Protein 2COT (pdb70)

InterPro domains:
  IPR003309 SCAN domain [PF02023] (38-125)
  IPR003309 SCAN domain [PS50804] (41-123)
  IPR003309 SCAN domain [SM00431] (37-149)
  IPR003309 SCAN domain [cd07936] (38-121)
  IPR013087 Zinc finger C2H2-type [PF00096] (236-258)
  IPR013087 Zinc finger C2H2-type [PF00096] (264-286)
  IPR013087 Zinc finger C2H2-type [PF00096] (292-314)
  IPR013087 Zinc finger C2H2-type [PF00096] (320-342)
  IPR013087 Zinc finger C2H2-type [PS00028] (238-258)
  IPR013087 Zinc finger C2H2-type [PS00028] (266-286)
  IPR013087 Zinc finger C2H2-type [PS00028] (294-314)
  IPR013087 Zinc finger C2H2-type [PS00028] (322-342)
  IPR013087 Zinc finger C2H2-type [PS50157] (236-263)
  IPR013087 Zinc finger C2H2-type [PS50157] (264-291)
  IPR013087 Zinc finger C2H2-type [PS50157] (292-319)
  IPR013087 Zinc finger C2H2-type [PS50157] (320-347)
  IPR013087 Zinc finger C2H2-type [SM00355] (236-258)
  IPR013087 Zinc finger C2H2-type [SM00355] (264-286)
  IPR013087 Zinc finger C2H2-type [SM00355] (292-314)
  IPR013087 Zinc finger C2H2-type [SM00355] (320-342)

Organism: Homo sapiens (NCBI:txid9606)

GO terms:
  GO:1990837 sequence-specific double-stranded DNA binding (F, IDA)
  GO:0005515 protein binding (F, IPI)

Nearest PDB structures (foldseek):
  2cot-assembly1_A  TM=4.515E-01  e=7.360E-10  Homo sapiens
  1mey-assembly2_F  TM=4.479E-01  e=3.764E-05  unclassified
  2csh-assembly1_A  TM=4.149E-01  e=2.293E-04  Homo sapiens
  7txc-assembly1_E  TM=4.557E-01  e=1.397E-03  Homo sapiens
  8sss-assembly1_A  TM=4.462E-01  e=4.131E-03  Homo sapiens

Sequence (77 aa):
GSSGSSGRSEWQQRERRRYKCDECGKSFSHSSDLSKHRRTHTGEKPYKCDECGKAFIQRSHLIGHHRVHTGSGPSSGGSSGSSGRSEWQQRERRRYKCDECGKSFSHSSDLSKHRRTHTGEKPYKCDECGKAFIQRSHLIGHHRVHTGSGPSSGGSSGSSGRSEWQQRERRRYKCDECGKSFSHSSDLSKHRRTHTGEKPYKCDECGKAFIQRSHLIGHHRVHTGSGPSSGGSSGSSGRSEWQQRERRRYKCDECGKSFSHSSDLSKHRRTHTGEKPYKCDECGKAFIQRSHLIGHHRVHTGSGPSSGGSSGSSGRSEWQQRERRRYKCDECGKSFSHSSDLSKHRRTHTGEKPYKCDECGKAFIQRSHLIGHHRVHTGSGPSSGGSSGSSGRSEWQQRERRRYKCDECGKSFSHSSDLSKHRRTHTGEKPYKCDECGKAFIQRSHLIGHHRVHTGSGPSSGGSSGSSGRSEWQQRERRRYKCDECGKSFSHSSDLSKHRRTHTGEKPYKCDECGKAFIQRSHLIGHHRVHTGSGPSSGGSSGSSGRSEWQQRERRRYKCDECGKSFSHSSDLSKHRRTHTGEKPYKCDECGKAFIQRSHLIGHHRVHTGSGPSSGGSSGSSGRSEWQQRERRRYKCDECGKSFSHSSDLSKHRRTHTGEKPYKCDECGKAFIQRSHLIGHHRVHTGSGPSSGGSSGSSGRSEWQQRERRRYKCDECGKSFSHSSDLSKHRRTHTGEKPYKCDECGKAFIQRSHLIGHHRVHTGSGPSSGGSSGSSGRSEWQQRERRRYKCDECGKSFSHSSDLSKHRRTHTGEKPYKCDECGKAFIQRSHLIGHHRVHTGSGPSSGGSSGSSGRSEWQQRERRRYKCDECGKSFSHSSDLSKHRRTHTGEKPYKCDECGKAFIQRSHLIGHHRVHTGSGPSSGGSSGSSGRSEWQQRERRRYKCDECGKSFSHSSDLSKHRRTHTGEKPYKCDECGKAFIQRSHLIGHHRVHTGSGPSSGGSSGSSGRSEWQQRERRRYKCDECGKSFSHSSDLSKHRRTHTGEKPYKCDECGKAFIQRSHLIGHHRVHTGSGPSSGGSSGSSGRSEWQQRERRRYKCDECGKSFSHSSDLSKHRRTHTGEKPYKCDECGKAFIQRSHLIGHHRVHTGSGPSSGGSSGSSGRSEWQQRERRRYKCDECGKSFSHSSDLSKHRRTHTGEKPYKCDECGKAFIQRSHLIGHHRVHTGSGPSSGGSSGSSGRSEWQQRERRRYKCDECGKSFSHSSDLSKHRRTHTGEKPYKCDECGKAFIQRSHLIGHHRVHTGSGPSSGGSSGSSGRSEWQQRERRRYKCDECGKSFSHSSDLSKHRRTHTGEKPYKCDECGKAFIQRSHLIGHHRVHTGSGPSSGGSSGSSGRSEWQQRERRRYKCDECGKSFSHSSDLSKHRRTHTGEKPYKCDECGKAFIQRSHLIGHHRVHTGSGPSSGGSSGSSGRSEWQQRERRRYKCDECGKSFSHSSDLSKHRRTHTGEKPYKCDECGKAFIQRSHLIGHHRVHTGSGPSSG

Solvent-accessible surface area: 6916 Å² total; per-residue (Å²): 138,114,126,58,133,104,56,230,114,70,238,92,100,162,110,148,132,167,66,71,1,101,113,66,46,125,58,53,108,110,35,48,82,9,43,129,30,66,167,100,75,58,70,81,86,54,42,126,10,105,129,68,42,114,17,17,108,104,122,72,97,20,110,39,35,82,204,104,45,134,68,82,21,94,117,117,130

Radius of gyration: 15.38 Å; Cα contacts (8 Å, |Δi|>4): 63; chains: 1; bounding box: 40×40×29 Å

Foldseek 3Di:
DDDDDPCPDDFLADDDADDFDPVQTGHDHDPVVVVVVVVLVVDDAPAFRSNVSDHDNDDVVVVVCVVVCPDGHNPVD

Structure (mmCIF, N/CA/C/O backbone):
data_2COT
#
_entry.id   2COT
#
loop_
_entity.id
_entity.type
_entity.pdbx_description
1 polymer 'Zinc finger protein 435'
2 non-polymer 'ZINC ION'
#
loop_
_atom_site.group_PDB
_atom_site.id
_atom_site.type_symbol
_atom_site.label_atom_id
_atom_site.label_alt_id
_atom_site.label_comp_id
_atom_site.label_asym_id
_atom_site.label_entity_id
_atom_site.label_seq_id
_atom_site.pdbx_PDB_ins_code
_atom_site.Cartn_x
_atom_site.Cartn_y
_atom_site.Cartn_z
_atom_site.occupancy
_atom_site.B_iso_or_equiv
_atom_site.auth_seq_id
_atom_site.auth_comp_id
_atom_site.auth_asym_id
_atom_site.auth_atom_id
_atom_site.pdbx_PDB_model_num
ATOM 1 N N . GLY A 1 1 ? -23.985 33.889 -9.356 1.00 0.00 1 GLY A N 1
ATOM 2 C CA . GLY A 1 1 ? -23.461 33.532 -8.051 1.00 0.00 1 GLY A CA 1
ATOM 3 C C . GLY A 1 1 ? -21.955 33.357 -8.059 1.00 0.00 1 GLY A C 1
ATOM 4 O O . GLY A 1 1 ? -21.256 33.974 -8.862 1.00 0.00 1 GLY A O 1
ATOM 8 N N . SER A 1 2 ? -21.454 32.515 -7.161 1.00 0.00 2 SER A N 1
ATOM 9 C CA . SER A 1 2 ? -20.021 32.264 -7.064 1.00 0.00 2 SER A CA 1
ATOM 10 C C . SER A 1 2 ? -19.743 30.784 -6.824 1.00 0.00 2 SER A C 1
ATOM 11 O O . SER A 1 2 ? -20.514 30.097 -6.153 1.00 0.00 2 SER A O 1
ATOM 19 N N . SER A 1 3 ? -18.636 30.299 -7.377 1.00 0.00 3 SER A N 1
ATOM 20 C CA . SER A 1 3 ? -18.257 28.898 -7.227 1.00 0.00 3 SER A CA 1
ATOM 21 C C . SER A 1 3 ? -16.796 28.687 -7.613 1.00 0.00 3 SER A C 1
ATOM 22 O O . SER A 1 3 ? -16.143 29.590 -8.134 1.00 0.00 3 SER A O 1
ATOM 30 N N . GLY A 1 4 ? -16.289 27.486 -7.352 1.00 0.00 4 GLY A N 1
ATOM 31 C CA . GLY A 1 4 ? -14.909 27.176 -7.677 1.00 0.00 4 GLY A CA 1
ATOM 32 C C . GLY A 1 4 ? -14.288 26.198 -6.699 1.00 0.00 4 GLY A C 1
ATOM 33 O O . GLY A 1 4 ? -14.534 26.273 -5.495 1.00 0.00 4 GLY A O 1
ATOM 37 N N . SER A 1 5 ? -13.482 25.277 -7.217 1.00 0.00 5 SER A N 1
ATOM 38 C CA . SER A 1 5 ? -12.829 24.276 -6.382 1.00 0.00 5 SER A CA 1
ATOM 39 C C . SER A 1 5 ? -12.075 24.937 -5.232 1.00 0.00 5 SER A C 1
ATOM 40 O O . SER A 1 5 ? -11.193 25.767 -5.449 1.00 0.00 5 SER A O 1
ATOM 48 N N . SER A 1 6 ? -12.430 24.562 -4.007 1.00 0.00 6 SER A N 1
ATOM 49 C CA . SER A 1 6 ? -11.791 25.120 -2.821 1.00 0.00 6 SER A CA 1
ATOM 50 C C . SER A 1 6 ? -11.279 24.011 -1.907 1.00 0.00 6 SER A C 1
ATOM 51 O O . SER A 1 6 ? -10.104 23.982 -1.545 1.00 0.00 6 SER A O 1
ATOM 59 N N . GLY A 1 7 ? -12.173 23.098 -1.537 1.00 0.00 7 GLY A N 1
ATOM 60 C CA . GLY A 1 7 ? -11.794 21.999 -0.668 1.00 0.00 7 GLY A CA 1
ATOM 61 C C . GLY A 1 7 ? -10.971 22.456 0.520 1.00 0.00 7 GLY A C 1
ATOM 62 O O . GLY A 1 7 ? -11.088 23.600 0.962 1.00 0.00 7 GLY A O 1
ATOM 66 N N . ARG A 1 8 ? -10.137 21.562 1.040 1.00 0.00 8 ARG A N 1
ATOM 67 C CA . ARG A 1 8 ? -9.294 21.879 2.186 1.00 0.00 8 ARG A CA 1
ATOM 68 C C . ARG A 1 8 ? -10.083 22.640 3.248 1.00 0.00 8 ARG A C 1
ATOM 69 O O . ARG A 1 8 ? -9.582 23.594 3.843 1.00 0.00 8 ARG A O 1
ATOM 90 N N . SER A 1 9 ? -11.320 22.211 3.480 1.00 0.00 9 SER A N 1
ATOM 91 C CA . SER A 1 9 ? -12.180 22.854 4.466 1.00 0.00 9 SER A CA 1
ATOM 92 C C . SER A 1 9 ? -12.088 22.143 5.813 1.00 0.00 9 SER A C 1
ATOM 93 O O . SER A 1 9 ? -13.095 21.949 6.493 1.00 0.00 9 SER A O 1
ATOM 101 N N . GLU A 1 10 ? -10.873 21.757 6.190 1.00 0.00 10 GLU A N 1
ATOM 102 C CA . GLU A 1 10 ? -10.650 21.066 7.454 1.00 0.00 10 GLU A CA 1
ATOM 103 C C . GLU A 1 10 ? -10.186 22.042 8.532 1.00 0.00 10 GLU A C 1
ATOM 104 O O . GLU A 1 10 ? -9.625 23.096 8.231 1.00 0.00 10 GLU A O 1
ATOM 116 N N . TRP A 1 11 ? -10.426 21.683 9.788 1.00 0.00 11 TRP A N 1
ATOM 117 C CA . TRP A 1 11 ? -10.034 22.527 10.912 1.00 0.00 11 TRP A CA 1
ATOM 118 C C . TRP A 1 11 ? -8.788 21.976 11.598 1.00 0.00 11 TRP A C 1
ATOM 119 O O . TRP A 1 11 ? -7.887 22.730 11.964 1.00 0.00 11 TRP A O 1
ATOM 140 N N . GLN A 1 12 ? -8.745 20.659 11.767 1.00 0.00 12 GLN A N 1
ATOM 141 C CA . GLN A 1 12 ? -7.609 20.009 12.410 1.00 0.00 12 GLN A CA 1
ATOM 142 C C . GLN A 1 12 ? -7.203 18.749 11.653 1.00 0.00 12 GLN A C 1
ATOM 143 O O . GLN A 1 12 ? -8.002 17.827 11.491 1.00 0.00 12 GLN A O 1
ATOM 157 N N . GLN A 1 13 ? -5.957 18.717 11.191 1.00 0.00 13 GLN A N 1
ATOM 158 C CA . GLN A 1 13 ? -5.446 17.570 10.450 1.00 0.00 13 GLN A CA 1
ATOM 159 C C . GLN A 1 13 ? -4.558 16.702 11.335 1.00 0.00 13 GLN A C 1
ATOM 160 O O . GLN A 1 13 ? -3.573 17.178 11.901 1.00 0.00 13 GLN A O 1
ATOM 174 N N . ARG A 1 14 ? -4.912 15.426 11.450 1.00 0.00 14 ARG A N 1
ATOM 175 C CA . ARG A 1 14 ? -4.148 14.492 12.268 1.00 0.00 14 ARG A CA 1
ATOM 176 C C . ARG A 1 14 ? -3.749 13.261 11.459 1.00 0.00 14 ARG A C 1
ATOM 177 O O . ARG A 1 14 ? -4.297 12.177 11.651 1.00 0.00 14 ARG A O 1
ATOM 198 N N . GLU A 1 15 ? -2.793 13.439 10.553 1.00 0.00 15 GLU A N 1
ATOM 199 C CA . GLU A 1 15 ? -2.323 12.343 9.714 1.00 0.00 15 GLU A CA 1
ATOM 200 C C . GLU A 1 15 ? -1.255 11.525 10.435 1.00 0.00 15 GLU A C 1
ATOM 201 O O . GLU A 1 15 ? -0.511 12.050 11.263 1.00 0.00 15 GLU A O 1
ATOM 213 N N . ARG A 1 16 ? -1.187 10.237 10.113 1.00 0.00 16 ARG A N 1
ATOM 214 C CA . ARG A 1 16 ? -0.213 9.346 10.731 1.00 0.00 16 ARG A CA 1
ATOM 215 C C . ARG A 1 16 ? 1.174 9.983 10.745 1.00 0.00 16 ARG A C 1
ATOM 216 O O . ARG A 1 16 ? 1.432 10.949 10.026 1.00 0.00 16 ARG A O 1
ATOM 237 N N . ARG A 1 17 ? 2.062 9.436 11.568 1.00 0.00 17 ARG A N 1
ATOM 238 C CA . ARG A 1 17 ? 3.422 9.952 11.678 1.00 0.00 17 ARG A CA 1
ATOM 239 C C . ARG A 1 17 ? 4.016 10.214 10.297 1.00 0.00 17 ARG A C 1
ATOM 240 O O . ARG A 1 17 ? 3.775 9.461 9.353 1.00 0.00 17 ARG A O 1
ATOM 261 N N . ARG A 1 18 ? 4.794 11.286 10.187 1.00 0.00 18 ARG A N 1
ATOM 262 C CA . ARG A 1 18 ? 5.421 11.649 8.922 1.00 0.00 18 ARG A CA 1
ATOM 263 C C . ARG A 1 18 ? 6.158 10.456 8.319 1.00 0.00 18 ARG A C 1
ATOM 264 O O . ARG A 1 18 ? 6.045 10.183 7.124 1.00 0.00 18 ARG A O 1
ATOM 285 N N . TYR A 1 19 ? 6.914 9.752 9.154 1.00 0.00 19 TYR A N 1
ATOM 286 C CA . TYR A 1 19 ? 7.672 8.591 8.704 1.00 0.00 19 TYR A CA 1
ATOM 287 C C . TYR A 1 19 ? 7.381 7.376 9.580 1.00 0.00 19 TYR A C 1
ATOM 288 O O . TYR A 1 19 ? 8.009 7.182 10.622 1.00 0.00 19 TYR A O 1
ATOM 306 N N . LYS A 1 20 ? 6.425 6.560 9.151 1.00 0.00 20 LYS A N 1
ATOM 307 C CA . LYS A 1 20 ? 6.050 5.363 9.893 1.00 0.00 20 LYS A CA 1
ATOM 308 C C . LYS A 1 20 ? 5.708 4.219 8.944 1.00 0.00 20 LYS A C 1
ATOM 309 O O . LYS A 1 20 ? 5.161 4.438 7.863 1.00 0.00 20 LYS A O 1
ATOM 328 N N . CYS A 1 21 ? 6.033 2.998 9.355 1.00 0.00 21 CYS A N 1
ATOM 329 C CA . CYS A 1 21 ? 5.760 1.818 8.542 1.00 0.00 21 CYS A CA 1
ATOM 330 C C . CYS A 1 21 ? 4.417 1.199 8.916 1.00 0.00 21 CYS A C 1
ATOM 331 O O . CYS A 1 21 ? 4.037 1.176 10.087 1.00 0.00 21 CYS A O 1
ATOM 338 N N . ASP A 1 22 ? 3.703 0.698 7.914 1.00 0.00 22 ASP A N 1
ATOM 339 C CA . ASP A 1 22 ? 2.403 0.077 8.137 1.00 0.00 22 ASP A CA 1
ATOM 340 C C . ASP A 1 22 ? 2.545 -1.430 8.326 1.00 0.00 22 ASP A C 1
ATOM 341 O O . ASP A 1 22 ? 1.698 -2.070 8.947 1.00 0.00 22 ASP A O 1
ATOM 350 N N . GLU A 1 23 ? 3.623 -1.990 7.785 1.00 0.00 23 GLU A N 1
ATOM 351 C CA . GLU A 1 23 ? 3.875 -3.422 7.893 1.00 0.00 23 GLU A CA 1
ATOM 352 C C . GLU A 1 23 ? 4.003 -3.843 9.354 1.00 0.00 23 GLU A C 1
ATOM 353 O O . GLU A 1 23 ? 3.240 -4.679 9.840 1.00 0.00 23 GLU A O 1
ATOM 365 N N . CYS A 1 24 ? 4.973 -3.259 10.049 1.00 0.00 24 CYS A N 1
ATOM 366 C CA . CYS A 1 24 ? 5.203 -3.573 11.454 1.00 0.00 24 CYS A CA 1
ATOM 367 C C . CYS A 1 24 ? 4.508 -2.560 12.359 1.00 0.00 24 CYS A C 1
ATOM 368 O O . CYS A 1 24 ? 3.793 -2.931 13.289 1.00 0.00 24 CYS A O 1
ATOM 375 N N . GLY A 1 25 ? 4.724 -1.279 12.078 1.00 0.00 25 GLY A N 1
ATOM 376 C CA . GLY A 1 25 ? 4.111 -0.232 12.875 1.00 0.00 25 GLY A CA 1
ATOM 377 C C . GLY A 1 25 ? 5.130 0.576 13.653 1.00 0.00 25 GLY A C 1
ATOM 378 O O . GLY A 1 25 ? 4.905 0.924 14.812 1.00 0.00 25 GLY A O 1
ATOM 382 N N . LYS A 1 26 ? 6.258 0.875 13.016 1.00 0.00 26 LYS A N 1
ATOM 383 C CA . LYS A 1 26 ? 7.317 1.646 13.655 1.00 0.00 26 LYS A CA 1
ATOM 384 C C . LYS A 1 26 ? 7.436 3.032 13.027 1.00 0.00 26 LYS A C 1
ATOM 385 O O . LYS A 1 26 ? 6.956 3.263 11.917 1.00 0.00 26 LYS A O 1
ATOM 404 N N . SER A 1 27 ? 8.078 3.948 13.744 1.00 0.00 27 SER A N 1
ATOM 405 C CA . SER A 1 27 ? 8.258 5.311 13.257 1.00 0.00 27 SER A CA 1
ATOM 406 C C . SER A 1 27 ? 9.733 5.699 13.259 1.00 0.00 27 SER A C 1
ATOM 407 O O . SER A 1 27 ? 10.552 5.066 13.927 1.00 0.00 27 SER A O 1
ATOM 415 N N . PHE A 1 28 ? 10.065 6.743 12.508 1.00 0.00 28 PHE A N 1
ATOM 416 C CA . PHE A 1 28 ? 11.442 7.216 12.421 1.00 0.00 28 PHE A CA 1
ATOM 417 C C . PHE A 1 28 ? 11.487 8.733 12.267 1.00 0.00 28 PHE A C 1
ATOM 418 O O . PHE A 1 28 ? 10.536 9.348 11.785 1.00 0.00 28 PHE A O 1
ATOM 435 N N . SER A 1 29 ? 12.600 9.331 12.682 1.00 0.00 29 SER A N 1
ATOM 436 C CA . SER A 1 29 ? 12.768 10.777 12.594 1.00 0.00 29 SER A CA 1
ATOM 437 C C . SER A 1 29 ? 13.117 11.198 11.170 1.00 0.00 29 SER A C 1
ATOM 438 O O . SER A 1 29 ? 12.674 12.244 10.694 1.00 0.00 29 SER A O 1
ATOM 446 N N . HIS A 1 30 ? 13.914 10.376 10.494 1.00 0.00 30 HIS A N 1
ATOM 447 C CA . HIS A 1 30 ? 14.322 10.662 9.124 1.00 0.00 30 HIS A CA 1
ATOM 448 C C . HIS A 1 30 ? 13.637 9.714 8.144 1.00 0.00 30 HIS A C 1
ATOM 449 O O . HIS A 1 30 ? 13.418 8.542 8.450 1.00 0.00 30 HIS A O 1
ATOM 463 N N . SER A 1 31 ? 13.302 10.229 6.966 1.00 0.00 31 SER A N 1
ATOM 464 C CA . SER A 1 31 ? 12.638 9.430 5.943 1.00 0.00 31 SER A CA 1
ATOM 465 C C . SER A 1 31 ? 13.617 8.455 5.295 1.00 0.00 31 SER A C 1
ATOM 466 O O . SER A 1 31 ? 13.247 7.342 4.923 1.00 0.00 31 SER A O 1
ATOM 474 N N . SER A 1 32 ? 14.868 8.884 5.163 1.00 0.00 32 SER A N 1
ATOM 475 C CA . SER A 1 32 ? 15.901 8.052 4.556 1.00 0.00 32 SER A CA 1
ATOM 476 C C . SER A 1 32 ? 16.053 6.736 5.314 1.00 0.00 32 SER A C 1
ATOM 477 O O . SER A 1 32 ? 16.203 5.674 4.710 1.00 0.00 32 SER A O 1
ATOM 485 N N . ASP A 1 33 ? 16.014 6.816 6.639 1.00 0.00 33 ASP A N 1
ATOM 486 C CA . ASP A 1 33 ? 16.146 5.632 7.480 1.00 0.00 33 ASP A CA 1
ATOM 487 C C . ASP A 1 33 ? 14.942 4.710 7.314 1.00 0.00 33 ASP A C 1
ATOM 488 O O . ASP A 1 33 ? 15.093 3.498 7.151 1.00 0.00 33 ASP A O 1
ATOM 497 N N . LEU A 1 34 ? 13.748 5.290 7.356 1.00 0.00 34 LEU A N 1
ATOM 498 C CA . LEU A 1 34 ? 12.518 4.520 7.211 1.00 0.00 34 LEU A CA 1
ATOM 499 C C . LEU A 1 34 ? 12.496 3.775 5.880 1.00 0.00 34 LEU A C 1
ATOM 500 O O . LEU A 1 34 ? 12.090 2.614 5.814 1.00 0.00 34 LEU A O 1
ATOM 516 N N . SER A 1 35 ? 12.938 4.448 4.823 1.00 0.00 35 SER A N 1
ATOM 517 C CA . SER A 1 35 ? 12.968 3.850 3.493 1.00 0.00 35 SER A CA 1
ATOM 518 C C . SER A 1 35 ? 13.764 2.548 3.501 1.00 0.00 35 SER A C 1
ATOM 519 O O . SER A 1 35 ? 13.351 1.550 2.910 1.00 0.00 35 SER A O 1
ATOM 527 N N . LYS A 1 36 ? 14.908 2.566 4.175 1.00 0.00 36 LYS A N 1
ATOM 528 C CA . LYS A 1 36 ? 15.764 1.389 4.263 1.00 0.00 36 LYS A CA 1
ATOM 529 C C . LYS A 1 36 ? 15.126 0.316 5.139 1.00 0.00 36 LYS A C 1
ATOM 530 O O . LYS A 1 36 ? 15.426 -0.870 5.003 1.00 0.00 36 LYS A O 1
ATOM 549 N N . HIS A 1 37 ? 14.242 0.741 6.038 1.00 0.00 37 HIS A N 1
ATOM 550 C CA . HIS A 1 37 ? 13.560 -0.184 6.935 1.00 0.00 37 HIS A CA 1
ATOM 551 C C . HIS A 1 37 ? 12.543 -1.030 6.173 1.00 0.00 37 HIS A C 1
ATOM 552 O O . HIS A 1 37 ? 12.576 -2.259 6.231 1.00 0.00 37 HIS A O 1
ATOM 566 N N . ARG A 1 38 ? 11.642 -0.363 5.460 1.00 0.00 38 ARG A N 1
ATOM 567 C CA . ARG A 1 38 ? 10.615 -1.053 4.689 1.00 0.00 38 ARG A CA 1
ATOM 568 C C . ARG A 1 38 ? 11.200 -2.261 3.963 1.00 0.00 38 ARG A C 1
ATOM 569 O O . ARG A 1 38 ? 10.503 -3.244 3.712 1.00 0.00 38 ARG A O 1
ATOM 590 N N . ARG A 1 39 ? 12.484 -2.180 3.629 1.00 0.00 39 ARG A N 1
ATOM 591 C CA . ARG A 1 39 ? 13.162 -3.265 2.931 1.00 0.00 39 ARG A CA 1
ATOM 592 C C . ARG A 1 39 ? 13.047 -4.570 3.713 1.00 0.00 39 ARG A C 1
ATOM 593 O O . ARG A 1 39 ? 12.772 -5.627 3.143 1.00 0.00 39 ARG A O 1
ATOM 614 N N . THR A 1 40 ? 13.258 -4.490 5.023 1.00 0.00 40 THR A N 1
ATOM 615 C CA . THR A 1 40 ? 13.180 -5.664 5.883 1.00 0.00 40 THR A CA 1
ATOM 616 C C . THR A 1 40 ? 11.881 -6.429 5.653 1.00 0.00 40 THR A C 1
ATOM 617 O O . THR A 1 40 ? 11.759 -7.594 6.032 1.00 0.00 40 THR A O 1
ATOM 628 N N . HIS A 1 41 ? 10.912 -5.766 5.029 1.00 0.00 41 HIS A N 1
ATOM 629 C CA . HIS A 1 41 ? 9.622 -6.384 4.747 1.00 0.00 41 HIS A CA 1
ATOM 630 C C . HIS A 1 41 ? 9.480 -6.691 3.259 1.00 0.00 41 HIS A C 1
ATOM 631 O O . HIS A 1 41 ? 8.873 -7.691 2.876 1.00 0.00 41 HIS A O 1
ATOM 645 N N . THR A 1 42 ? 10.043 -5.823 2.425 1.00 0.00 42 THR A N 1
ATOM 646 C CA . THR A 1 42 ? 9.978 -6.000 0.979 1.00 0.00 42 THR A CA 1
ATOM 647 C C . THR A 1 42 ? 10.846 -4.974 0.260 1.00 0.00 42 THR A C 1
ATOM 648 O O . THR A 1 42 ? 10.946 -3.824 0.685 1.00 0.00 42 THR A O 1
ATOM 659 N N . GLY A 1 43 ? 11.472 -5.398 -0.833 1.00 0.00 43 GLY A N 1
ATOM 660 C CA . GLY A 1 43 ? 12.324 -4.503 -1.595 1.00 0.00 43 GLY A CA 1
ATOM 661 C C . GLY A 1 43 ? 11.638 -3.965 -2.835 1.00 0.00 43 GLY A C 1
ATOM 662 O O . GLY A 1 43 ? 11.986 -4.337 -3.955 1.00 0.00 43 GLY A O 1
ATOM 666 N N . GLU A 1 44 ? 10.659 -3.088 -2.635 1.00 0.00 44 GLU A N 1
ATOM 667 C CA . GLU A 1 44 ? 9.921 -2.501 -3.747 1.00 0.00 44 GLU A CA 1
ATOM 668 C C . GLU A 1 44 ? 9.836 -0.984 -3.604 1.00 0.00 44 GLU A C 1
ATOM 669 O O . GLU A 1 44 ? 10.427 -0.401 -2.695 1.00 0.00 44 GLU A O 1
ATOM 681 N N . LYS A 1 45 ? 9.097 -0.351 -4.508 1.00 0.00 45 LYS A N 1
ATOM 682 C CA . LYS A 1 45 ? 8.933 1.098 -4.484 1.00 0.00 45 LYS A CA 1
ATOM 683 C C . LYS A 1 45 ? 8.906 1.619 -3.051 1.00 0.00 45 LYS A C 1
ATOM 684 O O . LYS A 1 45 ? 8.269 1.044 -2.168 1.00 0.00 45 LYS A O 1
ATOM 703 N N . PRO A 1 46 ? 9.613 2.733 -2.812 1.00 0.00 46 PRO A N 1
ATOM 704 C CA . PRO A 1 46 ? 9.684 3.357 -1.487 1.00 0.00 46 PRO A CA 1
ATOM 705 C C . PRO A 1 46 ? 8.360 3.990 -1.072 1.00 0.00 46 PRO A C 1
ATOM 706 O O . PRO A 1 46 ? 8.245 4.553 0.016 1.00 0.00 46 PRO A O 1
ATOM 717 N N . TYR A 1 47 ? 7.365 3.893 -1.946 1.00 0.00 47 TYR A N 1
ATOM 718 C CA . TYR A 1 47 ? 6.049 4.458 -1.671 1.00 0.00 47 TYR A CA 1
ATOM 719 C C . TYR A 1 47 ? 4.948 3.444 -1.965 1.00 0.00 47 TYR A C 1
ATOM 720 O O . TYR A 1 47 ? 5.042 2.665 -2.913 1.00 0.00 47 TYR A O 1
ATOM 738 N N . LYS A 1 48 ? 3.903 3.460 -1.144 1.00 0.00 48 LYS A N 1
ATOM 739 C CA . LYS A 1 48 ? 2.782 2.545 -1.314 1.00 0.00 48 LYS A CA 1
ATOM 740 C C . LYS A 1 48 ? 1.560 3.031 -0.540 1.00 0.00 48 LYS A C 1
ATOM 741 O O . LYS A 1 48 ? 1.605 3.180 0.681 1.00 0.00 48 LYS A O 1
ATOM 760 N N . CYS A 1 49 ? 0.469 3.276 -1.259 1.00 0.00 49 CYS A N 1
ATOM 761 C CA . CYS A 1 49 ? -0.765 3.744 -0.641 1.00 0.00 49 CYS A CA 1
ATOM 762 C C . CYS A 1 49 ? -1.400 2.645 0.206 1.00 0.00 49 CYS A C 1
ATOM 763 O O . CYS A 1 49 ? -1.085 1.466 0.049 1.00 0.00 49 CYS A O 1
ATOM 770 N N . ASP A 1 50 ? -2.297 3.041 1.103 1.00 0.00 50 ASP A N 1
ATOM 771 C CA . ASP A 1 50 ? -2.978 2.090 1.974 1.00 0.00 50 ASP A CA 1
ATOM 772 C C . ASP A 1 50 ? -4.429 1.901 1.543 1.00 0.00 50 ASP A C 1
ATOM 773 O O . ASP A 1 50 ? -4.917 0.775 1.454 1.00 0.00 50 ASP A O 1
ATOM 782 N N . GLU A 1 51 ? -5.111 3.010 1.276 1.00 0.00 51 GLU A N 1
ATOM 783 C CA . GLU A 1 51 ? -6.507 2.964 0.856 1.00 0.00 51 GLU A CA 1
ATOM 784 C C . GLU A 1 51 ? -6.685 2.032 -0.339 1.00 0.00 51 GLU A C 1
ATOM 785 O O . GLU A 1 51 ? -7.421 1.048 -0.269 1.00 0.00 51 GLU A O 1
ATOM 797 N N . CYS A 1 52 ? -6.006 2.350 -1.436 1.00 0.00 52 CYS A N 1
ATOM 798 C CA . CYS A 1 52 ? -6.088 1.544 -2.648 1.00 0.00 52 CYS A CA 1
ATOM 799 C C . CYS A 1 52 ? -5.110 0.374 -2.590 1.00 0.00 52 CYS A C 1
ATOM 800 O O . CYS A 1 52 ? -5.418 -0.728 -3.042 1.00 0.00 52 CYS A O 1
ATOM 807 N N . GLY A 1 53 ? -3.930 0.623 -2.031 1.00 0.00 53 GLY A N 1
ATOM 808 C CA . GLY A 1 53 ? -2.925 -0.418 -1.924 1.00 0.00 53 GLY A CA 1
ATOM 809 C C . GLY A 1 53 ? -2.069 -0.527 -3.170 1.00 0.00 53 GLY A C 1
ATOM 810 O O . GLY A 1 53 ? -1.842 -1.623 -3.683 1.00 0.00 53 GLY A O 1
ATOM 814 N N . LYS A 1 54 ? -1.592 0.612 -3.660 1.00 0.00 54 LYS A N 1
ATOM 815 C CA . LYS A 1 54 ? -0.756 0.642 -4.854 1.00 0.00 54 LYS A CA 1
ATOM 816 C C . LYS A 1 54 ? 0.625 1.208 -4.537 1.00 0.00 54 LYS A C 1
ATOM 817 O O . LYS A 1 54 ? 0.786 1.986 -3.598 1.00 0.00 54 LYS A O 1
ATOM 836 N N . ALA A 1 55 ? 1.617 0.813 -5.329 1.00 0.00 55 ALA A N 1
ATOM 837 C CA . ALA A 1 55 ? 2.982 1.284 -5.135 1.00 0.00 55 ALA A CA 1
ATOM 838 C C . ALA A 1 55 ? 3.370 2.300 -6.204 1.00 0.00 55 ALA A C 1
ATOM 839 O O . ALA A 1 55 ? 2.970 2.180 -7.362 1.00 0.00 55 ALA A O 1
ATOM 846 N N . PHE A 1 56 ? 4.150 3.300 -5.809 1.00 0.00 56 PHE A N 1
ATOM 847 C CA . PHE A 1 56 ? 4.591 4.338 -6.734 1.00 0.00 56 PHE A CA 1
ATOM 848 C C . PHE A 1 56 ? 6.099 4.551 -6.635 1.00 0.00 56 PHE A C 1
ATOM 849 O O . PHE A 1 56 ? 6.696 4.349 -5.577 1.00 0.00 56 PHE A O 1
ATOM 866 N N . ILE A 1 57 ? 6.706 4.959 -7.743 1.00 0.00 57 ILE A N 1
ATOM 867 C CA . ILE A 1 57 ? 8.143 5.200 -7.782 1.00 0.00 57 ILE A CA 1
ATOM 868 C C . ILE A 1 57 ? 8.472 6.631 -7.371 1.00 0.00 57 ILE A C 1
ATOM 869 O O . ILE A 1 57 ? 9.237 6.858 -6.434 1.00 0.00 57 ILE A O 1
ATOM 885 N N . GLN A 1 58 ? 7.888 7.593 -8.079 1.00 0.00 58 GLN A N 1
ATOM 886 C CA . GLN A 1 58 ? 8.118 9.003 -7.787 1.00 0.00 58 GLN A CA 1
ATOM 887 C C . GLN A 1 58 ? 7.209 9.481 -6.660 1.00 0.00 58 GLN A C 1
ATOM 888 O O . GLN A 1 58 ? 6.189 8.857 -6.365 1.00 0.00 58 GLN A O 1
ATOM 902 N N . ARG A 1 59 ? 7.584 10.592 -6.035 1.00 0.00 59 ARG A N 1
ATOM 903 C CA . ARG A 1 59 ? 6.802 11.153 -4.939 1.00 0.00 59 ARG A CA 1
ATOM 904 C C . ARG A 1 59 ? 5.502 11.763 -5.456 1.00 0.00 59 ARG A C 1
ATOM 905 O O . ARG A 1 59 ? 4.411 11.317 -5.101 1.00 0.00 59 ARG A O 1
ATOM 926 N N . SER A 1 60 ? 5.627 12.786 -6.296 1.00 0.00 60 SER A N 1
ATOM 927 C CA . SER A 1 60 ? 4.462 13.460 -6.858 1.00 0.00 60 SER A CA 1
ATOM 928 C C . SER A 1 60 ? 3.386 12.451 -7.247 1.00 0.00 60 SER A C 1
ATOM 929 O O . SER A 1 60 ? 2.194 12.689 -7.049 1.00 0.00 60 SER A O 1
ATOM 937 N N . HIS A 1 61 ? 3.815 11.322 -7.803 1.00 0.00 61 HIS A N 1
ATOM 938 C CA . HIS A 1 61 ? 2.889 10.275 -8.221 1.00 0.00 61 HIS A CA 1
ATOM 939 C C . HIS A 1 61 ? 1.893 9.956 -7.110 1.00 0.00 61 HIS A C 1
ATOM 940 O O . HIS A 1 61 ? 0.694 9.820 -7.357 1.00 0.00 61 HIS A O 1
ATOM 954 N N . LEU A 1 62 ? 2.397 9.838 -5.886 1.00 0.00 62 LEU A N 1
ATOM 955 C CA . LEU A 1 62 ? 1.551 9.534 -4.737 1.00 0.00 62 LEU A CA 1
ATOM 956 C C . LEU A 1 62 ? 0.930 10.805 -4.167 1.00 0.00 62 LEU A C 1
ATOM 957 O O . LEU A 1 62 ? -0.261 10.841 -3.857 1.00 0.00 62 LEU A O 1
ATOM 973 N N . ILE A 1 63 ? 1.745 11.847 -4.033 1.00 0.00 63 ILE A N 1
ATOM 974 C CA . ILE A 1 63 ? 1.274 13.121 -3.503 1.00 0.00 63 ILE A CA 1
ATOM 975 C C . ILE A 1 63 ? -0.062 13.514 -4.124 1.00 0.00 63 ILE A C 1
ATOM 976 O O . ILE A 1 63 ? -1.003 13.875 -3.419 1.00 0.00 63 ILE A O 1
ATOM 992 N N . GLY A 1 64 ? -0.137 13.441 -5.449 1.00 0.00 64 GLY A N 1
ATOM 993 C CA . GLY A 1 64 ? -1.363 13.791 -6.143 1.00 0.00 64 GLY A CA 1
ATOM 994 C C . GLY A 1 64 ? -2.406 12.693 -6.067 1.00 0.00 64 GLY A C 1
ATOM 995 O O . GLY A 1 64 ? -3.592 12.966 -5.882 1.00 0.00 64 GLY A O 1
ATOM 999 N N . HIS A 1 65 ? -1.964 11.448 -6.213 1.00 0.00 65 HIS A N 1
ATOM 1000 C CA . HIS A 1 65 ? -2.868 10.305 -6.161 1.00 0.00 65 HIS A CA 1
ATOM 1001 C C . HIS A 1 65 ? -3.730 10.350 -4.903 1.00 0.00 65 HIS A C 1
ATOM 1002 O O . HIS A 1 65 ? -4.946 10.166 -4.964 1.00 0.00 65 HIS A O 1
ATOM 1016 N N . HIS A 1 66 ? -3.092 10.596 -3.763 1.00 0.00 66 HIS A N 1
ATOM 1017 C CA . HIS A 1 66 ? -3.800 10.666 -2.490 1.00 0.00 66 HIS A CA 1
ATOM 1018 C C . HIS A 1 66 ? -5.169 11.316 -2.665 1.00 0.00 66 HIS A C 1
ATOM 1019 O O . HIS A 1 66 ? -6.127 10.963 -1.976 1.00 0.00 66 HIS A O 1
ATOM 1033 N N . ARG A 1 67 ? -5.254 12.266 -3.590 1.00 0.00 67 ARG A N 1
ATOM 1034 C CA . ARG A 1 67 ? -6.505 12.966 -3.853 1.00 0.00 67 ARG A CA 1
ATOM 1035 C C . ARG A 1 67 ? -7.675 11.988 -3.904 1.00 0.00 67 ARG A C 1
ATOM 1036 O O . ARG A 1 67 ? -8.659 12.143 -3.180 1.00 0.00 67 ARG A O 1
ATOM 1057 N N . VAL A 1 68 ? -7.562 10.981 -4.764 1.00 0.00 68 VAL A N 1
ATOM 1058 C CA . VAL A 1 68 ? -8.609 9.978 -4.908 1.00 0.00 68 VAL A CA 1
ATOM 1059 C C . VAL A 1 68 ? -9.237 9.640 -3.560 1.00 0.00 68 VAL A C 1
ATOM 1060 O O . VAL A 1 68 ? -10.432 9.359 -3.472 1.00 0.00 68 VAL A O 1
ATOM 1073 N N . HIS A 1 69 ? -8.421 9.669 -2.510 1.00 0.00 69 HIS A N 1
ATOM 1074 C CA . HIS A 1 69 ? -8.897 9.367 -1.165 1.00 0.00 69 HIS A CA 1
ATOM 1075 C C . HIS A 1 69 ? -9.110 10.647 -0.364 1.00 0.00 69 HIS A C 1
ATOM 1076 O O . HIS A 1 69 ? -8.261 11.540 -0.361 1.00 0.00 69 HIS A O 1
ATOM 1090 N N . THR A 1 70 ? -10.249 10.732 0.316 1.00 0.00 70 THR A N 1
ATOM 1091 C CA . THR A 1 70 ? -10.575 11.904 1.119 1.00 0.00 70 THR A CA 1
ATOM 1092 C C . THR A 1 70 ? -9.515 12.150 2.187 1.00 0.00 70 THR A C 1
ATOM 1093 O O . THR A 1 70 ? -9.026 11.214 2.818 1.00 0.00 70 THR A O 1
ATOM 1104 N N . GLY A 1 71 ? -9.164 13.417 2.384 1.00 0.00 71 GLY A N 1
ATOM 1105 C CA . GLY A 1 71 ? -8.164 13.764 3.377 1.00 0.00 71 GLY A CA 1
ATOM 1106 C C . GLY A 1 71 ? -8.687 14.744 4.409 1.00 0.00 71 GLY A C 1
ATOM 1107 O O . GLY A 1 71 ? -8.834 15.933 4.126 1.00 0.00 71 GLY A O 1
ATOM 1111 N N . SER A 1 72 ? -8.970 14.245 5.608 1.00 0.00 72 SER A N 1
ATOM 1112 C CA . SER A 1 72 ? -9.484 15.084 6.683 1.00 0.00 72 SER A CA 1
ATOM 1113 C C . SER A 1 72 ? -9.227 14.442 8.043 1.00 0.00 72 SER A C 1
ATOM 1114 O O . SER A 1 72 ? -9.577 13.286 8.273 1.00 0.00 72 SER A O 1
ATOM 1122 N N . GLY A 1 73 ? -8.610 15.204 8.943 1.00 0.00 73 GLY A N 1
ATOM 1123 C CA . GLY A 1 73 ? -8.315 14.694 10.269 1.00 0.00 73 GLY A CA 1
ATOM 1124 C C . GLY A 1 73 ? -9.568 14.343 11.047 1.00 0.00 73 GLY A C 1
ATOM 1125 O O . GLY A 1 73 ? -10.624 14.950 10.871 1.00 0.00 73 GLY A O 1
ATOM 1129 N N . PRO A 1 74 ? -9.459 13.338 11.929 1.00 0.00 74 PRO A N 1
ATOM 1130 C CA . PRO A 1 74 ? -10.583 12.883 12.754 1.00 0.00 74 PRO A CA 1
ATOM 1131 C C . PRO A 1 74 ? -10.973 13.905 13.816 1.00 0.00 74 PRO A C 1
ATOM 1132 O O . PRO A 1 74 ? -10.121 14.411 14.547 1.00 0.00 74 PRO A O 1
ATOM 1143 N N . SER A 1 75 ? -12.265 14.204 13.897 1.00 0.00 75 SER A N 1
ATOM 1144 C CA . SER A 1 75 ? -12.768 15.168 14.869 1.00 0.00 75 SER A CA 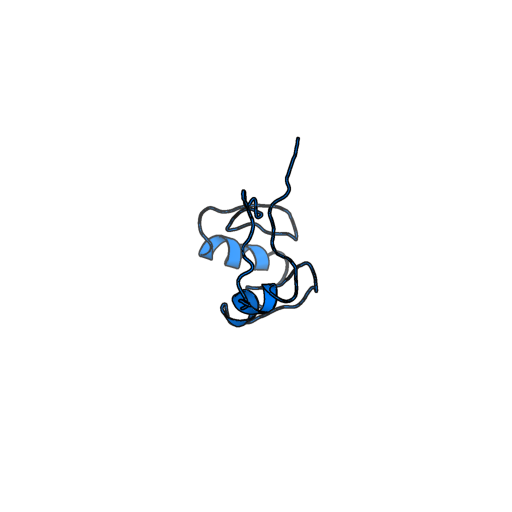1
ATOM 1145 C C . SER A 1 75 ? -13.387 14.458 16.069 1.00 0.00 75 SER A C 1
ATOM 1146 O O . SER A 1 75 ? -13.732 13.278 15.996 1.00 0.00 75 SER A O 1
ATOM 1154 N N . SER A 1 76 ? -13.524 15.185 17.173 1.00 0.00 76 SER A N 1
ATOM 1155 C CA . SER A 1 76 ? -14.098 14.625 18.391 1.00 0.00 76 SER A CA 1
ATOM 1156 C C . SER A 1 76 ? -14.761 15.713 19.229 1.00 0.00 76 SER A C 1
ATOM 1157 O O . SER A 1 76 ? -14.311 16.858 19.249 1.00 0.00 76 SER A O 1
ATOM 1165 N N . GLY A 1 77 ? -15.835 15.346 19.922 1.00 0.00 77 GLY A N 1
ATOM 1166 C CA . GLY A 1 77 ? -16.543 16.302 20.754 1.00 0.00 77 GLY A CA 1
ATOM 1167 C C . GLY A 1 77 ? -15.604 17.217 21.514 1.00 0.00 77 GLY A C 1
ATOM 1168 O O . GLY A 1 77 ? -15.604 17.187 22.744 1.00 0.00 77 GLY A O 1
ATOM 1174 N N . GLY A 1 1 ? -19.057 7.014 34.554 1.00 0.00 1 GLY A N 2
ATOM 1175 C CA . GLY A 1 1 ? -17.857 6.605 33.849 1.00 0.00 1 GLY A CA 2
ATOM 1176 C C . GLY A 1 1 ? -18.030 6.633 32.343 1.00 0.00 1 GLY A C 2
ATOM 1177 O O . GLY A 1 1 ? -19.151 6.724 31.842 1.00 0.00 1 GLY A O 2
ATOM 1181 N N . SER A 1 2 ? -16.918 6.556 31.619 1.00 0.00 2 SER A N 2
ATOM 1182 C CA . SER A 1 2 ? -16.952 6.579 30.162 1.00 0.00 2 SER A CA 2
ATOM 1183 C C . SER A 1 2 ? -16.120 5.439 29.581 1.00 0.00 2 SER A C 2
ATOM 1184 O O . SER A 1 2 ? -16.589 4.687 28.727 1.00 0.00 2 SER A O 2
ATOM 1192 N N . SER A 1 3 ? -14.883 5.317 30.052 1.00 0.00 3 SER A N 2
ATOM 1193 C CA . SER A 1 3 ? -13.984 4.272 29.578 1.00 0.00 3 SER A CA 2
ATOM 1194 C C . SER A 1 3 ? -14.166 4.036 28.082 1.00 0.00 3 SER A C 2
ATOM 1195 O O . SER A 1 3 ? -14.182 2.896 27.619 1.00 0.00 3 SER A O 2
ATOM 1203 N N . GLY A 1 4 ? -14.305 5.124 27.330 1.00 0.00 4 GLY A N 2
ATOM 1204 C CA . GLY A 1 4 ? -14.484 5.015 25.894 1.00 0.00 4 GLY A CA 2
ATOM 1205 C C . GLY A 1 4 ? -13.209 5.302 25.127 1.00 0.00 4 GLY A C 2
ATOM 1206 O O . GLY A 1 4 ? -13.219 6.054 24.152 1.00 0.00 4 GLY A O 2
ATOM 1210 N N . SER A 1 5 ? -12.107 4.703 25.568 1.00 0.00 5 SER A N 2
ATOM 1211 C CA . SER A 1 5 ? -10.817 4.903 24.919 1.00 0.00 5 SER A CA 2
ATOM 1212 C C . SER A 1 5 ? -10.975 4.964 23.403 1.00 0.00 5 SER A C 2
ATOM 1213 O O . SER A 1 5 ? -11.205 3.947 22.750 1.00 0.00 5 SER A O 2
ATOM 1221 N N . SER A 1 6 ? -10.849 6.166 22.849 1.00 0.00 6 SER A N 2
ATOM 1222 C CA . SER A 1 6 ? -10.981 6.363 21.411 1.00 0.00 6 SER A CA 2
ATOM 1223 C C . SER A 1 6 ? -9.787 7.134 20.856 1.00 0.00 6 SER A C 2
ATOM 1224 O O . SER A 1 6 ? -9.054 7.785 21.599 1.00 0.00 6 SER A O 2
ATOM 1232 N N . GLY A 1 7 ? -9.599 7.056 19.542 1.00 0.00 7 GLY A N 2
ATOM 1233 C CA . GLY A 1 7 ? -8.493 7.750 18.908 1.00 0.00 7 GLY A CA 2
ATOM 1234 C C . GLY A 1 7 ? -8.863 9.155 18.475 1.00 0.00 7 GLY A C 2
ATOM 1235 O O . GLY A 1 7 ? -9.650 9.338 17.546 1.00 0.00 7 GLY A O 2
ATOM 1239 N N . ARG A 1 8 ? -8.295 10.149 19.149 1.00 0.00 8 ARG A N 2
ATOM 1240 C CA . ARG A 1 8 ? -8.572 11.545 18.830 1.00 0.00 8 ARG A CA 2
ATOM 1241 C C . ARG A 1 8 ? -7.746 12.003 17.631 1.00 0.00 8 ARG A C 2
ATOM 1242 O O . ARG A 1 8 ? -6.537 11.777 17.575 1.00 0.00 8 ARG A O 2
ATOM 1263 N N . SER A 1 9 ? -8.407 12.646 16.674 1.00 0.00 9 SER A N 2
ATOM 1264 C CA . SER A 1 9 ? -7.735 13.132 15.475 1.00 0.00 9 SER A CA 2
ATOM 1265 C C . SER A 1 9 ? -8.108 14.584 15.193 1.00 0.00 9 SER A C 2
ATOM 1266 O O . SER A 1 9 ? -9.262 14.981 15.353 1.00 0.00 9 SER A O 2
ATOM 1274 N N . GLU A 1 10 ? -7.123 15.372 14.774 1.00 0.00 10 GLU A N 2
ATOM 1275 C CA . GLU A 1 10 ? -7.348 16.780 14.470 1.00 0.00 10 GLU A CA 2
ATOM 1276 C C . GLU A 1 10 ? -6.535 17.211 13.253 1.00 0.00 10 GLU A C 2
ATOM 1277 O O . GLU A 1 10 ? -5.409 16.755 13.052 1.00 0.00 10 GLU A O 2
ATOM 1289 N N . TRP A 1 11 ? -7.114 18.091 12.444 1.00 0.00 11 TRP A N 2
ATOM 1290 C CA . TRP A 1 11 ? -6.444 18.584 11.246 1.00 0.00 11 TRP A CA 2
ATOM 1291 C C . TRP A 1 11 ? -5.259 19.471 11.610 1.00 0.00 11 TRP A C 2
ATOM 1292 O O . TRP A 1 11 ? -5.227 20.067 12.686 1.00 0.00 11 TRP A O 2
ATOM 1313 N N . GLN A 1 12 ? -4.287 19.553 10.707 1.00 0.00 12 GLN A N 2
ATOM 1314 C CA . GLN A 1 12 ? -3.100 20.367 10.936 1.00 0.00 12 GLN A CA 2
ATOM 1315 C C . GLN A 1 12 ? -2.460 20.032 12.280 1.00 0.00 12 GLN A C 2
ATOM 1316 O O . GLN A 1 12 ? -2.041 20.924 13.017 1.00 0.00 12 GLN A O 2
ATOM 1330 N N . GLN A 1 13 ? -2.389 18.742 12.590 1.00 0.00 13 GLN A N 2
ATOM 1331 C CA . GLN A 1 13 ? -1.802 18.291 13.846 1.00 0.00 13 GLN A CA 2
ATOM 1332 C C . GLN A 1 13 ? -0.705 17.261 13.595 1.00 0.00 13 GLN A C 2
ATOM 1333 O O . GLN A 1 13 ? -0.975 16.065 13.489 1.00 0.00 13 GLN A O 2
ATOM 1347 N N . ARG A 1 14 ? 0.533 17.735 13.500 1.00 0.00 14 ARG A N 2
ATOM 1348 C CA . ARG A 1 14 ? 1.671 16.855 13.260 1.00 0.00 14 ARG A CA 2
ATOM 1349 C C . ARG A 1 14 ? 1.551 15.574 14.080 1.00 0.00 14 ARG A C 2
ATOM 1350 O O . ARG A 1 14 ? 1.034 15.588 15.196 1.00 0.00 14 ARG A O 2
ATOM 1371 N N . GLU A 1 15 ? 2.032 14.470 13.518 1.00 0.00 15 GLU A N 2
ATOM 1372 C CA . GLU A 1 15 ? 1.977 13.181 14.197 1.00 0.00 15 GLU A CA 2
ATOM 1373 C C . GLU A 1 15 ? 2.847 13.190 15.451 1.00 0.00 15 GLU A C 2
ATOM 1374 O O . GLU A 1 15 ? 2.719 12.321 16.314 1.00 0.00 15 GLU A O 2
ATOM 1386 N N . ARG A 1 16 ? 3.732 14.177 15.543 1.00 0.00 16 ARG A N 2
ATOM 1387 C CA . ARG A 1 16 ? 4.625 14.298 16.690 1.00 0.00 16 ARG A CA 2
ATOM 1388 C C . ARG A 1 16 ? 5.059 12.923 17.188 1.00 0.00 16 ARG A C 2
ATOM 1389 O O . ARG A 1 16 ? 4.958 12.623 18.378 1.00 0.00 16 ARG A O 2
ATOM 1410 N N . ARG A 1 17 ? 5.542 12.092 16.271 1.00 0.00 17 ARG A N 2
ATOM 1411 C CA . ARG A 1 17 ? 5.990 10.748 16.617 1.00 0.00 17 ARG A CA 2
ATOM 1412 C C . ARG A 1 17 ? 7.510 10.695 16.733 1.00 0.00 17 ARG A C 2
ATOM 1413 O O . ARG A 1 17 ? 8.217 11.503 16.131 1.00 0.00 17 ARG A O 2
ATOM 1434 N N . ARG A 1 18 ? 8.006 9.739 17.511 1.00 0.00 18 ARG A N 2
ATOM 1435 C CA . ARG A 1 18 ? 9.442 9.581 17.707 1.00 0.00 18 ARG A CA 2
ATOM 1436 C C . ARG A 1 18 ? 10.170 9.518 16.368 1.00 0.00 18 ARG A C 2
ATOM 1437 O O . ARG A 1 18 ? 11.020 10.358 16.071 1.00 0.00 18 ARG A O 2
ATOM 1458 N N . TYR A 1 19 ? 9.832 8.516 15.563 1.00 0.00 19 TYR A N 2
ATOM 1459 C CA . TYR A 1 19 ? 10.455 8.342 14.257 1.00 0.00 19 TYR A CA 2
ATOM 1460 C C . TYR A 1 19 ? 9.403 8.298 13.153 1.00 0.00 19 TYR A C 2
ATOM 1461 O O . TYR A 1 19 ? 8.217 8.100 13.416 1.00 0.00 19 TYR A O 2
ATOM 1479 N N . LYS A 1 20 ? 9.847 8.484 11.914 1.00 0.00 20 LYS A N 2
ATOM 1480 C CA . LYS A 1 20 ? 8.947 8.464 10.767 1.00 0.00 20 LYS A CA 2
ATOM 1481 C C . LYS A 1 20 ? 9.731 8.504 9.460 1.00 0.00 20 LYS A C 2
ATOM 1482 O O . LYS A 1 20 ? 10.903 8.883 9.437 1.00 0.00 20 LYS A O 2
ATOM 1501 N N . CYS A 1 21 ? 9.078 8.111 8.371 1.00 0.00 21 CYS A N 2
ATOM 1502 C CA . CYS A 1 21 ? 9.712 8.103 7.059 1.00 0.00 21 CYS A CA 2
ATOM 1503 C C . CYS A 1 21 ? 9.065 9.130 6.135 1.00 0.00 21 CYS A C 2
ATOM 1504 O O . CYS A 1 21 ? 8.279 8.780 5.254 1.00 0.00 21 CYS A O 2
ATOM 1511 N N . ASP A 1 22 ? 9.402 10.398 6.341 1.00 0.00 22 ASP A N 2
ATOM 1512 C CA . ASP A 1 22 ? 8.855 11.477 5.526 1.00 0.00 22 ASP A CA 2
ATOM 1513 C C . ASP A 1 22 ? 8.707 11.038 4.073 1.00 0.00 22 ASP A C 2
ATOM 1514 O O . ASP A 1 22 ? 7.774 11.448 3.383 1.00 0.00 22 ASP A O 2
ATOM 1523 N N . GLU A 1 23 ? 9.635 10.204 3.614 1.00 0.00 23 GLU A N 2
ATOM 1524 C CA . GLU A 1 23 ? 9.609 9.712 2.242 1.00 0.00 23 GLU A CA 2
ATOM 1525 C C . GLU A 1 23 ? 8.211 9.229 1.864 1.00 0.00 23 GLU A C 2
ATOM 1526 O O . GLU A 1 23 ? 7.637 9.672 0.869 1.00 0.00 23 GLU A O 2
ATOM 1538 N N . CYS A 1 24 ? 7.670 8.318 2.665 1.00 0.00 24 CYS A N 2
ATOM 1539 C CA . CYS A 1 24 ? 6.341 7.773 2.416 1.00 0.00 24 CYS A CA 2
ATOM 1540 C C . CYS A 1 24 ? 5.342 8.281 3.451 1.00 0.00 24 CYS A C 2
ATOM 1541 O O . CYS A 1 24 ? 4.251 8.734 3.107 1.00 0.00 24 CYS A O 2
ATOM 1548 N N . GLY A 1 25 ? 5.723 8.202 4.723 1.00 0.00 25 GLY A N 2
ATOM 1549 C CA . GLY A 1 25 ? 4.850 8.658 5.789 1.00 0.00 25 GLY A CA 2
ATOM 1550 C C . GLY A 1 25 ? 4.542 7.565 6.793 1.00 0.00 25 GLY A C 2
ATOM 1551 O O . GLY A 1 25 ? 3.444 7.511 7.346 1.00 0.00 25 GLY A O 2
ATOM 1555 N N . LYS A 1 26 ? 5.513 6.689 7.028 1.00 0.00 26 LYS A N 2
ATOM 1556 C CA . LYS A 1 26 ? 5.341 5.590 7.972 1.00 0.00 26 LYS A CA 2
ATOM 1557 C C . LYS A 1 26 ? 6.164 5.825 9.235 1.00 0.00 26 LYS A C 2
ATOM 1558 O O . LYS A 1 26 ? 7.222 6.452 9.190 1.00 0.00 26 LYS A O 2
ATOM 1577 N N . SER A 1 27 ? 5.671 5.315 10.359 1.00 0.00 27 SER A N 2
ATOM 1578 C CA . SER A 1 27 ? 6.359 5.471 11.635 1.00 0.00 27 SER A CA 2
ATOM 1579 C C . SER A 1 27 ? 6.695 4.112 12.241 1.00 0.00 27 SER A C 2
ATOM 1580 O O . SER A 1 27 ? 6.284 3.072 11.727 1.00 0.00 27 SER A O 2
ATOM 1588 N N . PHE A 1 28 ? 7.443 4.129 13.339 1.00 0.00 28 PHE A N 2
ATOM 1589 C CA . PHE A 1 28 ? 7.836 2.899 14.016 1.00 0.00 28 PHE A CA 2
ATOM 1590 C C . PHE A 1 28 ? 8.219 3.175 15.467 1.00 0.00 28 PHE A C 2
ATOM 1591 O O . PHE A 1 28 ? 8.715 4.253 15.795 1.00 0.00 28 PHE A O 2
ATOM 1608 N N . SER A 1 29 ? 7.985 2.194 16.332 1.00 0.00 29 SER A N 2
ATOM 1609 C CA . SER A 1 29 ? 8.301 2.331 17.749 1.00 0.00 29 SER A CA 2
ATOM 1610 C C . SER A 1 29 ? 9.810 2.293 17.975 1.00 0.00 29 SER A C 2
ATOM 1611 O O . SER A 1 29 ? 10.358 3.103 18.723 1.00 0.00 29 SER A O 2
ATOM 1619 N N . HIS A 1 30 ? 10.476 1.346 17.323 1.00 0.00 30 HIS A N 2
ATOM 1620 C CA . HIS A 1 30 ? 11.921 1.201 17.451 1.00 0.00 30 HIS A CA 2
ATOM 1621 C C . HIS A 1 30 ? 12.632 1.714 16.202 1.00 0.00 30 HIS A C 2
ATOM 1622 O O . HIS A 1 30 ? 12.162 1.514 15.082 1.00 0.00 30 HIS A O 2
ATOM 1636 N N . SER A 1 31 ? 13.766 2.378 16.403 1.00 0.00 31 SER A N 2
ATOM 1637 C CA . SER A 1 31 ? 14.538 2.925 15.294 1.00 0.00 31 SER A CA 2
ATOM 1638 C C . SER A 1 31 ? 14.924 1.827 14.308 1.00 0.00 31 SER A C 2
ATOM 1639 O O . SER A 1 31 ? 14.775 1.985 13.096 1.00 0.00 31 SER A O 2
ATOM 1647 N N . SER A 1 32 ? 15.422 0.713 14.837 1.00 0.00 32 SER A N 2
ATOM 1648 C CA . SER A 1 32 ? 15.834 -0.411 14.004 1.00 0.00 32 SER A CA 2
ATOM 1649 C C . SER A 1 32 ? 14.776 -0.721 12.948 1.00 0.00 32 SER A C 2
ATOM 1650 O O . SER A 1 32 ? 15.064 -0.737 11.752 1.00 0.00 32 SER A O 2
ATOM 1658 N N . ASP A 1 33 ? 13.552 -0.966 13.401 1.00 0.00 33 ASP A N 2
ATOM 1659 C CA . ASP A 1 33 ? 12.450 -1.275 12.497 1.00 0.00 33 ASP A CA 2
ATOM 1660 C C . ASP A 1 33 ? 12.451 -0.332 11.298 1.00 0.00 33 ASP A C 2
ATOM 1661 O O . ASP A 1 33 ? 12.578 -0.767 10.153 1.00 0.00 33 ASP A O 2
ATOM 1670 N N . LEU A 1 34 ? 12.306 0.961 11.568 1.00 0.00 34 LEU A N 2
ATOM 1671 C CA . LEU A 1 34 ? 12.289 1.966 10.511 1.00 0.00 34 LEU A CA 2
ATOM 1672 C C . LEU A 1 34 ? 13.416 1.725 9.512 1.00 0.00 34 LEU A C 2
ATOM 1673 O O . LEU A 1 34 ? 13.205 1.771 8.300 1.00 0.00 34 LEU A O 2
ATOM 1689 N N . SER A 1 35 ? 14.613 1.466 10.029 1.00 0.00 35 SER A N 2
ATOM 1690 C CA . SER A 1 35 ? 15.774 1.219 9.182 1.00 0.00 35 SER A CA 2
ATOM 1691 C C . SER A 1 35 ? 15.474 0.134 8.152 1.00 0.00 35 SER A C 2
ATOM 1692 O O . SER A 1 35 ? 15.717 0.310 6.958 1.00 0.00 35 SER A O 2
ATOM 1700 N N . LYS A 1 36 ? 14.945 -0.990 8.624 1.00 0.00 36 LYS A N 2
ATOM 1701 C CA . LYS A 1 36 ? 14.610 -2.105 7.746 1.00 0.00 36 LYS A CA 2
ATOM 1702 C C . LYS A 1 36 ? 13.555 -1.695 6.724 1.00 0.00 36 LYS A C 2
ATOM 1703 O O . LYS A 1 36 ? 13.659 -2.027 5.542 1.00 0.00 36 LYS A O 2
ATOM 1722 N N . HIS A 1 37 ? 12.540 -0.970 7.184 1.00 0.00 37 HIS A N 2
ATOM 1723 C CA . HIS A 1 37 ? 11.467 -0.513 6.309 1.00 0.00 37 HIS A CA 2
ATOM 1724 C C . HIS A 1 37 ? 12.034 0.152 5.058 1.00 0.00 37 HIS A C 2
ATOM 1725 O O . HIS A 1 37 ? 11.704 -0.232 3.935 1.00 0.00 37 HIS A O 2
ATOM 1739 N N . ARG A 1 38 ? 12.886 1.152 5.260 1.00 0.00 38 ARG A N 2
ATOM 1740 C CA . ARG A 1 38 ? 13.496 1.872 4.148 1.00 0.00 38 ARG A CA 2
ATOM 1741 C C . ARG A 1 38 ? 13.822 0.923 2.999 1.00 0.00 38 ARG A C 2
ATOM 1742 O O . ARG A 1 38 ? 13.568 1.232 1.835 1.00 0.00 38 ARG A O 2
ATOM 1763 N N . ARG A 1 39 ? 14.385 -0.233 3.335 1.00 0.00 39 ARG A N 2
ATOM 1764 C CA . ARG A 1 39 ? 14.747 -1.226 2.331 1.00 0.00 39 ARG A CA 2
ATOM 1765 C C . ARG A 1 39 ? 13.646 -1.369 1.285 1.00 0.00 39 ARG A C 2
ATOM 1766 O O . ARG A 1 39 ? 13.910 -1.361 0.083 1.00 0.00 39 ARG A O 2
ATOM 1787 N N . THR A 1 40 ? 12.408 -1.502 1.752 1.00 0.00 40 THR A N 2
ATOM 1788 C CA . THR A 1 40 ? 11.266 -1.649 0.858 1.00 0.00 40 THR A CA 2
ATOM 1789 C C . THR A 1 40 ? 11.367 -0.693 -0.325 1.00 0.00 40 THR A C 2
ATOM 1790 O O . THR A 1 40 ? 11.108 -1.073 -1.467 1.00 0.00 40 THR A O 2
ATOM 1801 N N . HIS A 1 41 ? 11.746 0.550 -0.045 1.00 0.00 41 HIS A N 2
ATOM 1802 C CA . HIS A 1 41 ? 11.883 1.561 -1.087 1.00 0.00 41 HIS A CA 2
ATOM 1803 C C . HIS A 1 41 ? 12.778 1.059 -2.217 1.00 0.00 41 HIS A C 2
ATOM 1804 O O . HIS A 1 41 ? 12.352 0.972 -3.369 1.00 0.00 41 HIS A O 2
ATOM 1818 N N . THR A 1 42 ? 14.021 0.731 -1.879 1.00 0.00 42 THR A N 2
ATOM 1819 C CA . THR A 1 42 ? 14.977 0.240 -2.863 1.00 0.00 42 THR A CA 2
ATOM 1820 C C . THR A 1 42 ? 14.413 -0.951 -3.630 1.00 0.00 42 THR A C 2
ATOM 1821 O O . THR A 1 42 ? 14.480 -1.000 -4.857 1.00 0.00 42 THR A O 2
ATOM 1832 N N . GLY A 1 43 ? 13.857 -1.911 -2.897 1.00 0.00 43 GLY A N 2
ATOM 1833 C CA . GLY A 1 43 ? 13.290 -3.089 -3.526 1.00 0.00 43 GLY A CA 2
ATOM 1834 C C . GLY A 1 43 ? 11.930 -2.821 -4.140 1.00 0.00 43 GLY A C 2
ATOM 1835 O O . GLY A 1 43 ? 11.835 -2.226 -5.213 1.00 0.00 43 GLY A O 2
ATOM 1839 N N . GLU A 1 44 ? 10.877 -3.262 -3.460 1.00 0.00 44 GLU A N 2
ATOM 1840 C CA . GLU A 1 44 ? 9.517 -3.067 -3.948 1.00 0.00 44 GLU A CA 2
ATOM 1841 C C . GLU A 1 44 ? 9.291 -1.616 -4.365 1.00 0.00 44 GLU A C 2
ATOM 1842 O O . GLU A 1 44 ? 10.080 -0.732 -4.031 1.00 0.00 44 GLU A O 2
ATOM 1854 N N . LYS A 1 45 ? 8.208 -1.379 -5.097 1.00 0.00 45 LYS A N 2
ATOM 1855 C CA . LYS A 1 45 ? 7.875 -0.037 -5.560 1.00 0.00 45 LYS A CA 2
ATOM 1856 C C . LYS A 1 45 ? 8.285 1.011 -4.530 1.00 0.00 45 LYS A C 2
ATOM 1857 O O . LYS A 1 45 ? 8.019 0.879 -3.335 1.00 0.00 45 LYS A O 2
ATOM 1876 N N . PRO A 1 46 ? 8.947 2.078 -5.001 1.00 0.00 46 PRO A N 2
ATOM 1877 C CA . PRO A 1 46 ? 9.405 3.170 -4.138 1.00 0.00 46 PRO A CA 2
ATOM 1878 C C . PRO A 1 46 ? 8.249 4.004 -3.595 1.00 0.00 46 PRO A C 2
ATOM 1879 O O . PRO A 1 46 ? 8.458 4.963 -2.852 1.00 0.00 46 PRO A O 2
ATOM 1890 N N . TYR A 1 47 ? 7.030 3.632 -3.970 1.00 0.00 47 TYR A N 2
ATOM 1891 C CA . TYR A 1 47 ? 5.841 4.346 -3.521 1.00 0.00 47 TYR A CA 2
ATOM 1892 C C . TYR A 1 47 ? 4.767 3.373 -3.046 1.00 0.00 47 TYR A C 2
ATOM 1893 O O . TYR A 1 47 ? 4.613 2.282 -3.596 1.00 0.00 47 TYR A O 2
ATOM 1911 N N . LYS A 1 48 ? 4.025 3.776 -2.021 1.00 0.00 48 LYS A N 2
ATOM 1912 C CA . LYS A 1 48 ? 2.962 2.943 -1.470 1.00 0.00 48 LYS A CA 2
ATOM 1913 C C . LYS A 1 48 ? 2.050 3.756 -0.557 1.00 0.00 48 LYS A C 2
ATOM 1914 O O . LYS A 1 48 ? 2.497 4.688 0.112 1.00 0.00 48 LYS A O 2
ATOM 1933 N N . CYS A 1 49 ? 0.772 3.396 -0.533 1.00 0.00 49 CYS A N 2
ATOM 1934 C CA . CYS A 1 49 ? -0.203 4.092 0.299 1.00 0.00 49 CYS A CA 2
ATOM 1935 C C . CYS A 1 49 ? -0.580 3.250 1.514 1.00 0.00 49 CYS A C 2
ATOM 1936 O O . CYS A 1 49 ? -0.454 2.025 1.498 1.00 0.00 49 CYS A O 2
ATOM 1943 N N . ASP A 1 50 ? -1.044 3.915 2.567 1.00 0.00 50 ASP A N 2
ATOM 1944 C CA . ASP A 1 50 ? -1.440 3.228 3.791 1.00 0.00 50 ASP A CA 2
ATOM 1945 C C . ASP A 1 50 ? -2.956 3.066 3.856 1.00 0.00 50 ASP A C 2
ATOM 1946 O O . ASP A 1 50 ? -3.460 1.995 4.190 1.00 0.00 50 ASP A O 2
ATOM 1955 N N . GLU A 1 51 ? -3.675 4.137 3.534 1.00 0.00 51 GLU A N 2
ATOM 1956 C CA . GLU A 1 51 ? -5.133 4.112 3.558 1.00 0.00 51 GLU A CA 2
ATOM 1957 C C . GLU A 1 51 ? -5.666 2.831 2.923 1.00 0.00 51 GLU A C 2
ATOM 1958 O O . GLU A 1 51 ? -6.363 2.048 3.568 1.00 0.00 51 GLU A O 2
ATOM 1970 N N . CYS A 1 52 ? -5.334 2.625 1.653 1.00 0.00 52 CYS A N 2
ATOM 1971 C CA . CYS A 1 52 ? -5.779 1.441 0.928 1.00 0.00 52 CYS A CA 2
ATOM 1972 C C . CYS A 1 52 ? -4.766 0.308 1.064 1.00 0.00 52 CYS A C 2
ATOM 1973 O O . CYS A 1 52 ? -5.128 -0.830 1.363 1.00 0.00 52 CYS A O 2
ATOM 1980 N N . GLY A 1 53 ? -3.495 0.627 0.842 1.00 0.00 53 GLY A N 2
ATOM 1981 C CA . GLY A 1 53 ? -2.449 -0.374 0.945 1.00 0.00 53 GLY A CA 2
ATOM 1982 C C . GLY A 1 53 ? -2.026 -0.911 -0.408 1.00 0.00 53 GLY A C 2
ATOM 1983 O O . GLY A 1 53 ? -1.930 -2.124 -0.601 1.00 0.00 53 GLY A O 2
ATOM 1987 N N . LYS A 1 54 ? -1.773 -0.008 -1.349 1.00 0.00 54 LYS A N 2
ATOM 1988 C CA . LYS A 1 54 ? -1.358 -0.396 -2.691 1.00 0.00 54 LYS A CA 2
ATOM 1989 C C . LYS A 1 54 ? -0.019 0.240 -3.052 1.00 0.00 54 LYS A C 2
ATOM 1990 O O . LYS A 1 54 ? 0.396 1.224 -2.441 1.00 0.00 54 LYS A O 2
ATOM 2009 N N . ALA A 1 55 ? 0.651 -0.329 -4.049 1.00 0.00 55 ALA A N 2
ATOM 2010 C CA . ALA A 1 55 ? 1.941 0.185 -4.493 1.00 0.00 55 ALA A CA 2
ATOM 2011 C C . ALA A 1 55 ? 1.850 0.750 -5.906 1.00 0.00 55 ALA A C 2
ATOM 2012 O O . ALA A 1 55 ? 1.019 0.317 -6.706 1.00 0.00 55 ALA A O 2
ATOM 2019 N N . PHE A 1 56 ? 2.707 1.719 -6.208 1.00 0.00 56 PHE A N 2
ATOM 2020 C CA . PHE A 1 56 ? 2.722 2.345 -7.525 1.00 0.00 56 PHE A CA 2
ATOM 2021 C C . PHE A 1 56 ? 4.153 2.571 -8.003 1.00 0.00 56 PHE A C 2
ATOM 2022 O O . PHE A 1 56 ? 4.996 3.073 -7.259 1.00 0.00 56 PHE A O 2
ATOM 2039 N N . ILE A 1 57 ? 4.420 2.197 -9.250 1.00 0.00 57 ILE A N 2
ATOM 2040 C CA . ILE A 1 57 ? 5.748 2.359 -9.828 1.00 0.00 57 ILE A CA 2
ATOM 2041 C C . ILE A 1 57 ? 6.064 3.830 -10.075 1.00 0.00 57 ILE A C 2
ATOM 2042 O O . ILE A 1 57 ? 7.076 4.345 -9.600 1.00 0.00 57 ILE A O 2
ATOM 2058 N N . GLN A 1 58 ? 5.191 4.501 -10.819 1.00 0.00 58 GLN A N 2
ATOM 2059 C CA . GLN A 1 58 ? 5.377 5.914 -11.128 1.00 0.00 58 GLN A CA 2
ATOM 2060 C C . GLN A 1 58 ? 4.903 6.790 -9.973 1.00 0.00 58 GLN A C 2
ATOM 2061 O O . GLN A 1 58 ? 3.941 6.456 -9.282 1.00 0.00 58 GLN A O 2
ATOM 2075 N N . ARG A 1 59 ? 5.585 7.912 -9.770 1.00 0.00 59 ARG A N 2
ATOM 2076 C CA . ARG A 1 59 ? 5.235 8.836 -8.697 1.00 0.00 59 ARG A CA 2
ATOM 2077 C C . ARG A 1 59 ? 3.840 9.415 -8.913 1.00 0.00 59 ARG A C 2
ATOM 2078 O O . ARG A 1 59 ? 3.002 9.396 -8.011 1.00 0.00 59 ARG A O 2
ATOM 2099 N N . SER A 1 60 ? 3.598 9.930 -10.115 1.00 0.00 60 SER A N 2
ATOM 2100 C CA . SER A 1 60 ? 2.306 10.520 -10.448 1.00 0.00 60 SER A CA 2
ATOM 2101 C C . SER A 1 60 ? 1.169 9.560 -10.112 1.00 0.00 60 SER A C 2
ATOM 2102 O O . SER A 1 60 ? 0.196 9.937 -9.457 1.00 0.00 60 SER A O 2
ATOM 2110 N N . HIS A 1 61 ? 1.298 8.317 -10.565 1.00 0.00 61 HIS A N 2
ATOM 2111 C CA . HIS A 1 61 ? 0.281 7.302 -10.312 1.00 0.00 61 HIS A CA 2
ATOM 2112 C C . HIS A 1 61 ? -0.220 7.381 -8.873 1.00 0.00 61 HIS A C 2
ATOM 2113 O O . HIS A 1 61 ? -1.367 7.037 -8.584 1.00 0.00 61 HIS A O 2
ATOM 2127 N N . LEU A 1 62 ? 0.647 7.835 -7.975 1.00 0.00 62 LEU A N 2
ATOM 2128 C CA . LEU A 1 62 ? 0.293 7.959 -6.565 1.00 0.00 62 LEU A CA 2
ATOM 2129 C C . LEU A 1 62 ? -0.362 9.307 -6.284 1.00 0.00 62 LEU A C 2
ATOM 2130 O O . LEU A 1 62 ? -1.420 9.375 -5.657 1.00 0.00 62 LEU A O 2
ATOM 2146 N N . ILE A 1 63 ? 0.272 10.376 -6.753 1.00 0.00 63 ILE A N 2
ATOM 2147 C CA . ILE A 1 63 ? -0.252 11.722 -6.555 1.00 0.00 63 ILE A CA 2
ATOM 2148 C C . ILE A 1 63 ? -1.744 11.783 -6.866 1.00 0.00 63 ILE A C 2
ATOM 2149 O O . ILE A 1 63 ? -2.523 12.361 -6.109 1.00 0.00 63 ILE A O 2
ATOM 2165 N N . GLY A 1 64 ? -2.135 11.181 -7.985 1.00 0.00 64 GLY A N 2
ATOM 2166 C CA . GLY A 1 64 ? -3.532 11.177 -8.376 1.00 0.00 64 GLY A CA 2
ATOM 2167 C C . GLY A 1 64 ? -4.377 10.277 -7.496 1.00 0.00 64 GLY A C 2
ATOM 2168 O O . GLY A 1 64 ? -5.385 10.712 -6.938 1.00 0.00 64 GLY A O 2
ATOM 2172 N N . HIS A 1 65 ? -3.968 9.018 -7.373 1.00 0.00 65 HIS A N 2
ATOM 2173 C CA . HIS A 1 65 ? -4.696 8.054 -6.555 1.00 0.00 65 HIS A CA 2
ATOM 2174 C C . HIS A 1 65 ? -5.074 8.661 -5.207 1.00 0.00 65 HIS A C 2
ATOM 2175 O O . HIS A 1 65 ? -6.230 8.596 -4.788 1.00 0.00 65 HIS A O 2
ATOM 2189 N N . HIS A 1 66 ? -4.092 9.251 -4.532 1.00 0.00 66 HIS A N 2
ATOM 2190 C CA . HIS A 1 66 ? -4.322 9.869 -3.231 1.00 0.00 66 HIS A CA 2
ATOM 2191 C C . HIS A 1 66 ? -5.714 10.491 -3.164 1.00 0.00 66 HIS A C 2
ATOM 2192 O O . HIS A 1 66 ? -6.349 10.501 -2.109 1.00 0.00 66 HIS A O 2
ATOM 2206 N N . ARG A 1 67 ? -6.181 11.008 -4.295 1.00 0.00 67 ARG A N 2
ATOM 2207 C CA . ARG A 1 67 ? -7.496 11.634 -4.364 1.00 0.00 67 ARG A CA 2
ATOM 2208 C C . ARG A 1 67 ? -8.537 10.793 -3.629 1.00 0.00 67 ARG A C 2
ATOM 2209 O O . ARG A 1 67 ? -9.252 11.293 -2.760 1.00 0.00 67 ARG A O 2
ATOM 2230 N N . VAL A 1 68 ? -8.615 9.515 -3.984 1.00 0.00 68 VAL A N 2
ATOM 2231 C CA . VAL A 1 68 ? -9.567 8.605 -3.358 1.00 0.00 68 VAL A CA 2
ATOM 2232 C C . VAL A 1 68 ? -9.724 8.910 -1.873 1.00 0.00 68 VAL A C 2
ATOM 2233 O O . VAL A 1 68 ? -10.823 8.822 -1.323 1.00 0.00 68 VAL A O 2
ATOM 2246 N N . HIS A 1 69 ? -8.619 9.270 -1.228 1.00 0.00 69 HIS A N 2
ATOM 2247 C CA . HIS A 1 69 ? -8.634 9.590 0.195 1.00 0.00 69 HIS A CA 2
ATOM 2248 C C . HIS A 1 69 ? -8.647 11.100 0.412 1.00 0.00 69 HIS A C 2
ATOM 2249 O O . HIS A 1 69 ? -8.466 11.875 -0.527 1.00 0.00 69 HIS A O 2
ATOM 2263 N N . THR A 1 70 ? -8.863 11.512 1.658 1.00 0.00 70 THR A N 2
ATOM 2264 C CA . THR A 1 70 ? -8.902 12.928 1.998 1.00 0.00 70 THR A CA 2
ATOM 2265 C C . THR A 1 70 ? -7.527 13.430 2.424 1.00 0.00 70 THR A C 2
ATOM 2266 O O . THR A 1 70 ? -7.185 14.592 2.209 1.00 0.00 70 THR A O 2
ATOM 2277 N N . GLY A 1 71 ? -6.740 12.545 3.028 1.00 0.00 71 GLY A N 2
ATOM 2278 C CA . GLY A 1 71 ? -5.410 12.917 3.474 1.00 0.00 71 GLY A CA 2
ATOM 2279 C C . GLY A 1 71 ? -5.420 13.585 4.834 1.00 0.00 71 GLY A C 2
ATOM 2280 O O . GLY A 1 71 ? -6.195 14.512 5.072 1.00 0.00 71 GLY A O 2
ATOM 2284 N N . SER A 1 72 ? -4.559 13.114 5.730 1.00 0.00 72 SER A N 2
ATOM 2285 C CA . SER A 1 72 ? -4.475 13.669 7.076 1.00 0.00 72 SER A CA 2
ATOM 2286 C C . SER A 1 72 ? -3.064 14.167 7.372 1.00 0.00 72 SER A C 2
ATOM 2287 O O . SER A 1 72 ? -2.138 13.940 6.595 1.00 0.00 72 SER A O 2
ATOM 2295 N N . GLY A 1 73 ? -2.909 14.848 8.503 1.00 0.00 73 GLY A N 2
ATOM 2296 C CA . GLY A 1 73 ? -1.608 15.369 8.883 1.00 0.00 73 GLY A CA 2
ATOM 2297 C C . GLY A 1 73 ? -1.514 16.872 8.716 1.00 0.00 73 GLY A C 2
ATOM 2298 O O . GLY A 1 73 ? -2.510 17.555 8.474 1.00 0.00 73 GLY A O 2
ATOM 2302 N N . PRO A 1 74 ? -0.293 17.411 8.848 1.00 0.00 74 PRO A N 2
ATOM 2303 C CA . PRO A 1 74 ? -0.044 18.850 8.715 1.00 0.00 74 PRO A CA 2
ATOM 2304 C C . PRO A 1 74 ? -0.211 19.337 7.280 1.00 0.00 74 PRO A C 2
ATOM 2305 O O . PRO A 1 74 ? -0.020 20.518 6.990 1.00 0.00 74 PRO A O 2
ATOM 2316 N N . SER A 1 75 ? -0.569 18.421 6.387 1.00 0.00 75 SER A N 2
ATOM 2317 C CA . SER A 1 75 ? -0.759 18.757 4.981 1.00 0.00 75 SER A CA 2
ATOM 2318 C C . SER A 1 75 ? -2.000 19.624 4.792 1.00 0.00 75 SER A C 2
ATOM 2319 O O . SER A 1 75 ? -1.978 20.607 4.051 1.00 0.00 75 SER A O 2
ATOM 2327 N N . SER A 1 76 ? -3.082 19.253 5.469 1.00 0.00 76 SER A N 2
ATOM 2328 C CA . SER A 1 76 ? -4.335 19.994 5.374 1.00 0.00 76 SER A CA 2
ATOM 2329 C C . SER A 1 76 ? -4.355 21.155 6.364 1.00 0.00 76 SER A C 2
ATOM 2330 O O . SER A 1 76 ? -3.871 21.036 7.488 1.00 0.00 76 SER A O 2
ATOM 2338 N N . GLY A 1 77 ? -4.922 22.279 5.935 1.00 0.00 77 GLY A N 2
ATOM 2339 C CA . GLY A 1 77 ? -4.996 23.446 6.795 1.00 0.00 77 GLY A CA 2
ATOM 2340 C C . GLY A 1 77 ? -6.346 24.132 6.726 1.00 0.00 77 GLY A C 2
ATOM 2341 O O . GLY A 1 77 ? -6.485 25.108 5.990 1.00 0.00 77 GLY A O 2
ATOM 2347 N N . GLY A 1 1 ? -18.781 21.693 -0.785 1.00 0.00 1 GLY A N 3
ATOM 2348 C CA . GLY A 1 1 ? -19.387 21.422 0.506 1.00 0.00 1 GLY A CA 3
ATOM 2349 C C . GLY A 1 1 ? -19.609 19.942 0.743 1.00 0.00 1 GLY A C 3
ATOM 2350 O O . GLY A 1 1 ? -20.487 19.333 0.132 1.00 0.00 1 GLY A O 3
ATOM 2354 N N . SER A 1 2 ? -18.810 19.361 1.633 1.00 0.00 2 SER A N 3
ATOM 2355 C CA . SER A 1 2 ? -18.920 17.941 1.945 1.00 0.00 2 SER A CA 3
ATOM 2356 C C . SER A 1 2 ? -19.839 17.717 3.143 1.00 0.00 2 SER A C 3
ATOM 2357 O O . SER A 1 2 ? -19.538 18.143 4.258 1.00 0.00 2 SER A O 3
ATOM 2365 N N . SER A 1 3 ? -20.961 17.047 2.902 1.00 0.00 3 SER A N 3
ATOM 2366 C CA . SER A 1 3 ? -21.927 16.770 3.959 1.00 0.00 3 SER A CA 3
ATOM 2367 C C . SER A 1 3 ? -22.213 15.274 4.055 1.00 0.00 3 SER A C 3
ATOM 2368 O O . SER A 1 3 ? -22.725 14.667 3.116 1.00 0.00 3 SER A O 3
ATOM 2376 N N . GLY A 1 4 ? -21.877 14.686 5.199 1.00 0.00 4 GLY A N 3
ATOM 2377 C CA . GLY A 1 4 ? -22.104 13.266 5.398 1.00 0.00 4 GLY A CA 3
ATOM 2378 C C . GLY A 1 4 ? -20.894 12.561 5.978 1.00 0.00 4 GLY A C 3
ATOM 2379 O O . GLY A 1 4 ? -20.249 11.761 5.300 1.00 0.00 4 GLY A O 3
ATOM 2383 N N . SER A 1 5 ? -20.582 12.860 7.235 1.00 0.00 5 SER A N 3
ATOM 2384 C CA . SER A 1 5 ? -19.438 12.252 7.904 1.00 0.00 5 SER A CA 3
ATOM 2385 C C . SER A 1 5 ? -19.444 10.737 7.724 1.00 0.00 5 SER A C 3
ATOM 2386 O O . SER A 1 5 ? -18.527 10.167 7.132 1.00 0.00 5 SER A O 3
ATOM 2394 N N . SER A 1 6 ? -20.485 10.091 8.239 1.00 0.00 6 SER A N 3
ATOM 2395 C CA . SER A 1 6 ? -20.611 8.642 8.139 1.00 0.00 6 SER A CA 3
ATOM 2396 C C . SER A 1 6 ? -19.555 7.945 8.992 1.00 0.00 6 SER A C 3
ATOM 2397 O O . SER A 1 6 ? -18.950 6.961 8.570 1.00 0.00 6 SER A O 3
ATOM 2405 N N . GLY A 1 7 ? -19.339 8.465 10.197 1.00 0.00 7 GLY A N 3
ATOM 2406 C CA . GLY A 1 7 ? -18.357 7.881 11.091 1.00 0.00 7 GLY A CA 3
ATOM 2407 C C . GLY A 1 7 ? -18.183 8.684 12.365 1.00 0.00 7 GLY A C 3
ATOM 2408 O O . GLY A 1 7 ? -17.741 9.832 12.328 1.00 0.00 7 GLY A O 3
ATOM 2412 N N . ARG A 1 8 ? -18.534 8.080 13.496 1.00 0.00 8 ARG A N 3
ATOM 2413 C CA . ARG A 1 8 ? -18.417 8.747 14.787 1.00 0.00 8 ARG A CA 3
ATOM 2414 C C . ARG A 1 8 ? -17.071 8.442 15.437 1.00 0.00 8 ARG A C 3
ATOM 2415 O O . ARG A 1 8 ? -16.991 8.212 16.644 1.00 0.00 8 ARG A O 3
ATOM 2436 N N . SER A 1 9 ? -16.016 8.443 14.629 1.00 0.00 9 SER A N 3
ATOM 2437 C CA . SER A 1 9 ? -14.673 8.162 15.124 1.00 0.00 9 SER A CA 3
ATOM 2438 C C . SER A 1 9 ? -13.673 9.184 14.593 1.00 0.00 9 SER A C 3
ATOM 2439 O O . SER A 1 9 ? -13.576 9.403 13.386 1.00 0.00 9 SER A O 3
ATOM 2447 N N . GLU A 1 10 ? -12.932 9.807 15.504 1.00 0.00 10 GLU A N 3
ATOM 2448 C CA . GLU A 1 10 ? -11.940 10.807 15.128 1.00 0.00 10 GLU A CA 3
ATOM 2449 C C . GLU A 1 10 ? -10.693 10.145 14.548 1.00 0.00 10 GLU A C 3
ATOM 2450 O O . GLU A 1 10 ? -10.165 9.188 15.115 1.00 0.00 10 GLU A O 3
ATOM 2462 N N . TRP A 1 11 ? -10.230 10.660 13.415 1.00 0.00 11 TRP A N 3
ATOM 2463 C CA . TRP A 1 11 ? -9.046 10.119 12.757 1.00 0.00 11 TRP A CA 3
ATOM 2464 C C . TRP A 1 11 ? -7.788 10.847 13.216 1.00 0.00 11 TRP A C 3
ATOM 2465 O O . TRP A 1 11 ? -7.755 12.077 13.263 1.00 0.00 11 TRP A O 3
ATOM 2486 N N . GLN A 1 12 ? -6.755 10.081 13.552 1.00 0.00 12 GLN A N 3
ATOM 2487 C CA . GLN A 1 12 ? -5.495 10.656 14.007 1.00 0.00 12 GLN A CA 3
ATOM 2488 C C . GLN A 1 12 ? -4.312 10.013 13.290 1.00 0.00 12 GLN A C 3
ATOM 2489 O O . GLN A 1 12 ? -3.282 9.733 13.902 1.00 0.00 12 GLN A O 3
ATOM 2503 N N . GLN A 1 13 ? -4.469 9.782 11.991 1.00 0.00 13 GLN A N 3
ATOM 2504 C CA . GLN A 1 13 ? -3.415 9.170 11.191 1.00 0.00 13 GLN A CA 3
ATOM 2505 C C . GLN A 1 13 ? -2.298 10.169 10.907 1.00 0.00 13 GLN A C 3
ATOM 2506 O O . GLN A 1 13 ? -1.117 9.823 10.942 1.00 0.00 13 GLN A O 3
ATOM 2520 N N . ARG A 1 14 ? -2.680 11.411 10.626 1.00 0.00 14 ARG A N 3
ATOM 2521 C CA . ARG A 1 14 ? -1.711 12.460 10.334 1.00 0.00 14 ARG A CA 3
ATOM 2522 C C . ARG A 1 14 ? -0.597 12.478 11.377 1.00 0.00 14 ARG A C 3
ATOM 2523 O O . ARG A 1 14 ? 0.582 12.568 11.038 1.00 0.00 14 ARG A O 3
ATOM 2544 N N . GLU A 1 15 ? -0.981 12.391 12.647 1.00 0.00 15 GLU A N 3
ATOM 2545 C CA . GLU A 1 15 ? -0.015 12.398 13.738 1.00 0.00 15 GLU A CA 3
ATOM 2546 C C . GLU A 1 15 ? 1.217 11.571 13.380 1.00 0.00 15 GLU A C 3
ATOM 2547 O O . GLU A 1 15 ? 1.103 10.458 12.867 1.00 0.00 15 GLU A O 3
ATOM 2559 N N . ARG A 1 16 ? 2.394 12.125 13.654 1.00 0.00 16 ARG A N 3
ATOM 2560 C CA . ARG A 1 16 ? 3.647 11.440 13.359 1.00 0.00 16 ARG A CA 3
ATOM 2561 C C . ARG A 1 16 ? 4.475 11.252 14.627 1.00 0.00 16 ARG A C 3
ATOM 2562 O O . ARG A 1 16 ? 4.600 12.168 15.441 1.00 0.00 16 ARG A O 3
ATOM 2583 N N . ARG A 1 17 ? 5.038 10.059 14.789 1.00 0.00 17 ARG A N 3
ATOM 2584 C CA . ARG A 1 17 ? 5.853 9.751 15.958 1.00 0.00 17 ARG A CA 3
ATOM 2585 C C . ARG A 1 17 ? 7.299 10.186 15.743 1.00 0.00 17 ARG A C 3
ATOM 2586 O O . ARG A 1 17 ? 7.683 10.577 14.641 1.00 0.00 17 ARG A O 3
ATOM 2607 N N . ARG A 1 18 ? 8.096 10.117 16.804 1.00 0.00 18 ARG A N 3
ATOM 2608 C CA . ARG A 1 18 ? 9.499 10.506 16.733 1.00 0.00 18 ARG A CA 3
ATOM 2609 C C . ARG A 1 18 ? 10.090 10.160 15.369 1.00 0.00 18 ARG A C 3
ATOM 2610 O O . ARG A 1 18 ? 10.558 11.038 14.643 1.00 0.00 18 ARG A O 3
ATOM 2631 N N . TYR A 1 19 ? 10.066 8.877 15.028 1.00 0.00 19 TYR A N 3
ATOM 2632 C CA . TYR A 1 19 ? 10.601 8.414 13.753 1.00 0.00 19 TYR A CA 3
ATOM 2633 C C . TYR A 1 19 ? 9.576 7.567 13.006 1.00 0.00 19 TYR A C 3
ATOM 2634 O O . TYR A 1 19 ? 9.402 6.383 13.296 1.00 0.00 19 TYR A O 3
ATOM 2652 N N . LYS A 1 20 ? 8.900 8.181 12.042 1.00 0.00 20 LYS A N 3
ATOM 2653 C CA . LYS A 1 20 ? 7.892 7.485 11.250 1.00 0.00 20 LYS A CA 3
ATOM 2654 C C . LYS A 1 20 ? 8.326 7.375 9.792 1.00 0.00 20 LYS A C 3
ATOM 2655 O O . LYS A 1 20 ? 9.121 8.181 9.308 1.00 0.00 20 LYS A O 3
ATOM 2674 N N . CYS A 1 21 ? 7.798 6.374 9.096 1.00 0.00 21 CYS A N 3
ATOM 2675 C CA . CYS A 1 21 ? 8.130 6.159 7.693 1.00 0.00 21 CYS A CA 3
ATOM 2676 C C . CYS A 1 21 ? 7.005 6.651 6.787 1.00 0.00 21 CYS A C 3
ATOM 2677 O O . CYS A 1 21 ? 6.205 5.859 6.288 1.00 0.00 21 CYS A O 3
ATOM 2684 N N . ASP A 1 22 ? 6.950 7.961 6.578 1.00 0.00 22 ASP A N 3
ATOM 2685 C CA . ASP A 1 22 ? 5.925 8.559 5.731 1.00 0.00 22 ASP A CA 3
ATOM 2686 C C . ASP A 1 22 ? 5.635 7.674 4.523 1.00 0.00 22 ASP A C 3
ATOM 2687 O O . ASP A 1 22 ? 4.508 7.630 4.030 1.00 0.00 22 ASP A O 3
ATOM 2696 N N . GLU A 1 23 ? 6.660 6.973 4.049 1.00 0.00 23 GLU A N 3
ATOM 2697 C CA . GLU A 1 23 ? 6.515 6.091 2.897 1.00 0.00 23 GLU A CA 3
ATOM 2698 C C . GLU A 1 23 ? 5.304 5.177 3.061 1.00 0.00 23 GLU A C 3
ATOM 2699 O O . GLU A 1 23 ? 4.425 5.131 2.200 1.00 0.00 23 GLU A O 3
ATOM 2711 N N . CYS A 1 24 ? 5.266 4.449 4.172 1.00 0.00 24 CYS A N 3
ATOM 2712 C CA . CYS A 1 24 ? 4.165 3.535 4.451 1.00 0.00 24 CYS A CA 3
ATOM 2713 C C . CYS A 1 24 ? 3.305 4.052 5.600 1.00 0.00 24 CYS A C 3
ATOM 2714 O O . CYS A 1 24 ? 2.079 4.081 5.508 1.00 0.00 24 CYS A O 3
ATOM 2721 N N . GLY A 1 25 ? 3.959 4.462 6.683 1.00 0.00 25 GLY A N 3
ATOM 2722 C CA . GLY A 1 25 ? 3.239 4.973 7.835 1.00 0.00 25 GLY A CA 3
ATOM 2723 C C . GLY A 1 25 ? 3.521 4.178 9.095 1.00 0.00 25 GLY A C 3
ATOM 2724 O O . GLY A 1 25 ? 2.650 4.030 9.953 1.00 0.00 25 GLY A O 3
ATOM 2728 N N . LYS A 1 26 ? 4.741 3.664 9.207 1.00 0.00 26 LYS A N 3
ATOM 2729 C CA . LYS A 1 26 ? 5.137 2.879 10.371 1.00 0.00 26 LYS A CA 3
ATOM 2730 C C . LYS A 1 26 ? 6.047 3.689 11.289 1.00 0.00 26 LYS A C 3
ATOM 2731 O O . LYS A 1 26 ? 6.750 4.594 10.840 1.00 0.00 26 LYS A O 3
ATOM 2750 N N . SER A 1 27 ? 6.030 3.355 12.575 1.00 0.00 27 SER A N 3
ATOM 2751 C CA . SER A 1 27 ? 6.853 4.053 13.556 1.00 0.00 27 SER A CA 3
ATOM 2752 C C . SER A 1 27 ? 7.709 3.068 14.347 1.00 0.00 27 SER A C 3
ATOM 2753 O O . SER A 1 27 ? 7.250 1.987 14.718 1.00 0.00 27 SER A O 3
ATOM 2761 N N . PHE A 1 28 ? 8.956 3.449 14.600 1.00 0.00 28 PHE A N 3
ATOM 2762 C CA . PHE A 1 28 ? 9.878 2.600 15.345 1.00 0.00 28 PHE A CA 3
ATOM 2763 C C . PHE A 1 28 ? 10.424 3.331 16.568 1.00 0.00 28 PHE A C 3
ATOM 2764 O O . PHE A 1 28 ? 10.649 4.540 16.532 1.00 0.00 28 PHE A O 3
ATOM 2781 N N . SER A 1 29 ? 10.633 2.588 17.651 1.00 0.00 29 SER A N 3
ATOM 2782 C CA . SER A 1 29 ? 11.147 3.165 18.887 1.00 0.00 29 SER A CA 3
ATOM 2783 C C . SER A 1 29 ? 12.539 3.752 18.674 1.00 0.00 29 SER A C 3
ATOM 2784 O O . SER A 1 29 ? 12.850 4.838 19.164 1.00 0.00 29 SER A O 3
ATOM 2792 N N . HIS A 1 30 ? 13.376 3.024 17.940 1.00 0.00 30 HIS A N 3
ATOM 2793 C CA . HIS A 1 30 ? 14.736 3.471 17.662 1.00 0.00 30 HIS A CA 3
ATOM 2794 C C . HIS A 1 30 ? 14.898 3.830 16.188 1.00 0.00 30 HIS A C 3
ATOM 2795 O O . HIS A 1 30 ? 14.459 3.091 15.307 1.00 0.00 30 HIS A O 3
ATOM 2809 N N . SER A 1 31 ? 15.531 4.969 15.927 1.00 0.00 31 SER A N 3
ATOM 2810 C CA . SER A 1 31 ? 15.748 5.428 14.560 1.00 0.00 31 SER A CA 3
ATOM 2811 C C . SER A 1 31 ? 16.530 4.393 13.757 1.00 0.00 31 SER A C 3
ATOM 2812 O O . SER A 1 31 ? 16.085 3.946 12.699 1.00 0.00 31 SER A O 3
ATOM 2820 N N . SER A 1 32 ? 17.698 4.016 14.267 1.00 0.00 32 SER A N 3
ATOM 2821 C CA . SER A 1 32 ? 18.545 3.037 13.597 1.00 0.00 32 SER A CA 3
ATOM 2822 C C . SER A 1 32 ? 17.703 1.937 12.959 1.00 0.00 32 SER A C 3
ATOM 2823 O O . SER A 1 32 ? 17.924 1.559 11.808 1.00 0.00 32 SER A O 3
ATOM 2831 N N . ASP A 1 33 ? 16.737 1.427 13.714 1.00 0.00 33 ASP A N 3
ATOM 2832 C CA . ASP A 1 33 ? 15.860 0.370 13.224 1.00 0.00 33 ASP A CA 3
ATOM 2833 C C . ASP A 1 33 ? 15.081 0.836 11.998 1.00 0.00 33 ASP A C 3
ATOM 2834 O O . ASP A 1 33 ? 14.977 0.115 11.004 1.00 0.00 33 ASP A O 3
ATOM 2843 N N . LEU A 1 34 ? 14.534 2.044 12.075 1.00 0.00 34 LEU A N 3
ATOM 2844 C CA . LEU A 1 34 ? 13.763 2.606 10.971 1.00 0.00 34 LEU A CA 3
ATOM 2845 C C . LEU A 1 34 ? 14.587 2.632 9.688 1.00 0.00 34 LEU A C 3
ATOM 2846 O O . LEU A 1 34 ? 14.089 2.301 8.612 1.00 0.00 34 LEU A O 3
ATOM 2862 N N . SER A 1 35 ? 15.851 3.023 9.811 1.00 0.00 35 SER A N 3
ATOM 2863 C CA . SER A 1 35 ? 16.745 3.093 8.660 1.00 0.00 35 SER A CA 3
ATOM 2864 C C . SER A 1 35 ? 16.713 1.789 7.868 1.00 0.00 35 SER A C 3
ATOM 2865 O O . SER A 1 35 ? 16.538 1.794 6.649 1.00 0.00 35 SER A O 3
ATOM 2873 N N . LYS A 1 36 ? 16.883 0.674 8.569 1.00 0.00 36 LYS A N 3
ATOM 2874 C CA . LYS A 1 36 ? 16.873 -0.639 7.934 1.00 0.00 36 LYS A CA 3
ATOM 2875 C C . LYS A 1 36 ? 15.511 -0.932 7.313 1.00 0.00 36 LYS A C 3
ATOM 2876 O O . LYS A 1 36 ? 15.424 -1.488 6.218 1.00 0.00 36 LYS A O 3
ATOM 2895 N N . HIS A 1 37 ? 14.450 -0.554 8.019 1.00 0.00 37 HIS A N 3
ATOM 2896 C CA . HIS A 1 37 ? 13.092 -0.775 7.535 1.00 0.00 37 HIS A CA 3
ATOM 2897 C C . HIS A 1 37 ? 12.914 -0.200 6.133 1.00 0.00 37 HIS A C 3
ATOM 2898 O O . HIS A 1 37 ? 12.480 -0.897 5.217 1.00 0.00 37 HIS A O 3
ATOM 2912 N N . ARG A 1 38 ? 13.252 1.075 5.975 1.00 0.00 38 ARG A N 3
ATOM 2913 C CA . ARG A 1 38 ? 13.128 1.744 4.686 1.00 0.00 38 ARG A CA 3
ATOM 2914 C C . ARG A 1 38 ? 13.607 0.839 3.555 1.00 0.00 38 ARG A C 3
ATOM 2915 O O . ARG A 1 38 ? 13.034 0.834 2.465 1.00 0.00 38 ARG A O 3
ATOM 2936 N N . ARG A 1 39 ? 14.661 0.074 3.822 1.00 0.00 39 ARG A N 3
ATOM 2937 C CA . ARG A 1 39 ? 15.218 -0.834 2.827 1.00 0.00 39 ARG A CA 3
ATOM 2938 C C . ARG A 1 39 ? 14.109 -1.542 2.055 1.00 0.00 39 ARG A C 3
ATOM 2939 O O . ARG A 1 39 ? 14.132 -1.601 0.825 1.00 0.00 39 ARG A O 3
ATOM 2960 N N . THR A 1 40 ? 13.136 -2.078 2.786 1.00 0.00 40 THR A N 3
ATOM 2961 C CA . THR A 1 40 ? 12.019 -2.784 2.171 1.00 0.00 40 THR A CA 3
ATOM 2962 C C . THR A 1 40 ? 11.582 -2.102 0.880 1.00 0.00 40 THR A C 3
ATOM 2963 O O . THR A 1 40 ? 11.497 -2.738 -0.172 1.00 0.00 40 THR A O 3
ATOM 2974 N N . HIS A 1 41 ? 11.306 -0.805 0.965 1.00 0.00 41 HIS A N 3
ATOM 2975 C CA . HIS A 1 41 ? 10.879 -0.036 -0.199 1.00 0.00 41 HIS A CA 3
ATOM 2976 C C . HIS A 1 41 ? 12.004 0.069 -1.224 1.00 0.00 41 HIS A C 3
ATOM 2977 O O . HIS A 1 41 ? 11.888 -0.432 -2.343 1.00 0.00 41 HIS A O 3
ATOM 2991 N N . THR A 1 42 ? 13.094 0.724 -0.835 1.00 0.00 42 THR A N 3
ATOM 2992 C CA . THR A 1 42 ? 14.239 0.896 -1.719 1.00 0.00 42 THR A CA 3
ATOM 2993 C C . THR A 1 42 ? 14.495 -0.364 -2.539 1.00 0.00 42 THR A C 3
ATOM 2994 O O . THR A 1 42 ? 15.123 -1.308 -2.064 1.00 0.00 42 THR A O 3
ATOM 3005 N N . GLY A 1 43 ? 14.004 -0.370 -3.775 1.00 0.00 43 GLY A N 3
ATOM 3006 C CA . GLY A 1 43 ? 14.191 -1.519 -4.642 1.00 0.00 43 GLY A CA 3
ATOM 3007 C C . GLY A 1 43 ? 12.964 -1.818 -5.480 1.00 0.00 43 GLY A C 3
ATOM 3008 O O . GLY A 1 43 ? 13.077 -2.145 -6.661 1.00 0.00 43 GLY A O 3
ATOM 3012 N N . GLU A 1 44 ? 11.789 -1.707 -4.869 1.00 0.00 44 GLU A N 3
ATOM 3013 C CA . GLU A 1 44 ? 10.537 -1.971 -5.568 1.00 0.00 44 GLU A CA 3
ATOM 3014 C C . GLU A 1 44 ? 9.657 -0.725 -5.596 1.00 0.00 44 GLU A C 3
ATOM 3015 O O . GLU A 1 44 ? 10.047 0.337 -5.110 1.00 0.00 44 GLU A O 3
ATOM 3027 N N . LYS A 1 45 ? 8.466 -0.862 -6.169 1.00 0.00 45 LYS A N 3
ATOM 3028 C CA . LYS A 1 45 ? 7.528 0.251 -6.262 1.00 0.00 45 LYS A CA 3
ATOM 3029 C C . LYS A 1 45 ? 7.664 1.179 -5.059 1.00 0.00 45 LYS A C 3
ATOM 3030 O O . LYS A 1 45 ? 7.085 0.948 -3.998 1.00 0.00 45 LYS A O 3
ATOM 3049 N N . PRO A 1 46 ? 8.448 2.255 -5.226 1.00 0.00 46 PRO A N 3
ATOM 3050 C CA . PRO A 1 46 ? 8.676 3.240 -4.165 1.00 0.00 46 PRO A CA 3
ATOM 3051 C C . PRO A 1 46 ? 7.433 4.070 -3.867 1.00 0.00 46 PRO A C 3
ATOM 3052 O O . PRO A 1 46 ? 7.419 4.873 -2.934 1.00 0.00 46 PRO A O 3
ATOM 3063 N N . TYR A 1 47 ? 6.389 3.872 -4.665 1.00 0.00 47 TYR A N 3
ATOM 3064 C CA . TYR A 1 47 ? 5.141 4.604 -4.487 1.00 0.00 47 TYR A CA 3
ATOM 3065 C C . TYR A 1 47 ? 4.076 3.717 -3.849 1.00 0.00 47 TYR A C 3
ATOM 3066 O O . TYR A 1 47 ? 3.689 2.690 -4.408 1.00 0.00 47 TYR A O 3
ATOM 3084 N N . LYS A 1 48 ? 3.604 4.122 -2.675 1.00 0.00 48 LYS A N 3
ATOM 3085 C CA . LYS A 1 48 ? 2.582 3.368 -1.959 1.00 0.00 48 LYS A CA 3
ATOM 3086 C C . LYS A 1 48 ? 1.751 4.287 -1.069 1.00 0.00 48 LYS A C 3
ATOM 3087 O O . LYS A 1 48 ? 2.292 5.128 -0.351 1.00 0.00 48 LYS A O 3
ATOM 3106 N N . CYS A 1 49 ? 0.433 4.120 -1.120 1.00 0.00 49 CYS A N 3
ATOM 3107 C CA . CYS A 1 49 ? -0.473 4.933 -0.318 1.00 0.00 49 CYS A CA 3
ATOM 3108 C C . CYS A 1 49 ? -0.563 4.401 1.109 1.00 0.00 49 CYS A C 3
ATOM 3109 O O . CYS A 1 49 ? -0.230 3.245 1.373 1.00 0.00 49 CYS A O 3
ATOM 3116 N N . ASP A 1 50 ? -1.015 5.251 2.024 1.00 0.00 50 ASP A N 3
ATOM 3117 C CA . ASP A 1 50 ? -1.151 4.866 3.424 1.00 0.00 50 ASP A CA 3
ATOM 3118 C C . ASP A 1 50 ? -2.611 4.594 3.774 1.00 0.00 50 ASP A C 3
ATOM 3119 O O . ASP A 1 50 ? -2.927 3.602 4.429 1.00 0.00 50 ASP A O 3
ATOM 3128 N N . GLU A 1 51 ? -3.495 5.483 3.332 1.00 0.00 51 GLU A N 3
ATOM 3129 C CA . GLU A 1 51 ? -4.921 5.339 3.601 1.00 0.00 51 GLU A CA 3
ATOM 3130 C C . GLU A 1 51 ? -5.421 3.965 3.164 1.00 0.00 51 GLU A C 3
ATOM 3131 O O . GLU A 1 51 ? -5.940 3.194 3.972 1.00 0.00 51 GLU A O 3
ATOM 3143 N N . CYS A 1 52 ? -5.262 3.665 1.879 1.00 0.00 52 CYS A N 3
ATOM 3144 C CA . CYS A 1 52 ? -5.697 2.386 1.332 1.00 0.00 52 CYS A CA 3
ATOM 3145 C C . CYS A 1 52 ? -4.604 1.331 1.480 1.00 0.00 52 CYS A C 3
ATOM 3146 O O . CYS A 1 52 ? -4.869 0.200 1.886 1.00 0.00 52 CYS A O 3
ATOM 315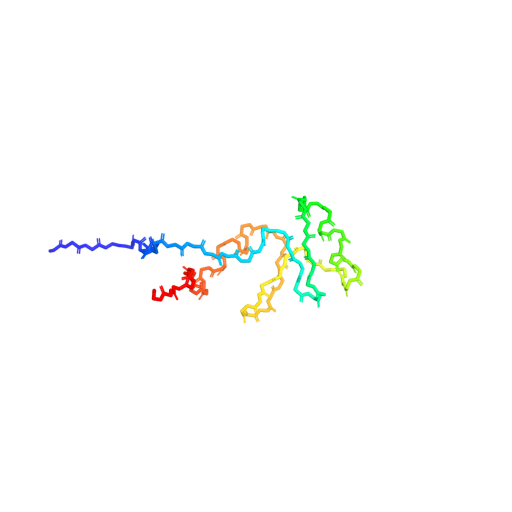3 N N . GLY A 1 53 ? -3.374 1.711 1.148 1.00 0.00 53 GLY A N 3
ATOM 3154 C CA . GLY A 1 53 ? -2.259 0.787 1.250 1.00 0.00 53 GLY A CA 3
ATOM 3155 C C . GLY A 1 53 ? -1.930 0.127 -0.074 1.00 0.00 53 GLY A C 3
ATOM 3156 O O . GLY A 1 53 ? -1.483 -1.020 -0.111 1.00 0.00 53 GLY A O 3
ATOM 3160 N N . LYS A 1 54 ? -2.151 0.851 -1.166 1.00 0.00 54 LYS A N 3
ATOM 3161 C CA . LYS A 1 54 ? -1.876 0.330 -2.499 1.00 0.00 54 LYS A CA 3
ATOM 3162 C C . LYS A 1 54 ? -0.470 0.712 -2.953 1.00 0.00 54 LYS A C 3
ATOM 3163 O O . LYS A 1 54 ? 0.167 1.585 -2.364 1.00 0.00 54 LYS A O 3
ATOM 3182 N N . ALA A 1 55 ? 0.007 0.053 -4.004 1.00 0.00 55 ALA A N 3
ATOM 3183 C CA . ALA A 1 55 ? 1.335 0.326 -4.538 1.00 0.00 55 ALA A CA 3
ATOM 3184 C C . ALA A 1 55 ? 1.256 0.829 -5.975 1.00 0.00 55 ALA A C 3
ATOM 3185 O O . ALA A 1 55 ? 0.250 0.633 -6.658 1.00 0.00 55 ALA A O 3
ATOM 3192 N N . PHE A 1 56 ? 2.323 1.478 -6.430 1.00 0.00 56 PHE A N 3
ATOM 3193 C CA . PHE A 1 56 ? 2.374 2.010 -7.787 1.00 0.00 56 PHE A CA 3
ATOM 3194 C C . PHE A 1 56 ? 3.814 2.099 -8.283 1.00 0.00 56 PHE A C 3
ATOM 3195 O O . PHE A 1 56 ? 4.744 2.267 -7.494 1.00 0.00 56 PHE A O 3
ATOM 3212 N N . ILE A 1 57 ? 3.990 1.984 -9.595 1.00 0.00 57 ILE A N 3
ATOM 3213 C CA . ILE A 1 57 ? 5.315 2.052 -10.197 1.00 0.00 57 ILE A CA 3
ATOM 3214 C C . ILE A 1 57 ? 5.654 3.476 -10.622 1.00 0.00 57 ILE A C 3
ATOM 3215 O O . ILE A 1 57 ? 6.710 4.004 -10.275 1.00 0.00 57 ILE A O 3
ATOM 3231 N N . GLN A 1 58 ? 4.749 4.094 -11.375 1.00 0.00 58 GLN A N 3
ATOM 3232 C CA . GLN A 1 58 ? 4.952 5.459 -11.847 1.00 0.00 58 GLN A CA 3
ATOM 3233 C C . GLN A 1 58 ? 4.354 6.467 -10.871 1.00 0.00 58 GLN A C 3
ATOM 3234 O O . GLN A 1 58 ? 3.391 6.166 -10.165 1.00 0.00 58 GLN A O 3
ATOM 3248 N N . ARG A 1 59 ? 4.931 7.663 -10.836 1.00 0.00 59 ARG A N 3
ATOM 3249 C CA . ARG A 1 59 ? 4.456 8.715 -9.945 1.00 0.00 59 ARG A CA 3
ATOM 3250 C C . ARG A 1 59 ? 3.002 9.068 -10.248 1.00 0.00 59 ARG A C 3
ATOM 3251 O O . ARG A 1 59 ? 2.165 9.118 -9.347 1.00 0.00 59 ARG A O 3
ATOM 3272 N N . SER A 1 60 ? 2.711 9.313 -11.521 1.00 0.00 60 SER A N 3
ATOM 3273 C CA . SER A 1 60 ? 1.360 9.666 -11.942 1.00 0.00 60 SER A CA 3
ATOM 3274 C C . SER A 1 60 ? 0.340 8.687 -11.370 1.00 0.00 60 SER A C 3
ATOM 3275 O O . SER A 1 60 ? -0.676 9.092 -10.803 1.00 0.00 60 SER A O 3
ATOM 3283 N N . HIS A 1 61 ? 0.617 7.396 -11.523 1.00 0.00 61 HIS A N 3
ATOM 3284 C CA . HIS A 1 61 ? -0.276 6.358 -11.021 1.00 0.00 61 HIS A CA 3
ATOM 3285 C C . HIS A 1 61 ? -0.789 6.709 -9.627 1.00 0.00 61 HIS A C 3
ATOM 3286 O O . HIS A 1 61 ? -1.900 6.335 -9.251 1.00 0.00 61 HIS A O 3
ATOM 3300 N N . LEU A 1 62 ? 0.028 7.428 -8.866 1.00 0.00 62 LEU A N 3
ATOM 3301 C CA . LEU A 1 62 ? -0.342 7.829 -7.513 1.00 0.00 62 LEU A CA 3
ATOM 3302 C C . LEU A 1 62 ? -0.990 9.210 -7.513 1.00 0.00 62 LEU A C 3
ATOM 3303 O O . LEU A 1 62 ? -2.077 9.396 -6.964 1.00 0.00 62 LEU A O 3
ATOM 3319 N N . ILE A 1 63 ? -0.317 10.174 -8.132 1.00 0.00 63 ILE A N 3
ATOM 3320 C CA . ILE A 1 63 ? -0.829 11.536 -8.206 1.00 0.00 63 ILE A CA 3
ATOM 3321 C C . ILE A 1 63 ? -2.342 11.546 -8.399 1.00 0.00 63 ILE A C 3
ATOM 3322 O O . ILE A 1 63 ? -3.051 12.350 -7.796 1.00 0.00 63 ILE A O 3
ATOM 3338 N N . GLY A 1 64 ? -2.831 10.643 -9.244 1.00 0.00 64 GLY A N 3
ATOM 3339 C CA . GLY A 1 64 ? -4.257 10.563 -9.501 1.00 0.00 64 GLY A CA 3
ATOM 3340 C C . GLY A 1 64 ? -5.021 9.958 -8.340 1.00 0.00 64 GLY A C 3
ATOM 3341 O O . GLY A 1 64 ? -5.851 10.623 -7.720 1.00 0.00 64 GLY A O 3
ATOM 3345 N N . HIS A 1 65 ? -4.743 8.691 -8.046 1.00 0.00 65 HIS A N 3
ATOM 3346 C CA . HIS A 1 65 ? -5.413 7.996 -6.953 1.00 0.00 65 HIS A CA 3
ATOM 3347 C C . HIS A 1 65 ? -5.701 8.950 -5.798 1.00 0.00 65 HIS A C 3
ATOM 3348 O O . HIS A 1 65 ? -6.780 8.917 -5.207 1.00 0.00 65 HIS A O 3
ATOM 3362 N N . HIS A 1 66 ? -4.728 9.798 -5.480 1.00 0.00 66 HIS A N 3
ATOM 3363 C CA . HIS A 1 66 ? -4.877 10.762 -4.395 1.00 0.00 66 HIS A CA 3
ATOM 3364 C C . HIS A 1 66 ? -6.318 11.254 -4.301 1.00 0.00 66 HIS A C 3
ATOM 3365 O O . HIS A 1 66 ? -7.001 11.017 -3.304 1.00 0.00 66 HIS A O 3
ATOM 3379 N N . ARG A 1 67 ? -6.773 11.941 -5.344 1.00 0.00 67 ARG A N 3
ATOM 3380 C CA . ARG A 1 67 ? -8.132 12.468 -5.377 1.00 0.00 67 ARG A CA 3
ATOM 3381 C C . ARG A 1 67 ? -9.106 11.505 -4.704 1.00 0.00 67 ARG A C 3
ATOM 3382 O O . ARG A 1 67 ? -9.993 11.922 -3.959 1.00 0.00 67 ARG A O 3
ATOM 3403 N N . VAL A 1 68 ? -8.934 10.215 -4.973 1.00 0.00 68 VAL A N 3
ATOM 3404 C CA . VAL A 1 68 ? -9.797 9.192 -4.393 1.00 0.00 68 VAL A CA 3
ATOM 3405 C C . VAL A 1 68 ? -10.075 9.477 -2.922 1.00 0.00 68 VAL A C 3
ATOM 3406 O O . VAL A 1 68 ? -11.230 9.517 -2.494 1.00 0.00 68 VAL A O 3
ATOM 3419 N N . HIS A 1 69 ? -9.011 9.675 -2.151 1.00 0.00 69 HIS A N 3
ATOM 3420 C CA . HIS A 1 69 ? -9.141 9.958 -0.726 1.00 0.00 69 HIS A CA 3
ATOM 3421 C C . HIS A 1 69 ? -9.481 11.427 -0.493 1.00 0.00 69 HIS A C 3
ATOM 3422 O O . HIS A 1 69 ? -8.937 12.314 -1.152 1.00 0.00 69 HIS A O 3
ATOM 3436 N N . THR A 1 70 ? -10.384 11.678 0.450 1.00 0.00 70 THR A N 3
ATOM 3437 C CA . THR A 1 70 ? -10.798 13.038 0.769 1.00 0.00 70 THR A CA 3
ATOM 3438 C C . THR A 1 70 ? -10.123 13.534 2.042 1.00 0.00 70 THR A C 3
ATOM 3439 O O . THR A 1 70 ? -10.743 14.211 2.862 1.00 0.00 70 THR A O 3
ATOM 3450 N N . GLY A 1 71 ? -8.848 13.193 2.203 1.00 0.00 71 GLY A N 3
ATOM 3451 C CA . GLY A 1 71 ? -8.110 13.613 3.380 1.00 0.00 71 GLY A CA 3
ATOM 3452 C C . GLY A 1 71 ? -8.746 13.126 4.667 1.00 0.00 71 GLY A C 3
ATOM 3453 O O . GLY A 1 71 ? -9.582 13.814 5.253 1.00 0.00 71 GLY A O 3
ATOM 3457 N N . SER A 1 72 ? -8.351 11.936 5.107 1.00 0.00 72 SER A N 3
ATOM 3458 C CA . SER A 1 72 ? -8.892 11.355 6.330 1.00 0.00 72 SER A CA 3
ATOM 3459 C C . SER A 1 72 ? -8.272 12.008 7.562 1.00 0.00 72 SER A C 3
ATOM 3460 O O . SER A 1 72 ? -8.979 12.466 8.458 1.00 0.00 72 SER A O 3
ATOM 3468 N N . GLY A 1 73 ? -6.943 12.045 7.598 1.00 0.00 73 GLY A N 3
ATOM 3469 C CA . GLY A 1 73 ? -6.248 12.642 8.724 1.00 0.00 73 GLY A CA 3
ATOM 3470 C C . GLY A 1 73 ? -6.807 14.002 9.094 1.00 0.00 73 GLY A C 3
ATOM 3471 O O . GLY A 1 73 ? -7.344 14.200 10.184 1.00 0.00 73 GLY A O 3
ATOM 3475 N N . PRO A 1 74 ? -6.680 14.969 8.173 1.00 0.00 74 PRO A N 3
ATOM 3476 C CA . PRO A 1 74 ? -7.169 16.334 8.387 1.00 0.00 74 PRO A CA 3
ATOM 3477 C C . PRO A 1 74 ? -8.692 16.409 8.398 1.00 0.00 74 PRO A C 3
ATOM 3478 O O . PRO A 1 74 ? -9.357 15.855 7.523 1.00 0.00 74 PRO A O 3
ATOM 3489 N N . SER A 1 75 ? -9.239 17.099 9.395 1.00 0.00 75 SER A N 3
ATOM 3490 C CA . SER A 1 75 ? -10.684 17.243 9.521 1.00 0.00 75 SER A CA 3
ATOM 3491 C C . SER A 1 75 ? -11.212 18.295 8.550 1.00 0.00 75 SER A C 3
ATOM 3492 O O . SER A 1 75 ? -10.651 19.384 8.432 1.00 0.00 75 SER A O 3
ATOM 3500 N N . SER A 1 76 ? -12.296 17.960 7.858 1.00 0.00 76 SER A N 3
ATOM 3501 C CA . SER A 1 76 ? -12.899 18.873 6.894 1.00 0.00 76 SER A CA 3
ATOM 3502 C C . SER A 1 76 ? -14.027 19.674 7.536 1.00 0.00 76 SER A C 3
ATOM 3503 O O . SER A 1 76 ? -14.528 19.318 8.602 1.00 0.00 76 SER A O 3
ATOM 3511 N N . GLY A 1 77 ? -14.423 20.760 6.878 1.00 0.00 77 GLY A N 3
ATOM 3512 C CA . GLY A 1 77 ? -15.489 21.596 7.399 1.00 0.00 77 GLY A CA 3
ATOM 3513 C C . GLY A 1 77 ? -16.339 22.204 6.301 1.00 0.00 77 GLY A C 3
ATOM 3514 O O . GLY A 1 77 ? -17.343 22.844 6.606 1.00 0.00 77 GLY A O 3
ATOM 3520 N N . GLY A 1 1 ? 0.163 43.957 -20.734 1.00 0.00 1 GLY A N 4
ATOM 3521 C CA . GLY A 1 1 ? 0.487 43.808 -19.327 1.00 0.00 1 GLY A CA 4
ATOM 3522 C C . GLY A 1 1 ? 0.202 42.411 -18.812 1.00 0.00 1 GLY A C 4
ATOM 3523 O O . GLY A 1 1 ? -0.631 41.695 -19.367 1.00 0.00 1 GLY A O 4
ATOM 3527 N N . SER A 1 2 ? 0.897 42.022 -17.747 1.00 0.00 2 SER A N 4
ATOM 3528 C CA . SER A 1 2 ? 0.718 40.699 -17.160 1.00 0.00 2 SER A CA 4
ATOM 3529 C C . SER A 1 2 ? 1.099 40.705 -15.683 1.00 0.00 2 SER A C 4
ATOM 3530 O O . SER A 1 2 ? 1.820 41.589 -15.219 1.00 0.00 2 SER A O 4
ATOM 3538 N N . SER A 1 3 ? 0.609 39.712 -14.948 1.00 0.00 3 SER A N 4
ATOM 3539 C CA . SER A 1 3 ? 0.893 39.603 -13.522 1.00 0.00 3 SER A CA 4
ATOM 3540 C C . SER A 1 3 ? 0.619 38.189 -13.019 1.00 0.00 3 SER A C 4
ATOM 3541 O O . SER A 1 3 ? 0.106 37.345 -13.754 1.00 0.00 3 SER A O 4
ATOM 3549 N N . GLY A 1 4 ? 0.964 37.937 -11.760 1.00 0.00 4 GLY A N 4
ATOM 3550 C CA . GLY A 1 4 ? 0.748 36.625 -11.180 1.00 0.00 4 GLY A CA 4
ATOM 3551 C C . GLY A 1 4 ? 0.986 36.607 -9.683 1.00 0.00 4 GLY A C 4
ATOM 3552 O O . GLY A 1 4 ? 1.274 37.641 -9.081 1.00 0.00 4 GLY A O 4
ATOM 3556 N N . SER A 1 5 ? 0.863 35.428 -9.080 1.00 0.00 5 SER A N 4
ATOM 3557 C CA . SER A 1 5 ? 1.062 35.281 -7.643 1.00 0.00 5 SER A CA 4
ATOM 3558 C C . SER A 1 5 ? 1.107 33.807 -7.249 1.00 0.00 5 SER A C 4
ATOM 3559 O O . SER A 1 5 ? 0.340 32.993 -7.762 1.00 0.00 5 SER A O 4
ATOM 3567 N N . SER A 1 6 ? 2.012 33.473 -6.335 1.00 0.00 6 SER A N 4
ATOM 3568 C CA . SER A 1 6 ? 2.162 32.098 -5.874 1.00 0.00 6 SER A CA 4
ATOM 3569 C C . SER A 1 6 ? 1.019 31.711 -4.940 1.00 0.00 6 SER A C 4
ATOM 3570 O O . SER A 1 6 ? 0.251 30.794 -5.227 1.00 0.00 6 SER A O 4
ATOM 3578 N N . GLY A 1 7 ? 0.915 32.417 -3.818 1.00 0.00 7 GLY A N 4
ATOM 3579 C CA . GLY A 1 7 ? -0.135 32.134 -2.858 1.00 0.00 7 GLY A CA 4
ATOM 3580 C C . GLY A 1 7 ? 0.371 31.360 -1.657 1.00 0.00 7 GLY A C 4
ATOM 3581 O O . GLY A 1 7 ? 1.577 31.283 -1.423 1.00 0.00 7 GLY A O 4
ATOM 3585 N N . ARG A 1 8 ? -0.553 30.787 -0.892 1.00 0.00 8 ARG A N 4
ATOM 3586 C CA . ARG A 1 8 ? -0.193 30.018 0.294 1.00 0.00 8 ARG A CA 4
ATOM 3587 C C . ARG A 1 8 ? -0.581 28.552 0.129 1.00 0.00 8 ARG A C 4
ATOM 3588 O O . ARG A 1 8 ? -1.445 28.215 -0.681 1.00 0.00 8 ARG A O 4
ATOM 3609 N N . SER A 1 9 ? 0.064 27.684 0.901 1.00 0.00 9 SER A N 4
ATOM 3610 C CA . SER A 1 9 ? -0.210 26.253 0.838 1.00 0.00 9 SER A CA 4
ATOM 3611 C C . SER A 1 9 ? -1.031 25.803 2.042 1.00 0.00 9 SER A C 4
ATOM 3612 O O . SER A 1 9 ? -0.690 26.104 3.186 1.00 0.00 9 SER A O 4
ATOM 3620 N N . GLU A 1 10 ? -2.115 25.081 1.776 1.00 0.00 10 GLU A N 4
ATOM 3621 C CA . GLU A 1 10 ? -2.986 24.591 2.837 1.00 0.00 10 GLU A CA 4
ATOM 3622 C C . GLU A 1 10 ? -2.269 23.548 3.690 1.00 0.00 10 GLU A C 4
ATOM 3623 O O . GLU A 1 10 ? -2.155 23.698 4.907 1.00 0.00 10 GLU A O 4
ATOM 3635 N N . TRP A 1 11 ? -1.790 22.492 3.043 1.00 0.00 11 TRP A N 4
ATOM 3636 C CA . TRP A 1 11 ? -1.085 21.423 3.742 1.00 0.00 11 TRP A CA 4
ATOM 3637 C C . TRP A 1 11 ? 0.150 21.961 4.456 1.00 0.00 11 TRP A C 4
ATOM 3638 O O . TRP A 1 11 ? 0.845 22.835 3.938 1.00 0.00 11 TRP A O 4
ATOM 3659 N N . GLN A 1 12 ? 0.417 21.434 5.646 1.00 0.00 12 GLN A N 4
ATOM 3660 C CA . GLN A 1 12 ? 1.569 21.864 6.430 1.00 0.00 12 GLN A CA 4
ATOM 3661 C C . GLN A 1 12 ? 2.366 20.663 6.930 1.00 0.00 12 GLN A C 4
ATOM 3662 O O . GLN A 1 12 ? 2.854 20.657 8.060 1.00 0.00 12 GLN A O 4
ATOM 3676 N N . GLN A 1 13 ? 2.493 19.649 6.081 1.00 0.00 13 GLN A N 4
ATOM 3677 C CA . GLN A 1 13 ? 3.229 18.442 6.438 1.00 0.00 13 GLN A CA 4
ATOM 3678 C C . GLN A 1 13 ? 3.013 18.085 7.905 1.00 0.00 13 GLN A C 4
ATOM 3679 O O . GLN A 1 13 ? 3.961 17.772 8.624 1.00 0.00 13 GLN A O 4
ATOM 3693 N N . ARG A 1 14 ? 1.758 18.135 8.341 1.00 0.00 14 ARG A N 4
ATOM 3694 C CA . ARG A 1 14 ? 1.417 17.819 9.723 1.00 0.00 14 ARG A CA 4
ATOM 3695 C C . ARG A 1 14 ? 1.986 16.462 10.126 1.00 0.00 14 ARG A C 4
ATOM 3696 O O . ARG A 1 14 ? 2.509 16.300 11.228 1.00 0.00 14 ARG A O 4
ATOM 3717 N N . GLU A 1 15 ? 1.878 15.490 9.226 1.00 0.00 15 GLU A N 4
ATOM 3718 C CA . GLU A 1 15 ? 2.380 14.146 9.489 1.00 0.00 15 GLU A CA 4
ATOM 3719 C C . GLU A 1 15 ? 3.879 14.172 9.773 1.00 0.00 15 GLU A C 4
ATOM 3720 O O . GLU A 1 15 ? 4.696 14.014 8.866 1.00 0.00 15 GLU A O 4
ATOM 3732 N N . ARG A 1 16 ? 4.233 14.372 11.039 1.00 0.00 16 ARG A N 4
ATOM 3733 C CA . ARG A 1 16 ? 5.633 14.420 11.442 1.00 0.00 16 ARG A CA 4
ATOM 3734 C C . ARG A 1 16 ? 5.808 13.887 12.861 1.00 0.00 16 ARG A C 4
ATOM 3735 O O . ARG A 1 16 ? 5.175 14.371 13.800 1.00 0.00 16 ARG A O 4
ATOM 3756 N N . ARG A 1 17 ? 6.670 12.886 13.009 1.00 0.00 17 ARG A N 4
ATOM 3757 C CA . ARG A 1 17 ? 6.928 12.286 14.312 1.00 0.00 17 ARG A CA 4
ATOM 3758 C C . ARG A 1 17 ? 8.424 12.080 14.530 1.00 0.00 17 ARG A C 4
ATOM 3759 O O . ARG A 1 17 ? 9.230 12.315 13.630 1.00 0.00 17 ARG A O 4
ATOM 3780 N N . ARG A 1 18 ? 8.786 11.640 15.731 1.00 0.00 18 ARG A N 4
ATOM 3781 C CA . ARG A 1 18 ? 10.185 11.404 16.068 1.00 0.00 18 ARG A CA 4
ATOM 3782 C C . ARG A 1 18 ? 10.893 10.644 14.950 1.00 0.00 18 ARG A C 4
ATOM 3783 O O . ARG A 1 18 ? 11.880 11.120 14.390 1.00 0.00 18 ARG A O 4
ATOM 3804 N N . TYR A 1 19 ? 10.382 9.460 14.630 1.00 0.00 19 TYR A N 4
ATOM 3805 C CA . TYR A 1 19 ? 10.966 8.633 13.582 1.00 0.00 19 TYR A CA 4
ATOM 3806 C C . TYR A 1 19 ? 10.087 8.632 12.335 1.00 0.00 19 TYR A C 4
ATOM 3807 O O . TYR A 1 19 ? 8.955 8.147 12.358 1.00 0.00 19 TYR A O 4
ATOM 3825 N N . LYS A 1 20 ? 10.616 9.179 11.246 1.00 0.00 20 LYS A N 4
ATOM 3826 C CA . LYS A 1 20 ? 9.883 9.241 9.987 1.00 0.00 20 LYS A CA 4
ATOM 3827 C C . LYS A 1 20 ? 10.792 8.899 8.810 1.00 0.00 20 LYS A C 4
ATOM 3828 O O . LYS A 1 20 ? 11.878 9.462 8.667 1.00 0.00 20 LYS A O 4
ATOM 3847 N N . CYS A 1 21 ? 10.341 7.974 7.970 1.00 0.00 21 CYS A N 4
ATOM 3848 C CA . CYS A 1 21 ? 11.113 7.557 6.805 1.00 0.00 21 CYS A CA 4
ATOM 3849 C C . CYS A 1 21 ? 11.071 8.623 5.715 1.00 0.00 21 CYS A C 4
ATOM 3850 O O . CYS A 1 21 ? 10.026 9.220 5.456 1.00 0.00 21 CYS A O 4
ATOM 3857 N N . ASP A 1 22 ? 12.214 8.857 5.080 1.00 0.00 22 ASP A N 4
ATOM 3858 C CA . ASP A 1 22 ? 12.308 9.850 4.016 1.00 0.00 22 ASP A CA 4
ATOM 3859 C C . ASP A 1 22 ? 12.043 9.216 2.654 1.00 0.00 22 ASP A C 4
ATOM 3860 O O . ASP A 1 22 ? 11.497 9.856 1.757 1.00 0.00 22 ASP A O 4
ATOM 3869 N N . GLU A 1 23 ? 12.434 7.953 2.509 1.00 0.00 23 GLU A N 4
ATOM 3870 C CA . GLU A 1 23 ? 12.240 7.234 1.256 1.00 0.00 23 GLU A CA 4
ATOM 3871 C C . GLU A 1 23 ? 10.831 7.457 0.713 1.00 0.00 23 GLU A C 4
ATOM 3872 O O . GLU A 1 23 ? 10.653 7.864 -0.435 1.00 0.00 23 GLU A O 4
ATOM 3884 N N . CYS A 1 24 ? 9.832 7.187 1.547 1.00 0.00 24 CYS A N 4
ATOM 3885 C CA . CYS A 1 24 ? 8.439 7.357 1.153 1.00 0.00 24 CYS A CA 4
ATOM 3886 C C . CYS A 1 24 ? 7.803 8.529 1.894 1.00 0.00 24 CYS A C 4
ATOM 3887 O O . CYS A 1 24 ? 7.155 9.382 1.289 1.00 0.00 24 CYS A O 4
ATOM 3894 N N . GLY A 1 25 ? 7.993 8.564 3.210 1.00 0.00 25 GLY A N 4
ATOM 3895 C CA . GLY A 1 25 ? 7.432 9.635 4.012 1.00 0.00 25 GLY A CA 4
ATOM 3896 C C . GLY A 1 25 ? 6.482 9.125 5.077 1.00 0.00 25 GLY A C 4
ATOM 3897 O O . GLY A 1 25 ? 5.468 9.758 5.371 1.00 0.00 25 GLY A O 4
ATOM 3901 N N . LYS A 1 26 ? 6.808 7.974 5.657 1.00 0.00 26 LYS A N 4
ATOM 3902 C CA . LYS A 1 26 ? 5.977 7.378 6.696 1.00 0.00 26 LYS A CA 4
ATOM 3903 C C . LYS A 1 26 ? 6.559 7.647 8.080 1.00 0.00 26 LYS A C 4
ATOM 3904 O O . LYS A 1 26 ? 7.728 8.007 8.213 1.00 0.00 26 LYS A O 4
ATOM 3923 N N . SER A 1 27 ? 5.735 7.468 9.108 1.00 0.00 27 SER A N 4
ATOM 3924 C CA . SER A 1 27 ? 6.168 7.694 10.482 1.00 0.00 27 SER A CA 4
ATOM 3925 C C . SER A 1 27 ? 5.840 6.490 11.359 1.00 0.00 27 SER A C 4
ATOM 3926 O O . SER A 1 27 ? 4.848 5.796 11.136 1.00 0.00 27 SER A O 4
ATOM 3934 N N . PHE A 1 28 ? 6.682 6.248 12.359 1.00 0.00 28 PHE A N 4
ATOM 3935 C CA . PHE A 1 28 ? 6.484 5.127 13.271 1.00 0.00 28 PHE A CA 4
ATOM 3936 C C . PHE A 1 28 ? 6.702 5.558 14.718 1.00 0.00 28 PHE A C 4
ATOM 3937 O O . PHE A 1 28 ? 7.306 6.597 14.983 1.00 0.00 28 PHE A O 4
ATOM 3954 N N . SER A 1 29 ? 6.204 4.753 15.651 1.00 0.00 29 SER A N 4
ATOM 3955 C CA . SER A 1 29 ? 6.339 5.052 17.072 1.00 0.00 29 SER A CA 4
ATOM 3956 C C . SER A 1 29 ? 7.679 4.554 17.606 1.00 0.00 29 SER A C 4
ATOM 3957 O O . SER A 1 29 ? 8.354 5.249 18.367 1.00 0.00 29 SER A O 4
ATOM 3965 N N . HIS A 1 30 ? 8.058 3.346 17.202 1.00 0.00 30 HIS A N 4
ATOM 3966 C CA . HIS A 1 30 ? 9.317 2.754 17.640 1.00 0.00 30 HIS A CA 4
ATOM 3967 C C . HIS A 1 30 ? 10.325 2.712 16.495 1.00 0.00 30 HIS A C 4
ATOM 3968 O O . HIS A 1 30 ? 9.951 2.563 15.331 1.00 0.00 30 HIS A O 4
ATOM 3982 N N . SER A 1 31 ? 11.603 2.846 16.832 1.00 0.00 31 SER A N 4
ATOM 3983 C CA . SER A 1 31 ? 12.664 2.828 15.832 1.00 0.00 31 SER A CA 4
ATOM 3984 C C . SER A 1 31 ? 12.785 1.447 15.193 1.00 0.00 31 SER A C 4
ATOM 3985 O O . SER A 1 31 ? 12.775 1.314 13.970 1.00 0.00 31 SER A O 4
ATOM 3993 N N . SER A 1 32 ? 12.900 0.423 16.032 1.00 0.00 32 SER A N 4
ATOM 3994 C CA . SER A 1 32 ? 13.028 -0.948 15.551 1.00 0.00 32 SER A CA 4
ATOM 3995 C C . SER A 1 32 ? 12.029 -1.226 14.431 1.00 0.00 32 SER A C 4
ATOM 3996 O O . SER A 1 32 ? 12.359 -1.873 13.437 1.00 0.00 32 SER A O 4
ATOM 4004 N N . ASP A 1 33 ? 10.807 -0.733 14.602 1.00 0.00 33 ASP A N 4
ATOM 4005 C CA . ASP A 1 33 ? 9.759 -0.926 13.606 1.00 0.00 33 ASP A CA 4
ATOM 4006 C C . ASP A 1 33 ? 10.129 -0.251 12.289 1.00 0.00 33 ASP A C 4
ATOM 4007 O O . ASP A 1 33 ? 10.018 -0.850 11.219 1.00 0.00 33 ASP A O 4
ATOM 4016 N N . LEU A 1 34 ? 10.570 0.999 12.375 1.00 0.00 34 LEU A N 4
ATOM 4017 C CA . LEU A 1 34 ? 10.955 1.757 11.190 1.00 0.00 34 LEU A CA 4
ATOM 4018 C C . LEU A 1 34 ? 12.036 1.024 10.402 1.00 0.00 34 LEU A C 4
ATOM 4019 O O . LEU A 1 34 ? 11.970 0.931 9.176 1.00 0.00 34 LEU A O 4
ATOM 4035 N N . SER A 1 35 ? 13.030 0.503 11.115 1.00 0.00 35 SER A N 4
ATOM 4036 C CA . SER A 1 35 ? 14.126 -0.222 10.483 1.00 0.00 35 SER A CA 4
ATOM 4037 C C . SER A 1 35 ? 13.595 -1.297 9.539 1.00 0.00 35 SER A C 4
ATOM 4038 O O . SER A 1 35 ? 14.062 -1.434 8.409 1.00 0.00 35 SER A O 4
ATOM 4046 N N . LYS A 1 36 ? 12.613 -2.057 10.013 1.00 0.00 36 LYS A N 4
ATOM 4047 C CA . LYS A 1 36 ? 12.015 -3.120 9.214 1.00 0.00 36 LYS A CA 4
ATOM 4048 C C . LYS A 1 36 ? 11.274 -2.545 8.011 1.00 0.00 36 LYS A C 4
ATOM 4049 O O . LYS A 1 36 ? 11.401 -3.046 6.893 1.00 0.00 36 LYS A O 4
ATOM 4068 N N . HIS A 1 37 ? 10.501 -1.489 8.247 1.00 0.00 37 HIS A N 4
ATOM 4069 C CA . HIS A 1 37 ? 9.741 -0.845 7.182 1.00 0.00 37 HIS A CA 4
ATOM 4070 C C . HIS A 1 37 ? 10.623 -0.591 5.963 1.00 0.00 37 HIS A C 4
ATOM 4071 O O . HIS A 1 37 ? 10.285 -0.987 4.847 1.00 0.00 37 HIS A O 4
ATOM 4085 N N . ARG A 1 38 ? 11.753 0.072 6.183 1.00 0.00 38 ARG A N 4
ATOM 4086 C CA . ARG A 1 38 ? 12.681 0.380 5.103 1.00 0.00 38 ARG A CA 4
ATOM 4087 C C . ARG A 1 38 ? 12.788 -0.788 4.127 1.00 0.00 38 ARG A C 4
ATOM 4088 O O . ARG A 1 38 ? 12.775 -0.598 2.911 1.00 0.00 38 ARG A O 4
ATOM 4109 N N . ARG A 1 39 ? 12.893 -1.997 4.669 1.00 0.00 39 ARG A N 4
ATOM 4110 C CA . ARG A 1 39 ? 13.004 -3.196 3.848 1.00 0.00 39 ARG A CA 4
ATOM 4111 C C . ARG A 1 39 ? 12.131 -3.083 2.601 1.00 0.00 39 ARG A C 4
ATOM 4112 O O . ARG A 1 39 ? 12.586 -3.340 1.486 1.00 0.00 39 ARG A O 4
ATOM 4133 N N . THR A 1 40 ? 10.874 -2.698 2.798 1.00 0.00 40 THR A N 4
ATOM 4134 C CA . THR A 1 40 ? 9.937 -2.552 1.691 1.00 0.00 40 THR A CA 4
ATOM 4135 C C . THR A 1 40 ? 10.636 -2.020 0.445 1.00 0.00 40 THR A C 4
ATOM 4136 O O . THR A 1 40 ? 10.453 -2.544 -0.654 1.00 0.00 40 THR A O 4
ATOM 4147 N N . HIS A 1 41 ? 11.439 -0.975 0.623 1.00 0.00 41 HIS A N 4
ATOM 4148 C CA . HIS A 1 41 ? 12.167 -0.372 -0.487 1.00 0.00 41 HIS A CA 4
ATOM 4149 C C . HIS A 1 41 ? 13.294 -1.287 -0.958 1.00 0.00 41 HIS A C 4
ATOM 4150 O O . HIS A 1 41 ? 14.419 -1.209 -0.462 1.00 0.00 41 HIS A O 4
ATOM 4164 N N . THR A 1 42 ? 12.985 -2.153 -1.918 1.00 0.00 42 THR A N 4
ATOM 4165 C CA . THR A 1 42 ? 13.971 -3.084 -2.453 1.00 0.00 42 THR A CA 4
ATOM 4166 C C . THR A 1 42 ? 14.322 -2.741 -3.897 1.00 0.00 42 THR A C 4
ATOM 4167 O O . THR A 1 42 ? 15.490 -2.547 -4.232 1.00 0.00 42 THR A O 4
ATOM 4178 N N . GLY A 1 43 ? 13.303 -2.669 -4.748 1.00 0.00 43 GLY A N 4
ATOM 4179 C CA . GLY A 1 43 ? 13.526 -2.350 -6.146 1.00 0.00 43 GLY A CA 4
ATOM 4180 C C . GLY A 1 43 ? 12.312 -1.714 -6.795 1.00 0.00 43 GLY A C 4
ATOM 4181 O O . GLY A 1 43 ? 12.071 -0.518 -6.637 1.00 0.00 43 GLY A O 4
ATOM 4185 N N . GLU A 1 44 ? 11.548 -2.517 -7.529 1.00 0.00 44 GLU A N 4
ATOM 4186 C CA . GLU A 1 44 ? 10.354 -2.024 -8.207 1.00 0.00 44 GLU A CA 4
ATOM 4187 C C . GLU A 1 44 ? 9.349 -1.466 -7.203 1.00 0.00 44 GLU A C 4
ATOM 4188 O O . GLU A 1 44 ? 9.583 -1.490 -5.995 1.00 0.00 44 GLU A O 4
ATOM 4200 N N . LYS A 1 45 ? 8.229 -0.964 -7.712 1.00 0.00 45 LYS A N 4
ATOM 4201 C CA . LYS A 1 45 ? 7.187 -0.401 -6.863 1.00 0.00 45 LYS A CA 4
ATOM 4202 C C . LYS A 1 45 ? 7.793 0.306 -5.654 1.00 0.00 45 LYS A C 4
ATOM 4203 O O . LYS A 1 45 ? 7.464 0.014 -4.505 1.00 0.00 45 LYS A O 4
ATOM 4222 N N . PRO A 1 46 ? 8.700 1.259 -5.918 1.00 0.00 46 PRO A N 4
ATOM 4223 C CA . PRO A 1 46 ? 9.369 2.028 -4.865 1.00 0.00 46 PRO A CA 4
ATOM 4224 C C . PRO A 1 46 ? 8.420 2.989 -4.157 1.00 0.00 46 PRO A C 4
ATOM 4225 O O . PRO A 1 46 ? 8.824 3.727 -3.259 1.00 0.00 46 PRO A O 4
ATOM 4236 N N . TYR A 1 47 ? 7.156 2.975 -4.567 1.00 0.00 47 TYR A N 4
ATOM 4237 C CA . TYR A 1 47 ? 6.150 3.847 -3.974 1.00 0.00 47 TYR A CA 4
ATOM 4238 C C . TYR A 1 47 ? 5.016 3.031 -3.360 1.00 0.00 47 TYR A C 4
ATOM 4239 O O . TYR A 1 47 ? 4.516 2.084 -3.968 1.00 0.00 47 TYR A O 4
ATOM 4257 N N . LYS A 1 48 ? 4.613 3.406 -2.151 1.00 0.00 48 LYS A N 4
ATOM 4258 C CA . LYS A 1 48 ? 3.536 2.713 -1.453 1.00 0.00 48 LYS A CA 4
ATOM 4259 C C . LYS A 1 48 ? 2.752 3.677 -0.569 1.00 0.00 48 LYS A C 4
ATOM 4260 O O . LYS A 1 48 ? 3.318 4.603 0.013 1.00 0.00 48 LYS A O 4
ATOM 4279 N N . CYS A 1 49 ? 1.446 3.453 -0.471 1.00 0.00 49 CYS A N 4
ATOM 4280 C CA . CYS A 1 49 ? 0.583 4.301 0.343 1.00 0.00 49 CYS A CA 4
ATOM 4281 C C . CYS A 1 49 ? 0.529 3.799 1.783 1.00 0.00 49 CYS A C 4
ATOM 4282 O O . CYS A 1 49 ? 0.872 2.650 2.064 1.00 0.00 49 CYS A O 4
ATOM 4289 N N . ASP A 1 50 ? 0.097 4.667 2.690 1.00 0.00 50 ASP A N 4
ATOM 4290 C CA . ASP A 1 50 ? -0.003 4.312 4.101 1.00 0.00 50 ASP A CA 4
ATOM 4291 C C . ASP A 1 50 ? -1.458 4.091 4.504 1.00 0.00 50 ASP A C 4
ATOM 4292 O O . ASP A 1 50 ? -1.766 3.190 5.284 1.00 0.00 50 ASP A O 4
ATOM 4301 N N . GLU A 1 51 ? -2.348 4.920 3.967 1.00 0.00 51 GLU A N 4
ATOM 4302 C CA . GLU A 1 51 ? -3.770 4.815 4.273 1.00 0.00 51 GLU A CA 4
ATOM 4303 C C . GLU A 1 51 ? -4.335 3.485 3.783 1.00 0.00 51 GLU A C 4
ATOM 4304 O O . GLU A 1 51 ? -4.870 2.699 4.566 1.00 0.00 51 GLU A O 4
ATOM 4316 N N . CYS A 1 52 ? -4.214 3.240 2.483 1.00 0.00 52 CYS A N 4
ATOM 4317 C CA . CYS A 1 52 ? -4.712 2.007 1.887 1.00 0.00 52 CYS A CA 4
ATOM 4318 C C . CYS A 1 52 ? -3.657 0.907 1.949 1.00 0.00 52 CYS A C 4
ATOM 4319 O O . CYS A 1 52 ? -3.950 -0.231 2.314 1.00 0.00 52 CYS A O 4
ATOM 4326 N N . GLY A 1 53 ? -2.425 1.255 1.588 1.00 0.00 53 GLY A N 4
ATOM 4327 C CA . GLY A 1 53 ? -1.344 0.287 1.609 1.00 0.00 53 GLY A CA 4
ATOM 4328 C C . GLY A 1 53 ? -1.158 -0.404 0.273 1.00 0.00 53 GLY A C 4
ATOM 4329 O O . GLY A 1 53 ? -1.039 -1.627 0.209 1.00 0.00 53 GLY A O 4
ATOM 4333 N N . LYS A 1 54 ? -1.134 0.381 -0.799 1.00 0.00 54 LYS A N 4
ATOM 4334 C CA . LYS A 1 54 ? -0.962 -0.161 -2.141 1.00 0.00 54 LYS A CA 4
ATOM 4335 C C . LYS A 1 54 ? 0.323 0.360 -2.778 1.00 0.00 54 LYS A C 4
ATOM 4336 O O . LYS A 1 54 ? 0.781 1.458 -2.464 1.00 0.00 54 LYS A O 4
ATOM 4355 N N . ALA A 1 55 ? 0.898 -0.435 -3.674 1.00 0.00 55 ALA A N 4
ATOM 4356 C CA . ALA A 1 55 ? 2.128 -0.052 -4.357 1.00 0.00 55 ALA A CA 4
ATOM 4357 C C . ALA A 1 55 ? 1.841 0.429 -5.775 1.00 0.00 55 ALA A C 4
ATOM 4358 O O . ALA A 1 55 ? 0.898 -0.031 -6.419 1.00 0.00 55 ALA A O 4
ATOM 4365 N N . PHE A 1 56 ? 2.659 1.359 -6.256 1.00 0.00 56 PHE A N 4
ATOM 4366 C CA . PHE A 1 56 ? 2.492 1.905 -7.598 1.00 0.00 56 PHE A CA 4
ATOM 4367 C C . PHE A 1 56 ? 3.822 1.925 -8.347 1.00 0.00 56 PHE A C 4
ATOM 4368 O O . PHE A 1 56 ? 4.866 1.586 -7.788 1.00 0.00 56 PHE A O 4
ATOM 4385 N N . ILE A 1 57 ? 3.775 2.323 -9.614 1.00 0.00 57 ILE A N 4
ATOM 4386 C CA . ILE A 1 57 ? 4.975 2.388 -10.438 1.00 0.00 57 ILE A CA 4
ATOM 4387 C C . ILE A 1 57 ? 5.593 3.781 -10.401 1.00 0.00 57 ILE A C 4
ATOM 4388 O O . ILE A 1 57 ? 6.648 3.986 -9.801 1.00 0.00 57 ILE A O 4
ATOM 4404 N N . GLN A 1 58 ? 4.928 4.735 -11.043 1.00 0.00 58 GLN A N 4
ATOM 4405 C CA . GLN A 1 58 ? 5.412 6.110 -11.082 1.00 0.00 58 GLN A CA 4
ATOM 4406 C C . GLN A 1 58 ? 4.881 6.908 -9.896 1.00 0.00 58 GLN A C 4
ATOM 4407 O O . GLN A 1 58 ? 3.845 6.571 -9.323 1.00 0.00 58 GLN A O 4
ATOM 4421 N N . ARG A 1 59 ? 5.597 7.967 -9.533 1.00 0.00 59 ARG A N 4
ATOM 4422 C CA . ARG A 1 59 ? 5.198 8.812 -8.414 1.00 0.00 59 ARG A CA 4
ATOM 4423 C C . ARG A 1 59 ? 3.775 9.330 -8.604 1.00 0.00 59 ARG A C 4
ATOM 4424 O O . ARG A 1 59 ? 2.958 9.282 -7.685 1.00 0.00 59 ARG A O 4
ATOM 4445 N N . SER A 1 60 ? 3.486 9.826 -9.803 1.00 0.00 60 SER A N 4
ATOM 4446 C CA . SER A 1 60 ? 2.164 10.357 -10.113 1.00 0.00 60 SER A CA 4
ATOM 4447 C C . SER A 1 60 ? 1.071 9.424 -9.601 1.00 0.00 60 SER A C 4
ATOM 4448 O O . SER A 1 60 ? 0.060 9.872 -9.058 1.00 0.00 60 SER A O 4
ATOM 4456 N N . HIS A 1 61 ? 1.281 8.123 -9.777 1.00 0.00 61 HIS A N 4
ATOM 4457 C CA . HIS A 1 61 ? 0.314 7.126 -9.333 1.00 0.00 61 HIS A CA 4
ATOM 4458 C C . HIS A 1 61 ? -0.106 7.382 -7.889 1.00 0.00 61 HIS A C 4
ATOM 4459 O O . HIS A 1 61 ? -1.288 7.299 -7.551 1.00 0.00 61 HIS A O 4
ATOM 4473 N N . LEU A 1 62 ? 0.868 7.692 -7.041 1.00 0.00 62 LEU A N 4
ATOM 4474 C CA . LEU A 1 62 ? 0.600 7.960 -5.632 1.00 0.00 62 LEU A CA 4
ATOM 4475 C C . LEU A 1 62 ? 0.081 9.381 -5.437 1.00 0.00 62 LEU A C 4
ATOM 4476 O O . LEU A 1 62 ? -0.936 9.596 -4.777 1.00 0.00 62 LEU A O 4
ATOM 4492 N N . ILE A 1 63 ? 0.786 10.347 -6.016 1.00 0.00 63 ILE A N 4
ATOM 4493 C CA . ILE A 1 63 ? 0.394 11.747 -5.908 1.00 0.00 63 ILE A CA 4
ATOM 4494 C C . ILE A 1 63 ? -1.119 11.904 -6.011 1.00 0.00 63 ILE A C 4
ATOM 4495 O O . ILE A 1 63 ? -1.769 12.379 -5.081 1.00 0.00 63 ILE A O 4
ATOM 4511 N N . GLY A 1 64 ? -1.675 11.500 -7.150 1.00 0.00 64 GLY A N 4
ATOM 4512 C CA . GLY A 1 64 ? -3.108 11.603 -7.353 1.00 0.00 64 GLY A CA 4
ATOM 4513 C C . GLY A 1 64 ? -3.887 10.629 -6.491 1.00 0.00 64 GLY A C 4
ATOM 4514 O O . GLY A 1 64 ? -4.897 10.992 -5.888 1.00 0.00 64 GLY A O 4
ATOM 4518 N N . HIS A 1 65 ? -3.418 9.386 -6.434 1.00 0.00 65 HIS A N 4
ATOM 4519 C CA . HIS A 1 65 ? -4.079 8.356 -5.641 1.00 0.00 65 HIS A CA 4
ATOM 4520 C C . HIS A 1 65 ? -4.467 8.893 -4.267 1.00 0.00 65 HIS A C 4
ATOM 4521 O O . HIS A 1 65 ? -5.597 8.708 -3.813 1.00 0.00 65 HIS A O 4
ATOM 4535 N N . HIS A 1 66 ? -3.523 9.559 -3.609 1.00 0.00 66 HIS A N 4
ATOM 4536 C CA . HIS A 1 66 ? -3.766 10.123 -2.286 1.00 0.00 66 HIS A CA 4
ATOM 4537 C C . HIS A 1 66 ? -5.160 10.738 -2.206 1.00 0.00 66 HIS A C 4
ATOM 4538 O O . HIS A 1 66 ? -5.836 10.636 -1.182 1.00 0.00 66 HIS A O 4
ATOM 4552 N N . ARG A 1 67 ? -5.584 11.377 -3.292 1.00 0.00 67 ARG A N 4
ATOM 4553 C CA . ARG A 1 67 ? -6.896 12.009 -3.343 1.00 0.00 67 ARG A CA 4
ATOM 4554 C C . ARG A 1 67 ? -7.995 11.011 -2.991 1.00 0.00 67 ARG A C 4
ATOM 4555 O O . ARG A 1 67 ? -8.923 11.331 -2.248 1.00 0.00 67 ARG A O 4
ATOM 4576 N N . VAL A 1 68 ? -7.883 9.801 -3.529 1.00 0.00 68 VAL A N 4
ATOM 4577 C CA . VAL A 1 68 ? -8.867 8.756 -3.271 1.00 0.00 68 VAL A CA 4
ATOM 4578 C C . VAL A 1 68 ? -9.327 8.781 -1.818 1.00 0.00 68 VAL A C 4
ATOM 4579 O O . VAL A 1 68 ? -10.472 8.447 -1.512 1.00 0.00 68 VAL A O 4
ATOM 4592 N N . HIS A 1 69 ? -8.427 9.180 -0.924 1.00 0.00 69 HIS A N 4
ATOM 4593 C CA . HIS A 1 69 ? -8.742 9.251 0.498 1.00 0.00 69 HIS A CA 4
ATOM 4594 C C . HIS A 1 69 ? -9.017 10.690 0.923 1.00 0.00 69 HIS A C 4
ATOM 4595 O O . HIS A 1 69 ? -10.155 11.054 1.224 1.00 0.00 69 HIS A O 4
ATOM 4609 N N . THR A 1 70 ? -7.968 11.506 0.947 1.00 0.00 70 THR A N 4
ATOM 4610 C CA . THR A 1 70 ? -8.096 12.905 1.337 1.00 0.00 70 THR A CA 4
ATOM 4611 C C . THR A 1 70 ? -7.471 13.825 0.295 1.00 0.00 70 THR A C 4
ATOM 4612 O O . THR A 1 70 ? -8.153 14.656 -0.304 1.00 0.00 70 THR A O 4
ATOM 4623 N N . GLY A 1 71 ? -6.167 13.672 0.083 1.00 0.00 71 GLY A N 4
ATOM 4624 C CA . GLY A 1 71 ? -5.471 14.497 -0.888 1.00 0.00 71 GLY A CA 4
ATOM 4625 C C . GLY A 1 71 ? -4.095 14.918 -0.411 1.00 0.00 71 GLY A C 4
ATOM 4626 O O . GLY A 1 71 ? -3.143 14.140 -0.478 1.00 0.00 71 GLY A O 4
ATOM 4630 N N . SER A 1 72 ? -3.989 16.153 0.069 1.00 0.00 72 SER A N 4
ATOM 4631 C CA . SER A 1 72 ? -2.718 16.678 0.553 1.00 0.00 72 SER A CA 4
ATOM 4632 C C . SER A 1 72 ? -2.810 17.047 2.031 1.00 0.00 72 SER A C 4
ATOM 4633 O O . SER A 1 72 ? -3.066 18.199 2.380 1.00 0.00 72 SER A O 4
ATOM 4641 N N . GLY A 1 73 ? -2.601 16.059 2.895 1.00 0.00 73 GLY A N 4
ATOM 4642 C CA . GLY A 1 73 ? -2.664 16.298 4.325 1.00 0.00 73 GLY A CA 4
ATOM 4643 C C . GLY A 1 73 ? -3.982 16.913 4.752 1.00 0.00 73 GLY A C 4
ATOM 4644 O O . GLY A 1 73 ? -5.032 16.654 4.163 1.00 0.00 73 GLY A O 4
ATOM 4648 N N . PRO A 1 74 ? -3.938 17.748 5.801 1.00 0.00 74 PRO A N 4
ATOM 4649 C CA . PRO A 1 74 ? -5.130 18.417 6.330 1.00 0.00 74 PRO A CA 4
ATOM 4650 C C . PRO A 1 74 ? -5.666 19.483 5.381 1.00 0.00 74 PRO A C 4
ATOM 4651 O O . PRO A 1 74 ? -5.321 20.659 5.494 1.00 0.00 74 PRO A O 4
ATOM 4662 N N . SER A 1 75 ? -6.512 19.064 4.445 1.00 0.00 75 SER A N 4
ATOM 4663 C CA . SER A 1 75 ? -7.093 19.983 3.473 1.00 0.00 75 SER A CA 4
ATOM 4664 C C . SER A 1 75 ? -8.616 19.991 3.576 1.00 0.00 75 SER A C 4
ATOM 4665 O O . SER A 1 75 ? -9.234 18.971 3.882 1.00 0.00 75 SER A O 4
ATOM 4673 N N . SER A 1 76 ? -9.214 21.150 3.318 1.00 0.00 76 SER A N 4
ATOM 4674 C CA . SER A 1 76 ? -10.663 21.293 3.385 1.00 0.00 76 SER A CA 4
ATOM 4675 C C . SER A 1 76 ? -11.339 20.515 2.260 1.00 0.00 76 SER A C 4
ATOM 4676 O O . SER A 1 76 ? -11.030 20.707 1.085 1.00 0.00 76 SER A O 4
ATOM 4684 N N . GLY A 1 77 ? -12.264 19.635 2.630 1.00 0.00 77 GLY A N 4
ATOM 4685 C CA . GLY A 1 77 ? -12.970 18.840 1.642 1.00 0.00 77 GLY A CA 4
ATOM 4686 C C . GLY A 1 77 ? -12.152 17.659 1.157 1.00 0.00 77 GLY A C 4
ATOM 4687 O O . GLY A 1 77 ? -12.294 17.268 0.000 1.00 0.00 77 GLY A O 4
ATOM 4693 N N . GLY A 1 1 ? 2.380 40.643 -12.648 1.00 0.00 1 GLY A N 5
ATOM 4694 C CA . GLY A 1 1 ? 1.091 40.586 -11.983 1.00 0.00 1 GLY A CA 5
ATOM 4695 C C . GLY A 1 1 ? 0.997 39.437 -10.999 1.00 0.00 1 GLY A C 5
ATOM 4696 O O . GLY A 1 1 ? 1.701 38.436 -11.135 1.00 0.00 1 GLY A O 5
ATOM 4700 N N . SER A 1 2 ? 0.126 39.580 -10.006 1.00 0.00 2 SER A N 5
ATOM 4701 C CA . SER A 1 2 ? -0.053 38.547 -8.992 1.00 0.00 2 SER A CA 5
ATOM 4702 C C . SER A 1 2 ? -1.502 38.501 -8.514 1.00 0.00 2 SER A C 5
ATOM 4703 O O . SER A 1 2 ? -2.267 39.442 -8.725 1.00 0.00 2 SER A O 5
ATOM 4711 N N . SER A 1 3 ? -1.870 37.399 -7.869 1.00 0.00 3 SER A N 5
ATOM 4712 C CA . SER A 1 3 ? -3.228 37.227 -7.364 1.00 0.00 3 SER A CA 5
ATOM 4713 C C . SER A 1 3 ? -3.275 36.142 -6.292 1.00 0.00 3 SER A C 5
ATOM 4714 O O . SER A 1 3 ? -2.337 35.360 -6.143 1.00 0.00 3 SER A O 5
ATOM 4722 N N . GLY A 1 4 ? -4.375 36.103 -5.547 1.00 0.00 4 GLY A N 5
ATOM 4723 C CA . GLY A 1 4 ? -4.526 35.112 -4.498 1.00 0.00 4 GLY A CA 5
ATOM 4724 C C . GLY A 1 4 ? -4.727 35.738 -3.132 1.00 0.00 4 GLY A C 5
ATOM 4725 O O . GLY A 1 4 ? -4.180 36.802 -2.843 1.00 0.00 4 GLY A O 5
ATOM 4729 N N . SER A 1 5 ? -5.516 35.079 -2.291 1.00 0.00 5 SER A N 5
ATOM 4730 C CA . SER A 1 5 ? -5.794 35.581 -0.950 1.00 0.00 5 SER A CA 5
ATOM 4731 C C . SER A 1 5 ? -6.235 34.449 -0.027 1.00 0.00 5 SER A C 5
ATOM 4732 O O . SER A 1 5 ? -6.956 33.541 -0.440 1.00 0.00 5 SER A O 5
ATOM 4740 N N . SER A 1 6 ? -5.797 34.511 1.227 1.00 0.00 6 SER A N 5
ATOM 4741 C CA . SER A 1 6 ? -6.143 33.490 2.209 1.00 0.00 6 SER A CA 5
ATOM 4742 C C . SER A 1 6 ? -6.077 34.055 3.625 1.00 0.00 6 SER A C 5
ATOM 4743 O O . SER A 1 6 ? -5.093 34.687 4.008 1.00 0.00 6 SER A O 5
ATOM 4751 N N . GLY A 1 7 ? -7.133 33.821 4.399 1.00 0.00 7 GLY A N 5
ATOM 4752 C CA . GLY A 1 7 ? -7.175 34.312 5.764 1.00 0.00 7 GLY A CA 5
ATOM 4753 C C . GLY A 1 7 ? -8.130 33.519 6.635 1.00 0.00 7 GLY A C 5
ATOM 4754 O O . GLY A 1 7 ? -9.037 34.084 7.246 1.00 0.00 7 GLY A O 5
ATOM 4758 N N . ARG A 1 8 ? -7.926 32.207 6.692 1.00 0.00 8 ARG A N 5
ATOM 4759 C CA . ARG A 1 8 ? -8.778 31.336 7.492 1.00 0.00 8 ARG A CA 5
ATOM 4760 C C . ARG A 1 8 ? -7.999 30.120 7.987 1.00 0.00 8 ARG A C 5
ATOM 4761 O O . ARG A 1 8 ? -7.006 29.718 7.381 1.00 0.00 8 ARG A O 5
ATOM 4782 N N . SER A 1 9 ? -8.457 29.541 9.092 1.00 0.00 9 SER A N 5
ATOM 4783 C CA . SER A 1 9 ? -7.801 28.374 9.671 1.00 0.00 9 SER A CA 5
ATOM 4784 C C . SER A 1 9 ? -7.908 27.172 8.738 1.00 0.00 9 SER A C 5
ATOM 4785 O O . SER A 1 9 ? -8.984 26.865 8.226 1.00 0.00 9 SER A O 5
ATOM 4793 N N . GLU A 1 10 ? -6.784 26.496 8.522 1.00 0.00 10 GLU A N 5
ATOM 4794 C CA . GLU A 1 10 ? -6.751 25.328 7.650 1.00 0.00 10 GLU A CA 5
ATOM 4795 C C . GLU A 1 10 ? -5.857 24.238 8.233 1.00 0.00 10 GLU A C 5
ATOM 4796 O O . GLU A 1 10 ? -4.908 24.524 8.964 1.00 0.00 10 GLU A O 5
ATOM 4808 N N . TRP A 1 11 ? -6.167 22.989 7.906 1.00 0.00 11 TRP A N 5
ATOM 4809 C CA . TRP A 1 11 ? -5.392 21.855 8.398 1.00 0.00 11 TRP A CA 5
ATOM 4810 C C . TRP A 1 11 ? -3.904 22.057 8.134 1.00 0.00 11 TRP A C 5
ATOM 4811 O O . TRP A 1 11 ? -3.521 22.761 7.200 1.00 0.00 11 TRP A O 5
ATOM 4832 N N . GLN A 1 12 ? -3.071 21.435 8.961 1.00 0.00 12 GLN A N 5
ATOM 4833 C CA . GLN A 1 12 ? -1.624 21.549 8.816 1.00 0.00 12 GLN A CA 5
ATOM 4834 C C . GLN A 1 12 ? -0.956 20.183 8.940 1.00 0.00 12 GLN A C 5
ATOM 4835 O O . GLN A 1 12 ? -0.283 19.726 8.016 1.00 0.00 12 GLN A O 5
ATOM 4849 N N . GLN A 1 13 ? -1.147 19.538 10.086 1.00 0.00 13 GLN A N 5
ATOM 4850 C CA . GLN A 1 13 ? -0.562 18.225 10.329 1.00 0.00 13 GLN A CA 5
ATOM 4851 C C . GLN A 1 13 ? -1.585 17.279 10.948 1.00 0.00 13 GLN A C 5
ATOM 4852 O O . GLN A 1 13 ? -2.258 17.626 11.919 1.00 0.00 13 GLN A O 5
ATOM 4866 N N . ARG A 1 14 ? -1.698 16.083 10.380 1.00 0.00 14 ARG A N 5
ATOM 4867 C CA . ARG A 1 14 ? -2.640 15.087 10.875 1.00 0.00 14 ARG A CA 5
ATOM 4868 C C . ARG A 1 14 ? -2.060 14.336 12.070 1.00 0.00 14 ARG A C 5
ATOM 4869 O O . ARG A 1 14 ? -2.748 14.107 13.064 1.00 0.00 14 ARG A O 5
ATOM 4890 N N . GLU A 1 15 ? -0.791 13.954 11.963 1.00 0.00 15 GLU A N 5
ATOM 4891 C CA . GLU A 1 15 ? -0.120 13.227 13.034 1.00 0.00 15 GLU A CA 5
ATOM 4892 C C . GLU A 1 15 ? 1.396 13.313 12.883 1.00 0.00 15 GLU A C 5
ATOM 4893 O O . GLU A 1 15 ? 1.930 13.168 11.783 1.00 0.00 15 GLU A O 5
ATOM 4905 N N . ARG A 1 16 ? 2.083 13.549 13.995 1.00 0.00 16 ARG A N 5
ATOM 4906 C CA . ARG A 1 16 ? 3.537 13.656 13.987 1.00 0.00 16 ARG A CA 5
ATOM 4907 C C . ARG A 1 16 ? 4.162 12.656 14.956 1.00 0.00 16 ARG A C 5
ATOM 4908 O O . ARG A 1 16 ? 3.568 12.314 15.978 1.00 0.00 16 ARG A O 5
ATOM 4929 N N . ARG A 1 17 ? 5.362 12.191 14.626 1.00 0.00 17 ARG A N 5
ATOM 4930 C CA . ARG A 1 17 ? 6.066 11.230 15.466 1.00 0.00 17 ARG A CA 5
ATOM 4931 C C . ARG A 1 17 ? 7.576 11.429 15.372 1.00 0.00 17 ARG A C 5
ATOM 4932 O O . ARG A 1 17 ? 8.098 11.814 14.326 1.00 0.00 17 ARG A O 5
ATOM 4953 N N . ARG A 1 18 ? 8.272 11.164 16.473 1.00 0.00 18 ARG A N 5
ATOM 4954 C CA . ARG A 1 18 ? 9.721 11.316 16.516 1.00 0.00 18 ARG A CA 5
ATOM 4955 C C . ARG A 1 18 ? 10.346 10.956 15.171 1.00 0.00 18 ARG A C 5
ATOM 4956 O O . ARG A 1 18 ? 11.004 11.783 14.540 1.00 0.00 18 ARG A O 5
ATOM 4977 N N . TYR A 1 19 ? 10.135 9.718 14.740 1.00 0.00 19 TYR A N 5
ATOM 4978 C CA . TYR A 1 19 ? 10.680 9.247 13.472 1.00 0.00 19 TYR A CA 5
ATOM 4979 C C . TYR A 1 19 ? 9.624 8.486 12.675 1.00 0.00 19 TYR A C 5
ATOM 4980 O O . TYR A 1 19 ? 9.033 7.524 13.164 1.00 0.00 19 TYR A O 5
ATOM 4998 N N . LYS A 1 20 ? 9.394 8.925 11.442 1.00 0.00 20 LYS A N 5
ATOM 4999 C CA . LYS A 1 20 ? 8.412 8.287 10.573 1.00 0.00 20 LYS A CA 5
ATOM 5000 C C . LYS A 1 20 ? 9.055 7.832 9.267 1.00 0.00 20 LYS A C 5
ATOM 5001 O O . LYS A 1 20 ? 10.143 8.285 8.908 1.00 0.00 20 LYS A O 5
ATOM 5020 N N . CYS A 1 21 ? 8.377 6.935 8.559 1.00 0.00 21 CYS A N 5
ATOM 5021 C CA . CYS A 1 21 ? 8.881 6.419 7.292 1.00 0.00 21 CYS A CA 5
ATOM 5022 C C . CYS A 1 21 ? 8.036 6.923 6.125 1.00 0.00 21 CYS A C 5
ATOM 5023 O O . CYS A 1 21 ? 7.167 6.211 5.622 1.00 0.00 21 CYS A O 5
ATOM 5030 N N . ASP A 1 22 ? 8.298 8.154 5.701 1.00 0.00 22 ASP A N 5
ATOM 5031 C CA . ASP A 1 22 ? 7.564 8.753 4.592 1.00 0.00 22 ASP A CA 5
ATOM 5032 C C . ASP A 1 22 ? 7.243 7.709 3.526 1.00 0.00 22 ASP A C 5
ATOM 5033 O O . ASP A 1 22 ? 6.178 7.746 2.911 1.00 0.00 22 ASP A O 5
ATOM 5042 N N . GLU A 1 23 ? 8.171 6.782 3.314 1.00 0.00 23 GLU A N 5
ATOM 5043 C CA . GLU A 1 23 ? 7.987 5.731 2.321 1.00 0.00 23 GLU A CA 5
ATOM 5044 C C . GLU A 1 23 ? 6.587 5.132 2.416 1.00 0.00 23 GLU A C 5
ATOM 5045 O O . GLU A 1 23 ? 5.850 5.087 1.430 1.00 0.00 23 GLU A O 5
ATOM 5057 N N . CYS A 1 24 ? 6.226 4.673 3.609 1.00 0.00 24 CYS A N 5
ATOM 5058 C CA . CYS A 1 24 ? 4.915 4.075 3.835 1.00 0.00 24 CYS A CA 5
ATOM 5059 C C . CYS A 1 24 ? 4.087 4.928 4.792 1.00 0.00 24 CYS A C 5
ATOM 5060 O O . CYS A 1 24 ? 2.897 5.150 4.571 1.00 0.00 24 CYS A O 5
ATOM 5067 N N . GLY A 1 25 ? 4.725 5.403 5.857 1.00 0.00 25 GLY A N 5
ATOM 5068 C CA . GLY A 1 25 ? 4.033 6.225 6.832 1.00 0.00 25 GLY A CA 5
ATOM 5069 C C . GLY A 1 25 ? 3.986 5.583 8.204 1.00 0.00 25 GLY A C 5
ATOM 5070 O O . GLY A 1 25 ? 3.009 5.738 8.938 1.00 0.00 25 GLY A O 5
ATOM 5074 N N . LYS A 1 26 ? 5.043 4.858 8.553 1.00 0.00 26 LYS A N 5
ATOM 5075 C CA . LYS A 1 26 ? 5.120 4.188 9.846 1.00 0.00 26 LYS A CA 5
ATOM 5076 C C . LYS A 1 26 ? 6.125 4.882 10.759 1.00 0.00 26 LYS A C 5
ATOM 5077 O O . LYS A 1 26 ? 7.113 5.451 10.293 1.00 0.00 26 LYS A O 5
ATOM 5096 N N . SER A 1 27 ? 5.868 4.831 12.062 1.00 0.00 27 SER A N 5
ATOM 5097 C CA . SER A 1 27 ? 6.750 5.457 13.040 1.00 0.00 27 SER A CA 5
ATOM 5098 C C . SER A 1 27 ? 7.339 4.415 13.986 1.00 0.00 27 SER A C 5
ATOM 5099 O O . SER A 1 27 ? 6.685 3.429 14.328 1.00 0.00 27 SER A O 5
ATOM 5107 N N . PHE A 1 28 ? 8.580 4.640 14.405 1.00 0.00 28 PHE A N 5
ATOM 5108 C CA . PHE A 1 28 ? 9.260 3.720 15.311 1.00 0.00 28 PHE A CA 5
ATOM 5109 C C . PHE A 1 28 ? 9.783 4.456 16.541 1.00 0.00 28 PHE A C 5
ATOM 5110 O O . PHE A 1 28 ? 9.933 5.678 16.529 1.00 0.00 28 PHE A O 5
ATOM 5127 N N . SER A 1 29 ? 10.059 3.703 17.600 1.00 0.00 29 SER A N 5
ATOM 5128 C CA . SER A 1 29 ? 10.562 4.283 18.840 1.00 0.00 29 SER A CA 5
ATOM 5129 C C . SER A 1 29 ? 12.070 4.503 18.765 1.00 0.00 29 SER A C 5
ATOM 5130 O O . SER A 1 29 ? 12.590 5.496 19.274 1.00 0.00 29 SER A O 5
ATOM 5138 N N . HIS A 1 30 ? 12.766 3.568 18.127 1.00 0.00 30 HIS A N 5
ATOM 5139 C CA . HIS A 1 30 ? 14.215 3.658 17.984 1.00 0.00 30 HIS A CA 5
ATOM 5140 C C . HIS A 1 30 ? 14.600 3.964 16.540 1.00 0.00 30 HIS A C 5
ATOM 5141 O O . HIS A 1 30 ? 14.250 3.221 15.623 1.00 0.00 30 HIS A O 5
ATOM 5155 N N . SER A 1 31 ? 15.323 5.063 16.345 1.00 0.00 31 SER A N 5
ATOM 5156 C CA . SER A 1 31 ? 15.751 5.469 15.012 1.00 0.00 31 SER A CA 5
ATOM 5157 C C . SER A 1 31 ? 16.441 4.316 14.288 1.00 0.00 31 SER A C 5
ATOM 5158 O O . SER A 1 31 ? 16.081 3.972 13.162 1.00 0.00 31 SER A O 5
ATOM 5166 N N . SER A 1 32 ? 17.434 3.724 14.943 1.00 0.00 32 SER A N 5
ATOM 5167 C CA . SER A 1 32 ? 18.178 2.613 14.362 1.00 0.00 32 SER A CA 5
ATOM 5168 C C . SER A 1 32 ? 17.232 1.610 13.708 1.00 0.00 32 SER A C 5
ATOM 5169 O O . SER A 1 32 ? 17.465 1.162 12.585 1.00 0.00 32 SER A O 5
ATOM 5177 N N . ASP A 1 33 ? 16.165 1.262 14.418 1.00 0.00 33 ASP A N 5
ATOM 5178 C CA . ASP A 1 33 ? 15.183 0.313 13.907 1.00 0.00 33 ASP A CA 5
ATOM 5179 C C . ASP A 1 33 ? 14.607 0.789 12.578 1.00 0.00 33 ASP A C 5
ATOM 5180 O O . ASP A 1 33 ? 14.743 0.118 11.554 1.00 0.00 33 ASP A O 5
ATOM 5189 N N . LEU A 1 34 ? 13.963 1.951 12.600 1.00 0.00 34 LEU A N 5
ATOM 5190 C CA . LEU A 1 34 ? 13.365 2.518 11.396 1.00 0.00 34 LEU A CA 5
ATOM 5191 C C . LEU A 1 34 ? 14.249 2.266 10.179 1.00 0.00 34 LEU A C 5
ATOM 5192 O O . LEU A 1 34 ? 13.753 2.013 9.081 1.00 0.00 34 LEU A O 5
ATOM 5208 N N . SER A 1 35 ? 15.561 2.334 10.382 1.00 0.00 35 SER A N 5
ATOM 5209 C CA . SER A 1 35 ? 16.514 2.115 9.300 1.00 0.00 35 SER A CA 5
ATOM 5210 C C . SER A 1 35 ? 16.365 0.712 8.721 1.00 0.00 35 SER A C 5
ATOM 5211 O O . SER A 1 35 ? 16.142 0.543 7.522 1.00 0.00 35 SER A O 5
ATOM 5219 N N . LYS A 1 36 ? 16.490 -0.293 9.581 1.00 0.00 36 LYS A N 5
ATOM 5220 C CA . LYS A 1 36 ? 16.368 -1.683 9.157 1.00 0.00 36 LYS A CA 5
ATOM 5221 C C . LYS A 1 36 ? 15.011 -1.937 8.510 1.00 0.00 36 LYS A C 5
ATOM 5222 O O . LYS A 1 36 ? 14.895 -2.739 7.582 1.00 0.00 36 LYS A O 5
ATOM 5241 N N . HIS A 1 37 ? 13.986 -1.249 9.003 1.00 0.00 37 HIS A N 5
ATOM 5242 C CA . HIS A 1 37 ? 12.637 -1.400 8.470 1.00 0.00 37 HIS A CA 5
ATOM 5243 C C . HIS A 1 37 ? 12.591 -1.025 6.992 1.00 0.00 37 HIS A C 5
ATOM 5244 O O . HIS A 1 37 ? 12.082 -1.782 6.165 1.00 0.00 37 HIS A O 5
ATOM 5258 N N . ARG A 1 38 ? 13.126 0.148 6.667 1.00 0.00 38 ARG A N 5
ATOM 5259 C CA . ARG A 1 38 ? 13.144 0.623 5.289 1.00 0.00 38 ARG A CA 5
ATOM 5260 C C . ARG A 1 38 ? 13.549 -0.495 4.333 1.00 0.00 38 ARG A C 5
ATOM 5261 O O . ARG A 1 38 ? 13.142 -0.510 3.172 1.00 0.00 38 ARG A O 5
ATOM 5282 N N . ARG A 1 39 ? 14.354 -1.429 4.830 1.00 0.00 39 ARG A N 5
ATOM 5283 C CA . ARG A 1 39 ? 14.816 -2.549 4.020 1.00 0.00 39 ARG A CA 5
ATOM 5284 C C . ARG A 1 39 ? 13.639 -3.270 3.369 1.00 0.00 39 ARG A C 5
ATOM 5285 O O . ARG A 1 39 ? 13.705 -3.664 2.204 1.00 0.00 39 ARG A O 5
ATOM 5306 N N . THR A 1 40 ? 12.562 -3.441 4.130 1.00 0.00 40 THR A N 5
ATOM 5307 C CA . THR A 1 40 ? 11.372 -4.116 3.628 1.00 0.00 40 THR A CA 5
ATOM 5308 C C . THR A 1 40 ? 10.914 -3.514 2.305 1.00 0.00 40 THR A C 5
ATOM 5309 O O . THR A 1 40 ? 10.222 -4.164 1.521 1.00 0.00 40 THR A O 5
ATOM 5320 N N . HIS A 1 41 ? 11.306 -2.267 2.061 1.00 0.00 41 HIS A N 5
ATOM 5321 C CA . HIS A 1 41 ? 10.936 -1.576 0.830 1.00 0.00 41 HIS A CA 5
ATOM 5322 C C . HIS A 1 41 ? 11.840 -2.001 -0.323 1.00 0.00 41 HIS A C 5
ATOM 5323 O O . HIS A 1 41 ? 12.839 -1.345 -0.619 1.00 0.00 41 HIS A O 5
ATOM 5337 N N . THR A 1 42 ? 11.483 -3.106 -0.972 1.00 0.00 42 THR A N 5
ATOM 5338 C CA . THR A 1 42 ? 12.262 -3.620 -2.092 1.00 0.00 42 THR A CA 5
ATOM 5339 C C . THR A 1 42 ? 11.445 -3.613 -3.379 1.00 0.00 42 THR A C 5
ATOM 5340 O O . THR A 1 42 ? 10.259 -3.942 -3.375 1.00 0.00 42 THR A O 5
ATOM 5351 N N . GLY A 1 43 ? 12.088 -3.238 -4.481 1.00 0.00 43 GLY A N 5
ATOM 5352 C CA . GLY A 1 43 ? 11.404 -3.197 -5.760 1.00 0.00 43 GLY A CA 5
ATOM 5353 C C . GLY A 1 43 ? 11.567 -1.863 -6.462 1.00 0.00 43 GLY A C 5
ATOM 5354 O O . GLY A 1 43 ? 12.200 -0.950 -5.933 1.00 0.00 43 GLY A O 5
ATOM 5358 N N . GLU A 1 44 ? 10.997 -1.752 -7.657 1.00 0.00 44 GLU A N 5
ATOM 5359 C CA . GLU A 1 44 ? 11.085 -0.520 -8.433 1.00 0.00 44 GLU A CA 5
ATOM 5360 C C . GLU A 1 44 ? 9.821 0.319 -8.268 1.00 0.00 44 GLU A C 5
ATOM 5361 O O . GLU A 1 44 ? 9.357 0.956 -9.214 1.00 0.00 44 GLU A O 5
ATOM 5373 N N . LYS A 1 45 ? 9.267 0.312 -7.060 1.00 0.00 45 LYS A N 5
ATOM 5374 C CA . LYS A 1 45 ? 8.057 1.072 -6.768 1.00 0.00 45 LYS A CA 5
ATOM 5375 C C . LYS A 1 45 ? 8.287 2.038 -5.611 1.00 0.00 45 LYS A C 5
ATOM 5376 O O . LYS A 1 45 ? 7.864 1.802 -4.479 1.00 0.00 45 LYS A O 5
ATOM 5395 N N . PRO A 1 46 ? 8.972 3.155 -5.899 1.00 0.00 46 PRO A N 5
ATOM 5396 C CA . PRO A 1 46 ? 9.272 4.181 -4.895 1.00 0.00 46 PRO A CA 5
ATOM 5397 C C . PRO A 1 46 ? 8.026 4.941 -4.454 1.00 0.00 46 PRO A C 5
ATOM 5398 O O . PRO A 1 46 ? 8.089 5.795 -3.569 1.00 0.00 46 PRO A O 5
ATOM 5409 N N . TYR A 1 47 ? 6.896 4.627 -5.076 1.00 0.00 47 TYR A N 5
ATOM 5410 C CA . TYR A 1 47 ? 5.635 5.282 -4.748 1.00 0.00 47 TYR A CA 5
ATOM 5411 C C . TYR A 1 47 ? 4.665 4.303 -4.096 1.00 0.00 47 TYR A C 5
ATOM 5412 O O . TYR A 1 47 ? 4.578 3.140 -4.491 1.00 0.00 47 TYR A O 5
ATOM 5430 N N . LYS A 1 48 ? 3.936 4.781 -3.093 1.00 0.00 48 LYS A N 5
ATOM 5431 C CA . LYS A 1 48 ? 2.969 3.951 -2.385 1.00 0.00 48 LYS A CA 5
ATOM 5432 C C . LYS A 1 48 ? 2.140 4.788 -1.416 1.00 0.00 48 LYS A C 5
ATOM 5433 O O . LYS A 1 48 ? 2.614 5.793 -0.885 1.00 0.00 48 LYS A O 5
ATOM 5452 N N . CYS A 1 49 ? 0.900 4.366 -1.188 1.00 0.00 49 CYS A N 5
ATOM 5453 C CA . CYS A 1 49 ? 0.005 5.075 -0.282 1.00 0.00 49 CYS A CA 5
ATOM 5454 C C . CYS A 1 49 ? -0.070 4.371 1.070 1.00 0.00 49 CYS A C 5
ATOM 5455 O O . CYS A 1 49 ? 0.268 3.193 1.188 1.00 0.00 49 CYS A O 5
ATOM 5462 N N . ASP A 1 50 ? -0.516 5.101 2.086 1.00 0.00 50 ASP A N 5
ATOM 5463 C CA . ASP A 1 50 ? -0.637 4.547 3.430 1.00 0.00 50 ASP A CA 5
ATOM 5464 C C . ASP A 1 50 ? -2.085 4.174 3.735 1.00 0.00 50 ASP A C 5
ATOM 5465 O O . ASP A 1 50 ? -2.379 3.034 4.090 1.00 0.00 50 ASP A O 5
ATOM 5474 N N . GLU A 1 51 ? -2.983 5.144 3.594 1.00 0.00 51 GLU A N 5
ATOM 5475 C CA . GLU A 1 51 ? -4.399 4.917 3.857 1.00 0.00 51 GLU A CA 5
ATOM 5476 C C . GLU A 1 51 ? -4.845 3.566 3.304 1.00 0.00 51 GLU A C 5
ATOM 5477 O O . GLU A 1 51 ? -5.231 2.671 4.056 1.00 0.00 51 GLU A O 5
ATOM 5489 N N . CYS A 1 52 ? -4.790 3.427 1.984 1.00 0.00 52 CYS A N 5
ATOM 5490 C CA . CYS A 1 52 ? -5.189 2.188 1.327 1.00 0.00 52 CYS A CA 5
ATOM 5491 C C . CYS A 1 52 ? -4.062 1.160 1.376 1.00 0.00 52 CYS A C 5
ATOM 5492 O O . CYS A 1 52 ? -4.281 0.000 1.723 1.00 0.00 52 CYS A O 5
ATOM 5499 N N . GLY A 1 53 ? -2.856 1.595 1.026 1.00 0.00 53 GLY A N 5
ATOM 5500 C CA . GLY A 1 53 ? -1.713 0.701 1.037 1.00 0.00 53 GLY A CA 5
ATOM 5501 C C . GLY A 1 53 ? -1.479 0.042 -0.308 1.00 0.00 53 GLY A C 5
ATOM 5502 O O . GLY A 1 53 ? -1.590 -1.177 -0.439 1.00 0.00 53 GLY A O 5
ATOM 5506 N N . LYS A 1 54 ? -1.157 0.850 -1.313 1.00 0.00 54 LYS A N 5
ATOM 5507 C CA . LYS A 1 54 ? -0.908 0.340 -2.656 1.00 0.00 54 LYS A CA 5
ATOM 5508 C C . LYS A 1 54 ? 0.325 0.997 -3.268 1.00 0.00 54 LYS A C 5
ATOM 5509 O O . LYS A 1 54 ? 0.532 2.202 -3.126 1.00 0.00 54 LYS A O 5
ATOM 5528 N N . ALA A 1 55 ? 1.140 0.198 -3.949 1.00 0.00 55 ALA A N 5
ATOM 5529 C CA . ALA A 1 55 ? 2.349 0.704 -4.586 1.00 0.00 55 ALA A CA 5
ATOM 5530 C C . ALA A 1 55 ? 2.082 1.104 -6.033 1.00 0.00 55 ALA A C 5
ATOM 5531 O O . ALA A 1 55 ? 1.147 0.609 -6.662 1.00 0.00 55 ALA A O 5
ATOM 5538 N N . PHE A 1 56 ? 2.909 2.003 -6.555 1.00 0.00 56 PHE A N 5
ATOM 5539 C CA . PHE A 1 56 ? 2.761 2.471 -7.929 1.00 0.00 56 PHE A CA 5
ATOM 5540 C C . PHE A 1 56 ? 4.124 2.728 -8.566 1.00 0.00 56 PHE A C 5
ATOM 5541 O O . PHE A 1 56 ? 5.055 3.184 -7.902 1.00 0.00 56 PHE A O 5
ATOM 5558 N N . ILE A 1 57 ? 4.232 2.430 -9.856 1.00 0.00 57 ILE A N 5
ATOM 5559 C CA . ILE A 1 57 ? 5.480 2.629 -10.583 1.00 0.00 57 ILE A CA 5
ATOM 5560 C C . ILE A 1 57 ? 5.697 4.103 -10.910 1.00 0.00 57 ILE A C 5
ATOM 5561 O O . ILE A 1 57 ? 6.741 4.671 -10.590 1.00 0.00 57 ILE A O 5
ATOM 5577 N N . GLN A 1 58 ? 4.704 4.715 -11.546 1.00 0.00 58 GLN A N 5
ATOM 5578 C CA . GLN A 1 58 ? 4.787 6.123 -11.915 1.00 0.00 58 GLN A CA 5
ATOM 5579 C C . GLN A 1 58 ? 4.005 6.990 -10.934 1.00 0.00 58 GLN A C 5
ATOM 5580 O O . GLN A 1 58 ? 2.896 6.640 -10.530 1.00 0.00 58 GLN A O 5
ATOM 5594 N N . ARG A 1 59 ? 4.589 8.121 -10.554 1.00 0.00 59 ARG A N 5
ATOM 5595 C CA . ARG A 1 59 ? 3.947 9.037 -9.619 1.00 0.00 59 ARG A CA 5
ATOM 5596 C C . ARG A 1 59 ? 2.528 9.368 -10.071 1.00 0.00 59 ARG A C 5
ATOM 5597 O O . ARG A 1 59 ? 1.564 9.143 -9.339 1.00 0.00 59 ARG A O 5
ATOM 5618 N N . SER A 1 60 ? 2.408 9.906 -11.281 1.00 0.00 60 SER A N 5
ATOM 5619 C CA . SER A 1 60 ? 1.107 10.273 -11.829 1.00 0.00 60 SER A CA 5
ATOM 5620 C C . SER A 1 60 ? 0.029 9.295 -11.370 1.00 0.00 60 SER A C 5
ATOM 5621 O O . SER A 1 60 ? -1.031 9.701 -10.893 1.00 0.00 60 SER A O 5
ATOM 5629 N N . HIS A 1 61 ? 0.308 8.004 -11.519 1.00 0.00 61 HIS A N 5
ATOM 5630 C CA . HIS A 1 61 ? -0.637 6.966 -11.120 1.00 0.00 61 HIS A CA 5
ATOM 5631 C C . HIS A 1 61 ? -1.214 7.259 -9.739 1.00 0.00 61 HIS A C 5
ATOM 5632 O O . HIS A 1 61 ? -2.427 7.192 -9.534 1.00 0.00 61 HIS A O 5
ATOM 5646 N N . LEU A 1 62 ? -0.339 7.585 -8.794 1.00 0.00 62 LEU A N 5
ATOM 5647 C CA . LEU A 1 62 ? -0.761 7.887 -7.431 1.00 0.00 62 LEU A CA 5
ATOM 5648 C C . LEU A 1 62 ? -1.384 9.278 -7.350 1.00 0.00 62 LEU A C 5
ATOM 5649 O O . LEU A 1 62 ? -2.375 9.484 -6.650 1.00 0.00 62 LEU A O 5
ATOM 5665 N N . ILE A 1 63 ? -0.796 10.226 -8.072 1.00 0.00 63 ILE A N 5
ATOM 5666 C CA . ILE A 1 63 ? -1.295 11.596 -8.084 1.00 0.00 63 ILE A CA 5
ATOM 5667 C C . ILE A 1 63 ? -2.820 11.625 -8.048 1.00 0.00 63 ILE A C 5
ATOM 5668 O O . ILE A 1 63 ? -3.419 12.182 -7.129 1.00 0.00 63 ILE A O 5
ATOM 5684 N N . GLY A 1 64 ? -3.442 11.020 -9.055 1.00 0.00 64 GLY A N 5
ATOM 5685 C CA . GLY A 1 64 ? -4.891 10.987 -9.119 1.00 0.00 64 GLY A CA 5
ATOM 5686 C C . GLY A 1 64 ? -5.500 10.116 -8.038 1.00 0.00 64 GLY A C 5
ATOM 5687 O O . GLY A 1 64 ? -6.419 10.537 -7.335 1.00 0.00 64 GLY A O 5
ATOM 5691 N N . HIS A 1 65 ? -4.988 8.896 -7.905 1.00 0.00 65 HIS A N 5
ATOM 5692 C CA . HIS A 1 65 ? -5.488 7.962 -6.903 1.00 0.00 65 HIS A CA 5
ATOM 5693 C C . HIS A 1 65 ? -5.814 8.687 -5.600 1.00 0.00 65 HIS A C 5
ATOM 5694 O O . HIS A 1 65 ? -6.877 8.482 -5.013 1.00 0.00 65 HIS A O 5
ATOM 5708 N N . HIS A 1 66 ? -4.893 9.535 -5.153 1.00 0.00 66 HIS A N 5
ATOM 5709 C CA . HIS A 1 66 ? -5.082 10.290 -3.920 1.00 0.00 66 HIS A CA 5
ATOM 5710 C C . HIS A 1 66 ? -6.550 10.659 -3.730 1.00 0.00 66 HIS A C 5
ATOM 5711 O O . HIS A 1 66 ? -7.086 10.564 -2.625 1.00 0.00 66 HIS A O 5
ATOM 5725 N N . ARG A 1 67 ? -7.194 11.082 -4.813 1.00 0.00 67 ARG A N 5
ATOM 5726 C CA . ARG A 1 67 ? -8.599 11.468 -4.764 1.00 0.00 67 ARG A CA 5
ATOM 5727 C C . ARG A 1 67 ? -9.373 10.583 -3.791 1.00 0.00 67 ARG A C 5
ATOM 5728 O O . ARG A 1 67 ? -10.075 11.078 -2.909 1.00 0.00 67 ARG A O 5
ATOM 5749 N N . VAL A 1 68 ? -9.240 9.271 -3.958 1.00 0.00 68 VAL A N 5
ATOM 5750 C CA . VAL A 1 68 ? -9.925 8.317 -3.095 1.00 0.00 68 VAL A CA 5
ATOM 5751 C C . VAL A 1 68 ? -10.010 8.834 -1.663 1.00 0.00 68 VAL A C 5
ATOM 5752 O O . VAL A 1 68 ? -11.077 8.817 -1.047 1.00 0.00 68 VAL A O 5
ATOM 5765 N N . HIS A 1 69 ? -8.879 9.294 -1.138 1.00 0.00 69 HIS A N 5
ATOM 5766 C CA . HIS A 1 69 ? -8.826 9.818 0.223 1.00 0.00 69 HIS A CA 5
ATOM 5767 C C . HIS A 1 69 ? -9.055 11.326 0.234 1.00 0.00 69 HIS A C 5
ATOM 5768 O O . HIS A 1 69 ? -8.611 12.039 -0.667 1.00 0.00 69 HIS A O 5
ATOM 5782 N N . THR A 1 70 ? -9.751 11.807 1.259 1.00 0.00 70 THR A N 5
ATOM 5783 C CA . THR A 1 70 ? -10.041 13.230 1.387 1.00 0.00 70 THR A CA 5
ATOM 5784 C C . THR A 1 70 ? -8.774 14.025 1.681 1.00 0.00 70 THR A C 5
ATOM 5785 O O . THR A 1 70 ? -8.669 15.198 1.326 1.00 0.00 70 THR A O 5
ATOM 5796 N N . GLY A 1 71 ? -7.813 13.377 2.333 1.00 0.00 71 GLY A N 5
ATOM 5797 C CA . GLY A 1 71 ? -6.565 14.040 2.664 1.00 0.00 71 GLY A CA 5
ATOM 5798 C C . GLY A 1 71 ? -6.756 15.180 3.645 1.00 0.00 71 GLY A C 5
ATOM 5799 O O . GLY A 1 71 ? -6.765 16.348 3.255 1.00 0.00 71 GLY A O 5
ATOM 5803 N N . SER A 1 72 ? -6.910 14.842 4.921 1.00 0.00 72 SER A N 5
ATOM 5804 C CA . SER A 1 72 ? -7.108 15.846 5.959 1.00 0.00 72 SER A CA 5
ATOM 5805 C C . SER A 1 72 ? -6.573 15.353 7.300 1.00 0.00 72 SER A C 5
ATOM 5806 O O . SER A 1 72 ? -6.535 14.151 7.562 1.00 0.00 72 SER A O 5
ATOM 5814 N N . GLY A 1 73 ? -6.160 16.291 8.147 1.00 0.00 73 GLY A N 5
ATOM 5815 C CA . GLY A 1 73 ? -5.633 15.934 9.451 1.00 0.00 73 GLY A CA 5
ATOM 5816 C C . GLY A 1 73 ? -6.604 16.240 10.573 1.00 0.00 73 GLY A C 5
ATOM 5817 O O . GLY A 1 73 ? -7.524 15.471 10.854 1.00 0.00 73 GLY A O 5
ATOM 5821 N N . PRO A 1 74 ? -6.403 17.387 11.239 1.00 0.00 74 PRO A N 5
ATOM 5822 C CA . PRO A 1 74 ? -7.258 17.818 12.349 1.00 0.00 74 PRO A CA 5
ATOM 5823 C C . PRO A 1 74 ? -8.654 18.219 11.884 1.00 0.00 74 PRO A C 5
ATOM 5824 O O . PRO A 1 74 ? -8.831 18.701 10.765 1.00 0.00 74 PRO A O 5
ATOM 5835 N N . SER A 1 75 ? -9.642 18.016 12.749 1.00 0.00 75 SER A N 5
ATOM 5836 C CA . SER A 1 75 ? -11.023 18.354 12.425 1.00 0.00 75 SER A CA 5
ATOM 5837 C C . SER A 1 75 ? -11.170 19.849 12.161 1.00 0.00 75 SER A C 5
ATOM 5838 O O . SER A 1 75 ? -11.719 20.259 11.139 1.00 0.00 75 SER A O 5
ATOM 5846 N N . SER A 1 76 ? -10.674 20.659 13.092 1.00 0.00 76 SER A N 5
ATOM 5847 C CA . SER A 1 76 ? -10.753 22.110 12.963 1.00 0.00 76 SER A CA 5
ATOM 5848 C C . SER A 1 76 ? -12.153 22.542 12.539 1.00 0.00 76 SER A C 5
ATOM 5849 O O . SER A 1 76 ? -12.314 23.392 11.664 1.00 0.00 76 SER A O 5
ATOM 5857 N N . GLY A 1 77 ? -13.164 21.950 13.167 1.00 0.00 77 GLY A N 5
ATOM 5858 C CA . GLY A 1 77 ? -14.538 22.286 12.842 1.00 0.00 77 GLY A CA 5
ATOM 5859 C C . GLY A 1 77 ? -15.439 21.067 12.801 1.00 0.00 77 GLY A C 5
ATOM 5860 O O . GLY A 1 77 ? -15.235 20.145 13.589 1.00 0.00 77 GLY A O 5
ATOM 5866 N N . GLY A 1 1 ? -6.107 40.967 -8.689 1.00 0.00 1 GLY A N 6
ATOM 5867 C CA . GLY A 1 1 ? -5.135 40.858 -9.761 1.00 0.00 1 GLY A CA 6
ATOM 5868 C C . GLY A 1 1 ? -4.594 39.450 -9.912 1.00 0.00 1 GLY A C 6
ATOM 5869 O O . GLY A 1 1 ? -4.426 38.958 -11.028 1.00 0.00 1 GLY A O 6
ATOM 5873 N N . SER A 1 2 ? -4.319 38.799 -8.786 1.00 0.00 2 SER A N 6
ATOM 5874 C CA . SER A 1 2 ? -3.788 37.441 -8.798 1.00 0.00 2 SER A CA 6
ATOM 5875 C C . SER A 1 2 ? -4.444 36.592 -7.713 1.00 0.00 2 SER A C 6
ATOM 5876 O O . SER A 1 2 ? -5.237 37.090 -6.914 1.00 0.00 2 SER A O 6
ATOM 5884 N N . SER A 1 3 ? -4.107 35.306 -7.692 1.00 0.00 3 SER A N 6
ATOM 5885 C CA . SER A 1 3 ? -4.665 34.386 -6.708 1.00 0.00 3 SER A CA 6
ATOM 5886 C C . SER A 1 3 ? -4.063 34.635 -5.328 1.00 0.00 3 SER A C 6
ATOM 5887 O O . SER A 1 3 ? -3.042 35.308 -5.196 1.00 0.00 3 SER A O 6
ATOM 5895 N N . GLY A 1 4 ? -4.706 34.087 -4.302 1.00 0.00 4 GLY A N 6
ATOM 5896 C CA . GLY A 1 4 ? -4.222 34.261 -2.945 1.00 0.00 4 GLY A CA 6
ATOM 5897 C C . GLY A 1 4 ? -4.396 33.013 -2.103 1.00 0.00 4 GLY A C 6
ATOM 5898 O O . GLY A 1 4 ? -4.382 31.897 -2.623 1.00 0.00 4 GLY A O 6
ATOM 5902 N N . SER A 1 5 ? -4.559 33.200 -0.797 1.00 0.00 5 SER A N 6
ATOM 5903 C CA . SER A 1 5 ? -4.731 32.079 0.120 1.00 0.00 5 SER A CA 6
ATOM 5904 C C . SER A 1 5 ? -6.208 31.848 0.425 1.00 0.00 5 SER A C 6
ATOM 5905 O O . SER A 1 5 ? -6.955 32.792 0.681 1.00 0.00 5 SER A O 6
ATOM 5913 N N . SER A 1 6 ? -6.621 30.585 0.395 1.00 0.00 6 SER A N 6
ATOM 5914 C CA . SER A 1 6 ? -8.010 30.229 0.664 1.00 0.00 6 SER A CA 6
ATOM 5915 C C . SER A 1 6 ? -8.262 30.122 2.164 1.00 0.00 6 SER A C 6
ATOM 5916 O O . SER A 1 6 ? -8.939 29.205 2.628 1.00 0.00 6 SER A O 6
ATOM 5924 N N . GLY A 1 7 ? -7.713 31.069 2.919 1.00 0.00 7 GLY A N 6
ATOM 5925 C CA . GLY A 1 7 ? -7.890 31.065 4.360 1.00 0.00 7 GLY A CA 6
ATOM 5926 C C . GLY A 1 7 ? -6.908 30.147 5.061 1.00 0.00 7 GLY A C 6
ATOM 5927 O O . GLY A 1 7 ? -5.837 29.851 4.531 1.00 0.00 7 GLY A O 6
ATOM 5931 N N . ARG A 1 8 ? -7.274 29.696 6.257 1.00 0.00 8 ARG A N 6
ATOM 5932 C CA . ARG A 1 8 ? -6.416 28.808 7.033 1.00 0.00 8 ARG A CA 6
ATOM 5933 C C . ARG A 1 8 ? -7.244 27.940 7.976 1.00 0.00 8 ARG A C 6
ATOM 5934 O O . ARG A 1 8 ? -7.983 28.451 8.818 1.00 0.00 8 ARG A O 6
ATOM 5955 N N . SER A 1 9 ? -7.115 26.626 7.828 1.00 0.00 9 SER A N 6
ATOM 5956 C CA . SER A 1 9 ? -7.855 25.686 8.663 1.00 0.00 9 SER A CA 6
ATOM 5957 C C . SER A 1 9 ? -6.938 24.581 9.180 1.00 0.00 9 SER A C 6
ATOM 5958 O O . SER A 1 9 ? -5.803 24.440 8.728 1.00 0.00 9 SER A O 6
ATOM 5966 N N . GLU A 1 10 ? -7.442 23.801 10.131 1.00 0.00 10 GLU A N 6
ATOM 5967 C CA . GLU A 1 10 ? -6.668 22.709 10.711 1.00 0.00 10 GLU A CA 6
ATOM 5968 C C . GLU A 1 10 ? -6.792 21.445 9.864 1.00 0.00 10 GLU A C 6
ATOM 5969 O O . GLU A 1 10 ? -7.747 20.681 10.007 1.00 0.00 10 GLU A O 6
ATOM 5981 N N . TRP A 1 11 ? -5.822 21.233 8.983 1.00 0.00 11 TRP A N 6
ATOM 5982 C CA . TRP A 1 11 ? -5.822 20.062 8.113 1.00 0.00 11 TRP A CA 6
ATOM 5983 C C . TRP A 1 11 ? -4.484 19.916 7.397 1.00 0.00 11 TRP A C 6
ATOM 5984 O O . TRP A 1 11 ? -3.682 20.849 7.367 1.00 0.00 11 TRP A O 6
ATOM 6005 N N . GLN A 1 12 ? -4.251 18.741 6.821 1.00 0.00 12 GLN A N 6
ATOM 6006 C CA . GLN A 1 12 ? -3.009 18.474 6.106 1.00 0.00 12 GLN A CA 6
ATOM 6007 C C . GLN A 1 12 ? -1.799 18.768 6.987 1.00 0.00 12 GLN A C 6
ATOM 6008 O O . GLN A 1 12 ? -0.779 19.266 6.511 1.00 0.00 12 GLN A O 6
ATOM 6022 N N . GLN A 1 13 ? -1.921 18.456 8.273 1.00 0.00 13 GLN A N 6
ATOM 6023 C CA . GLN A 1 13 ? -0.837 18.687 9.221 1.00 0.00 13 GLN A CA 6
ATOM 6024 C C . GLN A 1 13 ? 0.198 17.569 9.148 1.00 0.00 13 GLN A C 6
ATOM 6025 O O . GLN A 1 13 ? -0.108 16.408 9.418 1.00 0.00 13 GLN A O 6
ATOM 6039 N N . ARG A 1 14 ? 1.424 17.928 8.780 1.00 0.00 14 ARG A N 6
ATOM 6040 C CA . ARG A 1 14 ? 2.504 16.954 8.670 1.00 0.00 14 ARG A CA 6
ATOM 6041 C C . ARG A 1 14 ? 3.273 16.845 9.983 1.00 0.00 14 ARG A C 6
ATOM 6042 O O . ARG A 1 14 ? 4.234 17.580 10.213 1.00 0.00 14 ARG A O 6
ATOM 6063 N N . GLU A 1 15 ? 2.844 15.924 10.840 1.00 0.00 15 GLU A N 6
ATOM 6064 C CA . GLU A 1 15 ? 3.492 15.721 12.131 1.00 0.00 15 GLU A CA 6
ATOM 6065 C C . GLU A 1 15 ? 4.968 15.375 11.949 1.00 0.00 15 GLU A C 6
ATOM 6066 O O . GLU A 1 15 ? 5.375 14.876 10.901 1.00 0.00 15 GLU A O 6
ATOM 6078 N N . ARG A 1 16 ? 5.763 15.646 12.979 1.00 0.00 16 ARG A N 6
ATOM 6079 C CA . ARG A 1 16 ? 7.193 15.366 12.934 1.00 0.00 16 ARG A CA 6
ATOM 6080 C C . ARG A 1 16 ? 7.602 14.438 14.075 1.00 0.00 16 ARG A C 6
ATOM 6081 O O . ARG A 1 16 ? 7.406 14.757 15.247 1.00 0.00 16 ARG A O 6
ATOM 6102 N N . ARG A 1 17 ? 8.171 13.290 13.722 1.00 0.00 17 ARG A N 6
ATOM 6103 C CA . ARG A 1 17 ? 8.605 12.316 14.716 1.00 0.00 17 ARG A CA 6
ATOM 6104 C C . ARG A 1 17 ? 10.094 12.015 14.568 1.00 0.00 17 ARG A C 6
ATOM 6105 O O . ARG A 1 17 ? 10.686 12.263 13.517 1.00 0.00 17 ARG A O 6
ATOM 6126 N N . ARG A 1 18 ? 10.693 11.480 15.627 1.00 0.00 18 ARG A N 6
ATOM 6127 C CA . ARG A 1 18 ? 12.112 11.147 15.615 1.00 0.00 18 ARG A CA 6
ATOM 6128 C C . ARG A 1 18 ? 12.520 10.554 14.269 1.00 0.00 18 ARG A C 6
ATOM 6129 O O . ARG A 1 18 ? 13.453 11.034 13.625 1.00 0.00 18 ARG A O 6
ATOM 6150 N N . TYR A 1 19 ? 11.815 9.509 13.852 1.00 0.00 19 TYR A N 6
ATOM 6151 C CA . TYR A 1 19 ? 12.106 8.848 12.584 1.00 0.00 19 TYR A CA 6
ATOM 6152 C C . TYR A 1 19 ? 10.827 8.614 11.786 1.00 0.00 19 TYR A C 6
ATOM 6153 O O . TYR A 1 19 ? 9.803 8.208 12.336 1.00 0.00 19 TYR A O 6
ATOM 6171 N N . LYS A 1 20 ? 10.894 8.874 10.485 1.00 0.00 20 LYS A N 6
ATOM 6172 C CA . LYS A 1 20 ? 9.744 8.691 9.607 1.00 0.00 20 LYS A CA 6
ATOM 6173 C C . LYS A 1 20 ? 10.178 8.161 8.244 1.00 0.00 20 LYS A C 6
ATOM 6174 O O . LYS A 1 20 ? 10.965 8.797 7.542 1.00 0.00 20 LYS A O 6
ATOM 6193 N N . CYS A 1 21 ? 9.660 6.994 7.876 1.00 0.00 21 CYS A N 6
ATOM 6194 C CA . CYS A 1 21 ? 9.993 6.380 6.596 1.00 0.00 21 CYS A CA 6
ATOM 6195 C C . CYS A 1 21 ? 9.389 7.170 5.439 1.00 0.00 21 CYS A C 6
ATOM 6196 O O . CYS A 1 21 ? 8.404 6.748 4.833 1.00 0.00 21 CYS A O 6
ATOM 6203 N N . ASP A 1 22 ? 9.986 8.318 5.139 1.00 0.00 22 ASP A N 6
ATOM 6204 C CA . ASP A 1 22 ? 9.508 9.167 4.054 1.00 0.00 22 ASP A CA 6
ATOM 6205 C C . ASP A 1 22 ? 8.960 8.325 2.906 1.00 0.00 22 ASP A C 6
ATOM 6206 O O . ASP A 1 22 ? 8.014 8.725 2.228 1.00 0.00 22 ASP A O 6
ATOM 6215 N N . GLU A 1 23 ? 9.561 7.159 2.694 1.00 0.00 23 GLU A N 6
ATOM 6216 C CA . GLU A 1 23 ? 9.134 6.262 1.627 1.00 0.00 23 GLU A CA 6
ATOM 6217 C C . GLU A 1 23 ? 7.621 6.059 1.660 1.00 0.00 23 GLU A C 6
ATOM 6218 O O . GLU A 1 23 ? 6.938 6.234 0.651 1.00 0.00 23 GLU A O 6
ATOM 6230 N N . CYS A 1 24 ? 7.105 5.688 2.827 1.00 0.00 24 CYS A N 6
ATOM 6231 C CA . CYS A 1 24 ? 5.675 5.460 2.993 1.00 0.00 24 CYS A CA 6
ATOM 6232 C C . CYS A 1 24 ? 5.036 6.582 3.807 1.00 0.00 24 CYS A C 6
ATOM 6233 O O . CYS A 1 24 ? 4.024 7.155 3.406 1.00 0.00 24 CYS A O 6
ATOM 6240 N N . GLY A 1 25 ? 5.636 6.890 4.953 1.00 0.00 25 GLY A N 6
ATOM 6241 C CA . GLY A 1 25 ? 5.112 7.942 5.804 1.00 0.00 25 GLY A CA 6
ATOM 6242 C C . GLY A 1 25 ? 4.804 7.453 7.206 1.00 0.00 25 GLY A C 6
ATOM 6243 O O . GLY A 1 25 ? 3.951 8.014 7.894 1.00 0.00 25 GLY A O 6
ATOM 6247 N N . LYS A 1 26 ? 5.500 6.404 7.631 1.00 0.00 26 LYS A N 6
ATOM 6248 C CA . LYS A 1 26 ? 5.297 5.838 8.960 1.00 0.00 26 LYS A CA 6
ATOM 6249 C C . LYS A 1 26 ? 6.420 6.254 9.905 1.00 0.00 26 LYS A C 6
ATOM 6250 O O . LYS A 1 26 ? 7.540 6.522 9.473 1.00 0.00 26 LYS A O 6
ATOM 6269 N N . SER A 1 27 ? 6.111 6.303 11.197 1.00 0.00 27 SER A N 6
ATOM 6270 C CA . SER A 1 27 ? 7.094 6.688 12.203 1.00 0.00 27 SER A CA 6
ATOM 6271 C C . SER A 1 27 ? 7.294 5.571 13.223 1.00 0.00 27 SER A C 6
ATOM 6272 O O . SER A 1 27 ? 6.341 4.902 13.623 1.00 0.00 27 SER A O 6
ATOM 6280 N N . PHE A 1 28 ? 8.541 5.374 13.639 1.00 0.00 28 PHE A N 6
ATOM 6281 C CA . PHE A 1 28 ? 8.868 4.337 14.611 1.00 0.00 28 PHE A CA 6
ATOM 6282 C C . PHE A 1 28 ? 9.530 4.940 15.846 1.00 0.00 28 PHE A C 6
ATOM 6283 O O . PHE A 1 28 ? 10.138 6.008 15.779 1.00 0.00 28 PHE A O 6
ATOM 6300 N N . SER A 1 29 ? 9.408 4.247 16.973 1.00 0.00 29 SER A N 6
ATOM 6301 C CA . SER A 1 29 ? 9.991 4.714 18.226 1.00 0.00 29 SER A CA 6
ATOM 6302 C C . SER A 1 29 ? 11.487 4.421 18.271 1.00 0.00 29 SER A C 6
ATOM 6303 O O . SER A 1 29 ? 12.281 5.249 18.720 1.00 0.00 29 SER A O 6
ATOM 6311 N N . HIS A 1 30 ? 11.866 3.236 17.803 1.00 0.00 30 HIS A N 6
ATOM 6312 C CA . HIS A 1 30 ? 13.267 2.832 17.790 1.00 0.00 30 HIS A CA 6
ATOM 6313 C C . HIS A 1 30 ? 13.811 2.804 16.364 1.00 0.00 30 HIS A C 6
ATOM 6314 O O . HIS A 1 30 ? 13.228 2.177 15.480 1.00 0.00 30 HIS A O 6
ATOM 6328 N N . SER A 1 31 ? 14.930 3.488 16.149 1.00 0.00 31 SER A N 6
ATOM 6329 C CA . SER A 1 31 ? 15.549 3.546 14.831 1.00 0.00 31 SER A CA 6
ATOM 6330 C C . SER A 1 31 ? 15.673 2.150 14.227 1.00 0.00 31 SER A C 6
ATOM 6331 O O . SER A 1 31 ? 15.472 1.960 13.028 1.00 0.00 31 SER A O 6
ATOM 6339 N N . SER A 1 32 ? 16.006 1.176 15.068 1.00 0.00 32 SER A N 6
ATOM 6340 C CA . SER A 1 32 ? 16.162 -0.202 14.619 1.00 0.00 32 SER A CA 6
ATOM 6341 C C . SER A 1 32 ? 14.938 -0.657 13.829 1.00 0.00 32 SER A C 6
ATOM 6342 O O . SER A 1 32 ? 15.043 -1.031 12.661 1.00 0.00 32 SER A O 6
ATOM 6350 N N . ASP A 1 33 ? 13.778 -0.622 14.476 1.00 0.00 33 ASP A N 6
ATOM 6351 C CA . ASP A 1 33 ? 12.533 -1.030 13.835 1.00 0.00 33 ASP A CA 6
ATOM 6352 C C . ASP A 1 33 ? 12.452 -0.488 12.411 1.00 0.00 33 ASP A C 6
ATOM 6353 O O . ASP A 1 33 ? 12.331 -1.250 11.451 1.00 0.00 33 ASP A O 6
ATOM 6362 N N . LEU A 1 34 ? 12.519 0.832 12.281 1.00 0.00 34 LEU A N 6
ATOM 6363 C CA . LEU A 1 34 ? 12.452 1.477 10.974 1.00 0.00 34 LEU A CA 6
ATOM 6364 C C . LEU A 1 34 ? 13.335 0.752 9.964 1.00 0.00 34 LEU A C 6
ATOM 6365 O O . LEU A 1 34 ? 12.857 0.283 8.931 1.00 0.00 34 LEU A O 6
ATOM 6381 N N . SER A 1 35 ? 14.625 0.661 10.271 1.00 0.00 35 SER A N 6
ATOM 6382 C CA . SER A 1 35 ? 15.575 -0.006 9.388 1.00 0.00 35 SER A CA 6
ATOM 6383 C C . SER A 1 35 ? 14.999 -1.317 8.861 1.00 0.00 35 SER A C 6
ATOM 6384 O O . SER A 1 35 ? 14.967 -1.554 7.654 1.00 0.00 35 SER A O 6
ATOM 6392 N N . LYS A 1 36 ? 14.546 -2.167 9.777 1.00 0.00 36 LYS A N 6
ATOM 6393 C CA . LYS A 1 36 ? 13.970 -3.454 9.407 1.00 0.00 36 LYS A CA 6
ATOM 6394 C C . LYS A 1 36 ? 12.728 -3.266 8.541 1.00 0.00 36 LYS A C 6
ATOM 6395 O O . LYS A 1 36 ? 12.481 -4.041 7.617 1.00 0.00 36 LYS A O 6
ATOM 6414 N N . HIS A 1 37 ? 11.951 -2.231 8.845 1.00 0.00 37 HIS A N 6
ATOM 6415 C CA . HIS A 1 37 ? 10.736 -1.940 8.092 1.00 0.00 37 HIS A CA 6
ATOM 6416 C C . HIS A 1 37 ? 11.067 -1.561 6.652 1.00 0.00 37 HIS A C 6
ATOM 6417 O O . HIS A 1 37 ? 10.603 -2.201 5.709 1.00 0.00 37 HIS A O 6
ATOM 6431 N N . ARG A 1 38 ? 11.872 -0.515 6.491 1.00 0.00 38 ARG A N 6
ATOM 6432 C CA . ARG A 1 38 ? 12.263 -0.049 5.166 1.00 0.00 38 ARG A CA 6
ATOM 6433 C C . ARG A 1 38 ? 12.419 -1.221 4.201 1.00 0.00 38 ARG A C 6
ATOM 6434 O O . ARG A 1 38 ? 12.059 -1.125 3.028 1.00 0.00 38 ARG A O 6
ATOM 6455 N N . ARG A 1 39 ? 12.959 -2.326 4.704 1.00 0.00 39 ARG A N 6
ATOM 6456 C CA . ARG A 1 39 ? 13.165 -3.516 3.887 1.00 0.00 39 ARG A CA 6
ATOM 6457 C C . ARG A 1 39 ? 11.872 -3.927 3.189 1.00 0.00 39 ARG A C 6
ATOM 6458 O O . ARG A 1 39 ? 11.856 -4.173 1.983 1.00 0.00 39 ARG A O 6
ATOM 6479 N N . THR A 1 40 ? 10.788 -3.999 3.956 1.00 0.00 40 THR A N 6
ATOM 6480 C CA . THR A 1 40 ? 9.491 -4.381 3.412 1.00 0.00 40 THR A CA 6
ATOM 6481 C C . THR A 1 40 ? 9.291 -3.809 2.014 1.00 0.00 40 THR A C 6
ATOM 6482 O O . THR A 1 40 ? 8.644 -4.425 1.166 1.00 0.00 40 THR A O 6
ATOM 6493 N N . HIS A 1 41 ? 9.852 -2.627 1.777 1.00 0.00 41 HIS A N 6
ATOM 6494 C CA . HIS A 1 41 ? 9.736 -1.972 0.479 1.00 0.00 41 HIS A CA 6
ATOM 6495 C C . HIS A 1 41 ? 10.386 -2.815 -0.615 1.00 0.00 41 HIS A C 6
ATOM 6496 O O . HIS A 1 41 ? 9.749 -3.155 -1.613 1.00 0.00 41 HIS A O 6
ATOM 6510 N N . THR A 1 42 ? 11.658 -3.148 -0.421 1.00 0.00 42 THR A N 6
ATOM 6511 C CA . THR A 1 42 ? 12.394 -3.949 -1.391 1.00 0.00 42 THR A CA 6
ATOM 6512 C C . THR A 1 42 ? 12.003 -3.581 -2.818 1.00 0.00 42 THR A C 6
ATOM 6513 O O . THR A 1 42 ? 11.897 -4.447 -3.686 1.00 0.00 42 THR A O 6
ATOM 6524 N N . GLY A 1 43 ? 11.791 -2.290 -3.054 1.00 0.00 43 GLY A N 6
ATOM 6525 C CA . GLY A 1 43 ? 11.415 -1.830 -4.378 1.00 0.00 43 GLY A CA 6
ATOM 6526 C C . GLY A 1 43 ? 11.919 -0.431 -4.671 1.00 0.00 43 GLY A C 6
ATOM 6527 O O . GLY A 1 43 ? 12.276 0.310 -3.756 1.00 0.00 43 GLY A O 6
ATOM 6531 N N . GLU A 1 44 ? 11.948 -0.070 -5.950 1.00 0.00 44 GLU A N 6
ATOM 6532 C CA . GLU A 1 44 ? 12.415 1.249 -6.360 1.00 0.00 44 GLU A CA 6
ATOM 6533 C C . GLU A 1 44 ? 11.239 2.181 -6.638 1.00 0.00 44 GLU A C 6
ATOM 6534 O O . GLU A 1 44 ? 11.271 2.979 -7.575 1.00 0.00 44 GLU A O 6
ATOM 6546 N N . LYS A 1 45 ? 10.199 2.072 -5.817 1.00 0.00 45 LYS A N 6
ATOM 6547 C CA . LYS A 1 45 ? 9.012 2.904 -5.972 1.00 0.00 45 LYS A CA 6
ATOM 6548 C C . LYS A 1 45 ? 9.018 4.054 -4.970 1.00 0.00 45 LYS A C 6
ATOM 6549 O O . LYS A 1 45 ? 8.786 3.870 -3.776 1.00 0.00 45 LYS A O 6
ATOM 6568 N N . PRO A 1 46 ? 9.288 5.270 -5.467 1.00 0.00 46 PRO A N 6
ATOM 6569 C CA . PRO A 1 46 ? 9.329 6.475 -4.632 1.00 0.00 46 PRO A CA 6
ATOM 6570 C C . PRO A 1 46 ? 7.948 6.879 -4.130 1.00 0.00 46 PRO A C 6
ATOM 6571 O O . PRO A 1 46 ? 7.801 7.875 -3.420 1.00 0.00 46 PRO A O 6
ATOM 6582 N N . TYR A 1 47 ? 6.937 6.101 -4.501 1.00 0.00 47 TYR A N 6
ATOM 6583 C CA . TYR A 1 47 ? 5.567 6.379 -4.089 1.00 0.00 47 TYR A CA 6
ATOM 6584 C C . TYR A 1 47 ? 4.958 5.178 -3.373 1.00 0.00 47 TYR A C 6
ATOM 6585 O O . TYR A 1 47 ? 5.201 4.029 -3.744 1.00 0.00 47 TYR A O 6
ATOM 6603 N N . LYS A 1 48 ? 4.164 5.451 -2.343 1.00 0.00 48 LYS A N 6
ATOM 6604 C CA . LYS A 1 48 ? 3.517 4.395 -1.573 1.00 0.00 48 LYS A CA 6
ATOM 6605 C C . LYS A 1 48 ? 2.539 4.981 -0.561 1.00 0.00 48 LYS A C 6
ATOM 6606 O O . LYS A 1 48 ? 2.945 5.577 0.437 1.00 0.00 48 LYS A O 6
ATOM 6625 N N . CYS A 1 49 ? 1.248 4.806 -0.823 1.00 0.00 49 CYS A N 6
ATOM 6626 C CA . CYS A 1 49 ? 0.210 5.316 0.065 1.00 0.00 49 CYS A CA 6
ATOM 6627 C C . CYS A 1 49 ? 0.173 4.524 1.369 1.00 0.00 49 CYS A C 6
ATOM 6628 O O . CYS A 1 49 ? 0.393 3.313 1.378 1.00 0.00 49 CYS A O 6
ATOM 6635 N N . ASP A 1 50 ? -0.107 5.216 2.468 1.00 0.00 50 ASP A N 6
ATOM 6636 C CA . ASP A 1 50 ? -0.176 4.578 3.777 1.00 0.00 50 ASP A CA 6
ATOM 6637 C C . ASP A 1 50 ? -1.584 4.065 4.059 1.00 0.00 50 ASP A C 6
ATOM 6638 O O . ASP A 1 50 ? -1.760 2.974 4.599 1.00 0.00 50 ASP A O 6
ATOM 6647 N N . GLU A 1 51 ? -2.583 4.861 3.690 1.00 0.00 51 GLU A N 6
ATOM 6648 C CA . GLU A 1 51 ? -3.976 4.487 3.906 1.00 0.00 51 GLU A CA 6
ATOM 6649 C C . GLU A 1 51 ? -4.244 3.073 3.400 1.00 0.00 51 GLU A C 6
ATOM 6650 O O . GLU A 1 51 ? -4.522 2.163 4.182 1.00 0.00 51 GLU A O 6
ATOM 6662 N N . CYS A 1 52 ? -4.160 2.895 2.086 1.00 0.00 52 CYS A N 6
ATOM 6663 C CA . CYS A 1 52 ? -4.394 1.593 1.473 1.00 0.00 52 CYS A CA 6
ATOM 6664 C C . CYS A 1 52 ? -3.153 0.711 1.579 1.00 0.00 52 CYS A C 6
ATOM 6665 O O . CYS A 1 52 ? -3.239 -0.457 1.956 1.00 0.00 52 CYS A O 6
ATOM 6672 N N . GLY A 1 53 ? -1.999 1.279 1.243 1.00 0.00 53 GLY A N 6
ATOM 6673 C CA . GLY A 1 53 ? -0.757 0.531 1.307 1.00 0.00 53 GLY A CA 6
ATOM 6674 C C . GLY A 1 53 ? -0.317 0.020 -0.050 1.00 0.00 53 GLY A C 6
ATOM 6675 O O . GLY A 1 53 ? 0.268 -1.057 -0.157 1.00 0.00 53 GLY A O 6
ATOM 6679 N N . LYS A 1 54 ? -0.601 0.795 -1.092 1.00 0.00 54 LYS A N 6
ATOM 6680 C CA . LYS A 1 54 ? -0.231 0.416 -2.451 1.00 0.00 54 LYS A CA 6
ATOM 6681 C C . LYS A 1 54 ? 0.951 1.243 -2.944 1.00 0.00 54 LYS A C 6
ATOM 6682 O O . LYS A 1 54 ? 1.136 2.387 -2.531 1.00 0.00 54 LYS A O 6
ATOM 6701 N N . ALA A 1 55 ? 1.749 0.656 -3.831 1.00 0.00 55 ALA A N 6
ATOM 6702 C CA . ALA A 1 55 ? 2.912 1.341 -4.382 1.00 0.00 55 ALA A CA 6
ATOM 6703 C C . ALA A 1 55 ? 2.720 1.639 -5.866 1.00 0.00 55 ALA A C 6
ATOM 6704 O O . ALA A 1 55 ? 2.035 0.901 -6.574 1.00 0.00 55 ALA A O 6
ATOM 6711 N N . PHE A 1 56 ? 3.330 2.725 -6.330 1.00 0.00 56 PHE A N 6
ATOM 6712 C CA . PHE A 1 56 ? 3.225 3.121 -7.729 1.00 0.00 56 PHE A CA 6
ATOM 6713 C C . PHE A 1 56 ? 4.587 3.531 -8.282 1.00 0.00 56 PHE A C 6
ATOM 6714 O O . PHE A 1 56 ? 5.460 3.983 -7.539 1.00 0.00 56 PHE A O 6
ATOM 6731 N N . ILE A 1 57 ? 4.762 3.369 -9.589 1.00 0.00 57 ILE A N 6
ATOM 6732 C CA . ILE A 1 57 ? 6.016 3.722 -10.241 1.00 0.00 57 ILE A CA 6
ATOM 6733 C C . ILE A 1 57 ? 6.042 5.199 -10.620 1.00 0.00 57 ILE A C 6
ATOM 6734 O O . ILE A 1 57 ? 6.939 5.938 -10.213 1.00 0.00 57 ILE A O 6
ATOM 6750 N N . GLN A 1 58 ? 5.053 5.622 -11.399 1.00 0.00 58 GLN A N 6
ATOM 6751 C CA . GLN A 1 58 ? 4.962 7.012 -11.832 1.00 0.00 58 GLN A CA 6
ATOM 6752 C C . GLN A 1 58 ? 4.405 7.893 -10.718 1.00 0.00 58 GLN A C 6
ATOM 6753 O O . GLN A 1 58 ? 3.993 7.398 -9.669 1.00 0.00 58 GLN A O 6
ATOM 6767 N N . ARG A 1 59 ? 4.395 9.201 -10.954 1.00 0.00 59 ARG A N 6
ATOM 6768 C CA . ARG A 1 59 ? 3.890 10.151 -9.971 1.00 0.00 59 ARG A CA 6
ATOM 6769 C C . ARG A 1 59 ? 2.373 10.281 -10.070 1.00 0.00 59 ARG A C 6
ATOM 6770 O O . ARG A 1 59 ? 1.661 10.129 -9.078 1.00 0.00 59 ARG A O 6
ATOM 6791 N N . SER A 1 60 ? 1.886 10.564 -11.274 1.00 0.00 60 SER A N 6
ATOM 6792 C CA . SER A 1 60 ? 0.454 10.720 -11.502 1.00 0.00 60 SER A CA 6
ATOM 6793 C C . SER A 1 60 ? -0.306 9.478 -11.047 1.00 0.00 60 SER A C 6
ATOM 6794 O O . SER A 1 60 ? -1.515 9.527 -10.812 1.00 0.00 60 SER A O 6
ATOM 6802 N N . HIS A 1 61 ? 0.410 8.365 -10.923 1.00 0.00 61 HIS A N 6
ATOM 6803 C CA . HIS A 1 61 ? -0.196 7.110 -10.494 1.00 0.00 61 HIS A CA 6
ATOM 6804 C C . HIS A 1 61 ? -0.741 7.226 -9.074 1.00 0.00 61 HIS A C 6
ATOM 6805 O O . HIS A 1 61 ? -1.678 6.521 -8.697 1.00 0.00 61 HIS A O 6
ATOM 6819 N N . LEU A 1 62 ? -0.148 8.119 -8.289 1.00 0.00 62 LEU A N 6
ATOM 6820 C CA . LEU A 1 62 ? -0.574 8.328 -6.910 1.00 0.00 62 LEU A CA 6
ATOM 6821 C C . LEU A 1 62 ? -1.494 9.539 -6.801 1.00 0.00 62 LEU A C 6
ATOM 6822 O O . LEU A 1 62 ? -2.480 9.518 -6.064 1.00 0.00 62 LEU A O 6
ATOM 6838 N N . ILE A 1 63 ? -1.166 10.593 -7.541 1.00 0.00 63 ILE A N 6
ATOM 6839 C CA . ILE A 1 63 ? -1.965 11.812 -7.529 1.00 0.00 63 ILE A CA 6
ATOM 6840 C C . ILE A 1 63 ? -3.444 11.502 -7.731 1.00 0.00 63 ILE A C 6
ATOM 6841 O O . ILE A 1 63 ? -4.305 12.072 -7.064 1.00 0.00 63 ILE A O 6
ATOM 6857 N N . GLY A 1 64 ? -3.731 10.592 -8.657 1.00 0.00 64 GLY A N 6
ATOM 6858 C CA . GLY A 1 64 ? -5.107 10.220 -8.930 1.00 0.00 64 GLY A CA 6
ATOM 6859 C C . GLY A 1 64 ? -5.627 9.173 -7.964 1.00 0.00 64 GLY A C 6
ATOM 6860 O O . GLY A 1 64 ? -6.758 9.265 -7.487 1.00 0.00 64 GLY A O 6
ATOM 6864 N N . HIS A 1 65 ? -4.800 8.173 -7.676 1.00 0.00 65 HIS A N 6
ATOM 6865 C CA . HIS A 1 65 ? -5.183 7.104 -6.761 1.00 0.00 65 HIS A CA 6
ATOM 6866 C C . HIS A 1 65 ? -5.734 7.674 -5.458 1.00 0.00 65 HIS A C 6
ATOM 6867 O O . HIS A 1 65 ? -6.750 7.205 -4.943 1.00 0.00 65 HIS A O 6
ATOM 6881 N N . HIS A 1 66 ? -5.057 8.689 -4.929 1.00 0.00 66 HIS A N 6
ATOM 6882 C CA . HIS A 1 66 ? -5.479 9.324 -3.685 1.00 0.00 66 HIS A CA 6
ATOM 6883 C C . HIS A 1 66 ? -7.001 9.383 -3.595 1.00 0.00 66 HIS A C 6
ATOM 6884 O O . HIS A 1 66 ? -7.573 9.262 -2.512 1.00 0.00 66 HIS A O 6
ATOM 6898 N N . ARG A 1 67 ? -7.650 9.571 -4.739 1.00 0.00 67 ARG A N 6
ATOM 6899 C CA . ARG A 1 67 ? -9.105 9.648 -4.789 1.00 0.00 67 ARG A CA 6
ATOM 6900 C C . ARG A 1 67 ? -9.736 8.615 -3.860 1.00 0.00 67 ARG A C 6
ATOM 6901 O O . ARG A 1 67 ? -10.646 8.928 -3.092 1.00 0.00 67 ARG A O 6
ATOM 6922 N N . VAL A 1 68 ? -9.247 7.381 -3.936 1.00 0.00 68 VAL A N 6
ATOM 6923 C CA . VAL A 1 68 ? -9.763 6.302 -3.103 1.00 0.00 68 VAL A CA 6
ATOM 6924 C C . VAL A 1 68 ? -10.013 6.780 -1.677 1.00 0.00 68 VAL A C 6
ATOM 6925 O O . VAL A 1 68 ? -11.021 6.430 -1.062 1.00 0.00 68 VAL A O 6
ATOM 6938 N N . HIS A 1 69 ? -9.090 7.583 -1.157 1.00 0.00 69 HIS A N 6
ATOM 6939 C CA . HIS A 1 69 ? -9.212 8.111 0.197 1.00 0.00 69 HIS A CA 6
ATOM 6940 C C . HIS A 1 69 ? -9.780 9.527 0.179 1.00 0.00 69 HIS A C 6
ATOM 6941 O O . HIS A 1 69 ? -9.961 10.122 -0.884 1.00 0.00 69 HIS A O 6
ATOM 6955 N N . THR A 1 70 ? -10.062 10.061 1.363 1.00 0.00 70 THR A N 6
ATOM 6956 C CA . THR A 1 70 ? -10.612 11.406 1.484 1.00 0.00 70 THR A CA 6
ATOM 6957 C C . THR A 1 70 ? -9.860 12.215 2.535 1.00 0.00 70 THR A C 6
ATOM 6958 O O . THR A 1 70 ? -10.281 12.296 3.688 1.00 0.00 70 THR A O 6
ATOM 6969 N N . GLY A 1 71 ? -8.745 12.814 2.128 1.00 0.00 71 GLY A N 6
ATOM 6970 C CA . GLY A 1 71 ? -7.953 13.610 3.047 1.00 0.00 71 GLY A CA 6
ATOM 6971 C C . GLY A 1 71 ? -6.552 13.062 3.230 1.00 0.00 71 GLY A C 6
ATOM 6972 O O . GLY A 1 71 ? -6.047 12.333 2.376 1.00 0.00 71 GLY A O 6
ATOM 6976 N N . SER A 1 72 ? -5.921 13.414 4.346 1.00 0.00 72 SER A N 6
ATOM 6977 C CA . SER A 1 72 ? -4.567 12.956 4.635 1.00 0.00 72 SER A CA 6
ATOM 6978 C C . SER A 1 72 ? -4.139 13.379 6.037 1.00 0.00 72 SER A C 6
ATOM 6979 O O . SER A 1 72 ? -4.721 14.287 6.629 1.00 0.00 72 SER A O 6
ATOM 6987 N N . GLY A 1 73 ? -3.116 12.712 6.563 1.00 0.00 73 GLY A N 6
ATOM 6988 C CA . GLY A 1 73 ? -2.626 13.032 7.892 1.00 0.00 73 GLY A CA 6
ATOM 6989 C C . GLY A 1 73 ? -3.486 12.431 8.986 1.00 0.00 73 GLY A C 6
ATOM 6990 O O . GLY A 1 73 ? -4.707 12.330 8.861 1.00 0.00 73 GLY A O 6
ATOM 6994 N N . PRO A 1 74 ? -2.843 12.018 10.089 1.00 0.00 74 PRO A N 6
ATOM 6995 C CA . PRO A 1 74 ? -3.538 11.416 11.231 1.00 0.00 74 PRO A CA 6
ATOM 6996 C C . PRO A 1 74 ? -4.392 12.427 11.988 1.00 0.00 74 PRO A C 6
ATOM 6997 O O . PRO A 1 74 ? -5.245 12.053 12.793 1.00 0.00 74 PRO A O 6
ATOM 7008 N N . SER A 1 75 ? -4.158 13.709 11.725 1.00 0.00 75 SER A N 6
ATOM 7009 C CA . SER A 1 75 ? -4.904 14.773 12.385 1.00 0.00 75 SER A CA 6
ATOM 7010 C C . SER A 1 75 ? -6.407 14.545 12.254 1.00 0.00 75 SER A C 6
ATOM 7011 O O . SER A 1 75 ? -6.888 14.087 11.217 1.00 0.00 75 SER A O 6
ATOM 7019 N N . SER A 1 76 ? -7.143 14.869 13.312 1.00 0.00 76 SER A N 6
ATOM 7020 C CA . SER A 1 76 ? -8.591 14.696 13.318 1.00 0.00 76 SER A CA 6
ATOM 7021 C C . SER A 1 76 ? -9.292 16.005 13.668 1.00 0.00 76 SER A C 6
ATOM 7022 O O . SER A 1 76 ? -9.192 16.495 14.792 1.00 0.00 76 SER A O 6
ATOM 7030 N N . GLY A 1 77 ? -10.004 16.566 12.694 1.00 0.00 77 GLY A N 6
ATOM 7031 C CA . GLY A 1 77 ? -10.712 17.813 12.918 1.00 0.00 77 GLY A CA 6
ATOM 7032 C C . GLY A 1 77 ? -11.792 17.685 13.974 1.00 0.00 77 GLY A C 6
ATOM 7033 O O . GLY A 1 77 ? -11.471 17.398 15.126 1.00 0.00 77 GLY A O 6
ATOM 7039 N N . GLY A 1 1 ? -36.167 24.605 6.369 1.00 0.00 1 GLY A N 7
ATOM 7040 C CA . GLY A 1 1 ? -35.631 23.822 5.271 1.00 0.00 1 GLY A CA 7
ATOM 7041 C C . GLY A 1 1 ? -34.324 24.380 4.745 1.00 0.00 1 GLY A C 7
ATOM 7042 O O . GLY A 1 1 ? -34.128 25.595 4.712 1.00 0.00 1 GLY A O 7
ATOM 7046 N N . SER A 1 2 ? -33.426 23.491 4.333 1.00 0.00 2 SER A N 7
ATOM 7047 C CA . SER A 1 2 ? -32.127 23.901 3.811 1.00 0.00 2 SER A CA 7
ATOM 7048 C C . SER A 1 2 ? -31.524 22.808 2.935 1.00 0.00 2 SER A C 7
ATOM 7049 O O . SER A 1 2 ? -31.862 21.632 3.070 1.00 0.00 2 SER A O 7
ATOM 7057 N N . SER A 1 3 ? -30.628 23.205 2.037 1.00 0.00 3 SER A N 7
ATOM 7058 C CA . SER A 1 3 ? -29.979 22.260 1.135 1.00 0.00 3 SER A CA 7
ATOM 7059 C C . SER A 1 3 ? -28.530 22.663 0.877 1.00 0.00 3 SER A C 7
ATOM 7060 O O . SER A 1 3 ? -28.229 23.837 0.667 1.00 0.00 3 SER A O 7
ATOM 7068 N N . GLY A 1 4 ? -27.637 21.679 0.895 1.00 0.00 4 GLY A N 7
ATOM 7069 C CA . GLY A 1 4 ? -26.230 21.950 0.662 1.00 0.00 4 GLY A CA 7
ATOM 7070 C C . GLY A 1 4 ? -25.358 20.733 0.899 1.00 0.00 4 GLY A C 7
ATOM 7071 O O . GLY A 1 4 ? -24.629 20.666 1.889 1.00 0.00 4 GLY A O 7
ATOM 7075 N N . SER A 1 5 ? -25.433 19.766 -0.010 1.00 0.00 5 SER A N 7
ATOM 7076 C CA . SER A 1 5 ? -24.649 18.543 0.108 1.00 0.00 5 SER A CA 7
ATOM 7077 C C . SER A 1 5 ? -23.159 18.836 -0.043 1.00 0.00 5 SER A C 7
ATOM 7078 O O . SER A 1 5 ? -22.362 18.530 0.844 1.00 0.00 5 SER A O 7
ATOM 7086 N N . SER A 1 6 ? -22.791 19.431 -1.173 1.00 0.00 6 SER A N 7
ATOM 7087 C CA . SER A 1 6 ? -21.397 19.763 -1.442 1.00 0.00 6 SER A CA 7
ATOM 7088 C C . SER A 1 6 ? -20.738 20.383 -0.214 1.00 0.00 6 SER A C 7
ATOM 7089 O O . SER A 1 6 ? -21.367 21.139 0.527 1.00 0.00 6 SER A O 7
ATOM 7097 N N . GLY A 1 7 ? -19.466 20.058 -0.004 1.00 0.00 7 GLY A N 7
ATOM 7098 C CA . GLY A 1 7 ? -18.742 20.591 1.136 1.00 0.00 7 GLY A CA 7
ATOM 7099 C C . GLY A 1 7 ? -17.678 19.638 1.643 1.00 0.00 7 GLY A C 7
ATOM 7100 O O . GLY A 1 7 ? -17.981 18.516 2.047 1.00 0.00 7 GLY A O 7
ATOM 7104 N N . ARG A 1 8 ? -16.427 20.086 1.621 1.00 0.00 8 ARG A N 7
ATOM 7105 C CA . ARG A 1 8 ? -15.313 19.264 2.080 1.00 0.00 8 ARG A CA 7
ATOM 7106 C C . ARG A 1 8 ? -14.430 20.039 3.054 1.00 0.00 8 ARG A C 7
ATOM 7107 O O . ARG A 1 8 ? -14.190 21.233 2.874 1.00 0.00 8 ARG A O 7
ATOM 7128 N N . SER A 1 9 ? -13.951 19.352 4.085 1.00 0.00 9 SER A N 7
ATOM 7129 C CA . SER A 1 9 ? -13.098 19.977 5.090 1.00 0.00 9 SER A CA 7
ATOM 7130 C C . SER A 1 9 ? -11.849 19.137 5.341 1.00 0.00 9 SER A C 7
ATOM 7131 O O . SER A 1 9 ? -11.928 18.036 5.885 1.00 0.00 9 SER A O 7
ATOM 7139 N N . GLU A 1 10 ? -10.698 19.667 4.940 1.00 0.00 10 GLU A N 7
ATOM 7140 C CA . GLU A 1 10 ? -9.432 18.966 5.120 1.00 0.00 10 GLU A CA 7
ATOM 7141 C C . GLU A 1 10 ? -9.107 18.802 6.602 1.00 0.00 10 GLU A C 7
ATOM 7142 O O . GLU A 1 10 ? -8.961 19.785 7.329 1.00 0.00 10 GLU A O 7
ATOM 7154 N N . TRP A 1 11 ? -8.996 17.554 7.042 1.00 0.00 11 TRP A N 7
ATOM 7155 C CA . TRP A 1 11 ? -8.689 17.261 8.438 1.00 0.00 11 TRP A CA 7
ATOM 7156 C C . TRP A 1 11 ? -7.311 17.793 8.816 1.00 0.00 11 TRP A C 7
ATOM 7157 O O . TRP A 1 11 ? -6.394 17.801 7.995 1.00 0.00 11 TRP A O 7
ATOM 7178 N N . GLN A 1 12 ? -7.174 18.235 10.061 1.00 0.00 12 GLN A N 7
ATOM 7179 C CA . GLN A 1 12 ? -5.907 18.770 10.546 1.00 0.00 12 GLN A CA 7
ATOM 7180 C C . GLN A 1 12 ? -5.530 18.146 11.886 1.00 0.00 12 GLN A C 7
ATOM 7181 O O . GLN A 1 12 ? -5.048 18.833 12.787 1.00 0.00 12 GLN A O 7
ATOM 7195 N N . GLN A 1 13 ? -5.754 16.842 12.010 1.00 0.00 13 GLN A N 7
ATOM 7196 C CA . GLN A 1 13 ? -5.438 16.127 13.241 1.00 0.00 13 GLN A CA 7
ATOM 7197 C C . GLN A 1 13 ? -3.935 16.122 13.498 1.00 0.00 13 GLN A C 7
ATOM 7198 O O . GLN A 1 13 ? -3.141 15.868 12.592 1.00 0.00 13 GLN A O 7
ATOM 7212 N N . ARG A 1 14 ? -3.551 16.405 14.739 1.00 0.00 14 ARG A N 7
ATOM 7213 C CA . ARG A 1 14 ? -2.142 16.435 15.114 1.00 0.00 14 ARG A CA 7
ATOM 7214 C C . ARG A 1 14 ? -1.660 15.047 15.526 1.00 0.00 14 ARG A C 7
ATOM 7215 O O . ARG A 1 14 ? -1.732 14.678 16.698 1.00 0.00 14 ARG A O 7
ATOM 7236 N N . GLU A 1 15 ? -1.170 14.284 14.554 1.00 0.00 15 GLU A N 7
ATOM 7237 C CA . GLU A 1 15 ? -0.677 12.937 14.817 1.00 0.00 15 GLU A CA 7
ATOM 7238 C C . GLU A 1 15 ? 0.312 12.936 15.979 1.00 0.00 15 GLU A C 7
ATOM 7239 O O . GLU A 1 15 ? 1.351 13.594 15.924 1.00 0.00 15 GLU A O 7
ATOM 7251 N N . ARG A 1 16 ? -0.019 12.193 17.030 1.00 0.00 16 ARG A N 7
ATOM 7252 C CA . ARG A 1 16 ? 0.838 12.107 18.205 1.00 0.00 16 ARG A CA 7
ATOM 7253 C C . ARG A 1 16 ? 2.179 11.469 17.855 1.00 0.00 16 ARG A C 7
ATOM 7254 O O . ARG A 1 16 ? 3.093 11.430 18.679 1.00 0.00 16 ARG A O 7
ATOM 7275 N N . ARG A 1 17 ? 2.289 10.971 16.628 1.00 0.00 17 ARG A N 7
ATOM 7276 C CA . ARG A 1 17 ? 3.518 10.334 16.169 1.00 0.00 17 ARG A CA 7
ATOM 7277 C C . ARG A 1 17 ? 4.200 11.177 15.096 1.00 0.00 17 ARG A C 7
ATOM 7278 O O . ARG A 1 17 ? 3.537 11.773 14.247 1.00 0.00 17 ARG A O 7
ATOM 7299 N N . ARG A 1 18 ? 5.527 11.222 15.140 1.00 0.00 18 ARG A N 7
ATOM 7300 C CA . ARG A 1 18 ? 6.298 11.993 14.173 1.00 0.00 18 ARG A CA 7
ATOM 7301 C C . ARG A 1 18 ? 6.316 11.298 12.814 1.00 0.00 18 ARG A C 7
ATOM 7302 O O . ARG A 1 18 ? 5.872 11.860 11.813 1.00 0.00 18 ARG A O 7
ATOM 7323 N N . TYR A 1 19 ? 6.833 10.075 12.788 1.00 0.00 19 TYR A N 7
ATOM 7324 C CA . TYR A 1 19 ? 6.912 9.305 11.552 1.00 0.00 19 TYR A CA 7
ATOM 7325 C C . TYR A 1 19 ? 6.211 7.958 11.704 1.00 0.00 19 TYR A C 7
ATOM 7326 O O . TYR A 1 19 ? 6.111 7.417 12.805 1.00 0.00 19 TYR A O 7
ATOM 7344 N N . LYS A 1 20 ? 5.727 7.422 10.589 1.00 0.00 20 LYS A N 7
ATOM 7345 C CA . LYS A 1 20 ? 5.036 6.138 10.594 1.00 0.00 20 LYS A CA 7
ATOM 7346 C C . LYS A 1 20 ? 5.076 5.493 9.212 1.00 0.00 20 LYS A C 7
ATOM 7347 O O . LYS A 1 20 ? 4.864 6.160 8.199 1.00 0.00 20 LYS A O 7
ATOM 7366 N N . CYS A 1 21 ? 5.347 4.193 9.178 1.00 0.00 21 CYS A N 7
ATOM 7367 C CA . CYS A 1 21 ? 5.413 3.457 7.921 1.00 0.00 21 CYS A CA 7
ATOM 7368 C C . CYS A 1 21 ? 4.024 3.003 7.483 1.00 0.00 21 CYS A C 7
ATOM 7369 O O . CYS A 1 21 ? 3.651 1.845 7.670 1.00 0.00 21 CYS A O 7
ATOM 7376 N N . ASP A 1 22 ? 3.264 3.922 6.899 1.00 0.00 22 ASP A N 7
ATOM 7377 C CA . ASP A 1 22 ? 1.917 3.617 6.433 1.00 0.00 22 ASP A CA 7
ATOM 7378 C C . ASP A 1 22 ? 1.881 2.270 5.718 1.00 0.00 22 ASP A C 7
ATOM 7379 O O . ASP A 1 22 ? 0.840 1.617 5.655 1.00 0.00 22 ASP A O 7
ATOM 7388 N N . GLU A 1 23 ? 3.026 1.861 5.180 1.00 0.00 23 GLU A N 7
ATOM 7389 C CA . GLU A 1 23 ? 3.125 0.592 4.468 1.00 0.00 23 GLU A CA 7
ATOM 7390 C C . GLU A 1 23 ? 2.660 -0.564 5.349 1.00 0.00 23 GLU A C 7
ATOM 7391 O O . GLU A 1 23 ? 1.730 -1.291 4.998 1.00 0.00 23 GLU A O 7
ATOM 7403 N N . CYS A 1 24 ? 3.313 -0.728 6.494 1.00 0.00 24 CYS A N 7
ATOM 7404 C CA . CYS A 1 24 ? 2.969 -1.795 7.426 1.00 0.00 24 CYS A CA 7
ATOM 7405 C C . CYS A 1 24 ? 2.108 -1.263 8.568 1.00 0.00 24 CYS A C 7
ATOM 7406 O O . CYS A 1 24 ? 1.068 -1.833 8.893 1.00 0.00 24 CYS A O 7
ATOM 7413 N N . GLY A 1 25 ? 2.551 -0.164 9.173 1.00 0.00 25 GLY A N 7
ATOM 7414 C CA . GLY A 1 25 ? 1.809 0.427 10.272 1.00 0.00 25 GLY A CA 7
ATOM 7415 C C . GLY A 1 25 ? 2.646 0.564 11.528 1.00 0.00 25 GLY A C 7
ATOM 7416 O O . GLY A 1 25 ? 2.137 0.430 12.641 1.00 0.00 25 GLY A O 7
ATOM 7420 N N . LYS A 1 26 ? 3.936 0.831 11.352 1.00 0.00 26 LYS A N 7
ATOM 7421 C CA . LYS A 1 26 ? 4.847 0.987 12.480 1.00 0.00 26 LYS A CA 7
ATOM 7422 C C . LYS A 1 26 ? 5.244 2.449 12.661 1.00 0.00 26 LYS A C 7
ATOM 7423 O O . LYS A 1 26 ? 5.171 3.242 11.722 1.00 0.00 26 LYS A O 7
ATOM 7442 N N . SER A 1 27 ? 5.666 2.797 13.872 1.00 0.00 27 SER A N 7
ATOM 7443 C CA . SER A 1 27 ? 6.074 4.164 14.176 1.00 0.00 27 SER A CA 7
ATOM 7444 C C . SER A 1 27 ? 7.469 4.191 14.791 1.00 0.00 27 SER A C 7
ATOM 7445 O O . SER A 1 27 ? 7.888 3.239 15.451 1.00 0.00 27 SER A O 7
ATOM 7453 N N . PHE A 1 28 ? 8.185 5.288 14.570 1.00 0.00 28 PHE A N 7
ATOM 7454 C CA . PHE A 1 28 ? 9.535 5.441 15.102 1.00 0.00 28 PHE A CA 7
ATOM 7455 C C . PHE A 1 28 ? 9.737 6.838 15.681 1.00 0.00 28 PHE A C 7
ATOM 7456 O O . PHE A 1 28 ? 9.170 7.813 15.189 1.00 0.00 28 PHE A O 7
ATOM 7473 N N . SER A 1 29 ? 10.548 6.925 16.730 1.00 0.00 29 SER A N 7
ATOM 7474 C CA . SER A 1 29 ? 10.822 8.202 17.380 1.00 0.00 29 SER A CA 7
ATOM 7475 C C . SER A 1 29 ? 11.728 9.070 16.512 1.00 0.00 29 SER A C 7
ATOM 7476 O O . SER A 1 29 ? 11.535 10.282 16.412 1.00 0.00 29 SER A O 7
ATOM 7484 N N . HIS A 1 30 ? 12.717 8.440 15.885 1.00 0.00 30 HIS A N 7
ATOM 7485 C CA . HIS A 1 30 ? 13.653 9.154 15.025 1.00 0.00 30 HIS A CA 7
ATOM 7486 C C . HIS A 1 30 ? 13.408 8.816 13.557 1.00 0.00 30 HIS A C 7
ATOM 7487 O O . HIS A 1 30 ? 13.234 7.652 13.199 1.00 0.00 30 HIS A O 7
ATOM 7501 N N . SER A 1 31 ? 13.395 9.843 12.713 1.00 0.00 31 SER A N 7
ATOM 7502 C CA . SER A 1 31 ? 13.167 9.655 11.285 1.00 0.00 31 SER A CA 7
ATOM 7503 C C . SER A 1 31 ? 14.199 8.701 10.690 1.00 0.00 31 SER A C 7
ATOM 7504 O O . SER A 1 31 ? 13.855 7.779 9.951 1.00 0.00 31 SER A O 7
ATOM 7512 N N . SER A 1 32 ? 15.466 8.931 11.019 1.00 0.00 32 SER A N 7
ATOM 7513 C CA . SER A 1 32 ? 16.550 8.095 10.515 1.00 0.00 32 SER A CA 7
ATOM 7514 C C . SER A 1 32 ? 16.184 6.617 10.608 1.00 0.00 32 SER A C 7
ATOM 7515 O O . SER A 1 32 ? 16.096 5.923 9.594 1.00 0.00 32 SER A O 7
ATOM 7523 N N . ASP A 1 33 ? 15.972 6.142 11.830 1.00 0.00 33 ASP A N 7
ATOM 7524 C CA . ASP A 1 33 ? 15.615 4.746 12.056 1.00 0.00 33 ASP A CA 7
ATOM 7525 C C . ASP A 1 33 ? 14.661 4.247 10.976 1.00 0.00 33 ASP A C 7
ATOM 7526 O O . ASP A 1 33 ? 14.954 3.281 10.271 1.00 0.00 33 ASP A O 7
ATOM 7535 N N . LEU A 1 34 ? 13.517 4.912 10.851 1.00 0.00 34 LEU A N 7
ATOM 7536 C CA . LEU A 1 34 ? 12.518 4.535 9.857 1.00 0.00 34 LEU A CA 7
ATOM 7537 C C . LEU A 1 34 ? 13.166 4.303 8.495 1.00 0.00 34 LEU A C 7
ATOM 7538 O O . LEU A 1 34 ? 12.882 3.311 7.823 1.00 0.00 34 LEU A O 7
ATOM 7554 N N . SER A 1 35 ? 14.037 5.223 8.096 1.00 0.00 35 SER A N 7
ATOM 7555 C CA . SER A 1 35 ? 14.725 5.120 6.814 1.00 0.00 35 SER A CA 7
ATOM 7556 C C . SER A 1 35 ? 15.254 3.706 6.594 1.00 0.00 35 SER A C 7
ATOM 7557 O O . SER A 1 35 ? 15.101 3.133 5.515 1.00 0.00 35 SER A O 7
ATOM 7565 N N . LYS A 1 36 ? 15.879 3.148 7.626 1.00 0.00 36 LYS A N 7
ATOM 7566 C CA . LYS A 1 36 ? 16.432 1.801 7.549 1.00 0.00 36 LYS A CA 7
ATOM 7567 C C . LYS A 1 36 ? 15.320 0.761 7.456 1.00 0.00 36 LYS A C 7
ATOM 7568 O O . LYS A 1 36 ? 15.447 -0.237 6.747 1.00 0.00 36 LYS A O 7
ATOM 7587 N N . HIS A 1 37 ? 14.228 1.002 8.176 1.00 0.00 37 HIS A N 7
ATOM 7588 C CA . HIS A 1 37 ? 13.093 0.087 8.173 1.00 0.00 37 HIS A CA 7
ATOM 7589 C C . HIS A 1 37 ? 12.553 -0.104 6.759 1.00 0.00 37 HIS A C 7
ATOM 7590 O O . HIS A 1 37 ? 12.289 -1.228 6.331 1.00 0.00 37 HIS A O 7
ATOM 7604 N N . ARG A 1 38 ? 12.390 1.001 6.038 1.00 0.00 38 ARG A N 7
ATOM 7605 C CA . ARG A 1 38 ? 11.880 0.955 4.673 1.00 0.00 38 ARG A CA 7
ATOM 7606 C C . ARG A 1 38 ? 12.590 -0.127 3.864 1.00 0.00 38 ARG A C 7
ATOM 7607 O O . ARG A 1 38 ? 12.021 -0.690 2.928 1.00 0.00 38 ARG A O 7
ATOM 7628 N N . ARG A 1 39 ? 13.836 -0.410 4.230 1.00 0.00 39 ARG A N 7
ATOM 7629 C CA . ARG A 1 39 ? 14.624 -1.422 3.537 1.00 0.00 39 ARG A CA 7
ATOM 7630 C C . ARG A 1 39 ? 13.883 -2.755 3.496 1.00 0.00 39 ARG A C 7
ATOM 7631 O O . ARG A 1 39 ? 13.871 -3.441 2.474 1.00 0.00 39 ARG A O 7
ATOM 7652 N N . THR A 1 40 ? 13.265 -3.117 4.617 1.00 0.00 40 THR A N 7
ATOM 7653 C CA . THR A 1 40 ? 12.523 -4.368 4.710 1.00 0.00 40 THR A CA 7
ATOM 7654 C C . THR A 1 40 ? 11.443 -4.448 3.638 1.00 0.00 40 THR A C 7
ATOM 7655 O O . THR A 1 40 ? 11.004 -5.537 3.264 1.00 0.00 40 THR A O 7
ATOM 7666 N N . HIS A 1 41 ? 11.016 -3.289 3.146 1.00 0.00 41 HIS A N 7
ATOM 7667 C CA . HIS A 1 41 ? 9.986 -3.228 2.115 1.00 0.00 41 HIS A CA 7
ATOM 7668 C C . HIS A 1 41 ? 10.612 -3.114 0.728 1.00 0.00 41 HIS A C 7
ATOM 7669 O O . HIS A 1 41 ? 11.022 -2.032 0.307 1.00 0.00 41 HIS A O 7
ATOM 7683 N N . THR A 1 42 ? 10.684 -4.238 0.022 1.00 0.00 42 THR A N 7
ATOM 7684 C CA . THR A 1 42 ? 11.262 -4.265 -1.315 1.00 0.00 42 THR A CA 7
ATOM 7685 C C . THR A 1 42 ? 10.208 -4.606 -2.363 1.00 0.00 42 THR A C 7
ATOM 7686 O O . THR A 1 42 ? 9.131 -5.102 -2.035 1.00 0.00 42 THR A O 7
ATOM 7697 N N . GLY A 1 43 ? 10.526 -4.337 -3.625 1.00 0.00 43 GLY A N 7
ATOM 7698 C CA . GLY A 1 43 ? 9.595 -4.623 -4.702 1.00 0.00 43 GLY A CA 7
ATOM 7699 C C . GLY A 1 43 ? 9.682 -3.611 -5.827 1.00 0.00 43 GLY A C 7
ATOM 7700 O O . GLY A 1 43 ? 9.934 -2.430 -5.590 1.00 0.00 43 GLY A O 7
ATOM 7704 N N . GLU A 1 44 ? 9.474 -4.075 -7.055 1.00 0.00 44 GLU A N 7
ATOM 7705 C CA . GLU A 1 44 ? 9.533 -3.201 -8.221 1.00 0.00 44 GLU A CA 7
ATOM 7706 C C . GLU A 1 44 ? 8.134 -2.913 -8.757 1.00 0.00 44 GLU A C 7
ATOM 7707 O O . GLU A 1 44 ? 7.555 -3.721 -9.483 1.00 0.00 44 GLU A O 7
ATOM 7719 N N . LYS A 1 45 ? 7.594 -1.754 -8.392 1.00 0.00 45 LYS A N 7
ATOM 7720 C CA . LYS A 1 45 ? 6.263 -1.357 -8.835 1.00 0.00 45 LYS A CA 7
ATOM 7721 C C . LYS A 1 45 ? 6.346 -0.245 -9.877 1.00 0.00 45 LYS A C 7
ATOM 7722 O O . LYS A 1 45 ? 7.174 0.661 -9.788 1.00 0.00 45 LYS A O 7
ATOM 7741 N N . PRO A 1 46 ? 5.467 -0.315 -10.888 1.00 0.00 46 PRO A N 7
ATOM 7742 C CA . PRO A 1 46 ? 5.419 0.679 -11.965 1.00 0.00 46 PRO A CA 7
ATOM 7743 C C . PRO A 1 46 ? 4.907 2.032 -11.483 1.00 0.00 46 PRO A C 7
ATOM 7744 O O . PRO A 1 46 ? 4.771 2.970 -12.268 1.00 0.00 46 PRO A O 7
ATOM 7755 N N . TYR A 1 47 ? 4.626 2.126 -10.188 1.00 0.00 47 TYR A N 7
ATOM 7756 C CA . TYR A 1 47 ? 4.127 3.364 -9.602 1.00 0.00 47 TYR A CA 7
ATOM 7757 C C . TYR A 1 47 ? 4.764 3.617 -8.240 1.00 0.00 47 TYR A C 7
ATOM 7758 O O . TYR A 1 47 ? 4.926 2.699 -7.436 1.00 0.00 47 TYR A O 7
ATOM 7776 N N . LYS A 1 48 ? 5.124 4.871 -7.986 1.00 0.00 48 LYS A N 7
ATOM 7777 C CA . LYS A 1 48 ? 5.742 5.249 -6.721 1.00 0.00 48 LYS A CA 7
ATOM 7778 C C . LYS A 1 48 ? 5.610 6.749 -6.477 1.00 0.00 48 LYS A C 7
ATOM 7779 O O . LYS A 1 48 ? 5.677 7.548 -7.412 1.00 0.00 48 LYS A O 7
ATOM 7798 N N . CYS A 1 49 ? 5.423 7.125 -5.217 1.00 0.00 49 CYS A N 7
ATOM 7799 C CA . CYS A 1 49 ? 5.282 8.529 -4.850 1.00 0.00 49 CYS A CA 7
ATOM 7800 C C . CYS A 1 49 ? 6.622 9.114 -4.413 1.00 0.00 49 CYS A C 7
ATOM 7801 O O . CYS A 1 49 ? 7.431 8.435 -3.781 1.00 0.00 49 CYS A O 7
ATOM 7808 N N . ASP A 1 50 ? 6.849 10.378 -4.756 1.00 0.00 50 ASP A N 7
ATOM 7809 C CA . ASP A 1 50 ? 8.090 11.055 -4.399 1.00 0.00 50 ASP A CA 7
ATOM 7810 C C . ASP A 1 50 ? 7.959 11.755 -3.049 1.00 0.00 50 ASP A C 7
ATOM 7811 O O . ASP A 1 50 ? 8.851 11.670 -2.206 1.00 0.00 50 ASP A O 7
ATOM 7820 N N . GLU A 1 51 ? 6.840 12.446 -2.854 1.00 0.00 51 GLU A N 7
ATOM 7821 C CA . GLU A 1 51 ? 6.594 13.162 -1.608 1.00 0.00 51 GLU A CA 7
ATOM 7822 C C . GLU A 1 51 ? 6.900 12.278 -0.402 1.00 0.00 51 GLU A C 7
ATOM 7823 O O . GLU A 1 51 ? 7.754 12.606 0.422 1.00 0.00 51 GLU A O 7
ATOM 7835 N N . CYS A 1 52 ? 6.197 11.154 -0.306 1.00 0.00 52 CYS A N 7
ATOM 7836 C CA . CYS A 1 52 ? 6.391 10.222 0.797 1.00 0.00 52 CYS A CA 7
ATOM 7837 C C . CYS A 1 52 ? 7.535 9.257 0.499 1.00 0.00 52 CYS A C 7
ATOM 7838 O O . CYS A 1 52 ? 8.400 9.023 1.341 1.00 0.00 52 CYS A O 7
ATOM 7845 N N . GLY A 1 53 ? 7.531 8.698 -0.708 1.00 0.00 53 GLY A N 7
ATOM 7846 C CA . GLY A 1 53 ? 8.573 7.765 -1.097 1.00 0.00 53 GLY A CA 7
ATOM 7847 C C . GLY A 1 53 ? 8.127 6.321 -0.988 1.00 0.00 53 GLY A C 7
ATOM 7848 O O . GLY A 1 53 ? 8.929 5.436 -0.689 1.00 0.00 53 GLY A O 7
ATOM 7852 N N . LYS A 1 54 ? 6.842 6.080 -1.229 1.00 0.00 54 LYS A N 7
ATOM 7853 C CA . LYS A 1 54 ? 6.290 4.732 -1.156 1.00 0.00 54 LYS A CA 7
ATOM 7854 C C . LYS A 1 54 ? 5.891 4.232 -2.541 1.00 0.00 54 LYS A C 7
ATOM 7855 O O . LYS A 1 54 ? 5.548 5.021 -3.421 1.00 0.00 54 LYS A O 7
ATOM 7874 N N . ALA A 1 55 ? 5.936 2.917 -2.726 1.00 0.00 55 ALA A N 7
ATOM 7875 C CA . ALA A 1 55 ? 5.576 2.312 -4.002 1.00 0.00 55 ALA A CA 7
ATOM 7876 C C . ALA A 1 55 ? 4.182 1.696 -3.944 1.00 0.00 55 ALA A C 7
ATOM 7877 O O . ALA A 1 55 ? 3.663 1.413 -2.864 1.00 0.00 55 ALA A O 7
ATOM 7884 N N . PHE A 1 56 ? 3.582 1.491 -5.112 1.00 0.00 56 PHE A N 7
ATOM 7885 C CA . PHE A 1 56 ? 2.247 0.910 -5.193 1.00 0.00 56 PHE A CA 7
ATOM 7886 C C . PHE A 1 56 ? 2.091 0.082 -6.465 1.00 0.00 56 PHE A C 7
ATOM 7887 O O . PHE A 1 56 ? 2.470 0.519 -7.553 1.00 0.00 56 PHE A O 7
ATOM 7904 N N . ILE A 1 57 ? 1.531 -1.114 -6.320 1.00 0.00 57 ILE A N 7
ATOM 7905 C CA . ILE A 1 57 ? 1.325 -2.003 -7.457 1.00 0.00 57 ILE A CA 7
ATOM 7906 C C . ILE A 1 57 ? 0.389 -1.374 -8.484 1.00 0.00 57 ILE A C 7
ATOM 7907 O O . ILE A 1 57 ? 0.776 -1.140 -9.629 1.00 0.00 57 ILE A O 7
ATOM 7923 N N . GLN A 1 58 ? -0.842 -1.100 -8.065 1.00 0.00 58 GLN A N 7
ATOM 7924 C CA . GLN A 1 58 ? -1.833 -0.496 -8.949 1.00 0.00 58 GLN A CA 7
ATOM 7925 C C . GLN A 1 58 ? -1.726 1.025 -8.927 1.00 0.00 58 GLN A C 7
ATOM 7926 O O . GLN A 1 58 ? -1.404 1.619 -7.898 1.00 0.00 58 GLN A O 7
ATOM 7940 N N . ARG A 1 59 ? -2.000 1.649 -10.068 1.00 0.00 59 ARG A N 7
ATOM 7941 C CA . ARG A 1 59 ? -1.933 3.101 -10.180 1.00 0.00 59 ARG A CA 7
ATOM 7942 C C . ARG A 1 59 ? -2.868 3.767 -9.174 1.00 0.00 59 ARG A C 7
ATOM 7943 O O . ARG A 1 59 ? -2.458 4.650 -8.421 1.00 0.00 59 ARG A O 7
ATOM 7964 N N . SER A 1 60 ? -4.126 3.338 -9.170 1.00 0.00 60 SER A N 7
ATOM 7965 C CA . SER A 1 60 ? -5.121 3.895 -8.260 1.00 0.00 60 SER A CA 7
ATOM 7966 C C . SER A 1 60 ? -4.568 3.988 -6.841 1.00 0.00 60 SER A C 7
ATOM 7967 O O . SER A 1 60 ? -4.677 5.025 -6.187 1.00 0.00 60 SER A O 7
ATOM 7975 N N . HIS A 1 61 ? -3.974 2.895 -6.372 1.00 0.00 61 HIS A N 7
ATOM 7976 C CA . HIS A 1 61 ? -3.403 2.852 -5.031 1.00 0.00 61 HIS A CA 7
ATOM 7977 C C . HIS A 1 61 ? -2.611 4.122 -4.736 1.00 0.00 61 HIS A C 7
ATOM 7978 O O . HIS A 1 61 ? -2.577 4.596 -3.599 1.00 0.00 61 HIS A O 7
ATOM 7992 N N . LEU A 1 62 ? -1.975 4.669 -5.766 1.00 0.00 62 LEU A N 7
ATOM 7993 C CA . LEU A 1 62 ? -1.182 5.885 -5.618 1.00 0.00 62 LEU A CA 7
ATOM 7994 C C . LEU A 1 62 ? -2.027 7.124 -5.898 1.00 0.00 62 LEU A C 7
ATOM 7995 O O . LEU A 1 62 ? -1.950 8.117 -5.173 1.00 0.00 62 LEU A O 7
ATOM 8011 N N . ILE A 1 63 ? -2.834 7.057 -6.951 1.00 0.00 63 ILE A N 7
ATOM 8012 C CA . ILE A 1 63 ? -3.696 8.172 -7.324 1.00 0.00 63 ILE A CA 7
ATOM 8013 C C . ILE A 1 63 ? -4.474 8.693 -6.120 1.00 0.00 63 ILE A C 7
ATOM 8014 O O . ILE A 1 63 ? -4.617 9.900 -5.935 1.00 0.00 63 ILE A O 7
ATOM 8030 N N . GLY A 1 64 ? -4.973 7.771 -5.301 1.00 0.00 64 GLY A N 7
ATOM 8031 C CA . GLY A 1 64 ? -5.729 8.157 -4.124 1.00 0.00 64 GLY A CA 7
ATOM 8032 C C . GLY A 1 64 ? -4.835 8.495 -2.947 1.00 0.00 64 GLY A C 7
ATOM 8033 O O . GLY A 1 64 ? -5.114 9.429 -2.194 1.00 0.00 64 GLY A O 7
ATOM 8037 N N . HIS A 1 65 ? -3.758 7.733 -2.785 1.00 0.00 65 HIS A N 7
ATOM 8038 C CA . HIS A 1 65 ? -2.821 7.956 -1.690 1.00 0.00 65 HIS A CA 7
ATOM 8039 C C . HIS A 1 65 ? -2.473 9.436 -1.566 1.00 0.00 65 HIS A C 7
ATOM 8040 O O . HIS A 1 65 ? -2.306 9.955 -0.462 1.00 0.00 65 HIS A O 7
ATOM 8054 N N . HIS A 1 66 ? -2.363 10.111 -2.706 1.00 0.00 66 HIS A N 7
ATOM 8055 C CA . HIS A 1 66 ? -2.034 11.532 -2.725 1.00 0.00 66 HIS A CA 7
ATOM 8056 C C . HIS A 1 66 ? -2.771 12.275 -1.616 1.00 0.00 66 HIS A C 7
ATOM 8057 O O . HIS A 1 66 ? -2.303 13.304 -1.127 1.00 0.00 66 HIS A O 7
ATOM 8071 N N . ARG A 1 67 ? -3.927 11.748 -1.224 1.00 0.00 67 ARG A N 7
ATOM 8072 C CA . ARG A 1 67 ? -4.730 12.363 -0.174 1.00 0.00 67 ARG A CA 7
ATOM 8073 C C . ARG A 1 67 ? -3.920 12.516 1.111 1.00 0.00 67 ARG A C 7
ATOM 8074 O O . ARG A 1 67 ? -3.921 13.577 1.735 1.00 0.00 67 ARG A O 7
ATOM 8095 N N . VAL A 1 68 ? -3.230 11.448 1.500 1.00 0.00 68 VAL A N 7
ATOM 8096 C CA . VAL A 1 68 ? -2.416 11.463 2.709 1.00 0.00 68 VAL A CA 7
ATOM 8097 C C . VAL A 1 68 ? -1.615 12.756 2.816 1.00 0.00 68 VAL A C 7
ATOM 8098 O O . VAL A 1 68 ? -1.325 13.230 3.915 1.00 0.00 68 VAL A O 7
ATOM 8111 N N . HIS A 1 69 ? -1.261 13.324 1.668 1.00 0.00 69 HIS A N 7
ATOM 8112 C CA . HIS A 1 69 ? -0.494 14.564 1.632 1.00 0.00 69 HIS A CA 7
ATOM 8113 C C . HIS A 1 69 ? -1.421 15.776 1.623 1.00 0.00 69 HIS A C 7
ATOM 8114 O O . HIS A 1 69 ? -1.290 16.678 2.451 1.00 0.00 69 HIS A O 7
ATOM 8128 N N . THR A 1 70 ? -2.358 15.791 0.680 1.00 0.00 70 THR A N 7
ATOM 8129 C CA . THR A 1 70 ? -3.306 16.892 0.562 1.00 0.00 70 THR A CA 7
ATOM 8130 C C . THR A 1 70 ? -4.682 16.492 1.082 1.00 0.00 70 THR A C 7
ATOM 8131 O O . THR A 1 70 ? -5.423 15.774 0.414 1.00 0.00 70 THR A O 7
ATOM 8142 N N . GLY A 1 71 ? -5.017 16.964 2.279 1.00 0.00 71 GLY A N 7
ATOM 8143 C CA . GLY A 1 71 ? -6.304 16.644 2.868 1.00 0.00 71 GLY A CA 7
ATOM 8144 C C . GLY A 1 71 ? -6.175 16.037 4.251 1.00 0.00 71 GLY A C 7
ATOM 8145 O O . GLY A 1 71 ? -6.811 16.496 5.200 1.00 0.00 71 GLY A O 7
ATOM 8149 N N . SER A 1 72 ? -5.350 15.001 4.366 1.00 0.00 72 SER A N 7
ATOM 8150 C CA . SER A 1 72 ? -5.144 14.327 5.642 1.00 0.00 72 SER A CA 7
ATOM 8151 C C . SER A 1 72 ? -4.085 15.047 6.472 1.00 0.00 72 SER A C 7
ATOM 8152 O O . SER A 1 72 ? -3.308 15.845 5.951 1.00 0.00 72 SER A O 7
ATOM 8160 N N . GLY A 1 73 ? -4.062 14.758 7.770 1.00 0.00 73 GLY A N 7
ATOM 8161 C CA . GLY A 1 73 ? -3.096 15.385 8.653 1.00 0.00 73 GLY A CA 7
ATOM 8162 C C . GLY A 1 73 ? -1.753 15.601 7.983 1.00 0.00 73 GLY A C 7
ATOM 8163 O O . GLY A 1 73 ? -1.049 14.652 7.636 1.00 0.00 73 GLY A O 7
ATOM 8167 N N . PRO A 1 74 ? -1.381 16.875 7.791 1.00 0.00 74 PRO A N 7
ATOM 8168 C CA . PRO A 1 74 ? -0.112 17.242 7.156 1.00 0.00 74 PRO A CA 7
ATOM 8169 C C . PRO A 1 74 ? 1.091 16.920 8.037 1.00 0.00 74 PRO A C 7
ATOM 8170 O O . PRO A 1 74 ? 1.233 17.463 9.132 1.00 0.00 74 PRO A O 7
ATOM 8181 N N . SER A 1 75 ? 1.955 16.035 7.550 1.00 0.00 75 SER A N 7
ATOM 8182 C CA . SER A 1 75 ? 3.144 15.638 8.295 1.00 0.00 75 SER A CA 7
ATOM 8183 C C . SER A 1 75 ? 4.349 16.480 7.883 1.00 0.00 75 SER A C 7
ATOM 8184 O O . SER A 1 75 ? 5.448 15.959 7.695 1.00 0.00 75 SER A O 7
ATOM 8192 N N . SER A 1 76 ? 4.132 17.784 7.745 1.00 0.00 76 SER A N 7
ATOM 8193 C CA . SER A 1 76 ? 5.197 18.698 7.351 1.00 0.00 76 SER A CA 7
ATOM 8194 C C . SER A 1 76 ? 6.276 18.770 8.428 1.00 0.00 76 SER A C 7
ATOM 8195 O O . SER A 1 76 ? 7.458 18.567 8.152 1.00 0.00 76 SER A O 7
ATOM 8203 N N . GLY A 1 77 ? 5.860 19.062 9.656 1.00 0.00 77 GLY A N 7
ATOM 8204 C CA . GLY A 1 77 ? 6.802 19.156 10.756 1.00 0.00 77 GLY A CA 7
ATOM 8205 C C . GLY A 1 77 ? 7.366 20.554 10.918 1.00 0.00 77 GLY A C 7
ATOM 8206 O O . GLY A 1 77 ? 6.595 21.511 10.951 1.00 0.00 77 GLY A O 7
ATOM 8212 N N . GLY A 1 1 ? 10.970 26.760 -29.477 1.00 0.00 1 GLY A N 8
ATOM 8213 C CA . GLY A 1 1 ? 9.822 26.427 -28.653 1.00 0.00 1 GLY A CA 8
ATOM 8214 C C . GLY A 1 1 ? 10.064 26.705 -27.182 1.00 0.00 1 GLY A C 8
ATOM 8215 O O . GLY A 1 1 ? 11.182 27.027 -26.780 1.00 0.00 1 GLY A O 8
ATOM 8219 N N . SER A 1 2 ? 9.013 26.582 -26.378 1.00 0.00 2 SER A N 8
ATOM 8220 C CA . SER A 1 2 ? 9.115 26.828 -24.944 1.00 0.00 2 SER A CA 8
ATOM 8221 C C . SER A 1 2 ? 8.139 25.945 -24.171 1.00 0.00 2 SER A C 8
ATOM 8222 O O . SER A 1 2 ? 7.285 25.282 -24.759 1.00 0.00 2 SER A O 8
ATOM 8230 N N . SER A 1 3 ? 8.273 25.944 -22.849 1.00 0.00 3 SER A N 8
ATOM 8231 C CA . SER A 1 3 ? 7.406 25.141 -21.994 1.00 0.00 3 SER A CA 8
ATOM 8232 C C . SER A 1 3 ? 7.585 25.522 -20.528 1.00 0.00 3 SER A C 8
ATOM 8233 O O . SER A 1 3 ? 8.694 25.811 -20.081 1.00 0.00 3 SER A O 8
ATOM 8241 N N . GLY A 1 4 ? 6.483 25.521 -19.783 1.00 0.00 4 GLY A N 8
ATOM 8242 C CA . GLY A 1 4 ? 6.539 25.868 -18.375 1.00 0.00 4 GLY A CA 8
ATOM 8243 C C . GLY A 1 4 ? 6.253 24.683 -17.474 1.00 0.00 4 GLY A C 8
ATOM 8244 O O . GLY A 1 4 ? 6.074 23.562 -17.949 1.00 0.00 4 GLY A O 8
ATOM 8248 N N . SER A 1 5 ? 6.210 24.931 -16.169 1.00 0.00 5 SER A N 8
ATOM 8249 C CA . SER A 1 5 ? 5.949 23.875 -15.198 1.00 0.00 5 SER A CA 8
ATOM 8250 C C . SER A 1 5 ? 5.085 24.392 -14.052 1.00 0.00 5 SER A C 8
ATOM 8251 O O . SER A 1 5 ? 5.159 25.564 -13.684 1.00 0.00 5 SER A O 8
ATOM 8259 N N . SER A 1 6 ? 4.267 23.507 -13.491 1.00 0.00 6 SER A N 8
ATOM 8260 C CA . SER A 1 6 ? 3.385 23.874 -12.389 1.00 0.00 6 SER A CA 8
ATOM 8261 C C . SER A 1 6 ? 3.089 22.666 -11.505 1.00 0.00 6 SER A C 8
ATOM 8262 O O . SER A 1 6 ? 3.142 21.523 -11.959 1.00 0.00 6 SER A O 8
ATOM 8270 N N . GLY A 1 7 ? 2.776 22.928 -10.240 1.00 0.00 7 GLY A N 8
ATOM 8271 C CA . GLY A 1 7 ? 2.476 21.853 -9.312 1.00 0.00 7 GLY A CA 8
ATOM 8272 C C . GLY A 1 7 ? 1.249 22.140 -8.470 1.00 0.00 7 GLY A C 8
ATOM 8273 O O . GLY A 1 7 ? 0.377 22.909 -8.874 1.00 0.00 7 GLY A O 8
ATOM 8277 N N . ARG A 1 8 ? 1.179 21.519 -7.297 1.00 0.00 8 ARG A N 8
ATOM 8278 C CA . ARG A 1 8 ? 0.048 21.709 -6.397 1.00 0.00 8 ARG A CA 8
ATOM 8279 C C . ARG A 1 8 ? 0.495 22.363 -5.093 1.00 0.00 8 ARG A C 8
ATOM 8280 O O . ARG A 1 8 ? 1.313 21.810 -4.359 1.00 0.00 8 ARG A O 8
ATOM 8301 N N . SER A 1 9 ? -0.049 23.543 -4.812 1.00 0.00 9 SER A N 8
ATOM 8302 C CA . SER A 1 9 ? 0.297 24.274 -3.599 1.00 0.00 9 SER A CA 8
ATOM 8303 C C . SER A 1 9 ? -0.312 23.607 -2.370 1.00 0.00 9 SER A C 8
ATOM 8304 O O . SER A 1 9 ? -1.533 23.560 -2.218 1.00 0.00 9 SER A O 8
ATOM 8312 N N . GLU A 1 10 ? 0.547 23.092 -1.496 1.00 0.00 10 GLU A N 8
ATOM 8313 C CA . GLU A 1 10 ? 0.094 22.426 -0.281 1.00 0.00 10 GLU A CA 8
ATOM 8314 C C . GLU A 1 10 ? 0.163 23.371 0.915 1.00 0.00 10 GLU A C 8
ATOM 8315 O O . GLU A 1 10 ? 1.141 24.097 1.090 1.00 0.00 10 GLU A O 8
ATOM 8327 N N . TRP A 1 11 ? -0.882 23.355 1.735 1.00 0.00 11 TRP A N 8
ATOM 8328 C CA . TRP A 1 11 ? -0.940 24.211 2.915 1.00 0.00 11 TRP A CA 8
ATOM 8329 C C . TRP A 1 11 ? -1.187 23.386 4.173 1.00 0.00 11 TRP A C 8
ATOM 8330 O O . TRP A 1 11 ? -0.562 23.616 5.208 1.00 0.00 11 TRP A O 8
ATOM 8351 N N . GLN A 1 12 ? -2.101 22.426 4.077 1.00 0.00 12 GLN A N 8
ATOM 8352 C CA . GLN A 1 12 ? -2.430 21.568 5.209 1.00 0.00 12 GLN A CA 8
ATOM 8353 C C . GLN A 1 12 ? -1.189 21.268 6.043 1.00 0.00 12 GLN A C 8
ATOM 8354 O O . GLN A 1 12 ? -0.096 21.093 5.505 1.00 0.00 12 GLN A O 8
ATOM 8368 N N . GLN A 1 13 ? -1.366 21.212 7.359 1.00 0.00 13 GLN A N 8
ATOM 8369 C CA . GLN A 1 13 ? -0.259 20.934 8.267 1.00 0.00 13 GLN A CA 8
ATOM 8370 C C . GLN A 1 13 ? 0.139 19.464 8.206 1.00 0.00 13 GLN A C 8
ATOM 8371 O O . GLN A 1 13 ? -0.247 18.670 9.064 1.00 0.00 13 GLN A O 8
ATOM 8385 N N . ARG A 1 14 ? 0.913 19.107 7.186 1.00 0.00 14 ARG A N 8
ATOM 8386 C CA . ARG A 1 14 ? 1.363 17.731 7.013 1.00 0.00 14 ARG A CA 8
ATOM 8387 C C . ARG A 1 14 ? 2.073 17.229 8.266 1.00 0.00 14 ARG A C 8
ATOM 8388 O O . ARG A 1 14 ? 3.205 17.620 8.548 1.00 0.00 14 ARG A O 8
ATOM 8409 N N . GLU A 1 15 ? 1.400 16.360 9.014 1.00 0.00 15 GLU A N 8
ATOM 8410 C CA . GLU A 1 15 ? 1.967 15.806 10.238 1.00 0.00 15 GLU A CA 8
ATOM 8411 C C . GLU A 1 15 ? 3.348 15.211 9.977 1.00 0.00 15 GLU A C 8
ATOM 8412 O O . GLU A 1 15 ? 3.583 14.593 8.938 1.00 0.00 15 GLU A O 8
ATOM 8424 N N . ARG A 1 16 ? 4.258 15.403 10.926 1.00 0.00 16 ARG A N 8
ATOM 8425 C CA . ARG A 1 16 ? 5.615 14.887 10.799 1.00 0.00 16 ARG A CA 8
ATOM 8426 C C . ARG A 1 16 ? 6.153 14.430 12.152 1.00 0.00 16 ARG A C 8
ATOM 8427 O O . ARG A 1 16 ? 5.879 15.049 13.181 1.00 0.00 16 ARG A O 8
ATOM 8448 N N . ARG A 1 17 ? 6.917 13.343 12.143 1.00 0.00 17 ARG A N 8
ATOM 8449 C CA . ARG A 1 17 ? 7.491 12.802 13.369 1.00 0.00 17 ARG A CA 8
ATOM 8450 C C . ARG A 1 17 ? 9.014 12.887 13.340 1.00 0.00 17 ARG A C 8
ATOM 8451 O O . ARG A 1 17 ? 9.597 13.436 12.405 1.00 0.00 17 ARG A O 8
ATOM 8472 N N . ARG A 1 18 ? 9.652 12.340 14.370 1.00 0.00 18 ARG A N 8
ATOM 8473 C CA . ARG A 1 18 ? 11.107 12.356 14.464 1.00 0.00 18 ARG A CA 8
ATOM 8474 C C . ARG A 1 18 ? 11.734 11.593 13.301 1.00 0.00 18 ARG A C 8
ATOM 8475 O O . ARG A 1 18 ? 12.626 12.101 12.620 1.00 0.00 18 ARG A O 8
ATOM 8496 N N . TYR A 1 19 ? 11.263 10.371 13.079 1.00 0.00 19 TYR A N 8
ATOM 8497 C CA . TYR A 1 19 ? 11.780 9.536 12.001 1.00 0.00 19 TYR A CA 8
ATOM 8498 C C . TYR A 1 19 ? 10.960 9.721 10.728 1.00 0.00 19 TYR A C 8
ATOM 8499 O O . TYR A 1 19 ? 9.820 10.183 10.771 1.00 0.00 19 TYR A O 8
ATOM 8517 N N . LYS A 1 20 ? 11.549 9.357 9.594 1.00 0.00 20 LYS A N 8
ATOM 8518 C CA . LYS A 1 20 ? 10.875 9.480 8.307 1.00 0.00 20 LYS A CA 8
ATOM 8519 C C . LYS A 1 20 ? 11.621 8.704 7.226 1.00 0.00 20 LYS A C 8
ATOM 8520 O O . LYS A 1 20 ? 12.843 8.802 7.108 1.00 0.00 20 LYS A O 8
ATOM 8539 N N . CYS A 1 21 ? 10.878 7.934 6.438 1.00 0.00 21 CYS A N 8
ATOM 8540 C CA . CYS A 1 21 ? 11.468 7.141 5.366 1.00 0.00 21 CYS A CA 8
ATOM 8541 C C . CYS A 1 21 ? 11.532 7.943 4.069 1.00 0.00 21 CYS A C 8
ATOM 8542 O O . CYS A 1 21 ? 10.736 7.728 3.155 1.00 0.00 21 CYS A O 8
ATOM 8549 N N . ASP A 1 22 ? 12.484 8.866 3.998 1.00 0.00 22 ASP A N 8
ATOM 8550 C CA . ASP A 1 22 ? 12.654 9.699 2.813 1.00 0.00 22 ASP A CA 8
ATOM 8551 C C . ASP A 1 22 ? 12.421 8.889 1.541 1.00 0.00 22 ASP A C 8
ATOM 8552 O O . ASP A 1 22 ? 12.005 9.430 0.517 1.00 0.00 22 ASP A O 8
ATOM 8561 N N . GLU A 1 23 ? 12.694 7.590 1.615 1.00 0.00 23 GLU A N 8
ATOM 8562 C CA . GLU A 1 23 ? 12.517 6.707 0.468 1.00 0.00 23 GLU A CA 8
ATOM 8563 C C . GLU A 1 23 ? 11.126 6.874 -0.137 1.00 0.00 23 GLU A C 8
ATOM 8564 O O . GLU A 1 23 ? 10.978 7.023 -1.350 1.00 0.00 23 GLU A O 8
ATOM 8576 N N . CYS A 1 24 ? 10.108 6.847 0.718 1.00 0.00 24 CYS A N 8
ATOM 8577 C CA . CYS A 1 24 ? 8.729 6.994 0.270 1.00 0.00 24 CYS A CA 8
ATOM 8578 C C . CYS A 1 24 ? 8.124 8.296 0.788 1.00 0.00 24 CYS A C 8
ATOM 8579 O O . CYS A 1 24 ? 7.552 9.074 0.027 1.00 0.00 24 CYS A O 8
ATOM 8586 N N . GLY A 1 25 ? 8.256 8.525 2.091 1.00 0.00 25 GLY A N 8
ATOM 8587 C CA . GLY A 1 25 ? 7.719 9.733 2.690 1.00 0.00 25 GLY A CA 8
ATOM 8588 C C . GLY A 1 25 ? 6.881 9.447 3.921 1.00 0.00 25 GLY A C 8
ATOM 8589 O O . GLY A 1 25 ? 6.122 10.302 4.378 1.00 0.00 25 GLY A O 8
ATOM 8593 N N . LYS A 1 26 ? 7.017 8.240 4.459 1.00 0.00 26 LYS A N 8
ATOM 8594 C CA . LYS A 1 26 ? 6.267 7.841 5.644 1.00 0.00 26 LYS A CA 8
ATOM 8595 C C . LYS A 1 26 ? 6.983 8.284 6.916 1.00 0.00 26 LYS A C 8
ATOM 8596 O O . LYS A 1 26 ? 8.121 8.752 6.868 1.00 0.00 26 LYS A O 8
ATOM 8615 N N . SER A 1 27 ? 6.311 8.131 8.052 1.00 0.00 27 SER A N 8
ATOM 8616 C CA . SER A 1 27 ? 6.883 8.517 9.337 1.00 0.00 27 SER A CA 8
ATOM 8617 C C . SER A 1 27 ? 6.393 7.595 10.449 1.00 0.00 27 SER A C 8
ATOM 8618 O O . SER A 1 27 ? 5.258 7.119 10.421 1.00 0.00 27 SER A O 8
ATOM 8626 N N . PHE A 1 28 ? 7.257 7.348 11.428 1.00 0.00 28 PHE A N 8
ATOM 8627 C CA . PHE A 1 28 ? 6.914 6.482 12.550 1.00 0.00 28 PHE A CA 8
ATOM 8628 C C . PHE A 1 28 ? 7.595 6.956 13.831 1.00 0.00 28 PHE A C 8
ATOM 8629 O O . PHE A 1 28 ? 8.813 7.129 13.872 1.00 0.00 28 PHE A O 8
ATOM 8646 N N . SER A 1 29 ? 6.799 7.166 14.874 1.00 0.00 29 SER A N 8
ATOM 8647 C CA . SER A 1 29 ? 7.323 7.624 16.155 1.00 0.00 29 SER A CA 8
ATOM 8648 C C . SER A 1 29 ? 8.370 6.654 16.693 1.00 0.00 29 SER A C 8
ATOM 8649 O O . SER A 1 29 ? 9.334 7.060 17.343 1.00 0.00 29 SER A O 8
ATOM 8657 N N . HIS A 1 30 ? 8.175 5.369 16.416 1.00 0.00 30 HIS A N 8
ATOM 8658 C CA . HIS A 1 30 ? 9.102 4.339 16.870 1.00 0.00 30 HIS A CA 8
ATOM 8659 C C . HIS A 1 30 ? 10.084 3.966 15.764 1.00 0.00 30 HIS A C 8
ATOM 8660 O O . HIS A 1 30 ? 9.683 3.666 14.640 1.00 0.00 30 HIS A O 8
ATOM 8674 N N . SER A 1 31 ? 11.372 3.987 16.091 1.00 0.00 31 SER A N 8
ATOM 8675 C CA . SER A 1 31 ? 12.412 3.656 15.123 1.00 0.00 31 SER A CA 8
ATOM 8676 C C . SER A 1 31 ? 12.302 2.198 14.686 1.00 0.00 31 SER A C 8
ATOM 8677 O O . SER A 1 31 ? 12.257 1.898 13.493 1.00 0.00 31 SER A O 8
ATOM 8685 N N . SER A 1 32 ? 12.260 1.296 15.662 1.00 0.00 32 SER A N 8
ATOM 8686 C CA . SER A 1 32 ? 12.160 -0.131 15.379 1.00 0.00 32 SER A CA 8
ATOM 8687 C C . SER A 1 32 ? 11.093 -0.402 14.323 1.00 0.00 32 SER A C 8
ATOM 8688 O O . SER A 1 32 ? 11.341 -1.100 13.340 1.00 0.00 32 SER A O 8
ATOM 8696 N N . ASP A 1 33 ? 9.906 0.155 14.534 1.00 0.00 33 ASP A N 8
ATOM 8697 C CA . ASP A 1 33 ? 8.800 -0.024 13.600 1.00 0.00 33 ASP A CA 8
ATOM 8698 C C . ASP A 1 33 ? 9.221 0.348 12.182 1.00 0.00 33 ASP A C 8
ATOM 8699 O O . ASP A 1 33 ? 9.104 -0.457 11.257 1.00 0.00 33 ASP A O 8
ATOM 8708 N N . LEU A 1 34 ? 9.709 1.572 12.017 1.00 0.00 34 LEU A N 8
ATOM 8709 C CA . LEU A 1 34 ? 10.146 2.052 10.711 1.00 0.00 34 LEU A CA 8
ATOM 8710 C C . LEU A 1 34 ? 11.154 1.093 10.087 1.00 0.00 34 LEU A C 8
ATOM 8711 O O . LEU A 1 34 ? 11.077 0.781 8.899 1.00 0.00 34 LEU A O 8
ATOM 8727 N N . SER A 1 35 ? 12.098 0.625 10.898 1.00 0.00 35 SER A N 8
ATOM 8728 C CA . SER A 1 35 ? 13.123 -0.299 10.425 1.00 0.00 35 SER A CA 8
ATOM 8729 C C . SER A 1 35 ? 12.492 -1.494 9.718 1.00 0.00 35 SER A C 8
ATOM 8730 O O . SER A 1 35 ? 12.956 -1.920 8.660 1.00 0.00 35 SER A O 8
ATOM 8738 N N . LYS A 1 36 ? 11.431 -2.032 10.310 1.00 0.00 36 LYS A N 8
ATOM 8739 C CA . LYS A 1 36 ? 10.734 -3.177 9.739 1.00 0.00 36 LYS A CA 8
ATOM 8740 C C . LYS A 1 36 ? 9.953 -2.773 8.493 1.00 0.00 36 LYS A C 8
ATOM 8741 O O . LYS A 1 36 ? 9.688 -3.598 7.618 1.00 0.00 36 LYS A O 8
ATOM 8760 N N . HIS A 1 37 ? 9.587 -1.497 8.417 1.00 0.00 37 HIS A N 8
ATOM 8761 C CA . HIS A 1 37 ? 8.838 -0.982 7.277 1.00 0.00 37 HIS A CA 8
ATOM 8762 C C . HIS A 1 37 ? 9.709 -0.950 6.024 1.00 0.00 37 HIS A C 8
ATOM 8763 O O . HIS A 1 37 ? 9.330 -1.479 4.979 1.00 0.00 37 HIS A O 8
ATOM 8777 N N . ARG A 1 38 ? 10.876 -0.325 6.137 1.00 0.00 38 ARG A N 8
ATOM 8778 C CA . ARG A 1 38 ? 11.799 -0.223 5.014 1.00 0.00 38 ARG A CA 8
ATOM 8779 C C . ARG A 1 38 ? 11.876 -1.542 4.251 1.00 0.00 38 ARG A C 8
ATOM 8780 O O . ARG A 1 38 ? 12.176 -1.563 3.057 1.00 0.00 38 ARG A O 8
ATOM 8801 N N . ARG A 1 39 ? 11.603 -2.640 4.948 1.00 0.00 39 ARG A N 8
ATOM 8802 C CA . ARG A 1 39 ? 11.643 -3.963 4.337 1.00 0.00 39 ARG A CA 8
ATOM 8803 C C . ARG A 1 39 ? 10.697 -4.038 3.143 1.00 0.00 39 ARG A C 8
ATOM 8804 O O . ARG A 1 39 ? 11.071 -4.510 2.068 1.00 0.00 39 ARG A O 8
ATOM 8825 N N . THR A 1 40 ? 9.468 -3.571 3.337 1.00 0.00 40 THR A N 8
ATOM 8826 C CA . THR A 1 40 ? 8.467 -3.587 2.278 1.00 0.00 40 THR A CA 8
ATOM 8827 C C . THR A 1 40 ? 9.062 -3.127 0.952 1.00 0.00 40 THR A C 8
ATOM 8828 O O . THR A 1 40 ? 8.575 -3.491 -0.119 1.00 0.00 40 THR A O 8
ATOM 8839 N N . HIS A 1 41 ? 10.120 -2.325 1.030 1.00 0.00 41 HIS A N 8
ATOM 8840 C CA . HIS A 1 41 ? 10.783 -1.816 -0.165 1.00 0.00 41 HIS A CA 8
ATOM 8841 C C . HIS A 1 41 ? 11.517 -2.935 -0.897 1.00 0.00 41 HIS A C 8
ATOM 8842 O O . HIS A 1 41 ? 12.696 -3.188 -0.646 1.00 0.00 41 HIS A O 8
ATOM 8856 N N . THR A 1 42 ? 10.812 -3.604 -1.805 1.00 0.00 42 THR A N 8
ATOM 8857 C CA . THR A 1 42 ? 11.395 -4.698 -2.572 1.00 0.00 42 THR A CA 8
ATOM 8858 C C . THR A 1 42 ? 11.021 -4.596 -4.046 1.00 0.00 42 THR A C 8
ATOM 8859 O O . THR A 1 42 ? 9.867 -4.805 -4.419 1.00 0.00 42 THR A O 8
ATOM 8870 N N . GLY A 1 43 ? 12.004 -4.273 -4.881 1.00 0.00 43 GLY A N 8
ATOM 8871 C CA . GLY A 1 43 ? 11.756 -4.150 -6.306 1.00 0.00 43 GLY A CA 8
ATOM 8872 C C . GLY A 1 43 ? 11.976 -2.739 -6.813 1.00 0.00 43 GLY A C 8
ATOM 8873 O O . GLY A 1 43 ? 12.919 -2.065 -6.401 1.00 0.00 43 GLY A O 8
ATOM 8877 N N . GLU A 1 44 ? 11.103 -2.291 -7.710 1.00 0.00 44 GLU A N 8
ATOM 8878 C CA . GLU A 1 44 ? 11.209 -0.951 -8.275 1.00 0.00 44 GLU A CA 8
ATOM 8879 C C . GLU A 1 44 ? 10.075 -0.059 -7.776 1.00 0.00 44 GLU A C 8
ATOM 8880 O O . GLU A 1 44 ? 9.809 1.001 -8.342 1.00 0.00 44 GLU A O 8
ATOM 8892 N N . LYS A 1 45 ? 9.410 -0.497 -6.712 1.00 0.00 45 LYS A N 8
ATOM 8893 C CA . LYS A 1 45 ? 8.306 0.259 -6.135 1.00 0.00 45 LYS A CA 8
ATOM 8894 C C . LYS A 1 45 ? 8.637 0.706 -4.714 1.00 0.00 45 LYS A C 8
ATOM 8895 O O . LYS A 1 45 ? 8.107 0.183 -3.734 1.00 0.00 45 LYS A O 8
ATOM 8914 N N . PRO A 1 46 ? 9.532 1.698 -4.599 1.00 0.00 46 PRO A N 8
ATOM 8915 C CA . PRO A 1 46 ? 9.952 2.239 -3.302 1.00 0.00 46 PRO A CA 8
ATOM 8916 C C . PRO A 1 46 ? 8.842 3.029 -2.617 1.00 0.00 46 PRO A C 8
ATOM 8917 O O . PRO A 1 46 ? 9.044 3.598 -1.544 1.00 0.00 46 PRO A O 8
ATOM 8928 N N . TYR A 1 47 ? 7.671 3.059 -3.243 1.00 0.00 47 TYR A N 8
ATOM 8929 C CA . TYR A 1 47 ? 6.530 3.782 -2.694 1.00 0.00 47 TYR A CA 8
ATOM 8930 C C . TYR A 1 47 ? 5.371 2.832 -2.406 1.00 0.00 47 TYR A C 8
ATOM 8931 O O . TYR A 1 47 ? 5.053 1.958 -3.213 1.00 0.00 47 TYR A O 8
ATOM 8949 N N . LYS A 1 48 ? 4.743 3.009 -1.249 1.00 0.00 48 LYS A N 8
ATOM 8950 C CA . LYS A 1 48 ? 3.618 2.171 -0.851 1.00 0.00 48 LYS A CA 8
ATOM 8951 C C . LYS A 1 48 ? 2.752 2.878 0.186 1.00 0.00 48 LYS A C 8
ATOM 8952 O O . LYS A 1 48 ? 3.260 3.598 1.047 1.00 0.00 48 LYS A O 8
ATOM 8971 N N . CYS A 1 49 ? 1.443 2.668 0.101 1.00 0.00 49 CYS A N 8
ATOM 8972 C CA . CYS A 1 49 ? 0.506 3.284 1.032 1.00 0.00 49 CYS A CA 8
ATOM 8973 C C . CYS A 1 49 ? 0.242 2.367 2.223 1.00 0.00 49 CYS A C 8
ATOM 8974 O O . CYS A 1 49 ? 0.454 1.157 2.148 1.00 0.00 49 CYS A O 8
ATOM 8981 N N . ASP A 1 50 ? -0.223 2.953 3.322 1.00 0.00 50 ASP A N 8
ATOM 8982 C CA . ASP A 1 50 ? -0.518 2.190 4.529 1.00 0.00 50 ASP A CA 8
ATOM 8983 C C . ASP A 1 50 ? -2.024 2.080 4.748 1.00 0.00 50 ASP A C 8
ATOM 8984 O O . ASP A 1 50 ? -2.502 1.130 5.366 1.00 0.00 50 ASP A O 8
ATOM 8993 N N . GLU A 1 51 ? -2.763 3.060 4.238 1.00 0.00 51 GLU A N 8
ATOM 8994 C CA . GLU A 1 51 ? -4.215 3.074 4.381 1.00 0.00 51 GLU A CA 8
ATOM 8995 C C . GLU A 1 51 ? -4.857 2.003 3.504 1.00 0.00 51 GLU A C 8
ATOM 8996 O O . GLU A 1 51 ? -5.809 1.337 3.914 1.00 0.00 51 GLU A O 8
ATOM 9008 N N . CYS A 1 52 ? -4.332 1.843 2.294 1.00 0.00 52 CYS A N 8
ATOM 9009 C CA . CYS A 1 52 ? -4.853 0.855 1.358 1.00 0.00 52 CYS A CA 8
ATOM 9010 C C . CYS A 1 52 ? -3.847 -0.271 1.138 1.00 0.00 52 CYS A C 8
ATOM 9011 O O . CYS A 1 52 ? -4.201 -1.448 1.167 1.00 0.00 52 CYS A O 8
ATOM 9018 N N . GLY A 1 53 ? -2.589 0.101 0.919 1.00 0.00 53 GLY A N 8
ATOM 9019 C CA . GLY A 1 53 ? -1.551 -0.888 0.699 1.00 0.00 53 GLY A CA 8
ATOM 9020 C C . GLY A 1 53 ? -1.304 -1.151 -0.774 1.00 0.00 53 GLY A C 8
ATOM 9021 O O . GLY A 1 53 ? -1.401 -2.289 -1.234 1.00 0.00 53 GLY A O 8
ATOM 9025 N N . LYS A 1 54 ? -0.986 -0.096 -1.516 1.00 0.00 54 LYS A N 8
ATOM 9026 C CA . LYS A 1 54 ? -0.725 -0.217 -2.946 1.00 0.00 54 LYS A CA 8
ATOM 9027 C C . LYS A 1 54 ? 0.633 0.379 -3.303 1.00 0.00 54 LYS A C 8
ATOM 9028 O O .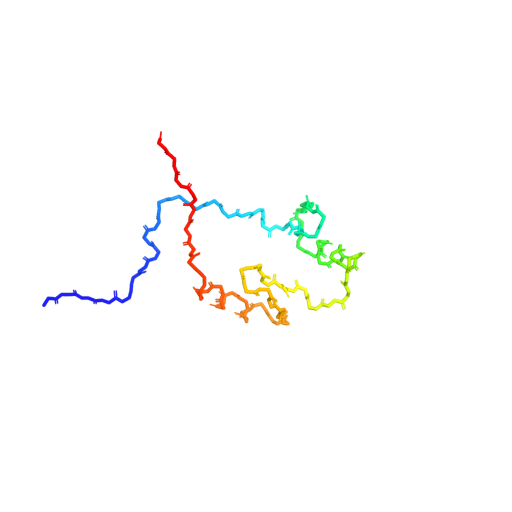 LYS A 1 54 ? 0.952 1.500 -2.909 1.00 0.00 54 LYS A O 8
ATOM 9047 N N . ALA A 1 55 ? 1.427 -0.378 -4.053 1.00 0.00 55 ALA A N 8
ATOM 9048 C CA . ALA A 1 55 ? 2.749 0.077 -4.466 1.00 0.00 55 ALA A CA 8
ATOM 9049 C C . ALA A 1 55 ? 2.664 0.944 -5.718 1.00 0.00 55 ALA A C 8
ATOM 9050 O O . ALA A 1 55 ? 1.939 0.623 -6.660 1.00 0.00 55 ALA A O 8
ATOM 9057 N N . PHE A 1 56 ? 3.410 2.044 -5.721 1.00 0.00 56 PHE A N 8
ATOM 9058 C CA . PHE A 1 56 ? 3.417 2.959 -6.857 1.00 0.00 56 PHE A CA 8
ATOM 9059 C C . PHE A 1 56 ? 4.834 3.150 -7.391 1.00 0.00 56 PHE A C 8
ATOM 9060 O O . PHE A 1 56 ? 5.675 3.771 -6.741 1.00 0.00 56 PHE A O 8
ATOM 9077 N N . ILE A 1 57 ? 5.089 2.611 -8.579 1.00 0.00 57 ILE A N 8
ATOM 9078 C CA . ILE A 1 57 ? 6.403 2.723 -9.201 1.00 0.00 57 ILE A CA 8
ATOM 9079 C C . ILE A 1 57 ? 6.892 4.167 -9.197 1.00 0.00 57 ILE A C 8
ATOM 9080 O O . ILE A 1 57 ? 8.012 4.451 -8.772 1.00 0.00 57 ILE A O 8
ATOM 9096 N N . GLN A 1 58 ? 6.044 5.075 -9.670 1.00 0.00 58 GLN A N 8
ATOM 9097 C CA . GLN A 1 58 ? 6.391 6.490 -9.720 1.00 0.00 58 GLN A CA 8
ATOM 9098 C C . GLN A 1 58 ? 5.949 7.204 -8.446 1.00 0.00 58 GLN A C 8
ATOM 9099 O O . GLN A 1 58 ? 5.311 6.607 -7.579 1.00 0.00 58 GLN A O 8
ATOM 9113 N N . ARG A 1 59 ? 6.293 8.483 -8.341 1.00 0.00 59 ARG A N 8
ATOM 9114 C CA . ARG A 1 59 ? 5.932 9.277 -7.173 1.00 0.00 59 ARG A CA 8
ATOM 9115 C C . ARG A 1 59 ? 4.545 9.891 -7.339 1.00 0.00 59 ARG A C 8
ATOM 9116 O O . ARG A 1 59 ? 3.680 9.736 -6.477 1.00 0.00 59 ARG A O 8
ATOM 9137 N N . SER A 1 60 ? 4.341 10.587 -8.453 1.00 0.00 60 SER A N 8
ATOM 9138 C CA . SER A 1 60 ? 3.061 11.227 -8.730 1.00 0.00 60 SER A CA 8
ATOM 9139 C C . SER A 1 60 ? 1.909 10.246 -8.534 1.00 0.00 60 SER A C 8
ATOM 9140 O O . SER A 1 60 ? 0.917 10.559 -7.874 1.00 0.00 60 SER A O 8
ATOM 9148 N N . HIS A 1 61 ? 2.048 9.057 -9.111 1.00 0.00 61 HIS A N 8
ATOM 9149 C CA . HIS A 1 61 ? 1.019 8.029 -9.000 1.00 0.00 61 HIS A CA 8
ATOM 9150 C C . HIS A 1 61 ? 0.517 7.915 -7.564 1.00 0.00 61 HIS A C 8
ATOM 9151 O O . HIS A 1 61 ? -0.634 7.549 -7.325 1.00 0.00 61 HIS A O 8
ATOM 9165 N N . LEU A 1 62 ? 1.388 8.231 -6.612 1.00 0.00 62 LEU A N 8
ATOM 9166 C CA . LEU A 1 62 ? 1.033 8.164 -5.198 1.00 0.00 62 LEU A CA 8
ATOM 9167 C C . LEU A 1 62 ? 0.395 9.470 -4.734 1.00 0.00 62 LEU A C 8
ATOM 9168 O O . LEU A 1 62 ? -0.612 9.463 -4.025 1.00 0.00 62 LEU A O 8
ATOM 9184 N N . ILE A 1 63 ? 0.985 10.588 -5.142 1.00 0.00 63 ILE A N 8
ATOM 9185 C CA . ILE A 1 63 ? 0.472 11.901 -4.771 1.00 0.00 63 ILE A CA 8
ATOM 9186 C C . ILE A 1 63 ? -1.039 11.975 -4.961 1.00 0.00 63 ILE A C 8
ATOM 9187 O O . ILE A 1 63 ? -1.778 12.286 -4.028 1.00 0.00 63 ILE A O 8
ATOM 9203 N N . GLY A 1 64 ? -1.492 11.684 -6.177 1.00 0.00 64 GLY A N 8
ATOM 9204 C CA . GLY A 1 64 ? -2.914 11.721 -6.467 1.00 0.00 64 GLY A CA 8
ATOM 9205 C C . GLY A 1 64 ? -3.686 10.654 -5.719 1.00 0.00 64 GLY A C 8
ATOM 9206 O O . GLY A 1 64 ? -4.783 10.906 -5.219 1.00 0.00 64 GLY A O 8
ATOM 9210 N N . HIS A 1 65 ? -3.115 9.456 -5.642 1.00 0.00 65 HIS A N 8
ATOM 9211 C CA . HIS A 1 65 ? -3.758 8.345 -4.950 1.00 0.00 65 HIS A CA 8
ATOM 9212 C C . HIS A 1 65 ? -4.252 8.776 -3.572 1.00 0.00 65 HIS A C 8
ATOM 9213 O O . HIS A 1 65 ? -5.346 8.404 -3.149 1.00 0.00 65 HIS A O 8
ATOM 9227 N N . HIS A 1 66 ? -3.436 9.562 -2.876 1.00 0.00 66 HIS A N 8
ATOM 9228 C CA . HIS A 1 66 ? -3.790 10.043 -1.545 1.00 0.00 66 HIS A CA 8
ATOM 9229 C C . HIS A 1 66 ? -5.237 10.526 -1.509 1.00 0.00 66 HIS A C 8
ATOM 9230 O O . HIS A 1 66 ? -5.883 10.504 -0.461 1.00 0.00 66 HIS A O 8
ATOM 9244 N N . ARG A 1 67 ? -5.739 10.962 -2.659 1.00 0.00 67 ARG A N 8
ATOM 9245 C CA . ARG A 1 67 ? -7.109 11.451 -2.758 1.00 0.00 67 ARG A CA 8
ATOM 9246 C C . ARG A 1 67 ? -8.091 10.443 -2.169 1.00 0.00 67 ARG A C 8
ATOM 9247 O O . ARG A 1 67 ? -8.958 10.798 -1.370 1.00 0.00 67 ARG A O 8
ATOM 9268 N N . VAL A 1 68 ? -7.949 9.183 -2.568 1.00 0.00 68 VAL A N 8
ATOM 9269 C CA . VAL A 1 68 ? -8.822 8.122 -2.080 1.00 0.00 68 VAL A CA 8
ATOM 9270 C C . VAL A 1 68 ? -8.914 8.144 -0.558 1.00 0.00 68 VAL A C 8
ATOM 9271 O O . VAL A 1 68 ? -9.860 7.614 0.025 1.00 0.00 68 VAL A O 8
ATOM 9284 N N . HIS A 1 69 ? -7.925 8.761 0.081 1.00 0.00 69 HIS A N 8
ATOM 9285 C CA . HIS A 1 69 ? -7.895 8.853 1.536 1.00 0.00 69 HIS A CA 8
ATOM 9286 C C . HIS A 1 69 ? -7.893 10.311 1.988 1.00 0.00 69 HIS A C 8
ATOM 9287 O O . HIS A 1 69 ? -6.890 11.012 1.856 1.00 0.00 69 HIS A O 8
ATOM 9301 N N . THR A 1 70 ? -9.024 10.761 2.522 1.00 0.00 70 THR A N 8
ATOM 9302 C CA . THR A 1 70 ? -9.154 12.134 2.992 1.00 0.00 70 THR A CA 8
ATOM 9303 C C . THR A 1 70 ? -8.118 12.449 4.065 1.00 0.00 70 THR A C 8
ATOM 9304 O O . THR A 1 70 ? -7.506 11.546 4.634 1.00 0.00 70 THR A O 8
ATOM 9315 N N . GLY A 1 71 ? -7.926 13.736 4.337 1.00 0.00 71 GLY A N 8
ATOM 9316 C CA . GLY A 1 71 ? -6.963 14.146 5.342 1.00 0.00 71 GLY A CA 8
ATOM 9317 C C . GLY A 1 71 ? -7.171 15.578 5.794 1.00 0.00 71 GLY A C 8
ATOM 9318 O O . GLY A 1 71 ? -7.639 16.417 5.024 1.00 0.00 71 GLY A O 8
ATOM 9322 N N . SER A 1 72 ? -6.824 15.859 7.046 1.00 0.00 72 SER A N 8
ATOM 9323 C CA . SER A 1 72 ? -6.980 17.198 7.600 1.00 0.00 72 SER A CA 8
ATOM 9324 C C . SER A 1 72 ? -5.698 17.654 8.290 1.00 0.00 72 SER A C 8
ATOM 9325 O O . SER A 1 72 ? -5.303 17.103 9.317 1.00 0.00 72 SER A O 8
ATOM 9333 N N . GLY A 1 73 ? -5.051 18.664 7.716 1.00 0.00 73 GLY A N 8
ATOM 9334 C CA . GLY A 1 73 ? -3.820 19.177 8.288 1.00 0.00 73 GLY A CA 8
ATOM 9335 C C . GLY A 1 73 ? -4.058 19.984 9.549 1.00 0.00 73 GLY A C 8
ATOM 9336 O O . GLY A 1 73 ? -3.646 19.601 10.644 1.00 0.00 73 GLY A O 8
ATOM 9340 N N . PRO A 1 74 ? -4.738 21.131 9.402 1.00 0.00 74 PRO A N 8
ATOM 9341 C CA . PRO A 1 74 ? -5.045 22.019 10.528 1.00 0.00 74 PRO A CA 8
ATOM 9342 C C . PRO A 1 74 ? -6.075 21.416 11.477 1.00 0.00 74 PRO A C 8
ATOM 9343 O O . PRO A 1 74 ? -6.894 20.590 11.076 1.00 0.00 74 PRO A O 8
ATOM 9354 N N . SER A 1 75 ? -6.027 21.835 12.738 1.00 0.00 75 SER A N 8
ATOM 9355 C CA . SER A 1 75 ? -6.954 21.333 13.746 1.00 0.00 75 SER A CA 8
ATOM 9356 C C . SER A 1 75 ? -8.051 22.354 14.031 1.00 0.00 75 SER A C 8
ATOM 9357 O O . SER A 1 75 ? -7.786 23.551 14.142 1.00 0.00 75 SER A O 8
ATOM 9365 N N . SER A 1 76 ? -9.284 21.872 14.148 1.00 0.00 76 SER A N 8
ATOM 9366 C CA . SER A 1 76 ? -10.423 22.742 14.416 1.00 0.00 76 SER A CA 8
ATOM 9367 C C . SER A 1 76 ? -11.534 21.978 15.131 1.00 0.00 76 SER A C 8
ATOM 9368 O O . SER A 1 76 ? -11.664 20.764 14.979 1.00 0.00 76 SER A O 8
ATOM 9376 N N . GLY A 1 77 ? -12.332 22.700 15.912 1.00 0.00 77 GLY A N 8
ATOM 9377 C CA . GLY A 1 77 ? -13.421 22.074 16.639 1.00 0.00 77 GLY A CA 8
ATOM 9378 C C . GLY A 1 77 ? -14.758 22.730 16.357 1.00 0.00 77 GLY A C 8
ATOM 9379 O O . GLY A 1 77 ? -14.808 23.676 15.572 1.00 0.00 77 GLY A O 8
ATOM 9385 N N . GLY A 1 1 ? -36.801 20.893 -8.502 1.00 0.00 1 GLY A N 9
ATOM 9386 C CA . GLY A 1 1 ? -36.095 21.374 -7.329 1.00 0.00 1 GLY A CA 9
ATOM 9387 C C . GLY A 1 1 ? -34.713 20.766 -7.193 1.00 0.00 1 GLY A C 9
ATOM 9388 O O . GLY A 1 1 ? -34.399 19.771 -7.845 1.00 0.00 1 GLY A O 9
ATOM 9392 N N . SER A 1 2 ? -33.885 21.367 -6.346 1.00 0.00 2 SER A N 9
ATOM 9393 C CA . SER A 1 2 ? -32.526 20.882 -6.131 1.00 0.00 2 SER A CA 9
ATOM 9394 C C . SER A 1 2 ? -31.932 21.476 -4.857 1.00 0.00 2 SER A C 9
ATOM 9395 O O . SER A 1 2 ? -31.737 22.687 -4.757 1.00 0.00 2 SER A O 9
ATOM 9403 N N . SER A 1 3 ? -31.648 20.613 -3.887 1.00 0.00 3 SER A N 9
ATOM 9404 C CA . SER A 1 3 ? -31.079 21.052 -2.617 1.00 0.00 3 SER A CA 9
ATOM 9405 C C . SER A 1 3 ? -29.957 20.118 -2.173 1.00 0.00 3 SER A C 9
ATOM 9406 O O . SER A 1 3 ? -30.115 18.898 -2.170 1.00 0.00 3 SER A O 9
ATOM 9414 N N . GLY A 1 4 ? -28.823 20.702 -1.797 1.00 0.00 4 GLY A N 9
ATOM 9415 C CA . GLY A 1 4 ? -27.691 19.909 -1.357 1.00 0.00 4 GLY A CA 9
ATOM 9416 C C . GLY A 1 4 ? -27.631 19.773 0.152 1.00 0.00 4 GLY A C 9
ATOM 9417 O O . GLY A 1 4 ? -28.598 20.080 0.849 1.00 0.00 4 GLY A O 9
ATOM 9421 N N . SER A 1 5 ? -26.493 19.309 0.658 1.00 0.00 5 SER A N 9
ATOM 9422 C CA . SER A 1 5 ? -26.312 19.127 2.093 1.00 0.00 5 SER A CA 9
ATOM 9423 C C . SER A 1 5 ? -24.878 19.445 2.505 1.00 0.00 5 SER A C 9
ATOM 9424 O O . SER A 1 5 ? -23.926 19.077 1.816 1.00 0.00 5 SER A O 9
ATOM 9432 N N . SER A 1 6 ? -24.731 20.133 3.633 1.00 0.00 6 SER A N 9
ATOM 9433 C CA . SER A 1 6 ? -23.414 20.505 4.136 1.00 0.00 6 SER A CA 9
ATOM 9434 C C . SER A 1 6 ? -22.958 19.543 5.229 1.00 0.00 6 SER A C 9
ATOM 9435 O O . SER A 1 6 ? -23.727 19.193 6.124 1.00 0.00 6 SER A O 9
ATOM 9443 N N . GLY A 1 7 ? -21.701 19.119 5.150 1.00 0.00 7 GLY A N 9
ATOM 9444 C CA . GLY A 1 7 ? -21.163 18.202 6.137 1.00 0.00 7 GLY A CA 9
ATOM 9445 C C . GLY A 1 7 ? -19.751 18.561 6.554 1.00 0.00 7 GLY A C 9
ATOM 9446 O O . GLY A 1 7 ? -18.903 18.856 5.711 1.00 0.00 7 GLY A O 9
ATOM 9450 N N . ARG A 1 8 ? -19.497 18.539 7.859 1.00 0.00 8 ARG A N 9
ATOM 9451 C CA . ARG A 1 8 ? -18.178 18.868 8.386 1.00 0.00 8 ARG A CA 9
ATOM 9452 C C . ARG A 1 8 ? -17.102 18.000 7.740 1.00 0.00 8 ARG A C 9
ATOM 9453 O O . ARG A 1 8 ? -17.383 16.904 7.255 1.00 0.00 8 ARG A O 9
ATOM 9474 N N . SER A 1 9 ? -15.870 18.499 7.737 1.00 0.00 9 SER A N 9
ATOM 9475 C CA . SER A 1 9 ? -14.752 17.772 7.146 1.00 0.00 9 SER A CA 9
ATOM 9476 C C . SER A 1 9 ? -13.653 17.535 8.177 1.00 0.00 9 SER A C 9
ATOM 9477 O O . SER A 1 9 ? -13.593 18.213 9.202 1.00 0.00 9 SER A O 9
ATOM 9485 N N . GLU A 1 10 ? -12.785 16.568 7.896 1.00 0.00 10 GLU A N 9
ATOM 9486 C CA . GLU A 1 10 ? -11.688 16.241 8.799 1.00 0.00 10 GLU A CA 9
ATOM 9487 C C . GLU A 1 10 ? -10.485 15.710 8.024 1.00 0.00 10 GLU A C 9
ATOM 9488 O O . GLU A 1 10 ? -10.636 14.937 7.078 1.00 0.00 10 GLU A O 9
ATOM 9500 N N . TRP A 1 11 ? -9.293 16.130 8.433 1.00 0.00 11 TRP A N 9
ATOM 9501 C CA . TRP A 1 11 ? -8.065 15.697 7.777 1.00 0.00 11 TRP A CA 9
ATOM 9502 C C . TRP A 1 11 ? -6.997 15.337 8.804 1.00 0.00 11 TRP A C 9
ATOM 9503 O O . TRP A 1 11 ? -7.195 15.515 10.006 1.00 0.00 11 TRP A O 9
ATOM 9524 N N . GLN A 1 12 ? -5.867 14.829 8.323 1.00 0.00 12 GLN A N 9
ATOM 9525 C CA . GLN A 1 12 ? -4.768 14.444 9.202 1.00 0.00 12 GLN A CA 9
ATOM 9526 C C . GLN A 1 12 ? -4.107 15.672 9.818 1.00 0.00 12 GLN A C 9
ATOM 9527 O O . GLN A 1 12 ? -3.721 16.601 9.109 1.00 0.00 12 GLN A O 9
ATOM 9541 N N . GLN A 1 13 ? -3.981 15.670 11.141 1.00 0.00 13 GLN A N 9
ATOM 9542 C CA . GLN A 1 13 ? -3.368 16.785 11.852 1.00 0.00 13 GLN A CA 9
ATOM 9543 C C . GLN A 1 13 ? -1.907 16.487 12.176 1.00 0.00 13 GLN A C 9
ATOM 9544 O O . GLN A 1 13 ? -1.481 15.332 12.159 1.00 0.00 13 GLN A O 9
ATOM 9558 N N . ARG A 1 14 ? -1.146 17.536 12.469 1.00 0.00 14 ARG A N 9
ATOM 9559 C CA . ARG A 1 14 ? 0.267 17.386 12.796 1.00 0.00 14 ARG A CA 9
ATOM 9560 C C . ARG A 1 14 ? 0.469 16.308 13.856 1.00 0.00 14 ARG A C 9
ATOM 9561 O O . ARG A 1 14 ? 0.356 16.572 15.052 1.00 0.00 14 ARG A O 9
ATOM 9582 N N . GLU A 1 15 ? 0.769 15.093 13.408 1.00 0.00 15 GLU A N 9
ATOM 9583 C CA . GLU A 1 15 ? 0.985 13.975 14.319 1.00 0.00 15 GLU A CA 9
ATOM 9584 C C . GLU A 1 15 ? 2.290 14.147 15.091 1.00 0.00 15 GLU A C 9
ATOM 9585 O O . GLU A 1 15 ? 3.275 14.660 14.560 1.00 0.00 15 GLU A O 9
ATOM 9597 N N . ARG A 1 16 ? 2.287 13.716 16.348 1.00 0.00 16 ARG A N 9
ATOM 9598 C CA . ARG A 1 16 ? 3.469 13.824 17.195 1.00 0.00 16 ARG A CA 9
ATOM 9599 C C . ARG A 1 16 ? 3.903 12.451 17.701 1.00 0.00 16 ARG A C 9
ATOM 9600 O O . ARG A 1 16 ? 3.221 11.837 18.521 1.00 0.00 16 ARG A O 9
ATOM 9621 N N . ARG A 1 17 ? 5.041 11.976 17.205 1.00 0.00 17 ARG A N 9
ATOM 9622 C CA . ARG A 1 17 ? 5.564 10.675 17.605 1.00 0.00 17 ARG A CA 9
ATOM 9623 C C . ARG A 1 17 ? 7.089 10.665 17.558 1.00 0.00 17 ARG A C 9
ATOM 9624 O O . ARG A 1 17 ? 7.704 11.476 16.864 1.00 0.00 17 ARG A O 9
ATOM 9645 N N . ARG A 1 18 ? 7.693 9.743 18.300 1.00 0.00 18 ARG A N 9
ATOM 9646 C CA . ARG A 1 18 ? 9.146 9.628 18.344 1.00 0.00 18 ARG A CA 9
ATOM 9647 C C . ARG A 1 18 ? 9.725 9.518 16.937 1.00 0.00 18 ARG A C 9
ATOM 9648 O O . ARG A 1 18 ? 10.394 10.433 16.456 1.00 0.00 18 ARG A O 9
ATOM 9669 N N . TYR A 1 19 ? 9.465 8.392 16.283 1.00 0.00 19 TYR A N 9
ATOM 9670 C CA . TYR A 1 19 ? 9.964 8.160 14.932 1.00 0.00 19 TYR A CA 9
ATOM 9671 C C . TYR A 1 19 ? 8.813 7.899 13.964 1.00 0.00 19 TYR A C 9
ATOM 9672 O O . TYR A 1 19 ? 7.832 7.240 14.310 1.00 0.00 19 TYR A O 9
ATOM 9690 N N . LYS A 1 20 ? 8.941 8.421 12.749 1.00 0.00 20 LYS A N 9
ATOM 9691 C CA . LYS A 1 20 ? 7.915 8.245 11.728 1.00 0.00 20 LYS A CA 9
ATOM 9692 C C . LYS A 1 20 ? 8.540 8.153 10.339 1.00 0.00 20 LYS A C 9
ATOM 9693 O O . LYS A 1 20 ? 9.688 8.549 10.137 1.00 0.00 20 LYS A O 9
ATOM 9712 N N . CYS A 1 21 ? 7.776 7.631 9.386 1.00 0.00 21 CYS A N 9
ATOM 9713 C CA . CYS A 1 21 ? 8.253 7.488 8.016 1.00 0.00 21 CYS A CA 9
ATOM 9714 C C . CYS A 1 21 ? 7.446 8.367 7.064 1.00 0.00 21 CYS A C 9
ATOM 9715 O O . CYS A 1 21 ? 6.580 7.880 6.337 1.00 0.00 21 CYS A O 9
ATOM 9722 N N . ASP A 1 22 ? 7.737 9.663 7.074 1.00 0.00 22 ASP A N 9
ATOM 9723 C CA . ASP A 1 22 ? 7.039 10.610 6.211 1.00 0.00 22 ASP A CA 9
ATOM 9724 C C . ASP A 1 22 ? 6.793 10.008 4.831 1.00 0.00 22 ASP A C 9
ATOM 9725 O O . ASP A 1 22 ? 5.814 10.340 4.165 1.00 0.00 22 ASP A O 9
ATOM 9734 N N . GLU A 1 23 ? 7.690 9.122 4.409 1.00 0.00 23 GLU A N 9
ATOM 9735 C CA . GLU A 1 23 ? 7.571 8.477 3.107 1.00 0.00 23 GLU A CA 9
ATOM 9736 C C . GLU A 1 23 ? 6.173 7.895 2.915 1.00 0.00 23 GLU A C 9
ATOM 9737 O O . GLU A 1 23 ? 5.496 8.190 1.929 1.00 0.00 23 GLU A O 9
ATOM 9749 N N . CYS A 1 24 ? 5.748 7.067 3.862 1.00 0.00 24 CYS A N 9
ATOM 9750 C CA . CYS A 1 24 ? 4.432 6.442 3.799 1.00 0.00 24 CYS A CA 9
ATOM 9751 C C . CYS A 1 24 ? 3.510 7.005 4.876 1.00 0.00 24 CYS A C 9
ATOM 9752 O O . CYS A 1 24 ? 2.383 7.410 4.593 1.00 0.00 24 CYS A O 9
ATOM 9759 N N . GLY A 1 25 ? 3.997 7.029 6.112 1.00 0.00 25 GLY A N 9
ATOM 9760 C CA . GLY A 1 25 ? 3.205 7.544 7.213 1.00 0.00 25 GLY A CA 9
ATOM 9761 C C . GLY A 1 25 ? 3.105 6.564 8.365 1.00 0.00 25 GLY A C 9
ATOM 9762 O O . GLY A 1 25 ? 2.102 6.532 9.079 1.00 0.00 25 GLY A O 9
ATOM 9766 N N . LYS A 1 26 ? 4.146 5.760 8.547 1.00 0.00 26 LYS A N 9
ATOM 9767 C CA . LYS A 1 26 ? 4.173 4.772 9.620 1.00 0.00 26 LYS A CA 9
ATOM 9768 C C . LYS A 1 26 ? 5.101 5.218 10.746 1.00 0.00 26 LYS A C 9
ATOM 9769 O O . LYS A 1 26 ? 6.052 5.965 10.520 1.00 0.00 26 LYS A O 9
ATOM 9788 N N . SER A 1 27 ? 4.818 4.752 11.958 1.00 0.00 27 SER A N 9
ATOM 9789 C CA . SER A 1 27 ? 5.627 5.104 13.120 1.00 0.00 27 SER A CA 9
ATOM 9790 C C . SER A 1 27 ? 6.122 3.852 13.837 1.00 0.00 27 SER A C 9
ATOM 9791 O O . SER A 1 27 ? 5.614 2.753 13.614 1.00 0.00 27 SER A O 9
ATOM 9799 N N . PHE A 1 28 ? 7.117 4.027 14.700 1.00 0.00 28 PHE A N 9
ATOM 9800 C CA . PHE A 1 28 ? 7.683 2.912 15.450 1.00 0.00 28 PHE A CA 9
ATOM 9801 C C . PHE A 1 28 ? 8.212 3.379 16.803 1.00 0.00 28 PHE A C 9
ATOM 9802 O O . PHE A 1 28 ? 8.176 4.568 17.119 1.00 0.00 28 PHE A O 9
ATOM 9819 N N . SER A 1 29 ? 8.703 2.434 17.599 1.00 0.00 29 SER A N 9
ATOM 9820 C CA . SER A 1 29 ? 9.235 2.747 18.919 1.00 0.00 29 SER A CA 9
ATOM 9821 C C . SER A 1 29 ? 10.759 2.810 18.889 1.00 0.00 29 SER A C 9
ATOM 9822 O O . SER A 1 29 ? 11.368 3.690 19.500 1.00 0.00 29 SER A O 9
ATOM 9830 N N . HIS A 1 30 ? 11.371 1.871 18.175 1.00 0.00 30 HIS A N 9
ATOM 9831 C CA . HIS A 1 30 ? 12.824 1.819 18.064 1.00 0.00 30 HIS A CA 9
ATOM 9832 C C . HIS A 1 30 ? 13.285 2.350 16.710 1.00 0.00 30 HIS A C 9
ATOM 9833 O O . HIS A 1 30 ? 12.672 2.068 15.681 1.00 0.00 30 HIS A O 9
ATOM 9847 N N . SER A 1 31 ? 14.367 3.121 16.720 1.00 0.00 31 SER A N 9
ATOM 9848 C CA . SER A 1 31 ? 14.908 3.696 15.493 1.00 0.00 31 SER A CA 9
ATOM 9849 C C . SER A 1 31 ? 15.394 2.601 14.549 1.00 0.00 31 SER A C 9
ATOM 9850 O O . SER A 1 31 ? 15.094 2.618 13.355 1.00 0.00 31 SER A O 9
ATOM 9858 N N . SER A 1 32 ? 16.146 1.650 15.093 1.00 0.00 32 SER A N 9
ATOM 9859 C CA . SER A 1 32 ? 16.678 0.549 14.299 1.00 0.00 32 SER A CA 9
ATOM 9860 C C . SER A 1 32 ? 15.571 -0.124 13.492 1.00 0.00 32 SER A C 9
ATOM 9861 O O . SER A 1 32 ? 15.725 -0.376 12.297 1.00 0.00 32 SER A O 9
ATOM 9869 N N . ASP A 1 33 ? 14.456 -0.411 14.155 1.00 0.00 33 ASP A N 9
ATOM 9870 C CA . ASP A 1 33 ? 13.322 -1.053 13.501 1.00 0.00 33 ASP A CA 9
ATOM 9871 C C . ASP A 1 33 ? 12.850 -0.234 12.303 1.00 0.00 33 ASP A C 9
ATOM 9872 O O . ASP A 1 33 ? 12.754 -0.745 11.187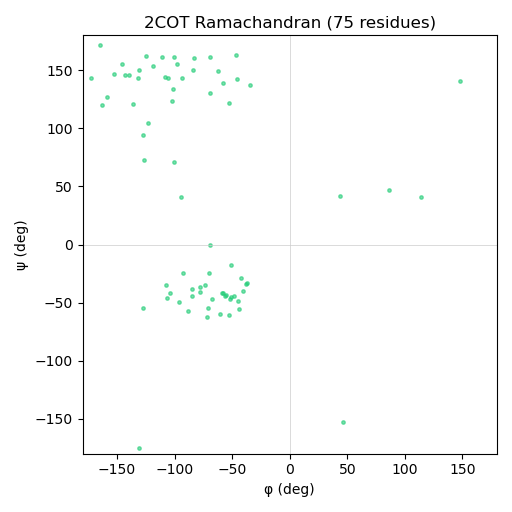 1.00 0.00 33 ASP A O 9
ATOM 9881 N N . LEU A 1 34 ? 12.556 1.040 12.543 1.00 0.00 34 LEU A N 9
ATOM 9882 C CA . LEU A 1 34 ? 12.093 1.930 11.484 1.00 0.00 34 LEU A CA 9
ATOM 9883 C C . LEU A 1 34 ? 13.056 1.916 10.301 1.00 0.00 34 LEU A C 9
ATOM 9884 O O . LEU A 1 34 ? 12.634 1.885 9.145 1.00 0.00 34 LEU A O 9
ATOM 9900 N N . SER A 1 35 ? 14.351 1.938 10.598 1.00 0.00 35 SER A N 9
ATOM 9901 C CA . SER A 1 35 ? 15.374 1.929 9.559 1.00 0.00 35 SER A CA 9
ATOM 9902 C C . SER A 1 35 ? 15.138 0.788 8.574 1.00 0.00 35 SER A C 9
ATOM 9903 O O . SER A 1 35 ? 15.146 0.989 7.359 1.00 0.00 35 SER A O 9
ATOM 9911 N N . LYS A 1 36 ? 14.929 -0.411 9.107 1.00 0.00 36 LYS A N 9
ATOM 9912 C CA . LYS A 1 36 ? 14.690 -1.586 8.277 1.00 0.00 36 LYS A CA 9
ATOM 9913 C C . LYS A 1 36 ? 13.381 -1.450 7.506 1.00 0.00 36 LYS A C 9
ATOM 9914 O O . LYS A 1 36 ? 13.228 -2.007 6.418 1.00 0.00 36 LYS A O 9
ATOM 9933 N N . HIS A 1 37 ? 12.439 -0.704 8.074 1.00 0.00 37 HIS A N 9
ATOM 9934 C CA . HIS A 1 37 ? 11.143 -0.492 7.438 1.00 0.00 37 HIS A CA 9
ATOM 9935 C C . HIS A 1 37 ? 11.287 0.365 6.184 1.00 0.00 37 HIS A C 9
ATOM 9936 O O . HIS A 1 37 ? 10.646 0.104 5.166 1.00 0.00 37 HIS A O 9
ATOM 9950 N N . ARG A 1 38 ? 12.131 1.388 6.267 1.00 0.00 38 ARG A N 9
ATOM 9951 C CA . ARG A 1 38 ? 12.356 2.285 5.139 1.00 0.00 38 ARG A CA 9
ATOM 9952 C C . ARG A 1 38 ? 12.956 1.530 3.956 1.00 0.00 38 ARG A C 9
ATOM 9953 O O . ARG A 1 38 ? 12.642 1.816 2.801 1.00 0.00 38 ARG A O 9
ATOM 9974 N N . ARG A 1 39 ? 13.821 0.566 4.253 1.00 0.00 39 ARG A N 9
ATOM 9975 C CA . ARG A 1 39 ? 14.466 -0.228 3.215 1.00 0.00 39 ARG A CA 9
ATOM 9976 C C . ARG A 1 39 ? 13.428 -0.907 2.326 1.00 0.00 39 ARG A C 9
ATOM 9977 O O . ARG A 1 39 ? 13.580 -0.962 1.105 1.00 0.00 39 ARG A O 9
ATOM 9998 N N . THR A 1 40 ? 12.373 -1.425 2.947 1.00 0.00 40 THR A N 9
ATOM 9999 C CA . THR A 1 40 ? 11.311 -2.102 2.213 1.00 0.00 40 THR A CA 9
ATOM 10000 C C . THR A 1 40 ? 10.818 -1.251 1.048 1.00 0.00 40 THR A C 9
ATOM 10001 O O . THR A 1 40 ? 10.196 -1.758 0.115 1.00 0.00 40 THR A O 9
ATOM 10012 N N . HIS A 1 41 ? 11.101 0.047 1.109 1.00 0.00 41 HIS A N 9
ATOM 10013 C CA . HIS A 1 41 ? 10.687 0.969 0.057 1.00 0.00 41 HIS A CA 9
ATOM 10014 C C . HIS A 1 41 ? 11.518 0.760 -1.206 1.00 0.00 41 HIS A C 9
ATOM 10015 O O . HIS A 1 41 ? 11.020 0.911 -2.322 1.00 0.00 41 HIS A O 9
ATOM 10029 N N . THR A 1 42 ? 12.788 0.413 -1.023 1.00 0.00 42 THR A N 9
ATOM 10030 C CA . THR A 1 42 ? 13.688 0.186 -2.146 1.00 0.00 42 THR A CA 9
ATOM 10031 C C . THR A 1 42 ? 12.999 -0.607 -3.251 1.00 0.00 42 THR A C 9
ATOM 10032 O O . THR A 1 42 ? 12.276 -1.566 -2.982 1.00 0.00 42 THR A O 9
ATOM 10043 N N . GLY A 1 43 ? 13.229 -0.201 -4.496 1.00 0.00 43 GLY A N 9
ATOM 10044 C CA . GLY A 1 43 ? 12.624 -0.886 -5.623 1.00 0.00 43 GLY A CA 9
ATOM 10045 C C . GLY A 1 43 ? 12.096 0.075 -6.670 1.00 0.00 43 GLY A C 9
ATOM 10046 O O . GLY A 1 43 ? 11.583 1.143 -6.338 1.00 0.00 43 GLY A O 9
ATOM 10050 N N . GLU A 1 44 ? 12.223 -0.304 -7.938 1.00 0.00 44 GLU A N 9
ATOM 10051 C CA . GLU A 1 44 ? 11.757 0.534 -9.036 1.00 0.00 44 GLU A CA 9
ATOM 10052 C C . GLU A 1 44 ? 10.300 0.230 -9.371 1.00 0.00 44 GLU A C 9
ATOM 10053 O O . GLU A 1 44 ? 9.997 -0.762 -10.034 1.00 0.00 44 GLU A O 9
ATOM 10065 N N . LYS A 1 45 ? 9.400 1.091 -8.909 1.00 0.00 45 LYS A N 9
ATOM 10066 C CA . LYS A 1 45 ? 7.974 0.917 -9.159 1.00 0.00 45 LYS A CA 9
ATOM 10067 C C . LYS A 1 45 ? 7.493 1.871 -10.248 1.00 0.00 45 LYS A C 9
ATOM 10068 O O . LYS A 1 45 ? 7.921 3.022 -10.333 1.00 0.00 45 LYS A O 9
ATOM 10087 N N . PRO A 1 46 ? 6.579 1.383 -11.101 1.00 0.00 46 PRO A N 9
ATOM 10088 C CA . PRO A 1 46 ? 6.019 2.176 -12.199 1.00 0.00 46 PRO A CA 9
ATOM 10089 C C . PRO A 1 46 ? 5.103 3.289 -11.701 1.00 0.00 46 PRO A C 9
ATOM 10090 O O . PRO A 1 46 ? 4.596 4.088 -12.489 1.00 0.00 46 PRO A O 9
ATOM 10101 N N . TYR A 1 47 ? 4.895 3.336 -10.390 1.00 0.00 47 TYR A N 9
ATOM 10102 C CA . TYR A 1 47 ? 4.038 4.350 -9.788 1.00 0.00 47 TYR A CA 9
ATOM 10103 C C . TYR A 1 47 ? 4.623 4.843 -8.468 1.00 0.00 47 TYR A C 9
ATOM 10104 O O . TYR A 1 47 ? 4.983 4.049 -7.598 1.00 0.00 47 TYR A O 9
ATOM 10122 N N . LYS A 1 48 ? 4.716 6.161 -8.325 1.00 0.00 48 LYS A N 9
ATOM 10123 C CA . LYS A 1 48 ? 5.255 6.764 -7.112 1.00 0.00 48 LYS A CA 9
ATOM 10124 C C . LYS A 1 48 ? 4.591 8.108 -6.831 1.00 0.00 48 LYS A C 9
ATOM 10125 O O . LYS A 1 48 ? 4.400 8.920 -7.738 1.00 0.00 48 LYS A O 9
ATOM 10144 N N . CYS A 1 49 ? 4.241 8.338 -5.570 1.00 0.00 49 CYS A N 9
ATOM 10145 C CA . CYS A 1 49 ? 3.599 9.584 -5.169 1.00 0.00 49 CYS A CA 9
ATOM 10146 C C . CYS A 1 49 ? 4.640 10.650 -4.836 1.00 0.00 49 CYS A C 9
ATOM 10147 O O . CYS A 1 49 ? 5.814 10.342 -4.628 1.00 0.00 49 CYS A O 9
ATOM 10154 N N . ASP A 1 50 ? 4.201 11.902 -4.787 1.00 0.00 50 ASP A N 9
ATOM 10155 C CA . ASP A 1 50 ? 5.094 13.014 -4.477 1.00 0.00 50 ASP A CA 9
ATOM 10156 C C . ASP A 1 50 ? 4.790 13.586 -3.096 1.00 0.00 50 ASP A C 9
ATOM 10157 O O . ASP A 1 50 ? 5.701 13.919 -2.339 1.00 0.00 50 ASP A O 9
ATOM 10166 N N . GLU A 1 51 ? 3.505 13.699 -2.777 1.00 0.00 51 GLU A N 9
ATOM 10167 C CA . GLU A 1 51 ? 3.082 14.233 -1.488 1.00 0.00 51 GLU A CA 9
ATOM 10168 C C . GLU A 1 51 ? 3.659 13.408 -0.342 1.00 0.00 51 GLU A C 9
ATOM 10169 O O . GLU A 1 51 ? 4.288 13.945 0.571 1.00 0.00 51 GLU A O 9
ATOM 10181 N N . CYS A 1 52 ? 3.441 12.098 -0.395 1.00 0.00 52 CYS A N 9
ATOM 10182 C CA . CYS A 1 52 ? 3.937 11.197 0.638 1.00 0.00 52 CYS A CA 9
ATOM 10183 C C . CYS A 1 52 ? 5.224 10.511 0.189 1.00 0.00 52 CYS A C 9
ATOM 10184 O O . CYS A 1 52 ? 6.156 10.341 0.974 1.00 0.00 52 CYS A O 9
ATOM 10191 N N . GLY A 1 53 ? 5.267 10.118 -1.080 1.00 0.00 53 GLY A N 9
ATOM 10192 C CA . GLY A 1 53 ? 6.443 9.455 -1.612 1.00 0.00 53 GLY A CA 9
ATOM 10193 C C . GLY A 1 53 ? 6.342 7.945 -1.535 1.00 0.00 53 GLY A C 9
ATOM 10194 O O . GLY A 1 53 ? 7.339 7.259 -1.307 1.00 0.00 53 GLY A O 9
ATOM 10198 N N . LYS A 1 54 ? 5.135 7.424 -1.724 1.00 0.00 54 LYS A N 9
ATOM 10199 C CA . LYS A 1 54 ? 4.906 5.985 -1.675 1.00 0.00 54 LYS A CA 9
ATOM 10200 C C . LYS A 1 54 ? 5.084 5.358 -3.054 1.00 0.00 54 LYS A C 9
ATOM 10201 O O . LYS A 1 54 ? 4.862 6.008 -4.075 1.00 0.00 54 LYS A O 9
ATOM 10220 N N . ALA A 1 55 ? 5.484 4.090 -3.076 1.00 0.00 55 ALA A N 9
ATOM 10221 C CA . ALA A 1 55 ? 5.687 3.375 -4.329 1.00 0.00 55 ALA A CA 9
ATOM 10222 C C . ALA A 1 55 ? 4.764 2.165 -4.427 1.00 0.00 55 ALA A C 9
ATOM 10223 O O . ALA A 1 55 ? 4.546 1.457 -3.444 1.00 0.00 55 ALA A O 9
ATOM 10230 N N . PHE A 1 56 ? 4.224 1.934 -5.619 1.00 0.00 56 PHE A N 9
ATOM 10231 C CA . PHE A 1 56 ? 3.322 0.811 -5.845 1.00 0.00 56 PHE A CA 9
ATOM 10232 C C . PHE A 1 56 ? 3.576 0.175 -7.209 1.00 0.00 56 PHE A C 9
ATOM 10233 O O . PHE A 1 56 ? 4.096 0.822 -8.119 1.00 0.00 56 PHE A O 9
ATOM 10250 N N . ILE A 1 57 ? 3.206 -1.094 -7.342 1.00 0.00 57 ILE A N 9
ATOM 10251 C CA . ILE A 1 57 ? 3.392 -1.816 -8.594 1.00 0.00 57 ILE A CA 9
ATOM 10252 C C . ILE A 1 57 ? 2.162 -1.695 -9.487 1.00 0.00 57 ILE A C 9
ATOM 10253 O O . ILE A 1 57 ? 2.263 -1.292 -10.646 1.00 0.00 57 ILE A O 9
ATOM 10269 N N . GLN A 1 58 ? 1.003 -2.044 -8.939 1.00 0.00 58 GLN A N 9
ATOM 10270 C CA . GLN A 1 58 ? -0.247 -1.973 -9.687 1.00 0.00 58 GLN A CA 9
ATOM 10271 C C . GLN A 1 58 ? -0.817 -0.559 -9.660 1.00 0.00 58 GLN A C 9
ATOM 10272 O O . GLN A 1 58 ? -0.587 0.196 -8.715 1.00 0.00 58 GLN A O 9
ATOM 10286 N N . ARG A 1 59 ? -1.562 -0.207 -10.703 1.00 0.00 59 ARG A N 9
ATOM 10287 C CA . ARG A 1 59 ? -2.164 1.117 -10.800 1.00 0.00 59 ARG A CA 9
ATOM 10288 C C . ARG A 1 59 ? -3.175 1.338 -9.679 1.00 0.00 59 ARG A C 9
ATOM 10289 O O . ARG A 1 59 ? -3.189 2.390 -9.040 1.00 0.00 59 ARG A O 9
ATOM 10310 N N . SER A 1 60 ? -4.020 0.339 -9.446 1.00 0.00 60 SER A N 9
ATOM 10311 C CA . SER A 1 60 ? -5.038 0.426 -8.405 1.00 0.00 60 SER A CA 9
ATOM 10312 C C . SER A 1 60 ? -4.408 0.756 -7.056 1.00 0.00 60 SER A C 9
ATOM 10313 O O . SER A 1 60 ? -4.933 1.569 -6.295 1.00 0.00 60 SER A O 9
ATOM 10321 N N . HIS A 1 61 ? -3.278 0.119 -6.766 1.00 0.00 61 HIS A N 9
ATOM 10322 C CA . HIS A 1 61 ? -2.574 0.345 -5.508 1.00 0.00 61 HIS A CA 9
ATOM 10323 C C . HIS A 1 61 ? -2.403 1.837 -5.242 1.00 0.00 61 HIS A C 9
ATOM 10324 O O . HIS A 1 61 ? -2.285 2.264 -4.092 1.00 0.00 61 HIS A O 9
ATOM 10338 N N . LEU A 1 62 ? -2.389 2.626 -6.310 1.00 0.00 62 LEU A N 9
ATOM 10339 C CA . LEU A 1 62 ? -2.232 4.072 -6.192 1.00 0.00 62 LEU A CA 9
ATOM 10340 C C . LEU A 1 62 ? -3.588 4.769 -6.192 1.00 0.00 62 LEU A C 9
ATOM 10341 O O . LEU A 1 62 ? -3.804 5.726 -5.447 1.00 0.00 62 LEU A O 9
ATOM 10357 N N . ILE A 1 63 ? -4.498 4.282 -7.028 1.00 0.00 63 ILE A N 9
ATOM 10358 C CA . ILE A 1 63 ? -5.835 4.857 -7.121 1.00 0.00 63 ILE A CA 9
ATOM 10359 C C . ILE A 1 63 ? -6.474 4.988 -5.743 1.00 0.00 63 ILE A C 9
ATOM 10360 O O . ILE A 1 63 ? -7.126 5.987 -5.442 1.00 0.00 63 ILE A O 9
ATOM 10376 N N . GLY A 1 64 ? -6.280 3.972 -4.908 1.00 0.00 64 GLY A N 9
ATOM 10377 C CA . GLY A 1 64 ? -6.843 3.993 -3.570 1.00 0.00 64 GLY A CA 9
ATOM 10378 C C . GLY A 1 64 ? -6.083 4.915 -2.637 1.00 0.00 64 GLY A C 9
ATOM 10379 O O . GLY A 1 64 ? -6.685 5.674 -1.876 1.00 0.00 64 GLY A O 9
ATOM 10383 N N . HIS A 1 65 ? -4.757 4.850 -2.693 1.00 0.00 65 HIS A N 9
ATOM 10384 C CA . HIS A 1 65 ? -3.913 5.685 -1.844 1.00 0.00 65 HIS A CA 9
ATOM 10385 C C . HIS A 1 65 ? -4.365 7.141 -1.896 1.00 0.00 65 HIS A C 9
ATOM 10386 O O . HIS A 1 65 ? -4.155 7.900 -0.949 1.00 0.00 65 HIS A O 9
ATOM 10400 N N . HIS A 1 66 ? -4.985 7.525 -3.007 1.00 0.00 66 HIS A N 9
ATOM 10401 C CA . HIS A 1 66 ? -5.465 8.891 -3.181 1.00 0.00 66 HIS A CA 9
ATOM 10402 C C . HIS A 1 66 ? -6.363 9.304 -2.019 1.00 0.00 66 HIS A C 9
ATOM 10403 O O . HIS A 1 66 ? -6.379 10.467 -1.617 1.00 0.00 66 HIS A O 9
ATOM 10417 N N . ARG A 1 67 ? -7.109 8.343 -1.483 1.00 0.00 67 ARG A N 9
ATOM 10418 C CA . ARG A 1 67 ? -8.011 8.607 -0.369 1.00 0.00 67 ARG A CA 9
ATOM 10419 C C . ARG A 1 67 ? -7.284 8.461 0.965 1.00 0.00 67 ARG A C 9
ATOM 10420 O O . ARG A 1 67 ? -7.894 8.138 1.984 1.00 0.00 67 ARG A O 9
ATOM 10441 N N . VAL A 1 68 ? -5.976 8.701 0.950 1.00 0.00 68 VAL A N 9
ATOM 10442 C CA . VAL A 1 68 ? -5.166 8.597 2.157 1.00 0.00 68 VAL A CA 9
ATOM 10443 C C . VAL A 1 68 ? -4.811 9.976 2.701 1.00 0.00 68 VAL A C 9
ATOM 10444 O O . VAL A 1 68 ? -5.082 10.286 3.861 1.00 0.00 68 VAL A O 9
ATOM 10457 N N . HIS A 1 69 ? -4.201 10.800 1.856 1.00 0.00 69 HIS A N 9
ATOM 10458 C CA . HIS A 1 69 ? -3.809 12.148 2.251 1.00 0.00 69 HIS A CA 9
ATOM 10459 C C . HIS A 1 69 ? -4.989 12.903 2.855 1.00 0.00 69 HIS A C 9
ATOM 10460 O O . HIS A 1 69 ? -4.944 13.328 4.009 1.00 0.00 69 HIS A O 9
ATOM 10474 N N . THR A 1 70 ? -6.047 13.066 2.066 1.00 0.00 70 THR A N 9
ATOM 10475 C CA . THR A 1 70 ? -7.239 13.771 2.521 1.00 0.00 70 THR A CA 9
ATOM 10476 C C . THR A 1 70 ? -6.949 15.249 2.752 1.00 0.00 70 THR A C 9
ATOM 10477 O O . THR A 1 70 ? -7.525 15.873 3.642 1.00 0.00 70 THR A O 9
ATOM 10488 N N . GLY A 1 71 ? -6.052 15.805 1.942 1.00 0.00 71 GLY A N 9
ATOM 10489 C CA . GLY A 1 71 ? -5.702 17.207 2.075 1.00 0.00 71 GLY A CA 9
ATOM 10490 C C . GLY A 1 71 ? -4.229 17.412 2.370 1.00 0.00 71 GLY A C 9
ATOM 10491 O O . GLY A 1 71 ? -3.435 17.653 1.461 1.00 0.00 71 GLY A O 9
ATOM 10495 N N . SER A 1 72 ? -3.864 17.318 3.645 1.00 0.00 72 SER A N 9
ATOM 10496 C CA . SER A 1 72 ? -2.478 17.500 4.058 1.00 0.00 72 SER A CA 9
ATOM 10497 C C . SER A 1 72 ? -2.307 17.181 5.541 1.00 0.00 72 SER A C 9
ATOM 10498 O O . SER A 1 72 ? -3.256 17.264 6.319 1.00 0.00 72 SER A O 9
ATOM 10506 N N . GLY A 1 73 ? -1.088 16.814 5.924 1.00 0.00 73 GLY A N 9
ATOM 10507 C CA . GLY A 1 73 ? -0.813 16.487 7.311 1.00 0.00 73 GLY A CA 9
ATOM 10508 C C . GLY A 1 73 ? 0.665 16.279 7.575 1.00 0.00 73 GLY A C 9
ATOM 10509 O O . GLY A 1 73 ? 1.134 15.154 7.751 1.00 0.00 73 GLY A O 9
ATOM 10513 N N . PRO A 1 74 ? 1.426 17.383 7.605 1.00 0.00 74 PRO A N 9
ATOM 10514 C CA . PRO A 1 74 ? 2.871 17.342 7.848 1.00 0.00 74 PRO A CA 9
ATOM 10515 C C . PRO A 1 74 ? 3.207 16.954 9.284 1.00 0.00 74 PRO A C 9
ATOM 10516 O O . PRO A 1 74 ? 2.833 17.649 10.229 1.00 0.00 74 PRO A O 9
ATOM 10527 N N . SER A 1 75 ? 3.914 15.839 9.441 1.00 0.00 75 SER A N 9
ATOM 10528 C CA . SER A 1 75 ? 4.297 15.357 10.763 1.00 0.00 75 SER A CA 9
ATOM 10529 C C . SER A 1 75 ? 5.550 16.072 11.261 1.00 0.00 75 SER A C 9
ATOM 10530 O O . SER A 1 75 ? 5.557 16.652 12.346 1.00 0.00 75 SER A O 9
ATOM 10538 N N . SER A 1 76 ? 6.608 16.026 10.458 1.00 0.00 76 SER A N 9
ATOM 10539 C CA . SER A 1 76 ? 7.868 16.665 10.817 1.00 0.00 76 SER A CA 9
ATOM 10540 C C . SER A 1 76 ? 8.696 16.972 9.573 1.00 0.00 76 SER A C 9
ATOM 10541 O O . SER A 1 76 ? 8.611 16.268 8.568 1.00 0.00 76 SER A O 9
ATOM 10549 N N . GLY A 1 77 ? 9.498 18.030 9.649 1.00 0.00 77 GLY A N 9
ATOM 10550 C CA . GLY A 1 77 ? 10.330 18.412 8.523 1.00 0.00 77 GLY A CA 9
ATOM 10551 C C . GLY A 1 77 ? 9.629 19.374 7.585 1.00 0.00 77 GLY A C 9
ATOM 10552 O O . GLY A 1 77 ? 10.188 20.426 7.279 1.00 0.00 77 GLY A O 9
ATOM 10558 N N . GLY A 1 1 ? 15.219 35.702 -17.162 1.00 0.00 1 GLY A N 10
ATOM 10559 C CA . GLY A 1 1 ? 14.242 34.629 -17.156 1.00 0.00 1 GLY A CA 10
ATOM 10560 C C . GLY A 1 1 ? 13.658 34.385 -15.778 1.00 0.00 1 GLY A C 10
ATOM 10561 O O . GLY A 1 1 ? 12.838 35.166 -15.297 1.00 0.00 1 GLY A O 10
ATOM 10565 N N . SER A 1 2 ? 14.080 33.296 -15.143 1.00 0.00 2 SER A N 10
ATOM 10566 C CA . SER A 1 2 ? 13.589 32.948 -13.815 1.00 0.00 2 SER A CA 10
ATOM 1056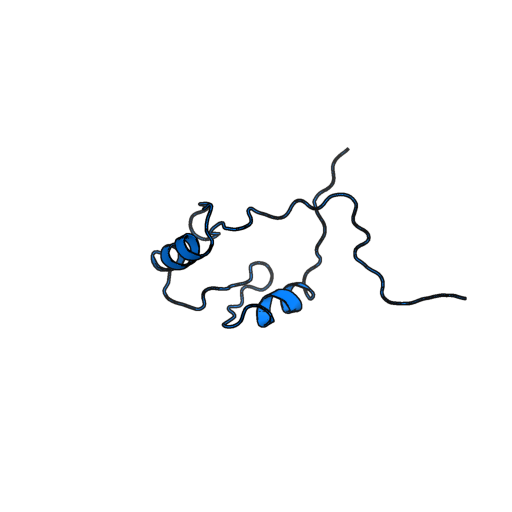7 C C . SER A 1 2 ? 12.104 32.603 -13.858 1.00 0.00 2 SER A C 10
ATOM 10568 O O . SER A 1 2 ? 11.336 33.007 -12.984 1.00 0.00 2 SER A O 10
ATOM 10576 N N . SER A 1 3 ? 11.706 31.854 -14.881 1.00 0.00 3 SER A N 10
ATOM 10577 C CA . SER A 1 3 ? 10.312 31.458 -15.041 1.00 0.00 3 SER A CA 10
ATOM 10578 C C . SER A 1 3 ? 9.753 30.895 -13.738 1.00 0.00 3 SER A C 10
ATOM 10579 O O . SER A 1 3 ? 10.494 30.367 -12.909 1.00 0.00 3 SER A O 10
ATOM 10587 N N . GLY A 1 4 ? 8.440 31.012 -13.564 1.00 0.00 4 GLY A N 10
ATOM 10588 C CA . GLY A 1 4 ? 7.804 30.511 -12.360 1.00 0.00 4 GLY A CA 10
ATOM 10589 C C . GLY A 1 4 ? 6.893 31.536 -11.716 1.00 0.00 4 GLY A C 10
ATOM 10590 O O . GLY A 1 4 ? 6.786 32.667 -12.191 1.00 0.00 4 GLY A O 10
ATOM 10594 N N . SER A 1 5 ? 6.231 31.141 -10.633 1.00 0.00 5 SER A N 10
ATOM 10595 C CA . SER A 1 5 ? 5.320 32.033 -9.926 1.00 0.00 5 SER A CA 10
ATOM 10596 C C . SER A 1 5 ? 5.187 31.625 -8.462 1.00 0.00 5 SER A C 10
ATOM 10597 O O . SER A 1 5 ? 5.415 30.469 -8.105 1.00 0.00 5 SER A O 10
ATOM 10605 N N . SER A 1 6 ? 4.817 32.583 -7.618 1.00 0.00 6 SER A N 10
ATOM 10606 C CA . SER A 1 6 ? 4.657 32.326 -6.192 1.00 0.00 6 SER A CA 10
ATOM 10607 C C . SER A 1 6 ? 3.186 32.383 -5.791 1.00 0.00 6 SER A C 10
ATOM 10608 O O . SER A 1 6 ? 2.341 32.850 -6.553 1.00 0.00 6 SER A O 10
ATOM 10616 N N . GLY A 1 7 ? 2.888 31.902 -4.587 1.00 0.00 7 GLY A N 10
ATOM 10617 C CA . GLY A 1 7 ? 1.519 31.907 -4.105 1.00 0.00 7 GLY A CA 10
ATOM 10618 C C . GLY A 1 7 ? 1.271 30.843 -3.054 1.00 0.00 7 GLY A C 10
ATOM 10619 O O . GLY A 1 7 ? 0.615 29.836 -3.324 1.00 0.00 7 GLY A O 10
ATOM 10623 N N . ARG A 1 8 ? 1.797 31.064 -1.854 1.00 0.00 8 ARG A N 10
ATOM 10624 C CA . ARG A 1 8 ? 1.632 30.115 -0.760 1.00 0.00 8 ARG A CA 10
ATOM 10625 C C . ARG A 1 8 ? 0.167 30.015 -0.344 1.00 0.00 8 ARG A C 10
ATOM 10626 O O . ARG A 1 8 ? -0.631 30.910 -0.623 1.00 0.00 8 ARG A O 10
ATOM 10647 N N . SER A 1 9 ? -0.180 28.919 0.324 1.00 0.00 9 SER A N 10
ATOM 10648 C CA . SER A 1 9 ? -1.549 28.699 0.774 1.00 0.00 9 SER A CA 10
ATOM 10649 C C . SER A 1 9 ? -1.579 28.307 2.248 1.00 0.00 9 SER A C 10
ATOM 10650 O O . SER A 1 9 ? -0.646 27.684 2.754 1.00 0.00 9 SER A O 10
ATOM 10658 N N . GLU A 1 10 ? -2.659 28.676 2.930 1.00 0.00 10 GLU A N 10
ATOM 10659 C CA . GLU A 1 10 ? -2.811 28.363 4.346 1.00 0.00 10 GLU A CA 10
ATOM 10660 C C . GLU A 1 10 ? -3.366 26.954 4.536 1.00 0.00 10 GLU A C 10
ATOM 10661 O O . GLU A 1 10 ? -4.139 26.465 3.713 1.00 0.00 10 GLU A O 10
ATOM 10673 N N . TRP A 1 11 ? -2.965 26.309 5.625 1.00 0.00 11 TRP A N 10
ATOM 10674 C CA . TRP A 1 11 ? -3.422 24.956 5.923 1.00 0.00 11 TRP A CA 10
ATOM 10675 C C . TRP A 1 11 ? -3.380 24.685 7.423 1.00 0.00 11 TRP A C 10
ATOM 10676 O O . TRP A 1 11 ? -2.890 25.507 8.196 1.00 0.00 11 TRP A O 10
ATOM 10697 N N . GLN A 1 12 ? -3.896 23.528 7.825 1.00 0.00 12 GLN A N 10
ATOM 10698 C CA . GLN A 1 12 ? -3.917 23.151 9.234 1.00 0.00 12 GLN A CA 10
ATOM 10699 C C . GLN A 1 12 ? -2.517 23.214 9.835 1.00 0.00 12 GLN A C 10
ATOM 10700 O O . GLN A 1 12 ? -2.315 23.795 10.901 1.00 0.00 12 GLN A O 10
ATOM 10714 N N . GLN A 1 13 ? -1.554 22.611 9.145 1.00 0.00 13 GLN A N 10
ATOM 10715 C CA . GLN A 1 13 ? -0.173 22.599 9.613 1.00 0.00 13 GLN A CA 10
ATOM 10716 C C . GLN A 1 13 ? -0.111 22.384 11.121 1.00 0.00 13 GLN A C 10
ATOM 10717 O O . GLN A 1 13 ? 0.626 23.074 11.826 1.00 0.00 13 GLN A O 10
ATOM 10731 N N . ARG A 1 14 ? -0.889 21.424 11.610 1.00 0.00 14 ARG A N 10
ATOM 10732 C CA . ARG A 1 14 ? -0.924 21.120 13.035 1.00 0.00 14 ARG A CA 10
ATOM 10733 C C . ARG A 1 14 ? -0.210 19.804 13.328 1.00 0.00 14 ARG A C 10
ATOM 10734 O O . ARG A 1 14 ? 0.669 19.741 14.187 1.00 0.00 14 ARG A O 10
ATOM 10755 N N . GLU A 1 15 ? -0.595 18.755 12.607 1.00 0.00 15 GLU A N 10
ATOM 10756 C CA . GLU A 1 15 ? 0.007 17.440 12.791 1.00 0.00 15 GLU A CA 10
ATOM 10757 C C . GLU A 1 15 ? 1.522 17.506 12.617 1.00 0.00 15 GLU A C 10
ATOM 10758 O O . GLU A 1 15 ? 2.034 18.322 11.850 1.00 0.00 15 GLU A O 10
ATOM 10770 N N . ARG A 1 16 ? 2.232 16.642 13.334 1.00 0.00 16 ARG A N 10
ATOM 10771 C CA . ARG A 1 16 ? 3.688 16.603 13.260 1.00 0.00 16 ARG A CA 10
ATOM 10772 C C . ARG A 1 16 ? 4.201 15.172 13.394 1.00 0.00 16 ARG A C 10
ATOM 10773 O O . ARG A 1 16 ? 3.687 14.390 14.195 1.00 0.00 16 ARG A O 10
ATOM 10794 N N . ARG A 1 17 ? 5.216 14.836 12.605 1.00 0.00 17 ARG A N 10
ATOM 10795 C CA . ARG A 1 17 ? 5.797 13.499 12.634 1.00 0.00 17 ARG A CA 10
ATOM 10796 C C . ARG A 1 17 ? 7.197 13.528 13.239 1.00 0.00 17 ARG A C 10
ATOM 10797 O O . ARG A 1 17 ? 7.721 14.593 13.566 1.00 0.00 17 ARG A O 10
ATOM 10818 N N . ARG A 1 18 ? 7.797 12.351 13.387 1.00 0.00 18 ARG A N 10
ATOM 10819 C CA . ARG A 1 18 ? 9.135 12.242 13.955 1.00 0.00 18 ARG A CA 10
ATOM 10820 C C . ARG A 1 18 ? 10.074 11.514 12.997 1.00 0.00 18 ARG A C 10
ATOM 10821 O O . ARG A 1 18 ? 11.134 12.030 12.639 1.00 0.00 18 ARG A O 10
ATOM 10842 N N . TYR A 1 19 ? 9.679 10.315 12.586 1.00 0.00 19 TYR A N 10
ATOM 10843 C CA . TYR A 1 19 ? 10.486 9.515 11.672 1.00 0.00 19 TYR A CA 10
ATOM 10844 C C . TYR A 1 19 ? 10.041 9.723 10.228 1.00 0.00 19 TYR A C 10
ATOM 10845 O O . TYR A 1 19 ? 8.873 10.004 9.960 1.00 0.00 19 TYR A O 10
ATOM 10863 N N . LYS A 1 20 ? 10.982 9.583 9.300 1.00 0.00 20 LYS A N 10
ATOM 10864 C CA . LYS A 1 20 ? 10.689 9.753 7.882 1.00 0.00 20 LYS A CA 10
ATOM 10865 C C . LYS A 1 20 ? 11.588 8.861 7.031 1.00 0.00 20 LYS A C 10
ATOM 10866 O O . LYS A 1 20 ? 12.796 8.786 7.255 1.00 0.00 20 LYS A O 10
ATOM 10885 N N . CYS A 1 21 ? 10.991 8.189 6.052 1.00 0.00 21 CYS A N 10
ATOM 10886 C CA . CYS A 1 21 ? 11.737 7.303 5.166 1.00 0.00 21 CYS A CA 10
ATOM 10887 C C . CYS A 1 21 ? 12.368 8.087 4.020 1.00 0.00 21 CYS A C 10
ATOM 10888 O O . CYS A 1 21 ? 11.918 8.007 2.877 1.00 0.00 21 CYS A O 10
ATOM 10895 N N . ASP A 1 22 ? 13.414 8.845 4.333 1.00 0.00 22 ASP A N 10
ATOM 10896 C CA . ASP A 1 22 ? 14.109 9.642 3.330 1.00 0.00 22 ASP A CA 10
ATOM 10897 C C . ASP A 1 22 ? 14.152 8.913 1.991 1.00 0.00 22 ASP A C 10
ATOM 10898 O O . ASP A 1 22 ? 14.123 9.539 0.931 1.00 0.00 22 ASP A O 10
ATOM 10907 N N . GLU A 1 23 ? 14.223 7.587 2.047 1.00 0.00 23 GLU A N 10
ATOM 10908 C CA . GLU A 1 23 ? 14.273 6.773 0.838 1.00 0.00 23 GLU A CA 10
ATOM 10909 C C . GLU A 1 23 ? 13.165 7.173 -0.133 1.00 0.00 23 GLU A C 10
ATOM 10910 O O . GLU A 1 23 ? 13.419 7.434 -1.309 1.00 0.00 23 GLU A O 10
ATOM 10922 N N . CYS A 1 24 ? 11.935 7.218 0.368 1.00 0.00 24 CYS A N 10
ATOM 10923 C CA . CYS A 1 24 ? 10.787 7.584 -0.453 1.00 0.00 24 CYS A CA 10
ATOM 10924 C C . CYS A 1 24 ? 10.244 8.952 -0.048 1.00 0.00 24 CYS A C 10
ATOM 10925 O O . CYS A 1 24 ? 10.033 9.822 -0.892 1.00 0.00 24 CYS A O 10
ATOM 10932 N N . GLY A 1 25 ? 10.019 9.133 1.250 1.00 0.00 25 GLY A N 10
ATOM 10933 C CA . GLY A 1 25 ? 9.503 10.396 1.744 1.00 0.00 25 GLY A CA 10
ATOM 10934 C C . GLY A 1 25 ? 8.269 10.221 2.606 1.00 0.00 25 GLY A C 10
ATOM 10935 O O . GLY A 1 25 ? 7.471 11.146 2.758 1.00 0.00 25 GLY A O 10
ATOM 10939 N N . LYS A 1 26 ? 8.108 9.029 3.171 1.00 0.00 26 LYS A N 10
ATOM 10940 C CA . LYS A 1 26 ? 6.963 8.733 4.023 1.00 0.00 26 LYS A CA 10
ATOM 10941 C C . LYS A 1 26 ? 7.291 8.999 5.488 1.00 0.00 26 LYS A C 10
ATOM 10942 O O . LYS A 1 26 ? 8.453 9.179 5.851 1.00 0.00 26 LYS A O 10
ATOM 10961 N N . SER A 1 27 ? 6.259 9.022 6.326 1.00 0.00 27 SER A N 10
ATOM 10962 C CA . SER A 1 27 ? 6.438 9.269 7.752 1.00 0.00 27 SER A CA 10
ATOM 10963 C C . SER A 1 27 ? 5.482 8.411 8.576 1.00 0.00 27 SER A C 10
ATOM 10964 O O . SER A 1 27 ? 4.308 8.265 8.233 1.00 0.00 27 SER A O 10
ATOM 10972 N N . PHE A 1 28 ? 5.993 7.845 9.664 1.00 0.00 28 PHE A N 10
ATOM 10973 C CA . PHE A 1 28 ? 5.186 7.001 10.538 1.00 0.00 28 PHE A CA 10
ATOM 10974 C C . PHE A 1 28 ? 5.212 7.521 11.972 1.00 0.00 28 PHE A C 10
ATOM 10975 O O . PHE A 1 28 ? 6.051 8.348 12.329 1.00 0.00 28 PHE A O 10
ATOM 10992 N N . SER A 1 29 ? 4.285 7.031 12.789 1.00 0.00 29 SER A N 10
ATOM 10993 C CA . SER A 1 29 ? 4.197 7.449 14.184 1.00 0.00 29 SER A CA 10
ATOM 10994 C C . SER A 1 29 ? 5.071 6.568 15.071 1.00 0.00 29 SER A C 10
ATOM 10995 O O . SER A 1 29 ? 5.664 7.039 16.042 1.00 0.00 29 SER A O 10
ATOM 11003 N N . HIS A 1 30 ? 5.146 5.285 14.730 1.00 0.00 30 HIS A N 10
ATOM 11004 C CA . HIS A 1 30 ? 5.948 4.337 15.494 1.00 0.00 30 HIS A CA 10
ATOM 11005 C C . HIS A 1 30 ? 7.123 3.827 14.666 1.00 0.00 30 HIS A C 10
ATOM 11006 O O . HIS A 1 30 ? 6.937 3.259 13.590 1.00 0.00 30 HIS A O 10
ATOM 11020 N N . SER A 1 31 ? 8.334 4.035 15.174 1.00 0.00 31 SER A N 10
ATOM 11021 C CA . SER A 1 31 ? 9.540 3.601 14.479 1.00 0.00 31 SER A CA 10
ATOM 11022 C C . SER A 1 31 ? 9.417 2.147 14.035 1.00 0.00 31 SER A C 10
ATOM 11023 O O . SER A 1 31 ? 9.688 1.814 12.881 1.00 0.00 31 SER A O 10
ATOM 11031 N N . SER A 1 32 ? 9.006 1.285 14.959 1.00 0.00 32 SER A N 10
ATOM 11032 C CA . SER A 1 32 ? 8.851 -0.135 14.665 1.00 0.00 32 SER A CA 10
ATOM 11033 C C . SER A 1 32 ? 8.196 -0.339 13.303 1.00 0.00 32 SER A C 10
ATOM 11034 O O . SER A 1 32 ? 8.716 -1.065 12.454 1.00 0.00 32 SER A O 10
ATOM 11042 N N . ASP A 1 33 ? 7.052 0.306 13.100 1.00 0.00 33 ASP A N 10
ATOM 11043 C CA . ASP A 1 33 ? 6.326 0.197 11.841 1.00 0.00 33 ASP A CA 10
ATOM 11044 C C . ASP A 1 33 ? 7.202 0.628 10.669 1.00 0.00 33 ASP A C 10
ATOM 11045 O O . ASP A 1 33 ? 7.321 -0.087 9.673 1.00 0.00 33 ASP A O 10
ATOM 11054 N N . LEU A 1 34 ? 7.813 1.801 10.793 1.00 0.00 34 LEU A N 10
ATOM 11055 C CA . LEU A 1 34 ? 8.678 2.328 9.744 1.00 0.00 34 LEU A CA 10
ATOM 11056 C C . LEU A 1 34 ? 9.706 1.287 9.312 1.00 0.00 34 LEU A C 10
ATOM 11057 O O . LEU A 1 34 ? 10.004 1.151 8.125 1.00 0.00 34 LEU A O 10
ATOM 11073 N N . SER A 1 35 ? 10.243 0.554 10.282 1.00 0.00 35 SER A N 10
ATOM 11074 C CA . SER A 1 35 ? 11.239 -0.473 10.002 1.00 0.00 35 SER A CA 10
ATOM 11075 C C . SER A 1 35 ? 10.696 -1.499 9.011 1.00 0.00 35 SER A C 10
ATOM 11076 O O . SER A 1 35 ? 11.402 -1.933 8.100 1.00 0.00 35 SER A O 10
ATOM 11084 N N . LYS A 1 36 ? 9.438 -1.883 9.196 1.00 0.00 36 LYS A N 10
ATOM 11085 C CA . LYS A 1 36 ? 8.798 -2.857 8.319 1.00 0.00 36 LYS A CA 10
ATOM 11086 C C . LYS A 1 36 ? 8.555 -2.265 6.934 1.00 0.00 36 LYS A C 10
ATOM 11087 O O . LYS A 1 36 ? 8.620 -2.971 5.927 1.00 0.00 36 LYS A O 10
ATOM 11106 N N . HIS A 1 37 ? 8.277 -0.966 6.891 1.00 0.00 37 HIS A N 10
ATOM 11107 C CA . HIS A 1 37 ? 8.027 -0.279 5.629 1.00 0.00 37 HIS A CA 10
ATOM 11108 C C . HIS A 1 37 ? 9.253 -0.345 4.722 1.00 0.00 37 HIS A C 10
ATOM 11109 O O . HIS A 1 37 ? 9.168 -0.792 3.579 1.00 0.00 37 HIS A O 10
ATOM 11123 N N . ARG A 1 38 ? 10.391 0.105 5.241 1.00 0.00 38 ARG A N 10
ATOM 11124 C CA . ARG A 1 38 ? 11.633 0.099 4.478 1.00 0.00 38 ARG A CA 10
ATOM 11125 C C . ARG A 1 38 ? 11.767 -1.186 3.667 1.00 0.00 38 ARG A C 10
ATOM 11126 O O . ARG A 1 38 ? 12.480 -1.228 2.664 1.00 0.00 38 ARG A O 10
ATOM 11147 N N . ARG A 1 39 ? 11.078 -2.233 4.109 1.00 0.00 39 ARG A N 10
ATOM 11148 C CA . ARG A 1 39 ? 11.122 -3.520 3.426 1.00 0.00 39 ARG A CA 10
ATOM 11149 C C . ARG A 1 39 ? 10.535 -3.410 2.021 1.00 0.00 39 ARG A C 10
ATOM 11150 O O . ARG A 1 39 ? 11.103 -3.924 1.057 1.00 0.00 39 ARG A O 10
ATOM 11171 N N . THR A 1 40 ? 9.394 -2.737 1.913 1.00 0.00 40 THR A N 10
ATOM 11172 C CA . THR A 1 40 ? 8.730 -2.560 0.628 1.00 0.00 40 THR A CA 10
ATOM 11173 C C . THR A 1 40 ? 9.718 -2.118 -0.446 1.00 0.00 40 THR A C 10
ATOM 11174 O O . THR A 1 40 ? 9.492 -2.332 -1.638 1.00 0.00 40 THR A O 10
ATOM 11185 N N . HIS A 1 41 ? 10.815 -1.502 -0.017 1.00 0.00 41 HIS A N 10
ATOM 11186 C CA . HIS A 1 41 ? 11.839 -1.031 -0.942 1.00 0.00 41 HIS A CA 10
ATOM 11187 C C . HIS A 1 41 ? 12.675 -2.195 -1.466 1.00 0.00 41 HIS A C 10
ATOM 11188 O O . HIS A 1 41 ? 12.748 -2.428 -2.673 1.00 0.00 41 HIS A O 10
ATOM 11202 N N . THR A 1 42 ? 13.306 -2.923 -0.550 1.00 0.00 42 THR A N 10
ATOM 11203 C CA . THR A 1 42 ? 14.139 -4.060 -0.918 1.00 0.00 42 THR A CA 10
ATOM 11204 C C . THR A 1 42 ? 13.317 -5.142 -1.609 1.00 0.00 42 THR A C 10
ATOM 11205 O O . THR A 1 42 ? 12.866 -6.094 -0.973 1.00 0.00 42 THR A O 10
ATOM 11216 N N . GLY A 1 43 ? 13.126 -4.990 -2.916 1.00 0.00 43 GLY A N 10
ATOM 11217 C CA . GLY A 1 43 ? 12.358 -5.963 -3.671 1.00 0.00 43 GLY A CA 10
ATOM 11218 C C . GLY A 1 43 ? 11.284 -5.318 -4.524 1.00 0.00 43 GLY A C 10
ATOM 11219 O O . GLY A 1 43 ? 11.572 -4.777 -5.591 1.00 0.00 43 GLY A O 10
ATOM 11223 N N . GLU A 1 44 ? 10.042 -5.376 -4.054 1.00 0.00 44 GLU A N 10
ATOM 11224 C CA . GLU A 1 44 ? 8.921 -4.795 -4.783 1.00 0.00 44 GLU A CA 10
ATOM 11225 C C . GLU A 1 44 ? 9.113 -3.292 -4.968 1.00 0.00 44 GLU A C 10
ATOM 11226 O O . GLU A 1 44 ? 10.135 -2.732 -4.570 1.00 0.00 44 GLU A O 10
ATOM 11238 N N . LYS A 1 45 ? 8.124 -2.646 -5.576 1.00 0.00 45 LYS A N 10
ATOM 11239 C CA . LYS A 1 45 ? 8.182 -1.209 -5.814 1.00 0.00 45 LYS A CA 10
ATOM 11240 C C . LYS A 1 45 ? 8.716 -0.475 -4.589 1.00 0.00 45 LYS A C 10
ATOM 11241 O O . LYS A 1 45 ? 8.449 -0.848 -3.446 1.00 0.00 45 LYS A O 10
ATOM 11260 N N . PRO A 1 46 ? 9.488 0.596 -4.829 1.00 0.00 46 PRO A N 10
ATOM 11261 C CA . PRO A 1 46 ? 10.074 1.406 -3.756 1.00 0.00 46 PRO A CA 10
ATOM 11262 C C . PRO A 1 46 ? 9.024 2.211 -2.998 1.00 0.00 46 PRO A C 10
ATOM 11263 O O . PRO A 1 46 ? 9.332 2.871 -2.006 1.00 0.00 46 PRO A O 10
ATOM 11274 N N . TYR A 1 47 ? 7.784 2.151 -3.471 1.00 0.00 47 TYR A N 10
ATOM 11275 C CA . TYR A 1 47 ? 6.689 2.876 -2.839 1.00 0.00 47 TYR A CA 10
ATOM 11276 C C . TYR A 1 47 ? 5.461 1.984 -2.685 1.00 0.00 47 TYR A C 10
ATOM 11277 O O . TYR A 1 47 ? 5.117 1.219 -3.587 1.00 0.00 47 TYR A O 10
ATOM 11295 N N . LYS A 1 48 ? 4.803 2.087 -1.536 1.00 0.00 48 LYS A N 10
ATOM 11296 C CA . LYS A 1 48 ? 3.611 1.292 -1.262 1.00 0.00 48 LYS A CA 10
ATOM 11297 C C . LYS A 1 48 ? 2.928 1.760 0.019 1.00 0.00 48 LYS A C 10
ATOM 11298 O O . LYS A 1 48 ? 3.511 1.702 1.102 1.00 0.00 48 LYS A O 10
ATOM 11317 N N . CYS A 1 49 ? 1.689 2.221 -0.111 1.00 0.00 49 CYS A N 10
ATOM 11318 C CA . CYS A 1 49 ? 0.926 2.698 1.036 1.00 0.00 49 CYS A CA 10
ATOM 11319 C C . CYS A 1 49 ? 0.551 1.541 1.959 1.00 0.00 49 CYS A C 10
ATOM 11320 O O . CYS A 1 49 ? 0.620 0.375 1.569 1.00 0.00 49 CYS A O 10
ATOM 11327 N N . ASP A 1 50 ? 0.156 1.873 3.183 1.00 0.00 50 ASP A N 10
ATOM 11328 C CA . ASP A 1 50 ? -0.231 0.863 4.161 1.00 0.00 50 ASP A CA 10
ATOM 11329 C C . ASP A 1 50 ? -1.742 0.861 4.372 1.00 0.00 50 ASP A C 10
ATOM 11330 O O . ASP A 1 50 ? -2.363 -0.197 4.469 1.00 0.00 50 ASP A O 10
ATOM 11339 N N . GLU A 1 51 ? -2.326 2.052 4.442 1.00 0.00 51 GLU A N 10
ATOM 11340 C CA . GLU A 1 51 ? -3.764 2.187 4.643 1.00 0.00 51 GLU A CA 10
ATOM 11341 C C . GLU A 1 51 ? -4.536 1.342 3.633 1.00 0.00 51 GLU A C 10
ATOM 11342 O O . GLU A 1 51 ? -5.265 0.422 4.005 1.00 0.00 51 GLU A O 10
ATOM 11354 N N . CYS A 1 52 ? -4.371 1.662 2.354 1.00 0.00 52 CYS A N 10
ATOM 11355 C CA . CYS A 1 52 ? -5.052 0.935 1.290 1.00 0.00 52 CYS A CA 10
ATOM 11356 C C . CYS A 1 52 ? -4.329 -0.372 0.975 1.00 0.00 52 CYS A C 10
ATOM 11357 O O . CYS A 1 52 ? -4.945 -1.435 0.914 1.00 0.00 52 CYS A O 10
ATOM 11364 N N . GLY A 1 53 ? -3.017 -0.284 0.776 1.00 0.00 53 GLY A N 10
ATOM 11365 C CA . GLY A 1 53 ? -2.232 -1.465 0.471 1.00 0.00 53 GLY A CA 10
ATOM 11366 C C . GLY A 1 53 ? -1.880 -1.563 -1.000 1.00 0.00 53 GLY A C 10
ATOM 11367 O O . GLY A 1 53 ? -1.815 -2.658 -1.560 1.00 0.00 53 GLY A O 10
ATOM 11371 N N . LYS A 1 54 ? -1.653 -0.415 -1.630 1.00 0.00 54 LYS A N 10
ATOM 11372 C CA . LYS A 1 54 ? -1.306 -0.375 -3.046 1.00 0.00 54 LYS A CA 10
ATOM 11373 C C . LYS A 1 54 ? 0.162 -0.009 -3.236 1.00 0.00 54 LYS A C 10
ATOM 11374 O O . LYS A 1 54 ? 0.750 0.688 -2.410 1.00 0.00 54 LYS A O 10
ATOM 11393 N N . ALA A 1 55 ? 0.749 -0.484 -4.330 1.00 0.00 55 ALA A N 10
ATOM 11394 C CA . ALA A 1 55 ? 2.147 -0.204 -4.630 1.00 0.00 55 ALA A CA 10
ATOM 11395 C C . ALA A 1 55 ? 2.275 0.915 -5.658 1.00 0.00 55 ALA A C 10
ATOM 11396 O O . ALA A 1 55 ? 1.293 1.307 -6.289 1.00 0.00 55 ALA A O 10
ATOM 11403 N N . PHE A 1 56 ? 3.491 1.426 -5.821 1.00 0.00 56 PHE A N 10
ATOM 11404 C CA . PHE A 1 56 ? 3.746 2.502 -6.772 1.00 0.00 56 PHE A CA 10
ATOM 11405 C C . PHE A 1 56 ? 5.210 2.511 -7.203 1.00 0.00 56 PHE A C 10
ATOM 11406 O O . PHE A 1 56 ? 6.112 2.371 -6.376 1.00 0.00 56 PHE A O 10
ATOM 11423 N N . ILE A 1 57 ? 5.437 2.675 -8.502 1.00 0.00 57 ILE A N 10
ATOM 11424 C CA . ILE A 1 57 ? 6.791 2.702 -9.042 1.00 0.00 57 ILE A CA 10
ATOM 11425 C C . ILE A 1 57 ? 7.455 4.052 -8.793 1.00 0.00 57 ILE A C 10
ATOM 11426 O O . ILE A 1 57 ? 8.608 4.117 -8.368 1.00 0.00 57 ILE A O 10
ATOM 11442 N N . GLN A 1 58 ? 6.719 5.126 -9.060 1.00 0.00 58 GLN A N 10
ATOM 11443 C CA . GLN A 1 58 ? 7.237 6.474 -8.864 1.00 0.00 58 GLN A CA 10
ATOM 11444 C C . GLN A 1 58 ? 6.706 7.078 -7.567 1.00 0.00 58 GLN A C 10
ATOM 11445 O O . GLN A 1 58 ? 5.691 6.631 -7.033 1.00 0.00 58 GLN A O 10
ATOM 11459 N N . ARG A 1 59 ? 7.400 8.095 -7.067 1.00 0.00 59 ARG A N 10
ATOM 11460 C CA . ARG A 1 59 ? 6.999 8.759 -5.832 1.00 0.00 59 ARG A CA 10
ATOM 11461 C C . ARG A 1 59 ? 5.782 9.650 -6.064 1.00 0.00 59 ARG A C 10
ATOM 11462 O O . ARG A 1 59 ? 4.753 9.496 -5.407 1.00 0.00 59 ARG A O 10
ATOM 11483 N N . SER A 1 60 ? 5.909 10.583 -7.002 1.00 0.00 60 SER A N 10
ATOM 11484 C CA . SER A 1 60 ? 4.822 11.502 -7.318 1.00 0.00 60 SER A CA 10
ATOM 11485 C C . SER A 1 60 ? 3.476 10.785 -7.279 1.00 0.00 60 SER A C 10
ATOM 11486 O O . SER A 1 60 ? 2.521 11.266 -6.668 1.00 0.00 60 SER A O 10
ATOM 11494 N N . HIS A 1 61 ? 3.408 9.632 -7.936 1.00 0.00 61 HIS A N 10
ATOM 11495 C CA . HIS A 1 61 ? 2.179 8.847 -7.977 1.00 0.00 61 HIS A CA 10
ATOM 11496 C C . HIS A 1 61 ? 1.586 8.693 -6.580 1.00 0.00 61 HIS A C 10
ATOM 11497 O O . HIS A 1 61 ? 0.375 8.816 -6.391 1.00 0.00 61 HIS A O 10
ATOM 11511 N N . LEU A 1 62 ? 2.446 8.422 -5.604 1.00 0.00 62 LEU A N 10
ATOM 11512 C CA . LEU A 1 62 ? 2.008 8.250 -4.224 1.00 0.00 62 LEU A CA 10
ATOM 11513 C C . LEU A 1 62 ? 1.726 9.599 -3.570 1.00 0.00 62 LEU A C 10
ATOM 11514 O O . LEU A 1 62 ? 0.815 9.724 -2.751 1.00 0.00 62 LEU A O 10
ATOM 11530 N N . ILE A 1 63 ? 2.512 10.604 -3.938 1.00 0.00 63 ILE A N 10
ATOM 11531 C CA . ILE A 1 63 ? 2.345 11.944 -3.389 1.00 0.00 63 ILE A CA 10
ATOM 11532 C C . ILE A 1 63 ? 0.875 12.346 -3.358 1.00 0.00 63 ILE A C 10
ATOM 11533 O O . ILE A 1 63 ? 0.318 12.620 -2.295 1.00 0.00 63 ILE A O 10
ATOM 11549 N N . GLY A 1 64 ? 0.249 12.376 -4.531 1.00 0.00 64 GLY A N 10
ATOM 11550 C CA . GLY A 1 64 ? -1.152 12.744 -4.615 1.00 0.00 64 GLY A CA 10
ATOM 11551 C C . GLY A 1 64 ? -2.056 11.745 -3.921 1.00 0.00 64 GLY A C 10
ATOM 11552 O O . GLY A 1 64 ? -3.031 12.125 -3.271 1.00 0.00 64 GLY A O 10
ATOM 11556 N N . HIS A 1 65 ? -1.734 10.462 -4.058 1.00 0.00 65 HIS A N 10
ATOM 11557 C CA . HIS A 1 65 ? -2.526 9.405 -3.439 1.00 0.00 65 HIS A CA 10
ATOM 11558 C C . HIS A 1 65 ? -2.719 9.672 -1.950 1.00 0.00 65 HIS A C 10
ATOM 11559 O O . HIS A 1 65 ? -3.800 9.447 -1.403 1.00 0.00 65 HIS A O 10
ATOM 11573 N N . HIS A 1 66 ? -1.665 10.153 -1.298 1.00 0.00 66 HIS A N 10
ATOM 11574 C CA . HIS A 1 66 ? -1.720 10.451 0.129 1.00 0.00 66 HIS A CA 10
ATOM 11575 C C . HIS A 1 66 ? -2.992 11.218 0.476 1.00 0.00 66 HIS A C 10
ATOM 11576 O O . HIS A 1 66 ? -3.485 11.146 1.602 1.00 0.00 66 HIS A O 10
ATOM 11590 N N . ARG A 1 67 ? -3.518 11.953 -0.498 1.00 0.00 67 ARG A N 10
ATOM 11591 C CA . ARG A 1 67 ? -4.732 12.735 -0.295 1.00 0.00 67 ARG A CA 10
ATOM 11592 C C . ARG A 1 67 ? -5.972 11.907 -0.615 1.00 0.00 67 ARG A C 10
ATOM 11593 O O . ARG A 1 67 ? -7.000 12.443 -1.030 1.00 0.00 67 ARG A O 10
ATOM 11614 N N . VAL A 1 68 ? -5.869 10.596 -0.419 1.00 0.00 68 VAL A N 10
ATOM 11615 C CA . VAL A 1 68 ? -6.982 9.693 -0.685 1.00 0.00 68 VAL A CA 10
ATOM 11616 C C . VAL A 1 68 ? -7.649 9.245 0.611 1.00 0.00 68 VAL A C 10
ATOM 11617 O O . VAL A 1 68 ? -8.797 8.800 0.609 1.00 0.00 68 VAL A O 10
ATOM 11630 N N . HIS A 1 69 ? -6.922 9.367 1.717 1.00 0.00 69 HIS A N 10
ATOM 11631 C CA . HIS A 1 69 ? -7.444 8.976 3.021 1.00 0.00 69 HIS A CA 10
ATOM 11632 C C . HIS A 1 69 ? -7.800 10.203 3.855 1.00 0.00 69 HIS A C 10
ATOM 11633 O O . HIS A 1 69 ? -8.948 10.376 4.266 1.00 0.00 69 HIS A O 10
ATOM 11647 N N . THR A 1 70 ? -6.808 11.054 4.101 1.00 0.00 70 THR A N 10
ATOM 11648 C CA . THR A 1 70 ? -7.016 12.263 4.886 1.00 0.00 70 THR A CA 10
ATOM 11649 C C . THR A 1 70 ? -6.176 13.418 4.351 1.00 0.00 70 THR A C 10
ATOM 11650 O O . THR A 1 70 ? -4.976 13.271 4.123 1.00 0.00 70 THR A O 10
ATOM 11661 N N . GLY A 1 71 ? -6.815 14.567 4.153 1.00 0.00 71 GLY A N 10
ATOM 11662 C CA . GLY A 1 71 ? -6.110 15.730 3.646 1.00 0.00 71 GLY A CA 10
ATOM 11663 C C . GLY A 1 71 ? -6.239 16.930 4.562 1.00 0.00 71 GLY A C 10
ATOM 11664 O O . GLY A 1 71 ? -7.018 17.844 4.293 1.00 0.00 71 GLY A O 10
ATOM 11668 N N . SER A 1 72 ? -5.474 16.928 5.649 1.00 0.00 72 SER A N 10
ATOM 11669 C CA . SER A 1 72 ? -5.510 18.023 6.612 1.00 0.00 72 SER A CA 10
ATOM 11670 C C . SER A 1 72 ? -4.234 18.855 6.536 1.00 0.00 72 SER A C 10
ATOM 11671 O O . SER A 1 72 ? -4.281 20.084 6.507 1.00 0.00 72 SER A O 10
ATOM 11679 N N . GLY A 1 73 ? -3.092 18.174 6.505 1.00 0.00 73 GLY A N 10
ATOM 11680 C CA . GLY A 1 73 ? -1.818 18.865 6.433 1.00 0.00 73 GLY A CA 10
ATOM 11681 C C . GLY A 1 73 ? -1.161 18.732 5.073 1.00 0.00 73 GLY A C 10
ATOM 11682 O O . GLY A 1 73 ? -1.418 17.788 4.326 1.00 0.00 73 GLY A O 10
ATOM 11686 N N . PRO A 1 74 ? -0.293 19.696 4.734 1.00 0.00 74 PRO A N 10
ATOM 11687 C CA . PRO A 1 74 ? 0.419 19.705 3.453 1.00 0.00 74 PRO A CA 10
ATOM 11688 C C . PRO A 1 74 ? 1.463 18.597 3.361 1.00 0.00 74 PRO A C 10
ATOM 11689 O O . PRO A 1 74 ? 2.191 18.496 2.374 1.00 0.00 74 PRO A O 10
ATOM 11700 N N . SER A 1 75 ? 1.530 17.767 4.397 1.00 0.00 75 SER A N 10
ATOM 11701 C CA . SER A 1 75 ? 2.487 16.667 4.435 1.00 0.00 75 SER A CA 10
ATOM 11702 C C . SER A 1 75 ? 3.897 17.184 4.703 1.00 0.00 75 SER A C 10
ATOM 11703 O O . SER A 1 75 ? 4.853 16.788 4.035 1.00 0.00 75 SER A O 10
ATOM 11711 N N . SER A 1 76 ? 4.019 18.071 5.686 1.00 0.00 76 SER A N 10
ATOM 11712 C CA . SER A 1 76 ? 5.311 18.646 6.041 1.00 0.00 76 SER A CA 10
ATOM 11713 C C . SER A 1 76 ? 6.141 18.929 4.792 1.00 0.00 76 SER A C 10
ATOM 11714 O O . SER A 1 76 ? 7.338 18.647 4.751 1.00 0.00 76 SER A O 10
ATOM 11722 N N . GLY A 1 77 ? 5.495 19.490 3.775 1.00 0.00 77 GLY A N 10
ATOM 11723 C CA . GLY A 1 77 ? 6.188 19.803 2.538 1.00 0.00 77 GLY A CA 10
ATOM 11724 C C . GLY A 1 77 ? 5.386 19.418 1.311 1.00 0.00 77 GLY A C 10
ATOM 11725 O O . GLY A 1 77 ? 5.921 19.470 0.205 1.00 0.00 77 GLY A O 10
ATOM 11731 N N . GLY A 1 1 ? 6.807 30.195 -13.652 1.00 0.00 1 GLY A N 11
ATOM 11732 C CA . GLY A 1 1 ? 5.762 29.212 -13.431 1.00 0.00 1 GLY A CA 11
ATOM 11733 C C . GLY A 1 1 ? 4.996 29.459 -12.147 1.00 0.00 1 GLY A C 11
ATOM 11734 O O . GLY A 1 1 ? 5.251 30.435 -11.441 1.00 0.00 1 GLY A O 11
ATOM 11738 N N . SER A 1 2 ? 4.052 28.574 -11.843 1.00 0.00 2 SER A N 11
ATOM 11739 C CA . SER A 1 2 ? 3.242 28.704 -10.638 1.00 0.00 2 SER A CA 11
ATOM 11740 C C . SER A 1 2 ? 3.564 27.592 -9.644 1.00 0.00 2 SER A C 11
ATOM 11741 O O . SER A 1 2 ? 3.770 27.846 -8.457 1.00 0.00 2 SER A O 11
ATOM 11749 N N . SER A 1 3 ? 3.607 26.359 -10.138 1.00 0.00 3 SER A N 11
ATOM 11750 C CA . SER A 1 3 ? 3.900 25.207 -9.294 1.00 0.00 3 SER A CA 11
ATOM 11751 C C . SER A 1 3 ? 2.826 25.028 -8.225 1.00 0.00 3 SER A C 11
ATOM 11752 O O . SER A 1 3 ? 3.127 24.736 -7.069 1.00 0.00 3 SER A O 11
ATOM 11760 N N . GLY A 1 4 ? 1.570 25.207 -8.622 1.00 0.00 4 GLY A N 11
ATOM 11761 C CA . GLY A 1 4 ? 0.469 25.062 -7.688 1.00 0.00 4 GLY A CA 11
ATOM 11762 C C . GLY A 1 4 ? 0.213 26.327 -6.893 1.00 0.00 4 GLY A C 11
ATOM 11763 O O . GLY A 1 4 ? 0.464 26.372 -5.688 1.00 0.00 4 GLY A O 11
ATOM 11767 N N . SER A 1 5 ? -0.286 27.358 -7.567 1.00 0.00 5 SER A N 11
ATOM 11768 C CA . SER A 1 5 ? -0.570 28.632 -6.917 1.00 0.00 5 SER A CA 11
ATOM 11769 C C . SER A 1 5 ? -2.047 28.736 -6.549 1.00 0.00 5 SER A C 11
ATOM 11770 O O . SER A 1 5 ? -2.395 29.029 -5.405 1.00 0.00 5 SER A O 11
ATOM 11778 N N . SER A 1 6 ? -2.912 28.494 -7.529 1.00 0.00 6 SER A N 11
ATOM 11779 C CA . SER A 1 6 ? -4.353 28.565 -7.311 1.00 0.00 6 SER A CA 11
ATOM 11780 C C . SER A 1 6 ? -4.954 27.167 -7.198 1.00 0.00 6 SER A C 11
ATOM 11781 O O . SER A 1 6 ? -5.129 26.471 -8.197 1.00 0.00 6 SER A O 11
ATOM 11789 N N . GLY A 1 7 ? -5.268 26.763 -5.971 1.00 0.00 7 GLY A N 11
ATOM 11790 C CA . GLY A 1 7 ? -5.846 25.450 -5.748 1.00 0.00 7 GLY A CA 11
ATOM 11791 C C . GLY A 1 7 ? -6.086 25.164 -4.279 1.00 0.00 7 GLY A C 11
ATOM 11792 O O . GLY A 1 7 ? -6.518 26.042 -3.531 1.00 0.00 7 GLY A O 11
ATOM 11796 N N . ARG A 1 8 ? -5.806 23.933 -3.864 1.00 0.00 8 ARG A N 11
ATOM 11797 C CA . ARG A 1 8 ? -5.996 23.533 -2.475 1.00 0.00 8 ARG A CA 11
ATOM 11798 C C . ARG A 1 8 ? -4.928 22.532 -2.046 1.00 0.00 8 ARG A C 11
ATOM 11799 O O . ARG A 1 8 ? -4.404 21.778 -2.866 1.00 0.00 8 ARG A O 11
ATOM 11820 N N . SER A 1 9 ? -4.609 22.532 -0.755 1.00 0.00 9 SER A N 11
ATOM 11821 C CA . SER A 1 9 ? -3.599 21.627 -0.218 1.00 0.00 9 SER A CA 11
ATOM 11822 C C . SER A 1 9 ? -3.658 21.592 1.306 1.00 0.00 9 SER A C 11
ATOM 11823 O O . SER A 1 9 ? -4.284 22.445 1.934 1.00 0.00 9 SER A O 11
ATOM 11831 N N . GLU A 1 10 ? -2.999 20.598 1.895 1.00 0.00 10 GLU A N 11
ATOM 11832 C CA . GLU A 1 10 ? -2.977 20.451 3.345 1.00 0.00 10 GLU A CA 11
ATOM 11833 C C . GLU A 1 10 ? -1.892 21.327 3.964 1.00 0.00 10 GLU A C 11
ATOM 11834 O O . GLU A 1 10 ? -0.957 21.750 3.284 1.00 0.00 10 GLU A O 11
ATOM 11846 N N . TRP A 1 11 ? -2.025 21.597 5.258 1.00 0.00 11 TRP A N 11
ATOM 11847 C CA . TRP A 1 11 ? -1.057 22.424 5.969 1.00 0.00 11 TRP A CA 11
ATOM 11848 C C . TRP A 1 11 ? -0.027 21.560 6.690 1.00 0.00 11 TRP A C 11
ATOM 11849 O O . TRP A 1 11 ? 1.174 21.814 6.608 1.00 0.00 11 TRP A O 11
ATOM 11870 N N . GLN A 1 12 ? -0.506 20.540 7.394 1.00 0.00 12 GLN A N 11
ATOM 11871 C CA . GLN A 1 12 ? 0.374 19.639 8.128 1.00 0.00 12 GLN A CA 11
ATOM 11872 C C . GLN A 1 12 ? 0.031 18.182 7.834 1.00 0.00 12 GLN A C 11
ATOM 11873 O O . GLN A 1 12 ? -1.098 17.865 7.461 1.00 0.00 12 GLN A O 11
ATOM 11887 N N . GLN A 1 13 ? 1.012 17.302 8.005 1.00 0.00 13 GLN A N 11
ATOM 11888 C CA . GLN A 1 13 ? 0.813 15.879 7.756 1.00 0.00 13 GLN A CA 11
ATOM 11889 C C . GLN A 1 13 ? 1.132 15.059 9.002 1.00 0.00 13 GLN A C 11
ATOM 11890 O O . GLN A 1 13 ? 0.424 14.105 9.327 1.00 0.00 13 GLN A O 11
ATOM 11904 N N . ARG A 1 14 ? 2.200 15.437 9.696 1.00 0.00 14 ARG A N 11
ATOM 11905 C CA . ARG A 1 14 ? 2.614 14.736 10.905 1.00 0.00 14 ARG A CA 11
ATOM 11906 C C . ARG A 1 14 ? 2.606 15.675 12.108 1.00 0.00 14 ARG A C 11
ATOM 11907 O O . ARG A 1 14 ? 3.202 16.750 12.071 1.00 0.00 14 ARG A O 11
ATOM 11928 N N . GLU A 1 15 ? 1.926 15.259 13.172 1.00 0.00 15 GLU A N 11
ATOM 11929 C CA . GLU A 1 15 ? 1.840 16.065 14.385 1.00 0.00 15 GLU A CA 11
ATOM 11930 C C . GLU A 1 15 ? 3.082 15.878 15.251 1.00 0.00 15 GLU A C 11
ATOM 11931 O O . GLU A 1 15 ? 3.952 16.747 15.303 1.00 0.00 15 GLU A O 11
ATOM 11943 N N . ARG A 1 16 ? 3.156 14.738 15.931 1.00 0.00 16 ARG A N 11
ATOM 11944 C CA . ARG A 1 16 ? 4.290 14.437 16.797 1.00 0.00 16 ARG A CA 11
ATOM 11945 C C . ARG A 1 16 ? 4.700 12.973 16.666 1.00 0.00 16 ARG A C 11
ATOM 11946 O O . ARG A 1 16 ? 3.920 12.070 16.967 1.00 0.00 16 ARG A O 11
ATOM 11967 N N . ARG A 1 17 ? 5.929 12.746 16.213 1.00 0.00 17 ARG A N 11
ATOM 11968 C CA . ARG A 1 17 ? 6.442 11.393 16.040 1.00 0.00 17 ARG A CA 11
ATOM 11969 C C . ARG A 1 17 ? 7.825 11.251 16.670 1.00 0.00 17 ARG A C 11
ATOM 11970 O O . ARG A 1 17 ? 8.389 12.221 17.177 1.00 0.00 17 ARG A O 11
ATOM 11991 N N . ARG A 1 18 ? 8.364 10.037 16.635 1.00 0.00 18 ARG A N 11
ATOM 11992 C CA . ARG A 1 18 ? 9.679 9.768 17.204 1.00 0.00 18 ARG A CA 11
ATOM 11993 C C . ARG A 1 18 ? 10.540 8.970 16.229 1.00 0.00 18 ARG A C 11
ATOM 11994 O O . ARG A 1 18 ? 11.608 9.423 15.815 1.00 0.00 18 ARG A O 11
ATOM 12015 N N . TYR A 1 19 ? 10.069 7.783 15.866 1.00 0.00 19 TYR A N 11
ATOM 12016 C CA . TYR A 1 19 ? 10.797 6.921 14.942 1.00 0.00 19 TYR A CA 11
ATOM 12017 C C . TYR A 1 19 ? 10.877 7.553 13.556 1.00 0.00 19 TYR A C 11
ATOM 12018 O O . TYR A 1 19 ? 9.901 8.114 13.059 1.00 0.00 19 TYR A O 11
ATOM 12036 N N . LYS A 1 20 ? 12.048 7.457 12.936 1.00 0.00 20 LYS A N 11
ATOM 12037 C CA . LYS A 1 20 ? 12.259 8.016 11.606 1.00 0.00 20 LYS A CA 11
ATOM 12038 C C . LYS A 1 20 ? 13.187 7.129 10.783 1.00 0.00 20 LYS A C 11
ATOM 12039 O O . LYS A 1 20 ? 14.264 6.746 11.241 1.00 0.00 20 LYS A O 11
ATOM 12058 N N . CYS A 1 21 ? 12.763 6.806 9.566 1.00 0.00 21 CYS A N 11
ATOM 12059 C CA . CYS A 1 21 ? 13.556 5.964 8.678 1.00 0.00 21 CYS A CA 11
ATOM 12060 C C . CYS A 1 21 ? 14.726 6.746 8.088 1.00 0.00 21 CYS A C 11
ATOM 12061 O O . CYS A 1 21 ? 14.613 7.941 7.816 1.00 0.00 21 CYS A O 11
ATOM 12068 N N . ASP A 1 22 ? 15.848 6.063 7.894 1.00 0.00 22 ASP A N 11
ATOM 12069 C CA . ASP A 1 22 ? 17.039 6.692 7.335 1.00 0.00 22 ASP A CA 11
ATOM 12070 C C . ASP A 1 22 ? 17.128 6.449 5.832 1.00 0.00 22 ASP A C 11
ATOM 12071 O O . ASP A 1 22 ? 17.681 7.264 5.094 1.00 0.00 22 ASP A O 11
ATOM 12080 N N . GLU A 1 23 ? 16.580 5.323 5.386 1.00 0.00 23 GLU A N 11
ATOM 12081 C CA . GLU A 1 23 ? 16.600 4.972 3.971 1.00 0.00 23 GLU A CA 11
ATOM 12082 C C . GLU A 1 23 ? 15.984 6.084 3.126 1.00 0.00 23 GLU A C 11
ATOM 12083 O O . GLU A 1 23 ? 16.522 6.458 2.084 1.00 0.00 23 GLU A O 11
ATOM 12095 N N . CYS A 1 24 ? 14.852 6.609 3.584 1.00 0.00 24 CYS A N 11
ATOM 12096 C CA . CYS A 1 24 ? 14.161 7.677 2.872 1.00 0.00 24 CYS A CA 11
ATOM 12097 C C . CYS A 1 24 ? 14.063 8.932 3.736 1.00 0.00 24 CYS A C 11
ATOM 12098 O O . CYS A 1 24 ? 14.452 10.020 3.314 1.00 0.00 24 CYS A O 11
ATOM 12105 N N . GLY A 1 25 ? 13.541 8.770 4.948 1.00 0.00 25 GLY A N 11
ATOM 12106 C CA . GLY A 1 25 ? 13.402 9.897 5.852 1.00 0.00 25 GLY A CA 11
ATOM 12107 C C . GLY A 1 25 ? 12.003 10.010 6.426 1.00 0.00 25 GLY A C 11
ATOM 12108 O O . GLY A 1 25 ? 11.616 11.062 6.934 1.00 0.00 25 GLY A O 11
ATOM 12112 N N . LYS A 1 26 ? 11.242 8.924 6.344 1.00 0.00 26 LYS A N 11
ATOM 12113 C CA . LYS A 1 26 ? 9.878 8.904 6.859 1.00 0.00 26 LYS A CA 11
ATOM 12114 C C . LYS A 1 26 ? 9.873 8.900 8.384 1.00 0.00 26 LYS A C 11
ATOM 12115 O O . LYS A 1 26 ? 10.888 8.611 9.017 1.00 0.00 26 LYS A O 11
ATOM 12134 N N . SER A 1 27 ? 8.722 9.222 8.968 1.00 0.00 27 SER A N 11
ATOM 12135 C CA . SER A 1 27 ? 8.586 9.257 10.419 1.00 0.00 27 SER A CA 11
ATOM 12136 C C . SER A 1 27 ? 7.301 8.562 10.861 1.00 0.00 27 SER A C 11
ATOM 12137 O O . SER A 1 27 ? 6.282 8.622 10.173 1.00 0.00 27 SER A O 11
ATOM 12145 N N . PHE A 1 28 ? 7.358 7.903 12.013 1.00 0.00 28 PHE A N 11
ATOM 12146 C CA . PHE A 1 28 ? 6.201 7.196 12.548 1.00 0.00 28 PHE A CA 11
ATOM 12147 C C . PHE A 1 28 ? 6.141 7.321 14.067 1.00 0.00 28 PHE A C 11
ATOM 12148 O O . PHE A 1 28 ? 7.106 7.742 14.705 1.00 0.00 28 PHE A O 11
ATOM 12165 N N . SER A 1 29 ? 5.001 6.951 14.641 1.00 0.00 29 SER A N 11
ATOM 12166 C CA . SER A 1 29 ? 4.812 7.025 16.085 1.00 0.00 29 SER A CA 11
ATOM 12167 C C . SER A 1 29 ? 5.124 5.685 16.743 1.00 0.00 29 SER A C 11
ATOM 12168 O O . SER A 1 29 ? 5.794 5.627 17.775 1.00 0.00 29 SER A O 11
ATOM 12176 N N . HIS A 1 30 ? 4.632 4.608 16.139 1.00 0.00 30 HIS A N 11
ATOM 12177 C CA . HIS A 1 30 ? 4.858 3.266 16.666 1.00 0.00 30 HIS A CA 11
ATOM 12178 C C . HIS A 1 30 ? 5.983 2.568 15.908 1.00 0.00 30 HIS A C 11
ATOM 12179 O O . HIS A 1 30 ? 6.218 2.844 14.731 1.00 0.00 30 HIS A O 11
ATOM 12193 N N . SER A 1 31 ? 6.677 1.662 16.590 1.00 0.00 31 SER A N 11
ATOM 12194 C CA . SER A 1 31 ? 7.780 0.927 15.982 1.00 0.00 31 SER A CA 11
ATOM 12195 C C . SER A 1 31 ? 7.261 -0.120 15.001 1.00 0.00 31 SER A C 11
ATOM 12196 O O . SER A 1 31 ? 7.740 -0.220 13.872 1.00 0.00 31 SER A O 11
ATOM 12204 N N . SER A 1 32 ? 6.277 -0.898 15.442 1.00 0.00 32 SER A N 11
ATOM 12205 C CA . SER A 1 32 ? 5.694 -1.941 14.605 1.00 0.00 32 SER A CA 11
ATOM 12206 C C . SER A 1 32 ? 5.377 -1.405 13.212 1.00 0.00 32 SER A C 11
ATOM 12207 O O . SER A 1 32 ? 5.616 -2.076 12.208 1.00 0.00 32 SER A O 11
ATOM 12215 N N . ASP A 1 33 ? 4.837 -0.193 13.161 1.00 0.00 33 ASP A N 11
ATOM 12216 C CA . ASP A 1 33 ? 4.487 0.435 11.892 1.00 0.00 33 ASP A CA 11
ATOM 12217 C C . ASP A 1 33 ? 5.722 0.612 11.014 1.00 0.00 33 ASP A C 11
ATOM 12218 O O . ASP A 1 33 ? 5.794 0.071 9.910 1.00 0.00 33 ASP A O 11
ATOM 12227 N N . LEU A 1 34 ? 6.690 1.373 11.511 1.00 0.00 34 LEU A N 11
ATOM 12228 C CA . LEU A 1 34 ? 7.923 1.623 10.772 1.00 0.00 34 LEU A CA 11
ATOM 12229 C C . LEU A 1 34 ? 8.458 0.334 10.155 1.00 0.00 34 LEU A C 11
ATOM 12230 O O . LEU A 1 34 ? 8.706 0.268 8.951 1.00 0.00 34 LEU A O 11
ATOM 12246 N N . SER A 1 35 ? 8.631 -0.687 10.987 1.00 0.00 35 SER A N 11
ATOM 12247 C CA . SER A 1 35 ? 9.138 -1.974 10.523 1.00 0.00 35 SER A CA 11
ATOM 12248 C C . SER A 1 35 ? 8.440 -2.400 9.235 1.00 0.00 35 SER A C 11
ATOM 12249 O O . SER A 1 35 ? 9.066 -2.950 8.328 1.00 0.00 35 SER A O 11
ATOM 12257 N N . LYS A 1 36 ? 7.138 -2.143 9.162 1.00 0.00 36 LYS A N 11
ATOM 12258 C CA . LYS A 1 36 ? 6.353 -2.498 7.986 1.00 0.00 36 LYS A CA 11
ATOM 12259 C C . LYS A 1 36 ? 6.672 -1.570 6.818 1.00 0.00 36 LYS A C 11
ATOM 12260 O O . LYS A 1 36 ? 6.751 -2.006 5.669 1.00 0.00 36 LYS A O 11
ATOM 12279 N N . HIS A 1 37 ? 6.855 -0.288 7.120 1.00 0.00 37 HIS A N 11
ATOM 12280 C CA . HIS A 1 37 ? 7.168 0.701 6.095 1.00 0.00 37 HIS A CA 11
ATOM 12281 C C . HIS A 1 37 ? 8.397 0.283 5.294 1.00 0.00 37 HIS A C 11
ATOM 12282 O O . HIS A 1 37 ? 8.332 0.128 4.074 1.00 0.00 37 HIS A O 11
ATOM 12296 N N . ARG A 1 38 ? 9.517 0.104 5.987 1.00 0.00 38 ARG A N 11
ATOM 12297 C CA . ARG A 1 38 ? 10.761 -0.293 5.340 1.00 0.00 38 ARG A CA 11
ATOM 12298 C C . ARG A 1 38 ? 10.490 -1.248 4.181 1.00 0.00 38 ARG A C 11
ATOM 12299 O O . ARG A 1 38 ? 11.072 -1.113 3.104 1.00 0.00 38 ARG A O 11
ATOM 12320 N N . ARG A 1 39 ? 9.605 -2.212 4.409 1.00 0.00 39 ARG A N 11
ATOM 12321 C CA . ARG A 1 39 ? 9.258 -3.189 3.385 1.00 0.00 39 ARG A CA 11
ATOM 12322 C C . ARG A 1 39 ? 9.173 -2.531 2.011 1.00 0.00 39 ARG A C 11
ATOM 12323 O O . ARG A 1 39 ? 9.808 -2.978 1.055 1.00 0.00 39 ARG A O 11
ATOM 12344 N N . THR A 1 40 ? 8.384 -1.465 1.919 1.00 0.00 40 THR A N 11
ATOM 12345 C CA . THR A 1 40 ? 8.214 -0.745 0.663 1.00 0.00 40 THR A CA 11
ATOM 12346 C C . THR A 1 40 ? 9.526 -0.672 -0.110 1.00 0.00 40 THR A C 11
ATOM 12347 O O . THR A 1 40 ? 9.601 -1.086 -1.267 1.00 0.00 40 THR A O 11
ATOM 12358 N N . HIS A 1 41 ? 10.560 -0.142 0.537 1.00 0.00 41 HIS A N 11
ATOM 12359 C CA . HIS A 1 41 ? 11.871 -0.016 -0.091 1.00 0.00 41 HIS A CA 11
ATOM 12360 C C . HIS A 1 41 ? 12.139 -1.187 -1.030 1.00 0.00 41 HIS A C 11
ATOM 12361 O O . HIS A 1 41 ? 12.532 -0.997 -2.181 1.00 0.00 41 HIS A O 11
ATOM 12375 N N . THR A 1 42 ? 11.924 -2.401 -0.531 1.00 0.00 42 THR A N 11
ATOM 12376 C CA . THR A 1 42 ? 12.144 -3.604 -1.324 1.00 0.00 42 THR A CA 11
ATOM 12377 C C . THR A 1 42 ? 10.834 -4.133 -1.896 1.00 0.00 42 THR A C 11
ATOM 12378 O O . THR A 1 42 ? 9.793 -4.079 -1.242 1.00 0.00 42 THR A O 11
ATOM 12389 N N . GLY A 1 43 ? 10.892 -4.646 -3.121 1.00 0.00 43 GLY A N 11
ATOM 12390 C CA . GLY A 1 43 ? 9.703 -5.178 -3.760 1.00 0.00 43 GLY A CA 11
ATOM 12391 C C . GLY A 1 43 ? 9.768 -5.090 -5.272 1.00 0.00 43 GLY A C 11
ATOM 12392 O O . GLY A 1 43 ? 10.494 -5.849 -5.913 1.00 0.00 43 GLY A O 11
ATOM 12396 N N . GLU A 1 44 ? 9.005 -4.163 -5.843 1.00 0.00 44 GLU A N 11
ATOM 12397 C CA . GLU A 1 44 ? 8.978 -3.981 -7.289 1.00 0.00 44 GLU A CA 11
ATOM 12398 C C . GLU A 1 44 ? 9.077 -2.502 -7.654 1.00 0.00 44 GLU A C 11
ATOM 12399 O O . GLU A 1 44 ? 9.925 -2.103 -8.452 1.00 0.00 44 GLU A O 11
ATOM 12411 N N . LYS A 1 45 ? 8.203 -1.694 -7.064 1.00 0.00 45 LYS A N 11
ATOM 12412 C CA . LYS A 1 45 ? 8.190 -0.260 -7.325 1.00 0.00 45 LYS A CA 11
ATOM 12413 C C . LYS A 1 45 ? 8.819 0.509 -6.167 1.00 0.00 45 LYS A C 11
ATOM 12414 O O . LYS A 1 45 ? 8.673 0.149 -4.999 1.00 0.00 45 LYS A O 11
ATOM 12433 N N . PRO A 1 46 ? 9.534 1.595 -6.496 1.00 0.00 46 PRO A N 11
ATOM 12434 C CA . PRO A 1 46 ? 10.198 2.438 -5.498 1.00 0.00 46 PRO A CA 11
ATOM 12435 C C . PRO A 1 46 ? 9.203 3.229 -4.654 1.00 0.00 46 PRO A C 11
ATOM 12436 O O . PRO A 1 46 ? 9.586 3.912 -3.704 1.00 0.00 46 PRO A O 11
ATOM 12447 N N . TYR A 1 47 ? 7.926 3.131 -5.006 1.00 0.00 47 TYR A N 11
ATOM 12448 C CA . TYR A 1 47 ? 6.877 3.838 -4.281 1.00 0.00 47 TYR A CA 11
ATOM 12449 C C . TYR A 1 47 ? 5.749 2.888 -3.890 1.00 0.00 47 TYR A C 11
ATOM 12450 O O . TYR A 1 47 ? 5.352 2.023 -4.670 1.00 0.00 47 TYR A O 11
ATOM 12468 N N . LYS A 1 48 ? 5.237 3.057 -2.676 1.00 0.00 48 LYS A N 11
ATOM 12469 C CA . LYS A 1 48 ? 4.153 2.217 -2.179 1.00 0.00 48 LYS A CA 11
ATOM 12470 C C . LYS A 1 48 ? 3.411 2.906 -1.038 1.00 0.00 48 LYS A C 11
ATOM 12471 O O . LYS A 1 48 ? 4.004 3.247 -0.015 1.00 0.00 48 LYS A O 11
ATOM 12490 N N . CYS A 1 49 ? 2.110 3.106 -1.221 1.00 0.00 49 CYS A N 11
ATOM 12491 C CA . CYS A 1 49 ? 1.286 3.753 -0.207 1.00 0.00 49 CYS A CA 11
ATOM 12492 C C . CYS A 1 49 ? 0.787 2.738 0.818 1.00 0.00 49 CYS A C 11
ATOM 12493 O O . CYS A 1 49 ? 0.099 1.778 0.472 1.00 0.00 49 CYS A O 11
ATOM 12500 N N . ASP A 1 50 ? 1.140 2.958 2.079 1.00 0.00 50 ASP A N 11
ATOM 12501 C CA . ASP A 1 50 ? 0.728 2.064 3.155 1.00 0.00 50 ASP A CA 11
ATOM 12502 C C . ASP A 1 50 ? -0.752 2.247 3.477 1.00 0.00 50 ASP A C 11
ATOM 12503 O O . ASP A 1 50 ? -1.458 1.280 3.760 1.00 0.00 50 ASP A O 11
ATOM 12512 N N . GLU A 1 51 ? -1.213 3.493 3.432 1.00 0.00 51 GLU A N 11
ATOM 12513 C CA . GLU A 1 51 ? -2.608 3.801 3.720 1.00 0.00 51 GLU A CA 11
ATOM 12514 C C . GLU A 1 51 ? -3.539 2.810 3.027 1.00 0.00 51 GLU A C 11
ATOM 12515 O O . GLU A 1 51 ? -4.427 2.231 3.654 1.00 0.00 51 GLU A O 11
ATOM 12527 N N . CYS A 1 52 ? -3.330 2.620 1.728 1.00 0.00 52 CYS A N 11
ATOM 12528 C CA . CYS A 1 52 ? -4.149 1.701 0.947 1.00 0.00 52 CYS A CA 11
ATOM 12529 C C . CYS A 1 52 ? -3.383 0.418 0.639 1.00 0.00 52 CYS A C 11
ATOM 12530 O O . CYS A 1 52 ? -3.902 -0.684 0.814 1.00 0.00 52 CYS A O 11
ATOM 12537 N N . GLY A 1 53 ? -2.145 0.569 0.180 1.00 0.00 53 GLY A N 11
ATOM 12538 C CA . GLY A 1 53 ? -1.328 -0.585 -0.145 1.00 0.00 53 GLY A CA 11
ATOM 12539 C C . GLY A 1 53 ? -1.115 -0.743 -1.638 1.00 0.00 53 GLY A C 11
ATOM 12540 O O . GLY A 1 53 ? -1.034 -1.861 -2.146 1.00 0.00 53 GLY A O 11
ATOM 12544 N N . LYS A 1 54 ? -1.026 0.379 -2.343 1.00 0.00 54 LYS A N 11
ATOM 12545 C CA . LYS A 1 54 ? -0.821 0.362 -3.787 1.00 0.00 54 LYS A CA 11
ATOM 12546 C C . LYS A 1 54 ? 0.596 0.799 -4.141 1.00 0.00 54 LYS A C 11
ATOM 12547 O O . LYS A 1 54 ? 1.193 1.624 -3.449 1.00 0.00 54 LYS A O 11
ATOM 12566 N N . ALA A 1 55 ? 1.129 0.242 -5.224 1.00 0.00 55 ALA A N 11
ATOM 12567 C CA . ALA A 1 55 ? 2.475 0.578 -5.671 1.00 0.00 55 ALA A CA 11
ATOM 12568 C C . ALA A 1 55 ? 2.437 1.421 -6.941 1.00 0.00 55 ALA A C 11
ATOM 12569 O O . ALA A 1 55 ? 1.543 1.268 -7.774 1.00 0.00 55 ALA A O 11
ATOM 12576 N N . PHE A 1 56 ? 3.413 2.312 -7.084 1.00 0.00 56 PHE A N 11
ATOM 12577 C CA . PHE A 1 56 ? 3.490 3.182 -8.252 1.00 0.00 56 PHE A CA 11
ATOM 12578 C C . PHE A 1 56 ? 4.892 3.161 -8.854 1.00 0.00 56 PHE A C 11
ATOM 12579 O O . PHE A 1 56 ? 5.889 3.142 -8.131 1.00 0.00 56 PHE A O 11
ATOM 12596 N N . ILE A 1 57 ? 4.959 3.164 -10.181 1.00 0.00 57 ILE A N 11
ATOM 12597 C CA . ILE A 1 57 ? 6.238 3.146 -10.880 1.00 0.00 57 ILE A CA 11
ATOM 12598 C C . ILE A 1 57 ? 6.835 4.546 -10.971 1.00 0.00 57 ILE A C 11
ATOM 12599 O O . ILE A 1 57 ? 8.009 4.752 -10.666 1.00 0.00 57 ILE A O 11
ATOM 12615 N N . GLN A 1 58 ? 6.016 5.506 -11.392 1.00 0.00 58 GLN A N 11
ATOM 12616 C CA . GLN A 1 58 ? 6.463 6.887 -11.522 1.00 0.00 58 GLN A CA 11
ATOM 12617 C C . GLN A 1 58 ? 6.182 7.673 -10.245 1.00 0.00 58 GLN A C 11
ATOM 12618 O O . GLN A 1 58 ? 5.542 7.168 -9.322 1.00 0.00 58 GLN A O 11
ATOM 12632 N N . ARG A 1 59 ? 6.664 8.911 -10.199 1.00 0.00 59 ARG A N 11
ATOM 12633 C CA . ARG A 1 59 ? 6.466 9.765 -9.035 1.00 0.00 59 ARG A CA 11
ATOM 12634 C C . ARG A 1 59 ? 5.059 10.356 -9.028 1.00 0.00 59 ARG A C 11
ATOM 12635 O O . ARG A 1 59 ? 4.323 10.218 -8.051 1.00 0.00 59 ARG A O 11
ATOM 12656 N N . SER A 1 60 ? 4.693 11.014 -10.123 1.00 0.00 60 SER A N 11
ATOM 12657 C CA . SER A 1 60 ? 3.376 11.629 -10.241 1.00 0.00 60 SER A CA 11
ATOM 12658 C C . SER A 1 60 ? 2.273 10.601 -10.008 1.00 0.00 60 SER A C 11
ATOM 12659 O O . SER A 1 60 ? 1.163 10.945 -9.602 1.00 0.00 60 SER A O 11
ATOM 12667 N N . HIS A 1 61 ? 2.588 9.336 -10.269 1.00 0.00 61 HIS A N 11
ATOM 12668 C CA . HIS A 1 61 ? 1.624 8.255 -10.089 1.00 0.00 61 HIS A CA 11
ATOM 12669 C C . HIS A 1 61 ? 1.145 8.192 -8.642 1.00 0.00 61 HIS A C 11
ATOM 12670 O O . HIS A 1 61 ? 0.025 7.759 -8.366 1.00 0.00 61 HIS A O 11
ATOM 12684 N N . LEU A 1 62 ? 1.999 8.624 -7.721 1.00 0.00 62 LEU A N 11
ATOM 12685 C CA . LEU A 1 62 ? 1.664 8.616 -6.301 1.00 0.00 62 LEU A CA 11
ATOM 12686 C C . LEU A 1 62 ? 1.255 10.008 -5.830 1.00 0.00 62 LEU A C 11
ATOM 12687 O O . LEU A 1 62 ? 0.278 10.163 -5.096 1.00 0.00 62 LEU A O 11
ATOM 12703 N N . ILE A 1 63 ? 2.007 11.016 -6.258 1.00 0.00 63 ILE A N 11
ATOM 12704 C CA . ILE A 1 63 ? 1.721 12.395 -5.882 1.00 0.00 63 ILE A CA 11
ATOM 12705 C C . ILE A 1 63 ? 0.233 12.702 -6.013 1.00 0.00 63 ILE A C 11
ATOM 12706 O O . ILE A 1 63 ? -0.309 13.524 -5.274 1.00 0.00 63 ILE A O 11
ATOM 12722 N N . GLY A 1 64 ? -0.424 12.035 -6.957 1.00 0.00 64 GLY A N 11
ATOM 12723 C CA . GLY A 1 64 ? -1.844 12.250 -7.166 1.00 0.00 64 GLY A CA 11
ATOM 12724 C C . GLY A 1 64 ? -2.699 11.415 -6.234 1.00 0.00 64 GLY A C 11
ATOM 12725 O O . GLY A 1 64 ? -3.530 11.948 -5.497 1.00 0.00 64 GLY A O 11
ATOM 12729 N N . HIS A 1 65 ? -2.499 10.101 -6.266 1.00 0.00 65 HIS A N 11
ATOM 12730 C CA . HIS A 1 65 ? -3.260 9.191 -5.418 1.00 0.00 65 HIS A CA 11
ATOM 12731 C C . HIS A 1 65 ? -3.377 9.740 -3.999 1.00 0.00 65 HIS A C 11
ATOM 12732 O O . HIS A 1 65 ? -4.450 9.708 -3.397 1.00 0.00 65 HIS A O 11
ATOM 12746 N N . HIS A 1 66 ? -2.265 10.242 -3.471 1.00 0.00 66 HIS A N 11
ATOM 12747 C CA . HIS A 1 66 ? -2.243 10.797 -2.122 1.00 0.00 66 HIS A CA 11
ATOM 12748 C C . HIS A 1 66 ? -3.564 11.488 -1.798 1.00 0.00 66 HIS A C 11
ATOM 12749 O O . HIS A 1 66 ? -4.259 11.107 -0.856 1.00 0.00 66 HIS A O 11
ATOM 12763 N N . ARG A 1 67 ? -3.903 12.505 -2.583 1.00 0.00 67 ARG A N 11
ATOM 12764 C CA . ARG A 1 67 ? -5.140 13.250 -2.377 1.00 0.00 67 ARG A CA 11
ATOM 12765 C C . ARG A 1 67 ? -6.289 12.309 -2.025 1.00 0.00 67 ARG A C 11
ATOM 12766 O O . ARG A 1 67 ? -7.091 12.597 -1.138 1.00 0.00 67 ARG A O 11
ATOM 12787 N N . VAL A 1 68 ? -6.361 11.184 -2.729 1.00 0.00 68 VAL A N 11
ATOM 12788 C CA . VAL A 1 68 ? -7.411 10.200 -2.491 1.00 0.00 68 VAL A CA 11
ATOM 12789 C C . VAL A 1 68 ? -7.700 10.054 -1.001 1.00 0.00 68 VAL A C 11
ATOM 12790 O O . VAL A 1 68 ? -8.851 10.130 -0.570 1.00 0.00 68 VAL A O 11
ATOM 12803 N N . HIS A 1 69 ? -6.647 9.844 -0.218 1.00 0.00 69 HIS A N 11
ATOM 12804 C CA . HIS A 1 69 ? -6.787 9.688 1.226 1.00 0.00 69 HIS A CA 11
ATOM 12805 C C . HIS A 1 69 ? -6.994 11.040 1.901 1.00 0.00 69 HIS A C 11
ATOM 12806 O O . HIS A 1 69 ? -6.681 12.086 1.330 1.00 0.00 69 HIS A O 11
ATOM 12820 N N . THR A 1 70 ? -7.524 11.013 3.120 1.00 0.00 70 THR A N 11
ATOM 12821 C CA . THR A 1 70 ? -7.774 12.236 3.872 1.00 0.00 70 THR A CA 11
ATOM 12822 C C . THR A 1 70 ? -6.771 12.398 5.008 1.00 0.00 70 THR A C 11
ATOM 12823 O O . THR A 1 70 ? -6.992 11.914 6.118 1.00 0.00 70 THR A O 11
ATOM 12834 N N . GLY A 1 71 ? -5.668 13.083 4.725 1.00 0.00 71 GLY A N 11
ATOM 12835 C CA . GLY A 1 71 ? -4.647 13.297 5.734 1.00 0.00 71 GLY A CA 11
ATOM 12836 C C . GLY A 1 71 ? -5.233 13.485 7.120 1.00 0.00 71 GLY A C 11
ATOM 12837 O O . GLY A 1 71 ? -5.107 12.611 7.978 1.00 0.00 71 GLY A O 11
ATOM 12841 N N . SER A 1 72 ? -5.873 14.628 7.340 1.00 0.00 72 SER A N 11
ATOM 12842 C CA . SER A 1 72 ? -6.476 14.930 8.633 1.00 0.00 72 SER A CA 11
ATOM 12843 C C . SER A 1 72 ? -5.403 15.114 9.702 1.00 0.00 72 SER A C 11
ATOM 12844 O O . SER A 1 72 ? -5.537 14.624 10.823 1.00 0.00 72 SER A O 11
ATOM 12852 N N . GLY A 1 73 ? -4.337 15.826 9.346 1.00 0.00 73 GLY A N 11
ATOM 12853 C CA . GLY A 1 73 ? -3.256 16.063 10.285 1.00 0.00 73 GLY A CA 11
ATOM 12854 C C . GLY A 1 73 ? -3.578 17.166 11.273 1.00 0.00 73 GLY A C 11
ATOM 12855 O O . GLY A 1 73 ? -3.703 16.935 12.476 1.00 0.00 73 GLY A O 11
ATOM 12859 N N . PRO A 1 74 ? -3.716 18.400 10.764 1.00 0.00 74 PRO A N 11
ATOM 12860 C CA . PRO A 1 74 ? -4.025 19.568 11.594 1.00 0.00 74 PRO A CA 11
ATOM 12861 C C . PRO A 1 74 ? -5.448 19.529 12.142 1.00 0.00 74 PRO A C 11
ATOM 12862 O O . PRO A 1 74 ? -5.807 20.316 13.018 1.00 0.00 74 PRO A O 11
ATOM 12873 N N . SER A 1 75 ? -6.253 18.608 11.622 1.00 0.00 75 SER A N 11
ATOM 12874 C CA . SER A 1 75 ? -7.637 18.469 12.058 1.00 0.00 75 SER A CA 11
ATOM 12875 C C . SER A 1 75 ? -7.751 17.451 13.188 1.00 0.00 75 SER A C 11
ATOM 12876 O O . SER A 1 75 ? -7.038 16.448 13.210 1.00 0.00 75 SER A O 11
ATOM 12884 N N . SER A 1 76 ? -8.655 17.716 14.126 1.00 0.00 76 SER A N 11
ATOM 12885 C CA . SER A 1 76 ? -8.861 16.826 15.262 1.00 0.00 76 SER A CA 11
ATOM 12886 C C . SER A 1 76 ? -9.188 15.412 14.792 1.00 0.00 76 SER A C 11
ATOM 12887 O O . SER A 1 76 ? -9.741 15.218 13.710 1.00 0.00 76 SER A O 11
ATOM 12895 N N . GLY A 1 77 ? -8.842 14.427 15.615 1.00 0.00 77 GLY A N 11
ATOM 12896 C CA . GLY A 1 77 ? -9.106 13.043 15.267 1.00 0.00 77 GLY A CA 11
ATOM 12897 C C . GLY A 1 77 ? -8.829 12.093 16.416 1.00 0.00 77 GLY A C 11
ATOM 12898 O O . GLY A 1 77 ? -7.723 11.561 16.499 1.00 0.00 77 GLY A O 11
ATOM 12904 N N . GLY A 1 1 ? -9.130 35.403 -24.194 1.00 0.00 1 GLY A N 12
ATOM 12905 C CA . GLY A 1 1 ? -8.067 34.471 -23.867 1.00 0.00 1 GLY A CA 12
ATOM 12906 C C . GLY A 1 1 ? -8.026 34.134 -22.390 1.00 0.00 1 GLY A C 12
ATOM 12907 O O . GLY A 1 1 ? -8.930 34.497 -21.638 1.00 0.00 1 GLY A O 12
ATOM 12911 N N . SER A 1 2 ? -6.974 33.436 -21.973 1.00 0.00 2 SER A N 12
ATOM 12912 C CA . SER A 1 2 ? -6.821 33.045 -20.576 1.00 0.00 2 SER A CA 12
ATOM 12913 C C . SER A 1 2 ? -5.397 32.573 -20.297 1.00 0.00 2 SER A C 12
ATOM 12914 O O . SER A 1 2 ? -4.584 32.443 -21.212 1.00 0.00 2 SER A O 12
ATOM 12922 N N . SER A 1 3 ? -5.103 32.319 -19.026 1.00 0.00 3 SER A N 12
ATOM 12923 C CA . SER A 1 3 ? -3.777 31.865 -18.624 1.00 0.00 3 SER A CA 12
ATOM 12924 C C . SER A 1 3 ? -3.875 30.748 -17.590 1.00 0.00 3 SER A C 12
ATOM 12925 O O . SER A 1 3 ? -4.965 30.400 -17.137 1.00 0.00 3 SER A O 12
ATOM 12933 N N . GLY A 1 4 ? -2.727 30.188 -17.221 1.00 0.00 4 GLY A N 12
ATOM 12934 C CA . GLY A 1 4 ? -2.704 29.116 -16.244 1.00 0.00 4 GLY A CA 12
ATOM 12935 C C . GLY A 1 4 ? -1.782 29.413 -15.078 1.00 0.00 4 GLY A C 12
ATOM 12936 O O . GLY A 1 4 ? -0.617 29.761 -15.273 1.00 0.00 4 GLY A O 12
ATOM 12940 N N . SER A 1 5 ? -2.303 29.278 -13.863 1.00 0.00 5 SER A N 12
ATOM 12941 C CA . SER A 1 5 ? -1.519 29.540 -12.662 1.00 0.00 5 SER A CA 12
ATOM 12942 C C . SER A 1 5 ? -1.123 28.235 -11.976 1.00 0.00 5 SER A C 12
ATOM 12943 O O . SER A 1 5 ? -1.854 27.247 -12.030 1.00 0.00 5 SER A O 12
ATOM 12951 N N . SER A 1 6 ? 0.040 28.242 -11.333 1.00 0.00 6 SER A N 12
ATOM 12952 C CA . SER A 1 6 ? 0.537 27.059 -10.640 1.00 0.00 6 SER A CA 12
ATOM 12953 C C . SER A 1 6 ? -0.308 26.758 -9.406 1.00 0.00 6 SER A C 12
ATOM 12954 O O . SER A 1 6 ? -1.228 27.503 -9.073 1.00 0.00 6 SER A O 12
ATOM 12962 N N . GLY A 1 7 ? 0.013 25.658 -8.731 1.00 0.00 7 GLY A N 12
ATOM 12963 C CA . GLY A 1 7 ? -0.725 25.276 -7.541 1.00 0.00 7 GLY A CA 12
ATOM 12964 C C . GLY A 1 7 ? 0.074 24.364 -6.631 1.00 0.00 7 GLY A C 12
ATOM 12965 O O . GLY A 1 7 ? 1.045 23.741 -7.062 1.00 0.00 7 GLY A O 12
ATOM 12969 N N . ARG A 1 8 ? -0.334 24.285 -5.369 1.00 0.00 8 ARG A N 12
ATOM 12970 C CA . ARG A 1 8 ? 0.352 23.444 -4.395 1.00 0.00 8 ARG A CA 12
ATOM 12971 C C . ARG A 1 8 ? -0.648 22.745 -3.480 1.00 0.00 8 ARG A C 12
ATOM 12972 O O . ARG A 1 8 ? -1.821 23.115 -3.427 1.00 0.00 8 ARG A O 12
ATOM 12993 N N . SER A 1 9 ? -0.177 21.731 -2.760 1.00 0.00 9 SER A N 12
ATOM 12994 C CA . SER A 1 9 ? -1.031 20.977 -1.850 1.00 0.00 9 SER A CA 12
ATOM 12995 C C . SER A 1 9 ? -0.235 20.478 -0.648 1.00 0.00 9 SER A C 12
ATOM 12996 O O . SER A 1 9 ? 0.683 19.671 -0.790 1.00 0.00 9 SER A O 12
ATOM 13004 N N . GLU A 1 10 ? -0.596 20.964 0.536 1.00 0.00 10 GLU A N 12
ATOM 13005 C CA . GLU A 1 10 ? 0.085 20.568 1.763 1.00 0.00 10 GLU A CA 12
ATOM 13006 C C . GLU A 1 10 ? -0.915 20.073 2.804 1.00 0.00 10 GLU A C 12
ATOM 13007 O O . GLU A 1 10 ? -2.049 20.549 2.867 1.00 0.00 10 GLU A O 12
ATOM 13019 N N . TRP A 1 11 ? -0.487 19.114 3.617 1.00 0.00 11 TRP A N 12
ATOM 13020 C CA . TRP A 1 11 ? -1.345 18.553 4.655 1.00 0.00 11 TRP A CA 12
ATOM 13021 C C . TRP A 1 11 ? -1.670 19.598 5.716 1.00 0.00 11 TRP A C 12
ATOM 13022 O O . TRP A 1 11 ? -1.108 20.693 5.713 1.00 0.00 11 TRP A O 12
ATOM 13043 N N . GLN A 1 12 ? -2.581 19.253 6.621 1.00 0.00 12 GLN A N 12
ATOM 13044 C CA . GLN A 1 12 ? -2.980 20.164 7.687 1.00 0.00 12 GLN A CA 12
ATOM 13045 C C . GLN A 1 12 ? -2.011 20.085 8.862 1.00 0.00 12 GLN A C 12
ATOM 13046 O O . GLN A 1 12 ? -1.387 21.080 9.231 1.00 0.00 12 GLN A O 12
ATOM 13060 N N . GLN A 1 13 ? -1.889 18.897 9.444 1.00 0.00 13 GLN A N 12
ATOM 13061 C CA . GLN A 1 13 ? -0.996 18.690 10.578 1.00 0.00 13 GLN A CA 12
ATOM 13062 C C . GLN A 1 13 ? -0.366 17.302 10.528 1.00 0.00 13 GLN A C 12
ATOM 13063 O O . GLN A 1 13 ? -1.008 16.332 10.125 1.00 0.00 13 GLN A O 12
ATOM 13077 N N . ARG A 1 14 ? 0.895 17.215 10.940 1.00 0.00 14 ARG A N 12
ATOM 13078 C CA . ARG A 1 14 ? 1.612 15.946 10.941 1.00 0.00 14 ARG A CA 12
ATOM 13079 C C . ARG A 1 14 ? 1.690 15.366 12.351 1.00 0.00 14 ARG A C 12
ATOM 13080 O O . ARG A 1 14 ? 1.886 16.096 13.322 1.00 0.00 14 ARG A O 12
ATOM 13101 N N . GLU A 1 15 ? 1.535 14.050 12.453 1.00 0.00 15 GLU A N 12
ATOM 13102 C CA . GLU A 1 15 ? 1.587 13.373 13.744 1.00 0.00 15 GLU A CA 12
ATOM 13103 C C . GLU A 1 15 ? 3.026 13.248 14.235 1.00 0.00 15 GLU A C 12
ATOM 13104 O O . GLU A 1 15 ? 3.892 12.735 13.526 1.00 0.00 15 GLU A O 12
ATOM 13116 N N . ARG A 1 16 ? 3.273 13.719 15.453 1.00 0.00 16 ARG A N 12
ATOM 13117 C CA . ARG A 1 16 ? 4.607 13.662 16.038 1.00 0.00 16 ARG A CA 12
ATOM 13118 C C . ARG A 1 16 ? 4.854 12.306 16.695 1.00 0.00 16 ARG A C 12
ATOM 13119 O O . ARG A 1 16 ? 3.986 11.771 17.383 1.00 0.00 16 ARG A O 12
ATOM 13140 N N . ARG A 1 17 ? 6.045 11.757 16.476 1.00 0.00 17 ARG A N 12
ATOM 13141 C CA . ARG A 1 17 ? 6.406 10.464 17.044 1.00 0.00 17 ARG A CA 12
ATOM 13142 C C . ARG A 1 17 ? 7.893 10.414 17.380 1.00 0.00 17 ARG A C 12
ATOM 13143 O O . ARG A 1 17 ? 8.658 11.297 16.990 1.00 0.00 17 ARG A O 12
ATOM 13164 N N . ARG A 1 18 ? 8.297 9.376 18.105 1.00 0.00 18 ARG A N 12
ATOM 13165 C CA . ARG A 1 18 ? 9.692 9.212 18.494 1.00 0.00 18 ARG A CA 12
ATOM 13166 C C . ARG A 1 18 ? 10.569 8.944 17.275 1.00 0.00 18 ARG A C 12
ATOM 13167 O O . ARG A 1 18 ? 11.491 9.705 16.982 1.00 0.00 18 ARG A O 12
ATOM 13188 N N . TYR A 1 19 ? 10.275 7.858 16.568 1.00 0.00 19 TYR A N 12
ATOM 13189 C CA . TYR A 1 19 ? 11.038 7.488 15.382 1.00 0.00 19 TYR A CA 12
ATOM 13190 C C . TYR A 1 19 ? 10.213 7.699 14.116 1.00 0.00 19 TYR A C 12
ATOM 13191 O O . TYR A 1 19 ? 9.025 7.381 14.075 1.00 0.00 19 TYR A O 12
ATOM 13209 N N . LYS A 1 20 ? 10.854 8.237 13.084 1.00 0.00 20 LYS A N 12
ATOM 13210 C CA . LYS A 1 20 ? 10.183 8.489 11.814 1.00 0.00 20 LYS A CA 12
ATOM 13211 C C . LYS A 1 20 ? 11.125 8.237 10.641 1.00 0.00 20 LYS A C 12
ATOM 13212 O O . LYS A 1 20 ? 12.236 8.767 10.600 1.00 0.00 20 LYS A O 12
ATOM 13231 N N . CYS A 1 21 ? 10.674 7.428 9.689 1.00 0.00 21 CYS A N 12
ATOM 13232 C CA . CYS A 1 21 ? 11.476 7.107 8.515 1.00 0.00 21 CYS A CA 12
ATOM 13233 C C . CYS A 1 21 ? 11.649 8.332 7.622 1.00 0.00 21 CYS A C 12
ATOM 13234 O O . CYS A 1 21 ? 10.791 9.214 7.589 1.00 0.00 21 CYS A O 12
ATOM 13241 N N . ASP A 1 22 ? 12.763 8.379 6.900 1.00 0.00 22 ASP A N 12
ATOM 13242 C CA . ASP A 1 22 ? 13.048 9.495 6.006 1.00 0.00 22 ASP A CA 12
ATOM 13243 C C . ASP A 1 22 ? 12.803 9.103 4.552 1.00 0.00 22 ASP A C 12
ATOM 13244 O O . ASP A 1 22 ? 12.546 9.957 3.704 1.00 0.00 22 ASP A O 12
ATOM 13253 N N . GLU A 1 23 ? 12.885 7.806 4.273 1.00 0.00 23 GLU A N 12
ATOM 13254 C CA . GLU A 1 23 ? 12.674 7.302 2.921 1.00 0.00 23 GLU A CA 12
ATOM 13255 C C . GLU A 1 23 ? 11.269 7.637 2.428 1.00 0.00 23 GLU A C 12
ATOM 13256 O O . GLU A 1 23 ? 11.094 8.180 1.337 1.00 0.00 23 GLU A O 12
ATOM 13268 N N . CYS A 1 24 ? 10.270 7.309 3.241 1.00 0.00 24 CYS A N 12
ATOM 13269 C CA . CYS A 1 24 ? 8.880 7.573 2.890 1.00 0.00 24 CYS A CA 12
ATOM 13270 C C . CYS A 1 24 ? 8.297 8.675 3.769 1.00 0.00 24 CYS A C 12
ATOM 13271 O O . CYS A 1 24 ? 7.675 9.615 3.274 1.00 0.00 24 CYS A O 12
ATOM 13278 N N . GLY A 1 25 ? 8.502 8.553 5.077 1.00 0.00 25 GLY A N 12
ATOM 13279 C CA . GLY A 1 25 ? 7.991 9.545 6.004 1.00 0.00 25 GLY A CA 12
ATOM 13280 C C . GLY A 1 25 ? 6.995 8.962 6.986 1.00 0.00 25 GLY A C 12
ATOM 13281 O O . GLY A 1 25 ? 6.068 9.645 7.422 1.00 0.00 25 GLY A O 12
ATOM 13285 N N . LYS A 1 26 ? 7.183 7.694 7.335 1.00 0.00 26 LYS A N 12
ATOM 13286 C CA . LYS A 1 26 ? 6.294 7.017 8.272 1.00 0.00 26 LYS A CA 12
ATOM 13287 C C . LYS A 1 26 ? 6.844 7.088 9.693 1.00 0.00 26 LYS A C 12
ATOM 13288 O O . LYS A 1 26 ? 8.020 7.386 9.899 1.00 0.00 26 LYS A O 12
ATOM 13307 N N . SER A 1 27 ? 5.985 6.812 10.669 1.00 0.00 27 SER A N 12
ATOM 13308 C CA . SER A 1 27 ? 6.385 6.847 12.071 1.00 0.00 27 SER A CA 12
ATOM 13309 C C . SER A 1 27 ? 5.984 5.559 12.783 1.00 0.00 27 SER A C 12
ATOM 13310 O O . SER A 1 27 ? 4.963 4.950 12.461 1.00 0.00 27 SER A O 12
ATOM 13318 N N . PHE A 1 28 ? 6.795 5.149 13.752 1.00 0.00 28 PHE A N 12
ATOM 13319 C CA . PHE A 1 28 ? 6.527 3.932 14.510 1.00 0.00 28 PHE A CA 12
ATOM 13320 C C . PHE A 1 28 ? 6.762 4.157 16.001 1.00 0.00 28 PHE A C 12
ATOM 13321 O O . PHE A 1 28 ? 7.330 5.172 16.405 1.00 0.00 28 PHE A O 12
ATOM 13338 N N . SER A 1 29 ? 6.321 3.203 16.814 1.00 0.00 29 SER A N 12
ATOM 13339 C CA . SER A 1 29 ? 6.479 3.298 18.261 1.00 0.00 29 SER A CA 12
ATOM 13340 C C . SER A 1 29 ? 7.798 2.673 18.705 1.00 0.00 29 SER A C 12
ATOM 13341 O O . SER A 1 29 ? 8.506 3.223 19.549 1.00 0.00 29 SER A O 12
ATOM 13349 N N . HIS A 1 30 ? 8.121 1.518 18.132 1.00 0.00 30 HIS A N 12
ATOM 13350 C CA . HIS A 1 30 ? 9.355 0.817 18.467 1.00 0.00 30 HIS A CA 12
ATOM 13351 C C . HIS A 1 30 ? 10.410 1.025 17.386 1.00 0.00 30 HIS A C 12
ATOM 13352 O O . HIS A 1 30 ? 10.087 1.137 16.203 1.00 0.00 30 HIS A O 12
ATOM 13366 N N . SER A 1 31 ? 11.673 1.077 17.799 1.00 0.00 31 SER A N 12
ATOM 13367 C CA . SER A 1 31 ? 12.775 1.277 16.866 1.00 0.00 31 SER A CA 12
ATOM 13368 C C . SER A 1 31 ? 12.989 0.037 16.003 1.00 0.00 31 SER A C 12
ATOM 13369 O O . SER A 1 31 ? 13.175 0.134 14.791 1.00 0.00 31 SER A O 12
ATOM 13377 N N . SER A 1 32 ? 12.960 -1.130 16.639 1.00 0.00 32 SER A N 12
ATOM 13378 C CA . SER A 1 32 ? 13.155 -2.391 15.933 1.00 0.00 32 SER A CA 12
ATOM 13379 C C . SER A 1 32 ? 12.172 -2.521 14.773 1.00 0.00 32 SER A C 12
ATOM 13380 O O . SER A 1 32 ? 12.560 -2.841 13.649 1.00 0.00 32 SER A O 12
ATOM 13388 N N . ASP A 1 33 ? 10.898 -2.270 15.055 1.00 0.00 33 ASP A N 12
ATOM 13389 C CA . ASP A 1 33 ? 9.858 -2.357 14.036 1.00 0.00 33 ASP A CA 12
ATOM 13390 C C . ASP A 1 33 ? 10.192 -1.470 12.841 1.00 0.00 33 ASP A C 12
ATOM 13391 O O . ASP A 1 33 ? 10.014 -1.869 11.689 1.00 0.00 33 ASP A O 12
ATOM 13400 N N . LEU A 1 34 ? 10.677 -0.266 13.122 1.00 0.00 34 LEU A N 12
ATOM 13401 C CA . LEU A 1 34 ? 11.035 0.679 12.070 1.00 0.00 34 LEU A CA 12
ATOM 13402 C C . LEU A 1 34 ? 12.104 0.093 11.153 1.00 0.00 34 LEU A C 12
ATOM 13403 O O . LEU A 1 34 ? 12.025 0.222 9.931 1.00 0.00 34 LEU A O 12
ATOM 13419 N N . SER A 1 35 ? 13.100 -0.552 11.750 1.00 0.00 35 SER A N 12
ATOM 13420 C CA . SER A 1 35 ? 14.186 -1.156 10.987 1.00 0.00 35 SER A CA 12
ATOM 13421 C C . SER A 1 35 ? 13.638 -2.062 9.888 1.00 0.00 35 SER A C 12
ATOM 13422 O O . SER A 1 35 ? 13.981 -1.913 8.715 1.00 0.00 35 SER A O 12
ATOM 13430 N N . LYS A 1 36 ? 12.785 -3.003 10.277 1.00 0.00 36 LYS A N 12
ATOM 13431 C CA . LYS A 1 36 ? 12.187 -3.934 9.327 1.00 0.00 36 LYS A CA 12
ATOM 13432 C C . LYS A 1 36 ? 11.385 -3.188 8.265 1.00 0.00 36 LYS A C 12
ATOM 13433 O O . LYS A 1 36 ? 11.430 -3.532 7.084 1.00 0.00 36 LYS A O 12
ATOM 13452 N N . HIS A 1 37 ? 10.653 -2.165 8.694 1.00 0.00 37 HIS A N 12
ATOM 13453 C CA . HIS A 1 37 ? 9.842 -1.369 7.779 1.00 0.00 37 HIS A CA 12
ATOM 13454 C C . HIS A 1 37 ? 10.674 -0.892 6.592 1.00 0.00 37 HIS A C 12
ATOM 13455 O O . HIS A 1 37 ? 10.247 -0.994 5.441 1.00 0.00 37 HIS A O 12
ATOM 13469 N N . ARG A 1 38 ? 11.861 -0.369 6.879 1.00 0.00 38 ARG A N 12
ATOM 13470 C CA . ARG A 1 38 ? 12.751 0.126 5.835 1.00 0.00 38 ARG A CA 12
ATOM 13471 C C . ARG A 1 38 ? 12.813 -0.852 4.665 1.00 0.00 38 ARG A C 12
ATOM 13472 O O . ARG A 1 38 ? 12.775 -0.448 3.503 1.00 0.00 38 ARG A O 12
ATOM 13493 N N . ARG A 1 39 ? 12.911 -2.139 4.981 1.00 0.00 39 ARG A N 12
ATOM 13494 C CA . ARG A 1 39 ? 12.981 -3.174 3.957 1.00 0.00 39 ARG A CA 12
ATOM 13495 C C . ARG A 1 39 ? 11.945 -2.927 2.864 1.00 0.00 39 ARG A C 12
ATOM 13496 O O . ARG A 1 39 ? 12.259 -2.970 1.674 1.00 0.00 39 ARG A O 12
ATOM 13517 N N . THR A 1 40 ? 10.707 -2.670 3.275 1.00 0.00 40 THR A N 12
ATOM 13518 C CA . THR A 1 40 ? 9.625 -2.418 2.332 1.00 0.00 40 THR A CA 12
ATOM 13519 C C . THR A 1 40 ? 10.117 -1.618 1.132 1.00 0.00 40 THR A C 12
ATOM 13520 O O . THR A 1 40 ? 9.659 -1.822 0.007 1.00 0.00 40 THR A O 12
ATOM 13531 N N . HIS A 1 41 ? 11.052 -0.705 1.377 1.00 0.00 41 HIS A N 12
ATOM 13532 C CA . HIS A 1 41 ? 11.607 0.126 0.315 1.00 0.00 41 HIS A CA 12
ATOM 13533 C C . HIS A 1 41 ? 12.627 -0.655 -0.509 1.00 0.00 41 HIS A C 12
ATOM 13534 O O . HIS A 1 41 ? 13.803 -0.296 -0.563 1.00 0.00 41 HIS A O 12
ATOM 13548 N N . THR A 1 42 ? 12.168 -1.726 -1.149 1.00 0.00 42 THR A N 12
ATOM 13549 C CA . THR A 1 42 ? 13.040 -2.559 -1.968 1.00 0.00 42 THR A CA 12
ATOM 13550 C C . THR A 1 42 ? 12.383 -2.896 -3.302 1.00 0.00 42 THR A C 12
ATOM 13551 O O . THR A 1 42 ? 11.818 -3.975 -3.471 1.00 0.00 42 THR A O 12
ATOM 13562 N N . GLY A 1 43 ? 12.463 -1.965 -4.248 1.00 0.00 43 GLY A N 12
ATOM 13563 C CA . GLY A 1 43 ? 11.873 -2.184 -5.555 1.00 0.00 43 GLY A CA 12
ATOM 13564 C C . GLY A 1 43 ? 12.123 -1.029 -6.505 1.00 0.00 43 GLY A C 12
ATOM 13565 O O . GLY A 1 43 ? 12.795 -0.061 -6.150 1.00 0.00 43 GLY A O 12
ATOM 13569 N N . GLU A 1 44 ? 11.583 -1.132 -7.715 1.00 0.00 44 GLU A N 12
ATOM 13570 C CA . GLU A 1 44 ? 11.755 -0.088 -8.719 1.00 0.00 44 GLU A CA 12
ATOM 13571 C C . GLU A 1 44 ? 10.710 1.010 -8.545 1.00 0.00 44 GLU A C 12
ATOM 13572 O O . GLU A 1 44 ? 11.015 2.198 -8.661 1.00 0.00 44 GLU A O 12
ATOM 13584 N N . LYS A 1 45 ? 9.475 0.606 -8.267 1.00 0.00 45 LYS A N 12
ATOM 13585 C CA . LYS A 1 45 ? 8.384 1.553 -8.076 1.00 0.00 45 LYS A CA 12
ATOM 13586 C C . LYS A 1 45 ? 8.878 2.821 -7.388 1.00 0.00 45 LYS A C 12
ATOM 13587 O O . LYS A 1 45 ? 9.019 2.879 -6.166 1.00 0.00 45 LYS A O 12
ATOM 13606 N N . PRO A 1 46 ? 9.147 3.864 -8.188 1.00 0.00 46 PRO A N 12
ATOM 13607 C CA . PRO A 1 46 ? 9.628 5.151 -7.677 1.00 0.00 46 PRO A CA 12
ATOM 13608 C C . PRO A 1 46 ? 8.555 5.902 -6.896 1.00 0.00 46 PRO A C 12
ATOM 13609 O O . PRO A 1 46 ? 8.832 6.923 -6.266 1.00 0.00 46 PRO A O 12
ATOM 13620 N N . TYR A 1 47 ? 7.330 5.390 -6.942 1.00 0.00 47 TYR A N 12
ATOM 13621 C CA . TYR A 1 47 ? 6.215 6.014 -6.240 1.00 0.00 47 TYR A CA 12
ATOM 13622 C C . TYR A 1 47 ? 5.665 5.088 -5.159 1.00 0.00 47 TYR A C 12
ATOM 13623 O O . TYR A 1 47 ? 5.717 3.865 -5.287 1.00 0.00 47 TYR A O 12
ATOM 13641 N N . LYS A 1 48 ? 5.136 5.682 -4.095 1.00 0.00 48 LYS A N 12
ATOM 13642 C CA . LYS A 1 48 ? 4.573 4.913 -2.991 1.00 0.00 48 LYS A CA 12
ATOM 13643 C C . LYS A 1 48 ? 3.841 5.824 -2.010 1.00 0.00 48 LYS A C 12
ATOM 13644 O O . LYS A 1 48 ? 4.190 6.995 -1.856 1.00 0.00 48 LYS A O 12
ATOM 13663 N N . CYS A 1 49 ? 2.826 5.280 -1.348 1.00 0.00 49 CYS A N 12
ATOM 13664 C CA . CYS A 1 49 ? 2.045 6.043 -0.382 1.00 0.00 49 CYS A CA 12
ATOM 13665 C C . CYS A 1 49 ? 2.424 5.661 1.046 1.00 0.00 49 CYS A C 12
ATOM 13666 O O . CYS A 1 49 ? 3.097 4.655 1.273 1.00 0.00 49 CYS A O 12
ATOM 13673 N N . ASP A 1 50 ? 1.988 6.471 2.004 1.00 0.00 50 ASP A N 12
ATOM 13674 C CA . ASP A 1 50 ? 2.279 6.218 3.411 1.00 0.00 50 ASP A CA 12
ATOM 13675 C C . ASP A 1 50 ? 1.031 5.741 4.147 1.00 0.00 50 ASP A C 12
ATOM 13676 O O . ASP A 1 50 ? 0.978 4.609 4.627 1.00 0.00 50 ASP A O 12
ATOM 13685 N N . GLU A 1 51 ? 0.031 6.613 4.233 1.00 0.00 51 GLU A N 12
ATOM 13686 C CA . GLU A 1 51 ? -1.215 6.280 4.913 1.00 0.00 51 GLU A CA 12
ATOM 13687 C C . GLU A 1 51 ? -1.678 4.874 4.543 1.00 0.00 51 GLU A C 12
ATOM 13688 O O . GLU A 1 51 ? -1.799 4.001 5.403 1.00 0.00 51 GLU A O 12
ATOM 13700 N N . CYS A 1 52 ? -1.937 4.662 3.257 1.00 0.00 52 CYS A N 12
ATOM 13701 C CA . CYS A 1 52 ? -2.388 3.363 2.771 1.00 0.00 52 CYS A CA 12
ATOM 13702 C C . CYS A 1 52 ? -1.206 2.420 2.563 1.00 0.00 52 CYS A C 12
ATOM 13703 O O . CYS A 1 52 ? -1.289 1.229 2.859 1.00 0.00 52 CYS A O 12
ATOM 13710 N N . GLY A 1 53 ? -0.106 2.963 2.051 1.00 0.00 53 GLY A N 12
ATOM 13711 C CA . GLY A 1 53 ? 1.077 2.157 1.811 1.00 0.00 53 GLY A CA 12
ATOM 13712 C C . GLY A 1 53 ? 0.968 1.329 0.547 1.00 0.00 53 GLY A C 12
ATOM 13713 O O . GLY A 1 53 ? 1.195 0.119 0.566 1.00 0.00 53 GLY A O 12
ATOM 13717 N N . LYS A 1 54 ? 0.617 1.980 -0.557 1.00 0.00 54 LYS A N 12
ATOM 13718 C CA . LYS A 1 54 ? 0.477 1.297 -1.837 1.00 0.00 54 LYS A CA 12
ATOM 13719 C C . LYS A 1 54 ? 1.513 1.799 -2.838 1.00 0.00 54 LYS A C 12
ATOM 13720 O O . LYS A 1 54 ? 1.860 2.980 -2.847 1.00 0.00 54 LYS A O 12
ATOM 13739 N N . ALA A 1 55 ? 2.003 0.895 -3.680 1.00 0.00 55 ALA A N 12
ATOM 13740 C CA . ALA A 1 55 ? 2.996 1.247 -4.687 1.00 0.00 55 ALA A CA 12
ATOM 13741 C C . ALA A 1 55 ? 2.335 1.560 -6.025 1.00 0.00 55 ALA A C 12
ATOM 13742 O O . ALA A 1 55 ? 1.242 1.074 -6.317 1.00 0.00 55 ALA A O 12
ATOM 13749 N N . PHE A 1 56 ? 3.003 2.376 -6.834 1.00 0.00 56 PHE A N 12
ATOM 13750 C CA . PHE A 1 56 ? 2.479 2.755 -8.140 1.00 0.00 56 PHE A CA 12
ATOM 13751 C C . PHE A 1 56 ? 3.589 2.775 -9.187 1.00 0.00 56 PHE A C 12
ATOM 13752 O O . PHE A 1 56 ? 4.516 3.582 -9.109 1.00 0.00 56 PHE A O 12
ATOM 13769 N N . ILE A 1 57 ? 3.489 1.881 -10.165 1.00 0.00 57 ILE A N 12
ATOM 13770 C CA . ILE A 1 57 ? 4.483 1.795 -11.227 1.00 0.00 57 ILE A CA 12
ATOM 13771 C C . ILE A 1 57 ? 4.665 3.142 -11.919 1.00 0.00 57 ILE A C 12
ATOM 13772 O O . ILE A 1 57 ? 5.786 3.623 -12.076 1.00 0.00 57 ILE A O 12
ATOM 13788 N N . GLN A 1 58 ? 3.554 3.745 -12.329 1.00 0.00 58 GLN A N 12
ATOM 13789 C CA . GLN A 1 58 ? 3.591 5.037 -13.004 1.00 0.00 58 GLN A CA 12
ATOM 13790 C C . GLN A 1 58 ? 3.185 6.159 -12.054 1.00 0.00 58 GLN A C 12
ATOM 13791 O O . GLN A 1 58 ? 2.680 5.907 -10.960 1.00 0.00 58 GLN A O 12
ATOM 13805 N N . ARG A 1 59 ? 3.411 7.398 -12.479 1.00 0.00 59 ARG A N 12
ATOM 13806 C CA . ARG A 1 59 ? 3.071 8.558 -11.665 1.00 0.00 59 ARG A CA 12
ATOM 13807 C C . ARG A 1 59 ? 1.569 8.825 -11.699 1.00 0.00 59 ARG A C 12
ATOM 13808 O O . ARG A 1 59 ? 0.945 9.055 -10.662 1.00 0.00 59 ARG A O 12
ATOM 13829 N N . SER A 1 60 ? 0.994 8.792 -12.897 1.00 0.00 60 SER A N 12
ATOM 13830 C CA . SER A 1 60 ? -0.434 9.034 -13.066 1.00 0.00 60 SER A CA 12
ATOM 13831 C C . SER A 1 60 ? -1.252 8.108 -12.171 1.00 0.00 60 SER A C 12
ATOM 13832 O O . SER A 1 60 ? -2.338 8.467 -11.714 1.00 0.00 60 SER A O 12
ATOM 13840 N N . HIS A 1 61 ? -0.723 6.914 -11.925 1.00 0.00 61 HIS A N 12
ATOM 13841 C CA . HIS A 1 61 ? -1.403 5.935 -11.084 1.00 0.00 61 HIS A CA 12
ATOM 13842 C C . HIS A 1 61 ? -1.581 6.468 -9.666 1.00 0.00 61 HIS A C 12
ATOM 13843 O O . HIS A 1 61 ? -2.541 6.120 -8.977 1.00 0.00 61 HIS A O 12
ATOM 13857 N N . LEU A 1 62 ? -0.651 7.312 -9.235 1.00 0.00 62 LEU A N 12
ATOM 13858 C CA . LEU A 1 62 ? -0.705 7.893 -7.898 1.00 0.00 62 LEU A CA 12
ATOM 13859 C C . LEU A 1 62 ? -1.453 9.222 -7.911 1.00 0.00 62 LEU A C 12
ATOM 13860 O O . LEU A 1 62 ? -2.164 9.555 -6.962 1.00 0.00 62 LEU A O 12
ATOM 13876 N N . ILE A 1 63 ? -1.290 9.976 -8.993 1.00 0.00 63 ILE A N 12
ATOM 13877 C CA . ILE A 1 63 ? -1.953 11.267 -9.131 1.00 0.00 63 ILE A CA 12
ATOM 13878 C C . ILE A 1 63 ? -3.424 11.174 -8.739 1.00 0.00 63 ILE A C 12
ATOM 13879 O O . ILE A 1 63 ? -3.938 12.023 -8.012 1.00 0.00 63 ILE A O 12
ATOM 13895 N N . GLY A 1 64 ? -4.096 10.135 -9.224 1.00 0.00 64 GLY A N 12
ATOM 13896 C CA . GLY A 1 64 ? -5.501 9.949 -8.912 1.00 0.00 64 GLY A CA 12
ATOM 13897 C C . GLY A 1 64 ? -5.718 9.409 -7.512 1.00 0.00 64 GLY A C 12
ATOM 13898 O O . GLY A 1 64 ? -6.691 9.764 -6.846 1.00 0.00 64 GLY A O 12
ATOM 13902 N N . HIS A 1 65 ? -4.810 8.548 -7.065 1.00 0.00 65 HIS A N 12
ATOM 13903 C CA . HIS A 1 65 ? -4.907 7.957 -5.734 1.00 0.00 65 HIS A CA 12
ATOM 13904 C C . HIS A 1 65 ? -5.117 9.035 -4.675 1.00 0.00 65 HIS A C 12
ATOM 13905 O O . HIS A 1 65 ? -5.823 8.821 -3.689 1.00 0.00 65 HIS A O 12
ATOM 13919 N N . HIS A 1 66 ? -4.499 10.193 -4.886 1.00 0.00 66 HIS A N 12
ATOM 13920 C CA . HIS A 1 66 ? -4.619 11.305 -3.949 1.00 0.00 66 HIS A CA 12
ATOM 13921 C C . HIS A 1 66 ? -6.083 11.671 -3.725 1.00 0.00 66 HIS A C 12
ATOM 13922 O O . HIS A 1 66 ? -6.464 12.107 -2.638 1.00 0.00 66 HIS A O 12
ATOM 13936 N N . ARG A 1 67 ? -6.898 11.492 -4.759 1.00 0.00 67 ARG A N 12
ATOM 13937 C CA . ARG A 1 67 ? -8.319 11.806 -4.675 1.00 0.00 67 ARG A CA 12
ATOM 13938 C C . ARG A 1 67 ? -9.094 10.654 -4.042 1.00 0.00 67 ARG A C 12
ATOM 13939 O O . ARG A 1 67 ? -10.311 10.551 -4.196 1.00 0.00 67 ARG A O 12
ATOM 13960 N N . VAL A 1 68 ? -8.380 9.789 -3.328 1.00 0.00 68 VAL A N 12
ATOM 13961 C CA . VAL A 1 68 ? -8.999 8.645 -2.670 1.00 0.00 68 VAL A CA 12
ATOM 13962 C C . VAL A 1 68 ? -9.142 8.883 -1.171 1.00 0.00 68 VAL A C 12
ATOM 13963 O O . VAL A 1 68 ? -10.156 8.531 -0.569 1.00 0.00 68 VAL A O 12
ATOM 13976 N N . HIS A 1 69 ? -8.118 9.485 -0.574 1.00 0.00 69 HIS A N 12
ATOM 13977 C CA . HIS A 1 69 ? -8.129 9.772 0.856 1.00 0.00 69 HIS A CA 12
ATOM 13978 C C . HIS A 1 69 ? -8.889 11.063 1.145 1.00 0.00 69 HIS A C 12
ATOM 13979 O O . HIS A 1 69 ? -8.596 12.111 0.570 1.00 0.00 69 HIS A O 12
ATOM 13993 N N . THR A 1 70 ? -9.869 10.979 2.040 1.00 0.00 70 THR A N 12
ATOM 13994 C CA . THR A 1 70 ? -10.673 12.139 2.404 1.00 0.00 70 THR A CA 12
ATOM 13995 C C . THR A 1 70 ? -10.427 12.546 3.852 1.00 0.00 70 THR A C 12
ATOM 13996 O O . THR A 1 70 ? -10.792 11.826 4.780 1.00 0.00 70 THR A O 12
ATOM 14007 N N . GLY A 1 71 ? -9.806 13.707 4.039 1.00 0.00 71 GLY A N 12
ATOM 14008 C CA . GLY A 1 71 ? -9.522 14.190 5.378 1.00 0.00 71 GLY A CA 12
ATOM 14009 C C . GLY A 1 71 ? -8.249 15.010 5.441 1.00 0.00 71 GLY A C 12
ATOM 14010 O O . GLY A 1 71 ? -8.016 15.873 4.594 1.00 0.00 71 GLY A O 12
ATOM 14014 N N . SER A 1 72 ? -7.423 14.741 6.447 1.00 0.00 72 SER A N 12
ATOM 14015 C CA . SER A 1 72 ? -6.169 15.464 6.620 1.00 0.00 72 SER A CA 12
ATOM 14016 C C . SER A 1 72 ? -5.288 14.782 7.662 1.00 0.00 72 SER A C 12
ATOM 14017 O O . SER A 1 72 ? -5.781 14.090 8.552 1.00 0.00 72 SER A O 12
ATOM 14025 N N . GLY A 1 73 ? -3.978 14.982 7.544 1.00 0.00 73 GLY A N 12
ATOM 14026 C CA . GLY A 1 73 ? -3.048 14.380 8.481 1.00 0.00 73 GLY A CA 12
ATOM 14027 C C . GLY A 1 73 ? -3.519 14.490 9.917 1.00 0.00 73 GLY A C 12
ATOM 14028 O O . GLY A 1 73 ? -3.800 15.579 10.419 1.00 0.00 73 GLY A O 12
ATOM 14032 N N . PRO A 1 74 ? -3.613 13.341 10.603 1.00 0.00 74 PRO A N 12
ATOM 14033 C CA . PRO A 1 74 ? -4.055 13.287 12.000 1.00 0.00 74 PRO A CA 12
ATOM 14034 C C . PRO A 1 74 ? -3.030 13.887 12.956 1.00 0.00 74 PRO A C 12
ATOM 14035 O O . PRO A 1 74 ? -1.840 13.582 12.877 1.00 0.00 74 PRO A O 12
ATOM 14046 N N . SER A 1 75 ? -3.499 14.743 13.858 1.00 0.00 75 SER A N 12
ATOM 14047 C CA . SER A 1 75 ? -2.623 15.389 14.828 1.00 0.00 75 SER A CA 12
ATOM 14048 C C . SER A 1 75 ? -2.253 14.427 15.952 1.00 0.00 75 SER A C 12
ATOM 14049 O O . SER A 1 75 ? -1.092 14.336 16.350 1.00 0.00 75 SER A O 12
ATOM 14057 N N . SER A 1 76 ? -3.251 13.710 16.461 1.00 0.00 76 SER A N 12
ATOM 14058 C CA . SER A 1 76 ? -3.033 12.757 17.542 1.00 0.00 76 SER A CA 12
ATOM 14059 C C . SER A 1 76 ? -4.088 11.655 17.516 1.00 0.00 76 SER A C 12
ATOM 14060 O O . SER A 1 76 ? -5.269 11.905 17.754 1.00 0.00 76 SER A O 12
ATOM 14068 N N . GLY A 1 77 ? -3.652 10.433 17.224 1.00 0.00 77 GLY A N 12
ATOM 14069 C CA . GLY A 1 77 ? -4.571 9.311 17.171 1.00 0.00 77 GLY A CA 12
ATOM 14070 C C . GLY A 1 77 ? -4.104 8.224 16.224 1.00 0.00 77 GLY A C 12
ATOM 14071 O O . GLY A 1 77 ? -2.916 8.173 15.909 1.00 0.00 77 GLY A O 12
ATOM 14077 N N . GLY A 1 1 ? -30.646 -10.906 0.965 1.00 0.00 1 GLY A N 13
ATOM 14078 C CA . GLY A 1 1 ? -30.655 -9.994 2.093 1.00 0.00 1 GLY A CA 13
ATOM 14079 C C . GLY A 1 1 ? -30.154 -8.611 1.725 1.00 0.00 1 GLY A C 13
ATOM 14080 O O . GLY A 1 1 ? -30.231 -8.204 0.566 1.00 0.00 1 GLY A O 13
ATOM 14084 N N . SER A 1 2 ? -29.640 -7.887 2.714 1.00 0.00 2 SER A N 13
ATOM 14085 C CA . SER A 1 2 ? -29.129 -6.540 2.489 1.00 0.00 2 SER A CA 13
ATOM 14086 C C . SER A 1 2 ? -27.754 -6.367 3.127 1.00 0.00 2 SER A C 13
ATOM 14087 O O . SER A 1 2 ? -27.471 -6.934 4.182 1.00 0.00 2 SER A O 13
ATOM 14095 N N . SER A 1 3 ? -26.902 -5.580 2.477 1.00 0.00 3 SER A N 13
ATOM 14096 C CA . SER A 1 3 ? -25.554 -5.335 2.977 1.00 0.00 3 SER A CA 13
ATOM 14097 C C . SER A 1 3 ? -25.507 -4.054 3.804 1.00 0.00 3 SER A C 13
ATOM 14098 O O . SER A 1 3 ? -25.144 -4.073 4.979 1.00 0.00 3 SER A O 13
ATOM 14106 N N . GLY A 1 4 ? -25.876 -2.939 3.179 1.00 0.00 4 GLY A N 13
ATOM 14107 C CA . GLY A 1 4 ? -25.868 -1.664 3.870 1.00 0.00 4 GLY A CA 13
ATOM 14108 C C . GLY A 1 4 ? -24.544 -0.938 3.734 1.00 0.00 4 GLY A C 13
ATOM 14109 O O . GLY A 1 4 ? -23.572 -1.496 3.225 1.00 0.00 4 GLY A O 13
ATOM 14113 N N . SER A 1 5 ? -24.505 0.310 4.190 1.00 0.00 5 SER A N 13
ATOM 14114 C CA . SER A 1 5 ? -23.292 1.114 4.111 1.00 0.00 5 SER A CA 13
ATOM 14115 C C . SER A 1 5 ? -23.392 2.338 5.018 1.00 0.00 5 SER A C 13
ATOM 14116 O O . SER A 1 5 ? -24.384 3.066 4.989 1.00 0.00 5 SER A O 13
ATOM 14124 N N . SER A 1 6 ? -22.356 2.557 5.821 1.00 0.00 6 SER A N 13
ATOM 14125 C CA . SER A 1 6 ? -22.327 3.690 6.739 1.00 0.00 6 SER A CA 13
ATOM 14126 C C . SER A 1 6 ? -21.094 4.554 6.498 1.00 0.00 6 SER A C 13
ATOM 14127 O O . SER A 1 6 ? -20.249 4.231 5.664 1.00 0.00 6 SER A O 13
ATOM 14135 N N . GLY A 1 7 ? -20.998 5.657 7.235 1.00 0.00 7 GLY A N 13
ATOM 14136 C CA . GLY A 1 7 ? -19.865 6.552 7.086 1.00 0.00 7 GLY A CA 13
ATOM 14137 C C . GLY A 1 7 ? -19.142 6.793 8.396 1.00 0.00 7 GLY A C 13
ATOM 14138 O O . GLY A 1 7 ? -19.569 6.314 9.447 1.00 0.00 7 GLY A O 13
ATOM 14142 N N . ARG A 1 8 ? -18.042 7.538 8.335 1.00 0.00 8 ARG A N 13
ATOM 14143 C CA . ARG A 1 8 ? -17.256 7.839 9.525 1.00 0.00 8 ARG A CA 13
ATOM 14144 C C . ARG A 1 8 ? -16.283 8.983 9.259 1.00 0.00 8 ARG A C 13
ATOM 14145 O O . ARG A 1 8 ? -15.629 9.025 8.217 1.00 0.00 8 ARG A O 13
ATOM 14166 N N . SER A 1 9 ? -16.193 9.911 10.207 1.00 0.00 9 SER A N 13
ATOM 14167 C CA . SER A 1 9 ? -15.303 11.058 10.072 1.00 0.00 9 SER A CA 13
ATOM 14168 C C . SER A 1 9 ? -14.518 11.290 11.360 1.00 0.00 9 SER A C 13
ATOM 14169 O O . SER A 1 9 ? -15.085 11.297 12.452 1.00 0.00 9 SER A O 13
ATOM 14177 N N . GLU A 1 10 ? -13.209 11.479 11.222 1.00 0.00 10 GLU A N 13
ATOM 14178 C CA . GLU A 1 10 ? -12.345 11.710 12.374 1.00 0.00 10 GLU A CA 13
ATOM 14179 C C . GLU A 1 10 ? -11.588 13.028 12.230 1.00 0.00 10 GLU A C 13
ATOM 14180 O O . GLU A 1 10 ? -10.693 13.153 11.394 1.00 0.00 10 GLU A O 13
ATOM 14192 N N . TRP A 1 11 ? -11.955 14.006 13.050 1.00 0.00 11 TRP A N 13
ATOM 14193 C CA . TRP A 1 11 ? -11.311 15.314 13.015 1.00 0.00 11 TRP A CA 13
ATOM 14194 C C . TRP A 1 11 ? -10.648 15.631 14.351 1.00 0.00 11 TRP A C 13
ATOM 14195 O O . TRP A 1 11 ? -11.067 15.132 15.395 1.00 0.00 11 TRP A O 13
ATOM 14216 N N . GLN A 1 12 ? -9.612 16.463 14.310 1.00 0.00 12 GLN A N 13
ATOM 14217 C CA . GLN A 1 12 ? -8.892 16.845 15.519 1.00 0.00 12 GLN A CA 13
ATOM 14218 C C . GLN A 1 12 ? -8.044 15.688 16.036 1.00 0.00 12 GLN A C 13
ATOM 14219 O O . GLN A 1 12 ? -7.993 15.434 17.239 1.00 0.00 12 GLN A O 13
ATOM 14233 N N . GLN A 1 13 ? -7.380 14.992 15.119 1.00 0.00 13 GLN A N 13
ATOM 14234 C CA . GLN A 1 13 ? -6.535 13.861 15.483 1.00 0.00 13 GLN A CA 13
ATOM 14235 C C . GLN A 1 13 ? -5.129 14.028 14.917 1.00 0.00 13 GLN A C 13
ATOM 14236 O O . GLN A 1 13 ? -4.824 13.537 13.830 1.00 0.00 13 GLN A O 13
ATOM 14250 N N . ARG A 1 14 ? -4.275 14.723 15.661 1.00 0.00 14 ARG A N 13
ATOM 14251 C CA . ARG A 1 14 ? -2.901 14.956 15.233 1.00 0.00 14 ARG A CA 13
ATOM 14252 C C . ARG A 1 14 ? -2.083 13.671 15.307 1.00 0.00 14 ARG A C 13
ATOM 14253 O O . ARG A 1 14 ? -2.477 12.711 15.969 1.00 0.00 14 ARG A O 13
ATOM 14274 N N . GLU A 1 15 ? -0.943 13.660 14.623 1.00 0.00 15 GLU A N 13
ATOM 14275 C CA . GLU A 1 15 ? -0.071 12.492 14.611 1.00 0.00 15 GLU A CA 13
ATOM 14276 C C . GLU A 1 15 ? 1.211 12.762 15.393 1.00 0.00 15 GLU A C 13
ATOM 14277 O O . GLU A 1 15 ? 2.050 13.561 14.975 1.00 0.00 15 GLU A O 13
ATOM 14289 N N . ARG A 1 16 ? 1.356 12.091 16.532 1.00 0.00 16 ARG A N 13
ATOM 14290 C CA . ARG A 1 16 ? 2.534 12.260 17.374 1.00 0.00 16 ARG A CA 13
ATOM 14291 C C . ARG A 1 16 ? 3.068 10.908 17.838 1.00 0.00 16 ARG A C 13
ATOM 14292 O O . ARG A 1 16 ? 2.697 10.415 18.904 1.00 0.00 16 ARG A O 13
ATOM 14313 N N . ARG A 1 17 ? 3.941 10.313 17.031 1.00 0.00 17 ARG A N 13
ATOM 14314 C CA . ARG A 1 17 ? 4.524 9.018 17.358 1.00 0.00 17 ARG A CA 13
ATOM 14315 C C . ARG A 1 17 ? 5.960 9.177 17.850 1.00 0.00 17 ARG A C 13
ATOM 14316 O O . ARG A 1 17 ? 6.459 10.294 17.989 1.00 0.00 17 ARG A O 13
ATOM 14337 N N . ARG A 1 18 ? 6.618 8.053 18.113 1.00 0.00 18 ARG A N 13
ATOM 14338 C CA . ARG A 1 18 ? 7.995 8.068 18.591 1.00 0.00 18 ARG A CA 13
ATOM 14339 C C . ARG A 1 18 ? 8.974 7.865 17.438 1.00 0.00 18 ARG A C 13
ATOM 14340 O O . ARG A 1 18 ? 9.954 8.598 17.305 1.00 0.00 18 ARG A O 13
ATOM 14361 N N . TYR A 1 19 ? 8.700 6.866 16.606 1.00 0.00 19 TYR A N 13
ATOM 14362 C CA . TYR A 1 19 ? 9.557 6.564 15.466 1.00 0.00 19 TYR A CA 13
ATOM 14363 C C . TYR A 1 19 ? 8.870 6.933 14.155 1.00 0.00 19 TYR A C 13
ATOM 14364 O O . TYR A 1 19 ? 7.642 6.940 14.064 1.00 0.00 19 TYR A O 13
ATOM 14382 N N . LYS A 1 20 ? 9.671 7.239 13.140 1.00 0.00 20 LYS A N 13
ATOM 14383 C CA . LYS A 1 20 ? 9.143 7.608 11.832 1.00 0.00 20 LYS A CA 13
ATOM 14384 C C . LYS A 1 20 ? 10.143 7.277 10.728 1.00 0.00 20 LYS A C 13
ATOM 14385 O O . LYS A 1 20 ? 11.314 7.010 10.998 1.00 0.00 20 LYS A O 13
ATOM 14404 N N . CYS A 1 21 ? 9.673 7.297 9.485 1.00 0.00 21 CYS A N 13
ATOM 14405 C CA . CYS A 1 21 ? 10.526 7.000 8.341 1.00 0.00 21 CYS A CA 13
ATOM 14406 C C . CYS A 1 21 ? 10.644 8.213 7.422 1.00 0.00 21 CYS A C 13
ATOM 14407 O O . CYS A 1 21 ? 10.042 8.252 6.349 1.00 0.00 21 CYS A O 13
ATOM 14414 N N . ASP A 1 22 ? 11.424 9.199 7.850 1.00 0.00 22 ASP A N 13
ATOM 14415 C CA . ASP A 1 22 ? 11.623 10.412 7.066 1.00 0.00 22 ASP A CA 13
ATOM 14416 C C . ASP A 1 22 ? 11.688 10.092 5.576 1.00 0.00 22 ASP A C 13
ATOM 14417 O O . ASP A 1 22 ? 11.237 10.877 4.743 1.00 0.00 22 ASP A O 13
ATOM 14426 N N . GLU A 1 23 ? 12.252 8.933 5.249 1.00 0.00 23 GLU A N 13
ATOM 14427 C CA . GLU A 1 23 ? 12.376 8.511 3.859 1.00 0.00 23 GLU A CA 13
ATOM 14428 C C . GLU A 1 23 ? 11.061 8.706 3.110 1.00 0.00 23 GLU A C 13
ATOM 14429 O O . GLU A 1 23 ? 11.029 9.302 2.033 1.00 0.00 23 GLU A O 13
ATOM 14441 N N . CYS A 1 24 ? 9.977 8.201 3.689 1.00 0.00 24 CYS A N 13
ATOM 14442 C CA . CYS A 1 24 ? 8.658 8.318 3.078 1.00 0.00 24 CYS A CA 13
ATOM 14443 C C . CYS A 1 24 ? 7.728 9.158 3.949 1.00 0.00 24 CYS A C 13
ATOM 14444 O O . CYS A 1 24 ? 7.064 10.072 3.463 1.00 0.00 24 CYS A O 13
ATOM 14451 N N . GLY A 1 25 ? 7.688 8.841 5.240 1.00 0.00 25 GLY A N 13
ATOM 14452 C CA . GLY A 1 25 ? 6.837 9.575 6.158 1.00 0.00 25 GLY A CA 13
ATOM 14453 C C . GLY A 1 25 ? 5.902 8.668 6.933 1.00 0.00 25 GLY A C 13
ATOM 14454 O O . GLY A 1 25 ? 4.778 9.053 7.257 1.00 0.00 25 GLY A O 13
ATOM 14458 N N . LYS A 1 26 ? 6.365 7.459 7.231 1.00 0.00 26 LYS A N 13
ATOM 14459 C CA . LYS A 1 26 ? 5.563 6.494 7.973 1.00 0.00 26 LYS A CA 13
ATOM 14460 C C . LYS A 1 26 ? 6.039 6.387 9.418 1.00 0.00 26 LYS A C 13
ATOM 14461 O O . LYS A 1 26 ? 7.207 6.636 9.717 1.00 0.00 26 LYS A O 13
ATOM 14480 N N . SER A 1 27 ? 5.127 6.014 10.311 1.00 0.00 27 SER A N 13
ATOM 14481 C CA . SER A 1 27 ? 5.454 5.877 11.725 1.00 0.00 27 SER A CA 13
ATOM 14482 C C . SER A 1 27 ? 5.074 4.491 12.239 1.00 0.00 27 SER A C 13
ATOM 14483 O O . SER A 1 27 ? 4.120 3.879 11.758 1.00 0.00 27 SER A O 13
ATOM 14491 N N . PHE A 1 28 ? 5.827 4.003 13.219 1.00 0.00 28 PHE A N 13
ATOM 14492 C CA . PHE A 1 28 ? 5.570 2.689 13.798 1.00 0.00 28 PHE A CA 13
ATOM 14493 C C . PHE A 1 28 ? 5.689 2.733 15.318 1.00 0.00 28 PHE A C 13
ATOM 14494 O O . PHE A 1 28 ? 6.456 3.523 15.870 1.00 0.00 28 PHE A O 13
ATOM 14511 N N . SER A 1 29 ? 4.924 1.879 15.991 1.00 0.00 29 SER A N 13
ATOM 14512 C CA . SER A 1 29 ? 4.940 1.822 17.448 1.00 0.00 29 SER A CA 13
ATOM 14513 C C . SER A 1 29 ? 6.164 1.060 17.948 1.00 0.00 29 SER A C 13
ATOM 14514 O O . SER A 1 29 ? 6.773 1.432 18.952 1.00 0.00 29 SER A O 13
ATOM 14522 N N . HIS A 1 30 ? 6.518 -0.009 17.242 1.00 0.00 30 HIS A N 13
ATOM 14523 C CA . HIS A 1 30 ? 7.669 -0.824 17.613 1.00 0.00 30 HIS A CA 13
ATOM 14524 C C . HIS A 1 30 ? 8.847 -0.557 16.681 1.00 0.00 30 HIS A C 13
ATOM 14525 O O . HIS A 1 30 ? 8.751 -0.759 15.470 1.00 0.00 30 HIS A O 13
ATOM 14539 N N . SER A 1 31 ? 9.957 -0.102 17.253 1.00 0.00 31 SER A N 13
ATOM 14540 C CA . SER A 1 31 ? 11.152 0.197 16.472 1.00 0.00 31 SER A CA 13
ATOM 14541 C C . SER A 1 31 ? 11.537 -0.988 15.592 1.00 0.00 31 SER A C 13
ATOM 14542 O O . SER A 1 31 ? 11.800 -0.831 14.400 1.00 0.00 31 SER A O 13
ATOM 14550 N N . SER A 1 32 ? 11.567 -2.175 16.190 1.00 0.00 32 SER A N 13
ATOM 14551 C CA . SER A 1 32 ? 11.923 -3.388 15.463 1.00 0.00 32 SER A CA 13
ATOM 14552 C C . SER A 1 32 ? 11.282 -3.400 14.079 1.00 0.00 32 SER A C 13
ATOM 14553 O O . SER A 1 32 ? 11.930 -3.730 13.085 1.00 0.00 32 SER A O 13
ATOM 14561 N N . ASP A 1 33 ? 10.005 -3.037 14.022 1.00 0.00 33 ASP A N 13
ATOM 14562 C CA . ASP A 1 33 ? 9.275 -3.004 12.760 1.00 0.00 33 ASP A CA 13
ATOM 14563 C C . ASP A 1 33 ? 9.852 -1.943 11.826 1.00 0.00 33 ASP A C 13
ATOM 14564 O O . ASP A 1 33 ? 10.316 -2.254 10.728 1.00 0.00 33 ASP A O 13
ATOM 14573 N N . LEU A 1 34 ? 9.817 -0.691 12.269 1.00 0.00 34 LEU A N 13
ATOM 14574 C CA . LEU A 1 34 ? 10.335 0.416 11.473 1.00 0.00 34 LEU A CA 13
ATOM 14575 C C . LEU A 1 34 ? 11.601 0.005 10.727 1.00 0.00 34 LEU A C 13
ATOM 14576 O O . LEU A 1 34 ? 11.831 0.429 9.594 1.00 0.00 34 LEU A O 13
ATOM 14592 N N . SER A 1 35 ? 12.418 -0.824 11.369 1.00 0.00 35 SER A N 13
ATOM 14593 C CA . SER A 1 35 ? 13.661 -1.291 10.768 1.00 0.00 35 SER A CA 13
ATOM 14594 C C . SER A 1 35 ? 13.383 -2.101 9.505 1.00 0.00 35 SER A C 13
ATOM 14595 O O . SER A 1 35 ? 13.889 -1.787 8.427 1.00 0.00 35 SER A O 13
ATOM 14603 N N . LYS A 1 36 ? 12.574 -3.145 9.646 1.00 0.00 36 LYS A N 13
ATOM 14604 C CA . LYS A 1 36 ? 12.225 -4.001 8.519 1.00 0.00 36 LYS A CA 13
ATOM 14605 C C . LYS A 1 36 ? 11.545 -3.198 7.415 1.00 0.00 36 LYS A C 13
ATOM 14606 O O . LYS A 1 36 ? 11.734 -3.470 6.229 1.00 0.00 36 LYS A O 13
ATOM 14625 N N . HIS A 1 37 ? 10.754 -2.206 7.813 1.00 0.00 37 HIS A N 13
ATOM 14626 C CA . HIS A 1 37 ? 10.047 -1.361 6.857 1.00 0.00 37 HIS A CA 13
ATOM 14627 C C . HIS A 1 37 ? 11.027 -0.684 5.903 1.00 0.00 37 HIS A C 13
ATOM 14628 O O . HIS A 1 37 ? 10.933 -0.842 4.686 1.00 0.00 37 HIS A O 13
ATOM 14642 N N . ARG A 1 38 ? 11.965 0.072 6.464 1.00 0.00 38 ARG A N 13
ATOM 14643 C CA . ARG A 1 38 ? 12.959 0.775 5.663 1.00 0.00 38 ARG A CA 13
ATOM 14644 C C . ARG A 1 38 ? 13.454 -0.102 4.517 1.00 0.00 38 ARG A C 13
ATOM 14645 O O . ARG A 1 38 ? 13.919 0.400 3.494 1.00 0.00 38 ARG A O 13
ATOM 14666 N N . ARG A 1 39 ? 13.349 -1.415 4.696 1.00 0.00 39 ARG A N 13
ATOM 14667 C CA . ARG A 1 39 ? 13.787 -2.362 3.678 1.00 0.00 39 ARG A CA 13
ATOM 14668 C C . ARG A 1 39 ? 13.065 -2.113 2.357 1.00 0.00 39 ARG A C 13
ATOM 14669 O O . ARG A 1 39 ? 13.685 -2.083 1.293 1.00 0.00 39 ARG A O 13
ATOM 14690 N N . THR A 1 40 ? 11.749 -1.934 2.432 1.00 0.00 40 THR A N 13
ATOM 14691 C CA . THR A 1 40 ? 10.943 -1.689 1.243 1.00 0.00 40 THR A CA 13
ATOM 14692 C C . THR A 1 40 ? 11.618 -0.684 0.317 1.00 0.00 40 THR A C 13
ATOM 14693 O O . THR A 1 40 ? 11.395 -0.693 -0.894 1.00 0.00 40 THR A O 13
ATOM 14704 N N . HIS A 1 41 ? 12.445 0.182 0.894 1.00 0.00 41 HIS A N 13
ATOM 14705 C CA . HIS A 1 41 ? 13.155 1.193 0.119 1.00 0.00 41 HIS A CA 13
ATOM 14706 C C . HIS A 1 41 ? 14.429 0.615 -0.491 1.00 0.00 41 HIS A C 13
ATOM 14707 O O . HIS A 1 41 ? 15.518 0.759 0.065 1.00 0.00 41 HIS A O 13
ATOM 14721 N N . THR A 1 42 ? 14.284 -0.039 -1.639 1.00 0.00 42 THR A N 13
ATOM 14722 C CA . THR A 1 42 ? 15.422 -0.641 -2.324 1.00 0.00 42 THR A CA 13
ATOM 14723 C C . THR A 1 42 ? 15.526 -0.139 -3.760 1.00 0.00 42 THR A C 13
ATOM 14724 O O . THR A 1 42 ? 16.587 -0.217 -4.379 1.00 0.00 42 THR A O 13
ATOM 14735 N N . GLY A 1 43 ? 14.419 0.376 -4.284 1.00 0.00 43 GLY A N 13
ATOM 14736 C CA . GLY A 1 43 ? 14.408 0.883 -5.644 1.00 0.00 43 GLY A CA 13
ATOM 14737 C C . GLY A 1 43 ? 13.714 -0.058 -6.608 1.00 0.00 43 GLY A C 13
ATOM 14738 O O . GLY A 1 43 ? 14.314 -0.513 -7.581 1.00 0.00 43 GLY A O 13
ATOM 14742 N N . GLU A 1 44 ? 12.445 -0.350 -6.337 1.00 0.00 44 GLU A N 13
ATOM 14743 C CA . GLU A 1 44 ? 11.670 -1.246 -7.188 1.00 0.00 44 GLU A CA 13
ATOM 14744 C C . GLU A 1 44 ? 10.569 -0.484 -7.920 1.00 0.00 44 GLU A C 13
ATOM 14745 O O . GLU A 1 44 ? 10.448 -0.566 -9.142 1.00 0.00 44 GLU A O 13
ATOM 14757 N N . LYS A 1 45 ? 9.769 0.259 -7.163 1.00 0.00 45 LYS A N 13
ATOM 14758 C CA . LYS A 1 45 ? 8.677 1.037 -7.737 1.00 0.00 45 LYS A CA 13
ATOM 14759 C C . LYS A 1 45 ? 9.055 2.512 -7.836 1.00 0.00 45 LYS A C 13
ATOM 14760 O O . LYS A 1 45 ? 9.393 3.159 -6.845 1.00 0.00 45 LYS A O 13
ATOM 14779 N N . PRO A 1 46 ? 8.995 3.058 -9.060 1.00 0.00 46 PRO A N 13
ATOM 14780 C CA . PRO A 1 46 ? 9.324 4.463 -9.316 1.00 0.00 46 PRO A CA 13
ATOM 14781 C C . PRO A 1 46 ? 8.289 5.418 -8.732 1.00 0.00 46 PRO A C 13
ATOM 14782 O O . PRO A 1 46 ? 8.469 6.636 -8.757 1.00 0.00 46 PRO A O 13
ATOM 14793 N N . TYR A 1 47 ? 7.205 4.858 -8.207 1.00 0.00 47 TYR A N 13
ATOM 14794 C CA . TYR A 1 47 ? 6.139 5.660 -7.618 1.00 0.00 47 TYR A CA 13
ATOM 14795 C C . TYR A 1 47 ? 5.921 5.287 -6.155 1.00 0.00 47 TYR A C 13
ATOM 14796 O O . TYR A 1 47 ? 5.911 4.109 -5.797 1.00 0.00 47 TYR A O 13
ATOM 14814 N N . LYS A 1 48 ? 5.745 6.299 -5.313 1.00 0.00 48 LYS A N 13
ATOM 14815 C CA . LYS A 1 48 ? 5.525 6.081 -3.888 1.00 0.00 48 LYS A CA 13
ATOM 14816 C C . LYS A 1 48 ? 5.090 7.371 -3.200 1.00 0.00 48 LYS A C 13
ATOM 14817 O O . LYS A 1 48 ? 5.727 8.413 -3.354 1.00 0.00 48 LYS A O 13
ATOM 14836 N N . CYS A 1 49 ? 4.003 7.294 -2.441 1.00 0.00 49 CYS A N 13
ATOM 14837 C CA . CYS A 1 49 ? 3.483 8.455 -1.729 1.00 0.00 49 CYS A CA 13
ATOM 14838 C C . CYS A 1 49 ? 4.195 8.636 -0.391 1.00 0.00 49 CYS A C 13
ATOM 14839 O O . CYS A 1 49 ? 4.580 7.662 0.256 1.00 0.00 49 CYS A O 13
ATOM 14846 N N . ASP A 1 50 ? 4.366 9.888 0.017 1.00 0.00 50 ASP A N 13
ATOM 14847 C CA . ASP A 1 50 ? 5.030 10.198 1.278 1.00 0.00 50 ASP A CA 13
ATOM 14848 C C . ASP A 1 50 ? 4.023 10.256 2.422 1.00 0.00 50 ASP A C 13
ATOM 14849 O O . ASP A 1 50 ? 4.189 9.587 3.441 1.00 0.00 50 ASP A O 13
ATOM 14858 N N . GLU A 1 51 ? 2.981 11.062 2.247 1.00 0.00 51 GLU A N 13
ATOM 14859 C CA . GLU A 1 51 ? 1.949 11.208 3.266 1.00 0.00 51 GLU A CA 13
ATOM 14860 C C . GLU A 1 51 ? 1.644 9.868 3.928 1.00 0.00 51 GLU A C 13
ATOM 14861 O O . GLU A 1 51 ? 1.925 9.668 5.110 1.00 0.00 51 GLU A O 13
ATOM 14873 N N . CYS A 1 52 ? 1.067 8.952 3.158 1.00 0.00 52 CYS A N 13
ATOM 14874 C CA . CYS A 1 52 ? 0.722 7.630 3.668 1.00 0.00 52 CYS A CA 13
ATOM 14875 C C . CYS A 1 52 ? 1.962 6.748 3.774 1.00 0.00 52 CYS A C 13
ATOM 14876 O O . CYS A 1 52 ? 2.244 6.180 4.829 1.00 0.00 52 CYS A O 13
ATOM 14883 N N . GLY A 1 53 ? 2.701 6.638 2.674 1.00 0.00 53 GLY A N 13
ATOM 14884 C CA . GLY A 1 53 ? 3.902 5.824 2.665 1.00 0.00 53 GLY A CA 13
ATOM 14885 C C . GLY A 1 53 ? 3.710 4.517 1.922 1.00 0.00 53 GLY A C 13
ATOM 14886 O O . GLY A 1 53 ? 4.230 3.479 2.333 1.00 0.00 53 GLY A O 13
ATOM 14890 N N . LYS A 1 54 ? 2.961 4.565 0.826 1.00 0.00 54 LYS A N 13
ATOM 14891 C CA . LYS A 1 54 ? 2.701 3.376 0.023 1.00 0.00 54 LYS A CA 13
ATOM 14892 C C . LYS A 1 54 ? 3.344 3.497 -1.354 1.00 0.00 54 LYS A C 13
ATOM 14893 O O . LYS A 1 54 ? 3.631 4.599 -1.820 1.00 0.00 54 LYS A O 13
ATOM 14912 N N . ALA A 1 55 ? 3.567 2.358 -2.001 1.00 0.00 55 ALA A N 13
ATOM 14913 C CA . ALA A 1 55 ? 4.174 2.338 -3.326 1.00 0.00 55 ALA A CA 13
ATOM 14914 C C . ALA A 1 55 ? 3.175 1.871 -4.380 1.00 0.00 55 ALA A C 13
ATOM 14915 O O . ALA A 1 55 ? 2.164 1.246 -4.058 1.00 0.00 55 ALA A O 13
ATOM 14922 N N . PHE A 1 56 ? 3.464 2.179 -5.640 1.00 0.00 56 PHE A N 13
ATOM 14923 C CA . PHE A 1 56 ? 2.590 1.792 -6.741 1.00 0.00 56 PHE A CA 13
ATOM 14924 C C . PHE A 1 56 ? 3.398 1.507 -8.003 1.00 0.00 56 PHE A C 13
ATOM 14925 O O . PHE A 1 56 ? 4.274 2.286 -8.381 1.00 0.00 56 PHE A O 13
ATOM 14942 N N . ILE A 1 57 ? 3.098 0.386 -8.650 1.00 0.00 57 ILE A N 13
ATOM 14943 C CA . ILE A 1 57 ? 3.797 -0.002 -9.869 1.00 0.00 57 ILE A CA 13
ATOM 14944 C C . ILE A 1 57 ? 3.373 0.870 -11.046 1.00 0.00 57 ILE A C 13
ATOM 14945 O O . ILE A 1 57 ? 4.213 1.407 -11.768 1.00 0.00 57 ILE A O 13
ATOM 14961 N N . GLN A 1 58 ? 2.064 1.008 -11.233 1.00 0.00 58 GLN A N 13
ATOM 14962 C CA . GLN A 1 58 ? 1.529 1.817 -12.322 1.00 0.00 58 GLN A CA 13
ATOM 14963 C C . GLN A 1 58 ? 1.319 3.260 -11.876 1.00 0.00 58 GLN A C 13
ATOM 14964 O O . GLN A 1 58 ? 1.315 3.557 -10.681 1.00 0.00 58 GLN A O 13
ATOM 14978 N N . ARG A 1 59 ? 1.147 4.154 -12.845 1.00 0.00 59 ARG A N 13
ATOM 14979 C CA . ARG A 1 59 ? 0.938 5.567 -12.552 1.00 0.00 59 ARG A CA 13
ATOM 14980 C C . ARG A 1 59 ? -0.474 5.811 -12.029 1.00 0.00 59 ARG A C 13
ATOM 14981 O O . ARG A 1 59 ? -0.658 6.299 -10.914 1.00 0.00 59 ARG A O 13
ATOM 15002 N N . SER A 1 60 ? -1.469 5.468 -12.842 1.00 0.00 60 SER A N 13
ATOM 15003 C CA . SER A 1 60 ? -2.864 5.654 -12.463 1.00 0.00 60 SER A CA 13
ATOM 15004 C C . SER A 1 60 ? -3.090 5.257 -11.007 1.00 0.00 60 SER A C 13
ATOM 15005 O O . SER A 1 60 ? -3.623 6.034 -10.215 1.00 0.00 60 SER A O 13
ATOM 15013 N N . HIS A 1 61 ? -2.680 4.040 -10.662 1.00 0.00 61 HIS A N 13
ATOM 15014 C CA . HIS A 1 61 ? -2.836 3.539 -9.301 1.00 0.00 61 HIS A CA 13
ATOM 15015 C C . HIS A 1 61 ? -2.624 4.655 -8.283 1.00 0.00 61 HIS A C 13
ATOM 15016 O O . HIS A 1 61 ? -3.361 4.763 -7.302 1.00 0.00 61 HIS A O 13
ATOM 15030 N N . LEU A 1 62 ? -1.612 5.482 -8.521 1.00 0.00 62 LEU A N 13
ATOM 15031 C CA . LEU A 1 62 ? -1.303 6.591 -7.624 1.00 0.00 62 LEU A CA 13
ATOM 15032 C C . LEU A 1 62 ? -2.162 7.809 -7.948 1.00 0.00 62 LEU A C 13
ATOM 15033 O O . LEU A 1 62 ? -2.542 8.567 -7.055 1.00 0.00 62 LEU A O 13
ATOM 15049 N N . ILE A 1 63 ? -2.465 7.990 -9.229 1.00 0.00 63 ILE A N 13
ATOM 15050 C CA . ILE A 1 63 ? -3.282 9.114 -9.669 1.00 0.00 63 ILE A CA 13
ATOM 15051 C C . ILE A 1 63 ? -4.542 9.243 -8.820 1.00 0.00 63 ILE A C 13
ATOM 15052 O O . ILE A 1 63 ? -4.791 10.285 -8.215 1.00 0.00 63 ILE A O 13
ATOM 15068 N N . GLY A 1 64 ? -5.333 8.175 -8.778 1.00 0.00 64 GLY A N 13
ATOM 15069 C CA . GLY A 1 64 ? -6.557 8.190 -7.998 1.00 0.00 64 GLY A CA 13
ATOM 15070 C C . GLY A 1 64 ? -6.294 8.226 -6.506 1.00 0.00 64 GLY A C 13
ATOM 15071 O O . GLY A 1 64 ? -6.970 8.942 -5.766 1.00 0.00 64 GLY A O 13
ATOM 15075 N N . HIS A 1 65 ? -5.311 7.450 -6.061 1.00 0.00 65 HIS A N 13
ATOM 15076 C CA . HIS A 1 65 ? -4.960 7.395 -4.646 1.00 0.00 65 HIS A CA 13
ATOM 15077 C C . HIS A 1 65 ? -4.804 8.799 -4.070 1.00 0.00 65 HIS A C 13
ATOM 15078 O O . HIS A 1 65 ? -5.252 9.079 -2.958 1.00 0.00 65 HIS A O 13
ATOM 15092 N N . HIS A 1 66 ? -4.165 9.679 -4.835 1.00 0.00 66 HIS A N 13
ATOM 15093 C CA . HIS A 1 66 ? -3.949 11.055 -4.400 1.00 0.00 66 HIS A CA 13
ATOM 15094 C C . HIS A 1 66 ? -5.172 11.589 -3.660 1.00 0.00 66 HIS A C 13
ATOM 15095 O O . HIS A 1 66 ? -5.050 12.412 -2.753 1.00 0.00 66 HIS A O 13
ATOM 15109 N N . ARG A 1 67 ? -6.349 11.115 -4.054 1.00 0.00 67 ARG A N 13
ATOM 15110 C CA . ARG A 1 67 ? -7.594 11.547 -3.430 1.00 0.00 67 ARG A CA 13
ATOM 15111 C C . ARG A 1 67 ? -7.879 10.737 -2.168 1.00 0.00 67 ARG A C 13
ATOM 15112 O O . ARG A 1 67 ? -9.035 10.530 -1.799 1.00 0.00 67 ARG A O 13
ATOM 15133 N N . VAL A 1 68 ? -6.817 10.282 -1.511 1.00 0.00 68 VAL A N 13
ATOM 15134 C CA . VAL A 1 68 ? -6.952 9.496 -0.291 1.00 0.00 68 VAL A CA 13
ATOM 15135 C C . VAL A 1 68 ? -6.744 10.361 0.946 1.00 0.00 68 VAL A C 13
ATOM 15136 O O . VAL A 1 68 ? -7.056 9.951 2.064 1.00 0.00 68 VAL A O 13
ATOM 15149 N N . HIS A 1 69 ? -6.214 11.563 0.739 1.00 0.00 69 HIS A N 13
ATOM 15150 C CA . HIS A 1 69 ? -5.965 12.489 1.838 1.00 0.00 69 HIS A CA 13
ATOM 15151 C C . HIS A 1 69 ? -6.917 13.678 1.773 1.00 0.00 69 HIS A C 13
ATOM 15152 O O . HIS A 1 69 ? -6.553 14.754 1.296 1.00 0.00 69 HIS A O 13
ATOM 15166 N N . THR A 1 70 ? -8.140 13.479 2.255 1.00 0.00 70 THR A N 13
ATOM 15167 C CA . THR A 1 70 ? -9.146 14.534 2.249 1.00 0.00 70 THR A CA 13
ATOM 15168 C C . THR A 1 70 ? -9.047 15.393 3.504 1.00 0.00 70 THR A C 13
ATOM 15169 O O . THR A 1 70 ? -9.230 16.609 3.452 1.00 0.00 70 THR A O 13
ATOM 15180 N N . GLY A 1 71 ? -8.756 14.754 4.633 1.00 0.00 71 GLY A N 13
ATOM 15181 C CA . GLY A 1 71 ? -8.638 15.477 5.886 1.00 0.00 71 GLY A CA 13
ATOM 15182 C C . GLY A 1 71 ? -8.702 14.561 7.092 1.00 0.00 71 GLY A C 13
ATOM 15183 O O . GLY A 1 71 ? -9.787 14.190 7.541 1.00 0.00 71 GLY A O 13
ATOM 15187 N N . SER A 1 72 ? -7.538 14.194 7.618 1.00 0.00 72 SER A N 13
ATOM 15188 C CA . SER A 1 72 ? -7.467 13.311 8.776 1.00 0.00 72 SER A CA 13
ATOM 15189 C C . SER A 1 72 ? -6.700 13.973 9.917 1.00 0.00 72 SER A C 13
ATOM 15190 O O . SER A 1 72 ? -7.229 14.153 11.013 1.00 0.00 72 SER A O 13
ATOM 15198 N N . GLY A 1 73 ? -5.448 14.333 9.650 1.00 0.00 73 GLY A N 13
ATOM 15199 C CA . GLY A 1 73 ? -4.627 14.971 10.663 1.00 0.00 73 GLY A CA 13
ATOM 15200 C C . GLY A 1 73 ? -4.188 16.364 10.261 1.00 0.00 73 GLY A C 13
ATOM 15201 O O . GLY A 1 73 ? -3.022 16.605 9.950 1.00 0.00 73 GLY A O 13
ATOM 15205 N N . PRO A 1 74 ? -5.138 17.311 10.261 1.00 0.00 74 PRO A N 13
ATOM 15206 C CA . PRO A 1 74 ? -4.867 18.705 9.895 1.00 0.00 74 PRO A CA 13
ATOM 15207 C C . PRO A 1 74 ? -4.013 19.422 10.935 1.00 0.00 74 PRO A C 13
ATOM 15208 O O . PRO A 1 74 ? -3.867 18.952 12.063 1.00 0.00 74 PRO A O 13
ATOM 15219 N N . SER A 1 75 ? -3.452 20.563 10.548 1.00 0.00 75 SER A N 13
ATOM 15220 C CA . SER A 1 75 ? -2.609 21.344 11.446 1.00 0.00 75 SER A CA 13
ATOM 15221 C C . SER A 1 75 ? -3.455 22.077 12.483 1.00 0.00 75 SER A C 13
ATOM 15222 O O . SER A 1 75 ? -4.672 22.194 12.338 1.00 0.00 75 SER A O 13
ATOM 15230 N N . SER A 1 76 ? -2.800 22.569 13.530 1.00 0.00 76 SER A N 13
ATOM 15231 C CA . SER A 1 76 ? -3.491 23.288 14.594 1.00 0.00 76 SER A CA 13
ATOM 15232 C C . SER A 1 76 ? -3.271 24.792 14.466 1.00 0.00 76 SER A C 13
ATOM 15233 O O . SER A 1 76 ? -4.224 25.566 14.381 1.00 0.00 76 SER A O 13
ATOM 15241 N N . GLY A 1 77 ? -2.005 25.200 14.451 1.00 0.00 77 GLY A N 13
ATOM 15242 C CA . GLY A 1 77 ? -1.681 26.610 14.333 1.00 0.00 77 GLY A CA 13
ATOM 15243 C C . GLY A 1 77 ? -2.388 27.271 13.167 1.00 0.00 77 GLY A C 13
ATOM 15244 O O . GLY A 1 77 ? -2.554 28.490 13.180 1.00 0.00 77 GLY A O 13
ATOM 15250 N N . GLY A 1 1 ? 3.156 37.968 -18.807 1.00 0.00 1 GLY A N 14
ATOM 15251 C CA . GLY A 1 1 ? 4.256 37.298 -18.138 1.00 0.00 1 GLY A CA 14
ATOM 15252 C C . GLY A 1 1 ? 3.810 36.060 -17.386 1.00 0.00 1 GLY A C 14
ATOM 15253 O O . GLY A 1 1 ? 2.933 35.329 -17.845 1.00 0.00 1 GLY A O 14
ATOM 15257 N N . SER A 1 2 ? 4.416 35.824 -16.227 1.00 0.00 2 SER A N 14
ATOM 15258 C CA . SER A 1 2 ? 4.080 34.662 -15.412 1.00 0.00 2 SER A CA 14
ATOM 15259 C C . SER A 1 2 ? 3.616 35.089 -14.023 1.00 0.00 2 SER A C 14
ATOM 15260 O O . SER A 1 2 ? 4.029 36.129 -13.510 1.00 0.00 2 SER A O 14
ATOM 15268 N N . SER A 1 3 ? 2.753 34.278 -13.419 1.00 0.00 3 SER A N 14
ATOM 15269 C CA . SER A 1 3 ? 2.228 34.573 -12.091 1.00 0.00 3 SER A CA 14
ATOM 15270 C C . SER A 1 3 ? 1.882 33.287 -11.346 1.00 0.00 3 SER A C 14
ATOM 15271 O O . SER A 1 3 ? 2.003 32.190 -11.889 1.00 0.00 3 SER A O 14
ATOM 15279 N N . GLY A 1 4 ? 1.449 33.432 -10.097 1.00 0.00 4 GLY A N 14
ATOM 15280 C CA . GLY A 1 4 ? 1.092 32.275 -9.297 1.00 0.00 4 GLY A CA 14
ATOM 15281 C C . GLY A 1 4 ? -0.385 31.946 -9.381 1.00 0.00 4 GLY A C 14
ATOM 15282 O O . GLY A 1 4 ? -0.990 32.046 -10.449 1.00 0.00 4 GLY A O 14
ATOM 15286 N N . SER A 1 5 ? -0.967 31.549 -8.254 1.00 0.00 5 SER A N 14
ATOM 15287 C CA . SER A 1 5 ? -2.382 31.198 -8.206 1.00 0.00 5 SER A CA 14
ATOM 15288 C C . SER A 1 5 ? -2.923 31.317 -6.785 1.00 0.00 5 SER A C 14
ATOM 15289 O O . SER A 1 5 ? -2.166 31.513 -5.835 1.00 0.00 5 SER A O 14
ATOM 15297 N N . SER A 1 6 ? -4.240 31.198 -6.649 1.00 0.00 6 SER A N 14
ATOM 15298 C CA . SER A 1 6 ? -4.885 31.296 -5.345 1.00 0.00 6 SER A CA 14
ATOM 15299 C C . SER A 1 6 ? -4.395 30.193 -4.412 1.00 0.00 6 SER A C 14
ATOM 15300 O O . SER A 1 6 ? -3.903 29.159 -4.860 1.00 0.00 6 SER A O 14
ATOM 15308 N N . GLY A 1 7 ? -4.533 30.423 -3.109 1.00 0.00 7 GLY A N 14
ATOM 15309 C CA . GLY A 1 7 ? -4.099 29.442 -2.132 1.00 0.00 7 GLY A CA 14
ATOM 15310 C C . GLY A 1 7 ? -4.793 29.609 -0.795 1.00 0.00 7 GLY A C 14
ATOM 15311 O O . GLY A 1 7 ? -4.971 30.729 -0.316 1.00 0.00 7 GLY A O 14
ATOM 15315 N N . ARG A 1 8 ? -5.189 28.493 -0.192 1.00 0.00 8 ARG A N 14
ATOM 15316 C CA . ARG A 1 8 ? -5.870 28.521 1.096 1.00 0.00 8 ARG A CA 14
ATOM 15317 C C . ARG A 1 8 ? -4.885 28.287 2.238 1.00 0.00 8 ARG A C 14
ATOM 15318 O O . ARG A 1 8 ? -3.784 27.780 2.026 1.00 0.00 8 ARG A O 14
ATOM 15339 N N . SER A 1 9 ? -5.289 28.662 3.448 1.00 0.00 9 SER A N 14
ATOM 15340 C CA . SER A 1 9 ? -4.440 28.497 4.622 1.00 0.00 9 SER A CA 14
ATOM 15341 C C . SER A 1 9 ? -4.450 27.049 5.100 1.00 0.00 9 SER A C 14
ATOM 15342 O O . SER A 1 9 ? -5.422 26.588 5.697 1.00 0.00 9 SER A O 14
ATOM 15350 N N . GLU A 1 10 ? -3.359 26.337 4.834 1.00 0.00 10 GLU A N 14
ATOM 15351 C CA . GLU A 1 10 ? -3.242 24.940 5.236 1.00 0.00 10 GLU A CA 14
ATOM 15352 C C . GLU A 1 10 ? -2.399 24.808 6.501 1.00 0.00 10 GLU A C 14
ATOM 15353 O O . GLU A 1 10 ? -1.201 24.532 6.435 1.00 0.00 10 GLU A O 14
ATOM 15365 N N . TRP A 1 11 ? -3.033 25.006 7.651 1.00 0.00 11 TRP A N 14
ATOM 15366 C CA . TRP A 1 11 ? -2.341 24.909 8.932 1.00 0.00 11 TRP A CA 14
ATOM 15367 C C . TRP A 1 11 ? -1.491 23.645 8.997 1.00 0.00 11 TRP A C 14
ATOM 15368 O O . TRP A 1 11 ? -0.272 23.715 9.151 1.00 0.00 11 TRP A O 14
ATOM 15389 N N . GLN A 1 12 ? -2.142 22.493 8.879 1.00 0.00 12 GLN A N 14
ATOM 15390 C CA . GLN A 1 12 ? -1.443 21.213 8.925 1.00 0.00 12 GLN A CA 14
ATOM 15391 C C . GLN A 1 12 ? -0.351 21.151 7.863 1.00 0.00 12 GLN A C 14
ATOM 15392 O O . GLN A 1 12 ? -0.537 21.620 6.740 1.00 0.00 12 GLN A O 14
ATOM 15406 N N . GLN A 1 13 ? 0.788 20.570 8.226 1.00 0.00 13 GLN A N 14
ATOM 15407 C CA . GLN A 1 13 ? 1.911 20.448 7.304 1.00 0.00 13 GLN A CA 14
ATOM 15408 C C . GLN A 1 13 ? 2.400 19.005 7.230 1.00 0.00 13 GLN A C 14
ATOM 15409 O O . GLN A 1 13 ? 2.564 18.450 6.144 1.00 0.00 13 GLN A O 14
ATOM 15423 N N . ARG A 1 14 ? 2.632 18.404 8.392 1.00 0.00 14 ARG A N 14
ATOM 15424 C CA . ARG A 1 14 ? 3.105 17.026 8.459 1.00 0.00 14 ARG A CA 14
ATOM 15425 C C . ARG A 1 14 ? 2.716 16.382 9.787 1.00 0.00 14 ARG A C 14
ATOM 15426 O O . ARG A 1 14 ? 3.233 16.750 10.841 1.00 0.00 14 ARG A O 14
ATOM 15447 N N . GLU A 1 15 ? 1.801 15.419 9.726 1.00 0.00 15 GLU A N 14
ATOM 15448 C CA . GLU A 1 15 ? 1.343 14.726 10.924 1.00 0.00 15 GLU A CA 14
ATOM 15449 C C . GLU A 1 15 ? 2.496 14.503 11.899 1.00 0.00 15 GLU A C 14
ATOM 15450 O O . GLU A 1 15 ? 3.609 14.166 11.493 1.00 0.00 15 GLU A O 14
ATOM 15462 N N . ARG A 1 16 ? 2.221 14.693 13.185 1.00 0.00 16 ARG A N 14
ATOM 15463 C CA . ARG A 1 16 ? 3.235 14.515 14.217 1.00 0.00 16 ARG A CA 14
ATOM 15464 C C . ARG A 1 16 ? 3.609 13.043 14.364 1.00 0.00 16 ARG A C 14
ATOM 15465 O O . ARG A 1 16 ? 2.738 12.176 14.437 1.00 0.00 16 ARG A O 14
ATOM 15486 N N . ARG A 1 17 ? 4.909 12.769 14.406 1.00 0.00 17 ARG A N 14
ATOM 15487 C CA . ARG A 1 17 ? 5.398 11.403 14.542 1.00 0.00 17 ARG A CA 14
ATOM 15488 C C . ARG A 1 17 ? 6.757 11.378 15.234 1.00 0.00 17 ARG A C 14
ATOM 15489 O O . ARG A 1 17 ? 7.363 12.423 15.471 1.00 0.00 17 ARG A O 14
ATOM 15510 N N . ARG A 1 18 ? 7.230 10.178 15.556 1.00 0.00 18 ARG A N 14
ATOM 15511 C CA . ARG A 1 18 ? 8.517 10.018 16.222 1.00 0.00 18 ARG A CA 14
ATOM 15512 C C . ARG A 1 18 ? 9.528 9.348 15.297 1.00 0.00 18 ARG A C 14
ATOM 15513 O O . ARG A 1 18 ? 10.524 9.956 14.904 1.00 0.00 18 ARG A O 14
ATOM 15534 N N . TYR A 1 19 ? 9.266 8.091 14.954 1.00 0.00 19 TYR A N 14
ATOM 15535 C CA . TYR A 1 19 ? 10.155 7.337 14.077 1.00 0.00 19 TYR A CA 14
ATOM 15536 C C . TYR A 1 19 ? 10.171 7.935 12.673 1.00 0.00 19 TYR A C 14
ATOM 15537 O O . TYR A 1 19 ? 9.212 8.580 12.249 1.00 0.00 19 TYR A O 14
ATOM 15555 N N . LYS A 1 20 ? 11.268 7.714 11.956 1.00 0.00 20 LYS A N 14
ATOM 15556 C CA . LYS A 1 20 ? 11.411 8.228 10.599 1.00 0.00 20 LYS A CA 14
ATOM 15557 C C . LYS A 1 20 ? 12.312 7.321 9.767 1.00 0.00 20 LYS A C 14
ATOM 15558 O O . LYS A 1 20 ? 13.138 6.584 10.307 1.00 0.00 20 LYS A O 14
ATOM 15577 N N . CYS A 1 21 ? 12.149 7.380 8.449 1.00 0.00 21 CYS A N 14
ATOM 15578 C CA . CYS A 1 21 ? 12.947 6.565 7.542 1.00 0.00 21 CYS A CA 14
ATOM 15579 C C . CYS A 1 21 ? 13.927 7.430 6.754 1.00 0.00 21 CYS A C 14
ATOM 15580 O O . CYS A 1 21 ? 13.711 7.714 5.575 1.00 0.00 21 CYS A O 14
ATOM 15587 N N . ASP A 1 22 ? 15.003 7.845 7.412 1.00 0.00 22 ASP A N 14
ATOM 15588 C CA . ASP A 1 22 ? 16.017 8.676 6.774 1.00 0.00 22 ASP A CA 14
ATOM 15589 C C . ASP A 1 22 ? 16.257 8.231 5.334 1.00 0.00 22 ASP A C 14
ATOM 15590 O O . ASP A 1 22 ? 16.590 9.042 4.472 1.00 0.00 22 ASP A O 14
ATOM 15599 N N . GLU A 1 23 ? 16.087 6.936 5.085 1.00 0.00 23 GLU A N 14
ATOM 15600 C CA . GLU A 1 23 ? 16.287 6.384 3.750 1.00 0.00 23 GLU A CA 14
ATOM 15601 C C . GLU A 1 23 ? 15.452 7.137 2.718 1.00 0.00 23 GLU A C 14
ATOM 15602 O O . GLU A 1 23 ? 15.978 7.641 1.726 1.00 0.00 23 GLU A O 14
ATOM 15614 N N . CYS A 1 24 ? 14.148 7.208 2.960 1.00 0.00 24 CYS A N 14
ATOM 15615 C CA . CYS A 1 24 ? 13.238 7.897 2.053 1.00 0.00 24 CYS A CA 14
ATOM 15616 C C . CYS A 1 24 ? 12.802 9.239 2.635 1.00 0.00 24 CYS A C 14
ATOM 15617 O O . CYS A 1 24 ? 12.871 10.270 1.967 1.00 0.00 24 CYS A O 14
ATOM 15624 N N . GLY A 1 25 ? 12.354 9.217 3.887 1.00 0.00 25 GLY A N 14
ATOM 15625 C CA . GLY A 1 25 ? 11.914 10.436 4.539 1.00 0.00 25 GLY A CA 14
ATOM 15626 C C . GLY A 1 25 ? 10.503 10.327 5.082 1.00 0.00 25 GLY A C 14
ATOM 15627 O O . GLY A 1 25 ? 9.814 11.334 5.250 1.00 0.00 25 GLY A O 14
ATOM 15631 N N . LYS A 1 26 ? 10.069 9.101 5.356 1.00 0.00 26 LYS A N 14
ATOM 15632 C CA . LYS A 1 26 ? 8.731 8.862 5.882 1.00 0.00 26 LYS A CA 14
ATOM 15633 C C . LYS A 1 26 ? 8.754 8.771 7.405 1.00 0.00 26 LYS A C 14
ATOM 15634 O O . LYS A 1 26 ? 9.819 8.687 8.015 1.00 0.00 26 LYS A O 14
ATOM 15653 N N . SER A 1 27 ? 7.571 8.788 8.012 1.00 0.00 27 SER A N 14
ATOM 15654 C CA . SER A 1 27 ? 7.456 8.710 9.463 1.00 0.00 27 SER A CA 14
ATOM 15655 C C . SER A 1 27 ? 6.256 7.859 9.868 1.00 0.00 27 SER A C 14
ATOM 15656 O O . SER A 1 27 ? 5.215 7.881 9.211 1.00 0.00 27 SER A O 14
ATOM 15664 N N . PHE A 1 28 ? 6.410 7.109 10.954 1.00 0.00 28 PHE A N 14
ATOM 15665 C CA . PHE A 1 28 ? 5.341 6.249 11.448 1.00 0.00 28 PHE A CA 14
ATOM 15666 C C . PHE A 1 28 ? 5.097 6.484 12.935 1.00 0.00 28 PHE A C 14
ATOM 15667 O O . PHE A 1 28 ? 5.882 7.154 13.606 1.00 0.00 28 PHE A O 14
ATOM 15684 N N . SER A 1 29 ? 4.002 5.927 13.444 1.00 0.00 29 SER A N 14
ATOM 15685 C CA . SER A 1 29 ? 3.651 6.079 14.851 1.00 0.00 29 SER A CA 14
ATOM 15686 C C . SER A 1 29 ? 4.188 4.912 15.674 1.00 0.00 29 SER A C 14
ATOM 15687 O O . SER A 1 29 ? 4.695 5.099 16.781 1.00 0.00 29 SER A O 14
ATOM 15695 N N . HIS A 1 30 ? 4.072 3.707 15.126 1.00 0.00 30 HIS A N 14
ATOM 15696 C CA . HIS A 1 30 ? 4.546 2.508 15.808 1.00 0.00 30 HIS A CA 14
ATOM 15697 C C . HIS A 1 30 ? 5.759 1.920 15.093 1.00 0.00 30 HIS A C 14
ATOM 15698 O O . HIS A 1 30 ? 5.754 1.755 13.874 1.00 0.00 30 HIS A O 14
ATOM 15712 N N . SER A 1 31 ? 6.798 1.607 15.861 1.00 0.00 31 SER A N 14
ATOM 15713 C CA . SER A 1 31 ? 8.020 1.042 15.301 1.00 0.00 31 SER A CA 14
ATOM 15714 C C . SER A 1 31 ? 7.704 -0.144 14.395 1.00 0.00 31 SER A C 14
ATOM 15715 O O . SER A 1 31 ? 8.216 -0.241 13.280 1.00 0.00 31 SER A O 14
ATOM 15723 N N . SER A 1 32 ? 6.857 -1.045 14.883 1.00 0.00 32 SER A N 14
ATOM 15724 C CA . SER A 1 32 ? 6.475 -2.227 14.120 1.00 0.00 32 SER A CA 14
ATOM 15725 C C . SER A 1 32 ? 6.141 -1.858 12.678 1.00 0.00 32 SER A C 14
ATOM 15726 O O . SER A 1 32 ? 6.592 -2.512 11.737 1.00 0.00 32 SER A O 14
ATOM 15734 N N . ASP A 1 33 ? 5.347 -0.806 12.512 1.00 0.00 33 ASP A N 14
ATOM 15735 C CA . ASP A 1 33 ? 4.951 -0.348 11.185 1.00 0.00 33 ASP A CA 14
ATOM 15736 C C . ASP A 1 33 ? 6.176 -0.036 10.331 1.00 0.00 33 ASP A C 14
ATOM 15737 O O . ASP A 1 33 ? 6.343 -0.586 9.242 1.00 0.00 33 ASP A O 14
ATOM 15746 N N . LEU A 1 34 ? 7.028 0.852 10.831 1.00 0.00 34 LEU A N 14
ATOM 15747 C CA . LEU A 1 34 ? 8.238 1.239 10.113 1.00 0.00 34 LEU A CA 14
ATOM 15748 C C . LEU A 1 34 ? 9.028 0.011 9.674 1.00 0.00 34 LEU A C 14
ATOM 15749 O O . LEU A 1 34 ? 9.393 -0.120 8.506 1.00 0.00 34 LEU A O 14
ATOM 15765 N N . SER A 1 35 ? 9.286 -0.889 10.618 1.00 0.00 35 SER A N 14
ATOM 15766 C CA . SER A 1 35 ? 10.033 -2.107 10.329 1.00 0.00 35 SER A CA 14
ATOM 15767 C C . SER A 1 35 ? 9.526 -2.765 9.049 1.00 0.00 35 SER A C 14
ATOM 15768 O O . SER A 1 35 ? 10.312 -3.211 8.212 1.00 0.00 35 SER A O 14
ATOM 15776 N N . LYS A 1 36 ? 8.207 -2.821 8.902 1.00 0.00 36 LYS A N 14
ATOM 15777 C CA . LYS A 1 36 ? 7.592 -3.422 7.725 1.00 0.00 36 LYS A CA 14
ATOM 15778 C C . LYS A 1 36 ? 7.858 -2.579 6.482 1.00 0.00 36 LYS A C 14
ATOM 15779 O O . LYS A 1 36 ? 8.065 -3.111 5.391 1.00 0.00 36 LYS A O 14
ATOM 15798 N N . HIS A 1 37 ? 7.851 -1.261 6.654 1.00 0.00 37 HIS A N 14
ATOM 15799 C CA . HIS A 1 37 ? 8.093 -0.343 5.546 1.00 0.00 37 HIS A CA 14
ATOM 15800 C C . HIS A 1 37 ? 9.486 -0.555 4.960 1.00 0.00 37 HIS A C 14
ATOM 15801 O O . HIS A 1 37 ? 9.632 -0.852 3.774 1.00 0.00 37 HIS A O 14
ATOM 15815 N N . ARG A 1 38 ? 10.505 -0.400 5.798 1.00 0.00 38 ARG A N 14
ATOM 15816 C CA . ARG A 1 38 ? 11.886 -0.572 5.363 1.00 0.00 38 ARG A CA 14
ATOM 15817 C C . ARG A 1 38 ? 11.995 -1.691 4.331 1.00 0.00 38 ARG A C 14
ATOM 15818 O O . ARG A 1 38 ? 12.788 -1.608 3.393 1.00 0.00 38 ARG A O 14
ATOM 15839 N N . ARG A 1 39 ? 11.193 -2.736 4.512 1.00 0.00 39 ARG A N 14
ATOM 15840 C CA . ARG A 1 39 ? 11.201 -3.872 3.598 1.00 0.00 39 ARG A CA 14
ATOM 15841 C C . ARG A 1 39 ? 10.991 -3.412 2.158 1.00 0.00 39 ARG A C 14
ATOM 15842 O O . ARG A 1 39 ? 11.729 -3.808 1.255 1.00 0.00 39 ARG A O 14
ATOM 15863 N N . THR A 1 40 ? 9.980 -2.575 1.951 1.00 0.00 40 THR A N 14
ATOM 15864 C CA . THR A 1 40 ? 9.671 -2.064 0.621 1.00 0.00 40 THR A CA 14
ATOM 15865 C C . THR A 1 40 ? 10.943 -1.714 -0.142 1.00 0.00 40 THR A C 14
ATOM 15866 O O . THR A 1 40 ? 11.006 -1.855 -1.364 1.00 0.00 40 THR A O 14
ATOM 15877 N N . HIS A 1 41 ? 11.958 -1.256 0.586 1.00 0.00 41 HIS A N 14
ATOM 15878 C CA . HIS A 1 41 ? 13.230 -0.887 -0.024 1.00 0.00 41 HIS A CA 14
ATOM 15879 C C . HIS A 1 41 ? 14.037 -2.129 -0.391 1.00 0.00 41 HIS A C 14
ATOM 15880 O O . HIS A 1 41 ? 15.146 -2.331 0.104 1.00 0.00 41 HIS A O 14
ATOM 15894 N N . THR A 1 42 ? 13.473 -2.959 -1.263 1.00 0.00 42 THR A N 14
ATOM 15895 C CA . THR A 1 42 ? 14.138 -4.181 -1.695 1.00 0.00 42 THR A CA 14
ATOM 15896 C C . THR A 1 42 ? 14.040 -4.356 -3.206 1.00 0.00 42 THR A C 14
ATOM 15897 O O . THR A 1 42 ? 13.272 -5.183 -3.697 1.00 0.00 42 THR A O 14
ATOM 15908 N N . GLY A 1 43 ? 14.824 -3.572 -3.941 1.00 0.00 43 GLY A N 14
ATOM 15909 C CA . GLY A 1 43 ? 14.809 -3.656 -5.389 1.00 0.00 43 GLY A CA 14
ATOM 15910 C C . GLY A 1 43 ? 13.411 -3.831 -5.946 1.00 0.00 43 GLY A C 14
ATOM 15911 O O . GLY A 1 43 ? 13.196 -4.622 -6.865 1.00 0.00 43 GLY A O 14
ATOM 15915 N N . GLU A 1 44 ? 12.456 -3.094 -5.388 1.00 0.00 44 GLU A N 14
ATOM 15916 C CA . GLU A 1 44 ? 11.070 -3.174 -5.834 1.00 0.00 44 GLU A CA 14
ATOM 15917 C C . GLU A 1 44 ? 10.357 -1.839 -5.637 1.00 0.00 44 GLU A C 14
ATOM 15918 O O . GLU A 1 44 ? 10.925 -0.893 -5.091 1.00 0.00 44 GLU A O 14
ATOM 15930 N N . LYS A 1 45 ? 9.108 -1.771 -6.086 1.00 0.00 45 LYS A N 14
ATOM 15931 C CA . LYS A 1 45 ? 8.315 -0.554 -5.959 1.00 0.00 45 LYS A CA 14
ATOM 15932 C C . LYS A 1 45 ? 8.669 0.196 -4.679 1.00 0.00 45 LYS A C 14
ATOM 15933 O O . LYS A 1 45 ? 8.168 -0.107 -3.596 1.00 0.00 45 LYS A O 14
ATOM 15952 N N . PRO A 1 46 ? 9.551 1.198 -4.803 1.00 0.00 46 PRO A N 14
ATOM 15953 C CA . PRO A 1 46 ? 9.990 2.012 -3.666 1.00 0.00 46 PRO A CA 14
ATOM 15954 C C . PRO A 1 46 ? 8.883 2.922 -3.144 1.00 0.00 46 PRO A C 14
ATOM 15955 O O . PRO A 1 46 ? 9.094 3.703 -2.215 1.00 0.00 46 PRO A O 14
ATOM 15966 N N . TYR A 1 47 ? 7.703 2.815 -3.744 1.00 0.00 47 TYR A N 14
ATOM 15967 C CA . TYR A 1 47 ? 6.563 3.629 -3.340 1.00 0.00 47 TYR A CA 14
ATOM 15968 C C . TYR A 1 47 ? 5.389 2.751 -2.917 1.00 0.00 47 TYR A C 14
ATOM 15969 O O . TYR A 1 47 ? 5.093 1.740 -3.553 1.00 0.00 47 TYR A O 14
ATOM 15987 N N . LYS A 1 48 ? 4.724 3.146 -1.837 1.00 0.00 48 LYS A N 14
ATOM 15988 C CA . LYS A 1 48 ? 3.580 2.399 -1.326 1.00 0.00 48 LYS A CA 14
ATOM 15989 C C . LYS A 1 48 ? 2.857 3.187 -0.239 1.00 0.00 48 LYS A C 14
ATOM 15990 O O . LYS A 1 48 ? 3.425 3.478 0.814 1.00 0.00 48 LYS A O 14
ATOM 16009 N N . CYS A 1 49 ? 1.599 3.528 -0.500 1.00 0.00 49 CYS A N 14
ATOM 16010 C CA . CYS A 1 49 ? 0.797 4.282 0.456 1.00 0.00 49 CYS A CA 14
ATOM 16011 C C . CYS A 1 49 ? 0.378 3.400 1.629 1.00 0.00 49 CYS A C 14
ATOM 16012 O O . CYS A 1 49 ? 0.252 2.183 1.490 1.00 0.00 49 CYS A O 14
ATOM 16019 N N . ASP A 1 50 ? 0.164 4.023 2.783 1.00 0.00 50 ASP A N 14
ATOM 16020 C CA . ASP A 1 50 ? -0.241 3.296 3.980 1.00 0.00 50 ASP A CA 14
ATOM 16021 C C . ASP A 1 50 ? -1.748 3.401 4.195 1.00 0.00 50 ASP A C 14
ATOM 16022 O O . ASP A 1 50 ? -2.402 2.423 4.556 1.00 0.00 50 ASP A O 14
ATOM 16031 N N . GLU A 1 51 ? -2.291 4.594 3.971 1.00 0.00 51 GLU A N 14
ATOM 16032 C CA . GLU A 1 51 ? -3.720 4.826 4.143 1.00 0.00 51 GLU A CA 14
ATOM 16033 C C . GLU A 1 51 ? -4.536 3.768 3.405 1.00 0.00 51 GLU A C 14
ATOM 16034 O O . GLU A 1 51 ? -5.454 3.172 3.968 1.00 0.00 51 GLU A O 14
ATOM 16046 N N . CYS A 1 52 ? -4.194 3.541 2.141 1.00 0.00 52 CYS A N 14
ATOM 16047 C CA . CYS A 1 52 ? -4.894 2.557 1.324 1.00 0.00 52 CYS A CA 14
ATOM 16048 C C . CYS A 1 52 ? -4.127 1.239 1.286 1.00 0.00 52 CYS A C 14
ATOM 16049 O O . CYS A 1 52 ? -4.719 0.162 1.350 1.00 0.00 52 CYS A O 14
ATOM 16056 N N . GLY A 1 53 ? -2.805 1.332 1.180 1.00 0.00 53 GLY A N 14
ATOM 16057 C CA . GLY A 1 53 ? -1.978 0.140 1.135 1.00 0.00 53 GLY A CA 14
ATOM 16058 C C . GLY A 1 53 ? -1.716 -0.330 -0.282 1.00 0.00 53 GLY A C 14
ATOM 16059 O O . GLY A 1 53 ? -1.773 -1.527 -0.568 1.00 0.00 53 GLY A O 14
ATOM 16063 N N . LYS A 1 54 ? -1.429 0.612 -1.173 1.00 0.00 54 LYS A N 14
ATOM 16064 C CA . LYS A 1 54 ? -1.157 0.290 -2.568 1.00 0.00 54 LYS A CA 14
ATOM 16065 C C . LYS A 1 54 ? 0.265 0.688 -2.952 1.00 0.00 54 LYS A C 14
ATOM 16066 O O . LYS A 1 54 ? 0.792 1.688 -2.465 1.00 0.00 54 LYS A O 14
ATOM 16085 N N . ALA A 1 55 ? 0.879 -0.100 -3.828 1.00 0.00 55 ALA A N 14
ATOM 16086 C CA . ALA A 1 55 ? 2.238 0.173 -4.280 1.00 0.00 55 ALA A CA 14
ATOM 16087 C C . ALA A 1 55 ? 2.236 0.887 -5.626 1.00 0.00 55 ALA A C 14
ATOM 16088 O O . ALA A 1 55 ? 1.373 0.642 -6.469 1.00 0.00 55 ALA A O 14
ATOM 16095 N N . PHE A 1 56 ? 3.207 1.773 -5.823 1.00 0.00 56 PHE A N 14
ATOM 16096 C CA . PHE A 1 56 ? 3.316 2.525 -7.067 1.00 0.00 56 PHE A CA 14
ATOM 16097 C C . PHE A 1 56 ? 4.740 2.469 -7.614 1.00 0.00 56 PHE A C 14
ATOM 16098 O O . PHE A 1 56 ? 5.692 2.226 -6.872 1.00 0.00 56 PHE A O 14
ATOM 16115 N N . ILE A 1 57 ? 4.876 2.694 -8.916 1.00 0.00 57 ILE A N 14
ATOM 16116 C CA . ILE A 1 57 ? 6.182 2.670 -9.562 1.00 0.00 57 ILE A CA 14
ATOM 16117 C C . ILE A 1 57 ? 6.749 4.077 -9.711 1.00 0.00 57 ILE A C 14
ATOM 16118 O O . ILE A 1 57 ? 7.886 4.343 -9.322 1.00 0.00 57 ILE A O 14
ATOM 16134 N N . GLN A 1 58 ? 5.947 4.976 -10.274 1.00 0.00 58 GLN A N 14
ATOM 16135 C CA . GLN A 1 58 ? 6.369 6.357 -10.473 1.00 0.00 58 GLN A CA 14
ATOM 16136 C C . GLN A 1 58 ? 5.882 7.244 -9.332 1.00 0.00 58 GLN A C 14
ATOM 16137 O O . GLN A 1 58 ? 4.969 6.876 -8.593 1.00 0.00 58 GLN A O 14
ATOM 16151 N N . ARG A 1 59 ? 6.498 8.414 -9.194 1.00 0.00 59 ARG A N 14
ATOM 16152 C CA . ARG A 1 59 ? 6.127 9.353 -8.142 1.00 0.00 59 ARG A CA 14
ATOM 16153 C C . ARG A 1 59 ? 4.747 9.948 -8.405 1.00 0.00 59 ARG A C 14
ATOM 16154 O O . ARG A 1 59 ? 3.838 9.818 -7.586 1.00 0.00 59 ARG A O 14
ATOM 16175 N N . SER A 1 60 ? 4.600 10.602 -9.553 1.00 0.00 60 SER A N 14
ATOM 16176 C CA . SER A 1 60 ? 3.333 11.222 -9.922 1.00 0.00 60 SER A CA 14
ATOM 16177 C C . SER A 1 60 ? 2.163 10.293 -9.611 1.00 0.00 60 SER A C 14
ATOM 16178 O O . SER A 1 60 ? 1.098 10.739 -9.183 1.00 0.00 60 SER A O 14
ATOM 16186 N N . HIS A 1 61 ? 2.369 8.998 -9.829 1.00 0.00 61 HIS A N 14
ATOM 16187 C CA . HIS A 1 61 ? 1.333 8.004 -9.572 1.00 0.00 61 HIS A CA 14
ATOM 16188 C C . HIS A 1 61 ? 0.835 8.099 -8.133 1.00 0.00 61 HIS A C 14
ATOM 16189 O O . HIS A 1 61 ? -0.361 7.965 -7.869 1.00 0.00 61 HIS A O 14
ATOM 16203 N N . LEU A 1 62 ? 1.758 8.330 -7.207 1.00 0.00 62 LEU A N 14
ATOM 16204 C CA . LEU A 1 62 ? 1.413 8.442 -5.794 1.00 0.00 62 LEU A CA 14
ATOM 16205 C C . LEU A 1 62 ? 1.081 9.885 -5.427 1.00 0.00 62 LEU A C 14
ATOM 16206 O O . LEU A 1 62 ? 0.046 10.159 -4.819 1.00 0.00 62 LEU A O 14
ATOM 16222 N N . ILE A 1 63 ? 1.966 10.803 -5.801 1.00 0.00 63 ILE A N 14
ATOM 16223 C CA . ILE A 1 63 ? 1.765 12.218 -5.514 1.00 0.00 63 ILE A CA 14
ATOM 16224 C C . ILE A 1 63 ? 0.295 12.603 -5.649 1.00 0.00 63 ILE A C 14
ATOM 16225 O O . ILE A 1 63 ? -0.310 13.123 -4.713 1.00 0.00 63 ILE A O 14
ATOM 16241 N N . GLY A 1 64 ? -0.274 12.342 -6.822 1.00 0.00 64 GLY A N 14
ATOM 16242 C CA . GLY A 1 64 ? -1.669 12.666 -7.058 1.00 0.00 64 GLY A CA 14
ATOM 16243 C C . GLY A 1 64 ? -2.609 11.838 -6.205 1.00 0.00 64 GLY A C 14
ATOM 16244 O O . GLY A 1 64 ? -3.552 12.366 -5.615 1.00 0.00 64 GLY A O 14
ATOM 16248 N N . HIS A 1 65 ? -2.353 10.535 -6.140 1.00 0.00 65 HIS A N 14
ATOM 16249 C CA . HIS A 1 65 ? -3.185 9.631 -5.353 1.00 0.00 65 HIS A CA 14
ATOM 16250 C C . HIS A 1 65 ? -3.559 10.263 -4.016 1.00 0.00 65 HIS A C 14
ATOM 16251 O O . HIS A 1 65 ? -4.701 10.160 -3.567 1.00 0.00 65 HIS A O 14
ATOM 16265 N N . HIS A 1 66 ? -2.589 10.916 -3.384 1.00 0.00 66 HIS A N 14
ATOM 16266 C CA . HIS A 1 66 ? -2.817 11.564 -2.097 1.00 0.00 66 HIS A CA 14
ATOM 16267 C C . HIS A 1 66 ? -4.201 12.204 -2.048 1.00 0.00 66 HIS A C 14
ATOM 16268 O O . HIS A 1 66 ? -4.982 11.950 -1.130 1.00 0.00 66 HIS A O 14
ATOM 16282 N N . ARG A 1 67 ? -4.499 13.035 -3.041 1.00 0.00 67 ARG A N 14
ATOM 16283 C CA . ARG A 1 67 ? -5.788 13.713 -3.110 1.00 0.00 67 ARG A CA 14
ATOM 16284 C C . ARG A 1 67 ? -6.931 12.733 -2.863 1.00 0.00 67 ARG A C 14
ATOM 16285 O O . ARG A 1 67 ? -7.833 13.002 -2.070 1.00 0.00 67 ARG A O 14
ATOM 16306 N N . VAL A 1 68 ? -6.887 11.595 -3.548 1.00 0.00 68 VAL A N 14
ATOM 16307 C CA . VAL A 1 68 ? -7.918 10.574 -3.403 1.00 0.00 68 VAL A CA 14
ATOM 16308 C C . VAL A 1 68 ? -8.398 10.479 -1.959 1.00 0.00 68 VAL A C 14
ATOM 16309 O O . VAL A 1 68 ? -9.599 10.490 -1.691 1.00 0.00 68 VAL A O 14
ATOM 16322 N N . HIS A 1 69 ? -7.450 10.387 -1.031 1.00 0.00 69 HIS A N 14
ATOM 16323 C CA . HIS A 1 69 ? -7.776 10.292 0.387 1.00 0.00 69 HIS A CA 14
ATOM 16324 C C . HIS A 1 69 ? -8.253 11.637 0.927 1.00 0.00 69 HIS A C 14
ATOM 16325 O O . HIS A 1 69 ? -7.914 12.690 0.387 1.00 0.00 69 HIS A O 14
ATOM 16339 N N . THR A 1 70 ? -9.042 11.594 1.996 1.00 0.00 70 THR A N 14
ATOM 16340 C CA . THR A 1 70 ? -9.567 12.809 2.607 1.00 0.00 70 THR A CA 14
ATOM 16341 C C . THR A 1 70 ? -9.062 12.967 4.037 1.00 0.00 70 THR A C 14
ATOM 16342 O O . THR A 1 70 ? -9.426 12.194 4.923 1.00 0.00 70 THR A O 14
ATOM 16353 N N . GLY A 1 71 ? -8.222 13.974 4.255 1.00 0.00 71 GLY A N 14
ATOM 16354 C CA . GLY A 1 71 ? -7.682 14.215 5.581 1.00 0.00 71 GLY A CA 14
ATOM 16355 C C . GLY A 1 71 ? -7.237 15.651 5.773 1.00 0.00 71 GLY A C 14
ATOM 16356 O O . GLY A 1 71 ? -6.931 16.348 4.806 1.00 0.00 71 GLY A O 14
ATOM 16360 N N . SER A 1 72 ? -7.204 16.096 7.025 1.00 0.00 72 SER A N 14
ATOM 16361 C CA . SER A 1 72 ? -6.799 17.461 7.341 1.00 0.00 72 SER A CA 14
ATOM 16362 C C . SER A 1 72 ? -5.566 17.468 8.240 1.00 0.00 72 SER A C 14
ATOM 16363 O O . SER A 1 72 ? -5.477 18.252 9.184 1.00 0.00 72 SER A O 14
ATOM 16371 N N . GLY A 1 73 ? -4.617 16.587 7.939 1.00 0.00 73 GLY A N 14
ATOM 16372 C CA . GLY A 1 73 ? -3.402 16.507 8.729 1.00 0.00 73 GLY A CA 14
ATOM 16373 C C . GLY A 1 73 ? -3.636 15.889 10.093 1.00 0.00 73 GLY A C 14
ATOM 16374 O O . GLY A 1 73 ? -4.454 14.983 10.255 1.00 0.00 73 GLY A O 14
ATOM 16378 N N . PRO A 1 74 ? -2.905 16.382 11.103 1.00 0.00 74 PRO A N 14
ATOM 16379 C CA . PRO A 1 74 ? -3.019 15.886 12.478 1.00 0.00 74 PRO A CA 14
ATOM 16380 C C . PRO A 1 74 ? -4.347 16.266 13.124 1.00 0.00 74 PRO A C 14
ATOM 16381 O O . PRO A 1 74 ? -5.136 17.015 12.547 1.00 0.00 74 PRO A O 14
ATOM 16392 N N . SER A 1 75 ? -4.588 15.747 14.323 1.00 0.00 75 SER A N 14
ATOM 16393 C CA . SER A 1 75 ? -5.822 16.030 15.046 1.00 0.00 75 SER A CA 14
ATOM 16394 C C . SER A 1 75 ? -6.073 17.533 15.124 1.00 0.00 75 SER A C 14
ATOM 16395 O O . SER A 1 75 ? -5.314 18.268 15.756 1.00 0.00 75 SER A O 14
ATOM 16403 N N . SER A 1 76 ? -7.143 17.983 14.477 1.00 0.00 76 SER A N 14
ATOM 16404 C CA . SER A 1 76 ? -7.493 19.398 14.470 1.00 0.00 76 SER A CA 14
ATOM 16405 C C . SER A 1 76 ? -7.713 19.911 15.890 1.00 0.00 76 SER A C 14
ATOM 16406 O O . SER A 1 76 ? -8.029 19.143 16.797 1.00 0.00 76 SER A O 14
ATOM 16414 N N . GLY A 1 77 ? -7.543 21.217 16.074 1.00 0.00 77 GLY A N 14
ATOM 16415 C CA . GLY A 1 77 ? -7.726 21.811 17.385 1.00 0.00 77 GLY A CA 14
ATOM 16416 C C . GLY A 1 77 ? -9.081 22.473 17.537 1.00 0.00 77 GLY A C 14
ATOM 16417 O O . GLY A 1 77 ? -9.533 23.134 16.604 1.00 0.00 77 GLY A O 14
ATOM 16423 N N . GLY A 1 1 ? -35.863 7.147 1.218 1.00 0.00 1 GLY A N 15
ATOM 16424 C CA . GLY A 1 1 ? -35.548 8.461 1.746 1.00 0.00 1 GLY A CA 15
ATOM 16425 C C . GLY A 1 1 ? -34.072 8.625 2.048 1.00 0.00 1 GLY A C 15
ATOM 16426 O O . GLY A 1 1 ? -33.381 7.652 2.352 1.00 0.00 1 GLY A O 15
ATOM 16430 N N . SER A 1 2 ? -33.585 9.859 1.964 1.00 0.00 2 SER A N 15
ATOM 16431 C CA . SER A 1 2 ? -32.180 10.147 2.225 1.00 0.00 2 SER A CA 15
ATOM 16432 C C . SER A 1 2 ? -32.031 11.412 3.065 1.00 0.00 2 SER A C 15
ATOM 16433 O O . SER A 1 2 ? -32.989 12.162 3.253 1.00 0.00 2 SER A O 15
ATOM 16441 N N . SER A 1 3 ? -30.823 11.642 3.568 1.00 0.00 3 SER A N 15
ATOM 16442 C CA . SER A 1 3 ? -30.548 12.814 4.391 1.00 0.00 3 SER A CA 15
ATOM 16443 C C . SER A 1 3 ? -29.074 13.200 4.311 1.00 0.00 3 SER A C 15
ATOM 16444 O O . SER A 1 3 ? -28.270 12.503 3.694 1.00 0.00 3 SER A O 15
ATOM 16452 N N . GLY A 1 4 ? -28.727 14.319 4.941 1.00 0.00 4 GLY A N 15
ATOM 16453 C CA . GLY A 1 4 ? -27.351 14.780 4.929 1.00 0.00 4 GLY A CA 15
ATOM 16454 C C . GLY A 1 4 ? -27.133 15.976 5.836 1.00 0.00 4 GLY A C 15
ATOM 16455 O O . GLY A 1 4 ? -28.078 16.687 6.174 1.00 0.00 4 GLY A O 15
ATOM 16459 N N . SER A 1 5 ? -25.883 16.196 6.231 1.00 0.00 5 SER A N 15
ATOM 16460 C CA . SER A 1 5 ? -25.544 17.311 7.108 1.00 0.00 5 SER A CA 15
ATOM 16461 C C . SER A 1 5 ? -24.032 17.477 7.215 1.00 0.00 5 SER A C 15
ATOM 16462 O O . SER A 1 5 ? -23.282 16.503 7.142 1.00 0.00 5 SER A O 15
ATOM 16470 N N . SER A 1 6 ? -23.590 18.719 7.390 1.00 0.00 6 SER A N 15
ATOM 16471 C CA . SER A 1 6 ? -22.167 19.015 7.503 1.00 0.00 6 SER A CA 15
ATOM 16472 C C . SER A 1 6 ? -21.689 18.839 8.941 1.00 0.00 6 SER A C 15
ATOM 16473 O O . SER A 1 6 ? -22.457 19.004 9.888 1.00 0.00 6 SER A O 15
ATOM 16481 N N . GLY A 1 7 ? -20.411 18.503 9.097 1.00 0.00 7 GLY A N 15
ATOM 16482 C CA . GLY A 1 7 ? -19.851 18.310 10.422 1.00 0.00 7 GLY A CA 15
ATOM 16483 C C . GLY A 1 7 ? -18.585 19.114 10.639 1.00 0.00 7 GLY A C 15
ATOM 16484 O O . GLY A 1 7 ? -18.379 20.145 9.999 1.00 0.00 7 GLY A O 15
ATOM 16488 N N . ARG A 1 8 ? -17.734 18.642 11.544 1.00 0.00 8 ARG A N 15
ATOM 16489 C CA . ARG A 1 8 ? -16.482 19.326 11.846 1.00 0.00 8 ARG A CA 15
ATOM 16490 C C . ARG A 1 8 ? -15.287 18.513 11.355 1.00 0.00 8 ARG A C 15
ATOM 16491 O O . ARG A 1 8 ? -14.949 17.479 11.930 1.00 0.00 8 ARG A O 15
ATOM 16512 N N . SER A 1 9 ? -14.652 18.989 10.289 1.00 0.00 9 SER A N 15
ATOM 16513 C CA . SER A 1 9 ? -13.498 18.305 9.718 1.00 0.00 9 SER A CA 15
ATOM 16514 C C . SER A 1 9 ? -12.306 18.366 10.669 1.00 0.00 9 SER A C 15
ATOM 16515 O O . SER A 1 9 ? -11.749 19.435 10.915 1.00 0.00 9 SER A O 15
ATOM 16523 N N . GLU A 1 10 ? -11.922 17.209 11.200 1.00 0.00 10 GLU A N 15
ATOM 16524 C CA . GLU A 1 10 ? -10.797 17.130 12.124 1.00 0.00 10 GLU A CA 15
ATOM 16525 C C . GLU A 1 10 ? -9.475 17.040 11.367 1.00 0.00 10 GLU A C 15
ATOM 16526 O O . GLU A 1 10 ? -8.906 15.959 11.217 1.00 0.00 10 GLU A O 15
ATOM 16538 N N . TRP A 1 11 ? -8.994 18.183 10.891 1.00 0.00 11 TRP A N 15
ATOM 16539 C CA . TRP A 1 11 ? -7.740 18.234 10.148 1.00 0.00 11 TRP A CA 15
ATOM 16540 C C . TRP A 1 11 ? -6.545 18.179 11.094 1.00 0.00 11 TRP A C 15
ATOM 16541 O O . TRP A 1 11 ? -5.599 17.425 10.867 1.00 0.00 11 TRP A O 15
ATOM 16562 N N . GLN A 1 12 ? -6.596 18.981 12.152 1.00 0.00 12 GLN A N 15
ATOM 16563 C CA . GLN A 1 12 ? -5.516 19.023 13.131 1.00 0.00 12 GLN A CA 15
ATOM 16564 C C . GLN A 1 12 ? -5.579 17.817 14.063 1.00 0.00 12 GLN A C 15
ATOM 16565 O O . GLN A 1 12 ? -6.460 17.728 14.918 1.00 0.00 12 GLN A O 15
ATOM 16579 N N . GLN A 1 13 ? -4.640 16.893 13.891 1.00 0.00 13 GLN A N 15
ATOM 16580 C CA . GLN A 1 13 ? -4.590 15.692 14.717 1.00 0.00 13 GLN A CA 15
ATOM 16581 C C . GLN A 1 13 ? -3.384 15.722 15.649 1.00 0.00 13 GLN A C 15
ATOM 16582 O O . GLN A 1 13 ? -3.453 15.251 16.785 1.00 0.00 13 GLN A O 15
ATOM 16596 N N . ARG A 1 14 ? -2.280 16.278 15.163 1.00 0.00 14 ARG A N 15
ATOM 16597 C CA . ARG A 1 14 ? -1.057 16.368 15.953 1.00 0.00 14 ARG A CA 15
ATOM 16598 C C . ARG A 1 14 ? -0.626 14.990 16.445 1.00 0.00 14 ARG A C 15
ATOM 16599 O O . ARG A 1 14 ? -0.295 14.816 17.618 1.00 0.00 14 ARG A O 15
ATOM 16620 N N . GLU A 1 15 ? -0.634 14.015 15.542 1.00 0.00 15 GLU A N 15
ATOM 16621 C CA . GLU A 1 15 ? -0.244 12.652 15.886 1.00 0.00 15 GLU A CA 15
ATOM 16622 C C . GLU A 1 15 ? 1.260 12.560 16.122 1.00 0.00 15 GLU A C 15
ATOM 16623 O O . GLU A 1 15 ? 2.054 12.673 15.188 1.00 0.00 15 GLU A O 15
ATOM 16635 N N . ARG A 1 16 ? 1.645 12.354 17.378 1.00 0.00 16 ARG A N 15
ATOM 16636 C CA . ARG A 1 16 ? 3.053 12.248 17.738 1.00 0.00 16 ARG A CA 15
ATOM 16637 C C . ARG A 1 16 ? 3.453 10.790 17.947 1.00 0.00 16 ARG A C 15
ATOM 16638 O O . ARG A 1 16 ? 2.706 10.010 18.538 1.00 0.00 16 ARG A O 15
ATOM 16659 N N . ARG A 1 17 ? 4.635 10.429 17.458 1.00 0.00 17 ARG A N 15
ATOM 16660 C CA . ARG A 1 17 ? 5.132 9.065 17.590 1.00 0.00 17 ARG A CA 15
ATOM 16661 C C . ARG A 1 17 ? 6.558 9.057 18.133 1.00 0.00 17 ARG A C 15
ATOM 16662 O O . ARG A 1 17 ? 7.222 10.093 18.177 1.00 0.00 17 ARG A O 15
ATOM 16683 N N . ARG A 1 18 ? 7.022 7.882 18.545 1.00 0.00 18 ARG A N 15
ATOM 16684 C CA . ARG A 1 18 ? 8.368 7.739 19.087 1.00 0.00 18 ARG A CA 15
ATOM 16685 C C . ARG A 1 18 ? 9.387 7.543 17.967 1.00 0.00 18 ARG A C 15
ATOM 16686 O O . ARG A 1 18 ? 10.362 8.288 17.864 1.00 0.00 18 ARG A O 15
ATOM 16707 N N . TYR A 1 19 ? 9.154 6.537 17.133 1.00 0.00 19 TYR A N 15
ATOM 16708 C CA . TYR A 1 19 ? 10.052 6.241 16.023 1.00 0.00 19 TYR A CA 15
ATOM 16709 C C . TYR A 1 19 ? 9.546 6.871 14.729 1.00 0.00 19 TYR A C 15
ATOM 16710 O O . TYR A 1 19 ? 8.354 7.145 14.582 1.00 0.00 19 TYR A O 15
ATOM 16728 N N . LYS A 1 20 ? 10.460 7.098 13.792 1.00 0.00 20 LYS A N 15
ATOM 16729 C CA . LYS A 1 20 ? 10.109 7.695 12.509 1.00 0.00 20 LYS A CA 15
ATOM 16730 C C . LYS A 1 20 ? 11.079 7.249 11.419 1.00 0.00 20 LYS A C 15
ATOM 16731 O O . LYS A 1 20 ? 12.295 7.267 11.610 1.00 0.00 20 LYS A O 15
ATOM 16750 N N . CYS A 1 21 ? 10.533 6.850 10.275 1.00 0.00 21 CYS A N 15
ATOM 16751 C CA . CYS A 1 21 ? 11.348 6.401 9.153 1.00 0.00 21 CYS A CA 15
ATOM 16752 C C . CYS A 1 21 ? 12.181 7.550 8.591 1.00 0.00 21 CYS A C 15
ATOM 16753 O O . CYS A 1 21 ? 11.652 8.456 7.947 1.00 0.00 21 CYS A O 15
ATOM 16760 N N . ASP A 1 22 ? 13.485 7.504 8.839 1.00 0.00 22 ASP A N 15
ATOM 16761 C CA . ASP A 1 22 ? 14.392 8.540 8.357 1.00 0.00 22 ASP A CA 15
ATOM 16762 C C . ASP A 1 22 ? 14.787 8.284 6.906 1.00 0.00 22 ASP A C 15
ATOM 16763 O O . ASP A 1 22 ? 15.947 8.447 6.532 1.00 0.00 22 ASP A O 15
ATOM 16772 N N . GLU A 1 23 ? 13.813 7.882 6.095 1.00 0.00 23 GLU A N 15
ATOM 16773 C CA . GLU A 1 23 ? 14.061 7.602 4.686 1.00 0.00 23 GLU A CA 15
ATOM 16774 C C . GLU A 1 23 ? 13.067 8.348 3.800 1.00 0.00 23 GLU A C 15
ATOM 16775 O O . GLU A 1 23 ? 13.436 8.900 2.763 1.00 0.00 23 GLU A O 15
ATOM 16787 N N . CYS A 1 24 ? 11.805 8.358 4.216 1.00 0.00 24 CYS A N 15
ATOM 16788 C CA . CYS A 1 24 ? 10.757 9.034 3.462 1.00 0.00 24 CYS A CA 15
ATOM 16789 C C . CYS A 1 24 ? 10.033 10.057 4.333 1.00 0.00 24 CYS A C 15
ATOM 16790 O O . CYS A 1 24 ? 9.837 11.203 3.930 1.00 0.00 24 CYS A O 15
ATOM 16797 N N . GLY A 1 25 ? 9.639 9.634 5.530 1.00 0.00 25 GLY A N 15
ATOM 16798 C CA . GLY A 1 25 ? 8.942 10.524 6.439 1.00 0.00 25 GLY A CA 15
ATOM 16799 C C . GLY A 1 25 ? 7.721 9.877 7.063 1.00 0.00 25 GLY A C 15
ATOM 16800 O O . GLY A 1 25 ? 6.670 10.506 7.188 1.00 0.00 25 GLY A O 15
ATOM 16804 N N . LYS A 1 26 ? 7.859 8.615 7.455 1.00 0.00 26 LYS A N 15
ATOM 16805 C CA . LYS A 1 26 ? 6.759 7.880 8.069 1.00 0.00 26 LYS A CA 15
ATOM 16806 C C . LYS A 1 26 ? 7.000 7.688 9.563 1.00 0.00 26 LYS A C 15
ATOM 16807 O O . LYS A 1 26 ? 8.104 7.914 10.057 1.00 0.00 26 LYS A O 15
ATOM 16826 N N . SER A 1 27 ? 5.960 7.269 10.277 1.00 0.00 27 SER A N 15
ATOM 16827 C CA . SER A 1 27 ? 6.058 7.049 11.715 1.00 0.00 27 SER A CA 15
ATOM 16828 C C . SER A 1 27 ? 5.251 5.824 12.134 1.00 0.00 27 SER A C 15
ATOM 16829 O O . SER A 1 27 ? 4.203 5.530 11.558 1.00 0.00 27 SER A O 15
ATOM 16837 N N . PHE A 1 28 ? 5.747 5.112 13.141 1.00 0.00 28 PHE A N 15
ATOM 16838 C CA . PHE A 1 28 ? 5.073 3.918 13.637 1.00 0.00 28 PHE A CA 15
ATOM 16839 C C . PHE A 1 28 ? 5.061 3.895 15.163 1.00 0.00 28 PHE A C 15
ATOM 16840 O O . PHE A 1 28 ? 5.826 4.609 15.811 1.00 0.00 28 PHE A O 15
ATOM 16857 N N . SER A 1 29 ? 4.187 3.070 15.729 1.00 0.00 29 SER A N 15
ATOM 16858 C CA . SER A 1 29 ? 4.071 2.956 17.178 1.00 0.00 29 SER A CA 15
ATOM 16859 C C . SER A 1 29 ? 5.150 2.035 17.739 1.00 0.00 29 SER A C 15
ATOM 16860 O O . SER A 1 29 ? 5.779 2.341 18.753 1.00 0.00 29 SER A O 15
ATOM 16868 N N . HIS A 1 30 ? 5.360 0.904 17.072 1.00 0.00 30 HIS A N 15
ATOM 16869 C CA . HIS A 1 30 ? 6.363 -0.063 17.502 1.00 0.00 30 HIS A CA 15
ATOM 16870 C C . HIS A 1 30 ? 7.590 -0.013 16.597 1.00 0.00 30 HIS A C 15
ATOM 16871 O O . HIS A 1 30 ? 7.487 0.311 15.413 1.00 0.00 30 HIS A O 15
ATOM 16885 N N . SER A 1 31 ? 8.750 -0.334 17.161 1.00 0.00 31 SER A N 15
ATOM 16886 C CA . SER A 1 31 ? 9.997 -0.321 16.405 1.00 0.00 31 SER A CA 15
ATOM 16887 C C . SER A 1 31 ? 10.028 -1.459 15.389 1.00 0.00 31 SER A C 15
ATOM 16888 O O . SER A 1 31 ? 10.341 -1.251 14.217 1.00 0.00 31 SER A O 15
ATOM 16896 N N . SER A 1 32 ? 9.702 -2.663 15.848 1.00 0.00 32 SER A N 15
ATOM 16897 C CA . SER A 1 32 ? 9.696 -3.836 14.982 1.00 0.00 32 SER A CA 15
ATOM 16898 C C . SER A 1 32 ? 9.018 -3.524 13.651 1.00 0.00 32 SER A C 15
ATOM 16899 O O . SER A 1 32 ? 9.549 -3.834 12.584 1.00 0.00 32 SER A O 15
ATOM 16907 N N . ASP A 1 33 ? 7.843 -2.910 13.722 1.00 0.00 33 ASP A N 15
ATOM 16908 C CA . ASP A 1 33 ? 7.092 -2.555 12.524 1.00 0.00 33 AS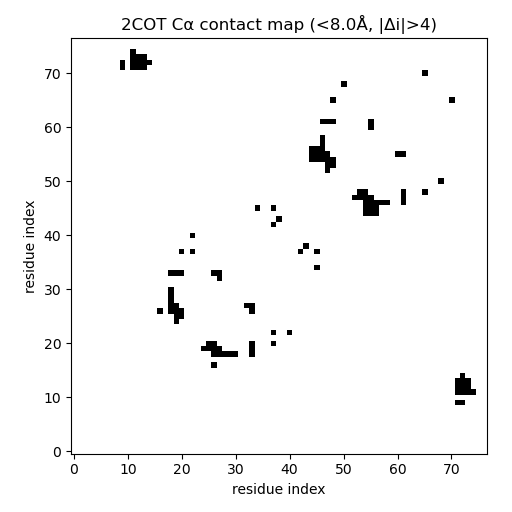P A CA 15
ATOM 16909 C C . ASP A 1 33 ? 7.946 -1.722 11.573 1.00 0.00 33 ASP A C 15
ATOM 16910 O O . ASP A 1 33 ? 8.188 -2.116 10.432 1.00 0.00 33 ASP A O 15
ATOM 16919 N N . LEU A 1 34 ? 8.399 -0.568 12.051 1.00 0.00 34 LEU A N 15
ATOM 16920 C CA . LEU A 1 34 ? 9.227 0.322 11.244 1.00 0.00 34 LEU A CA 15
ATOM 16921 C C . LEU A 1 34 ? 10.325 -0.457 10.527 1.00 0.00 34 LEU A C 15
ATOM 16922 O O . LEU A 1 34 ? 10.455 -0.384 9.305 1.00 0.00 34 LEU A O 15
ATOM 16938 N N . SER A 1 35 ? 11.112 -1.203 11.295 1.00 0.00 35 SER A N 15
ATOM 16939 C CA . SER A 1 35 ? 12.201 -1.994 10.734 1.00 0.00 35 SER A CA 15
ATOM 16940 C C . SER A 1 35 ? 11.755 -2.706 9.460 1.00 0.00 35 SER A C 15
ATOM 16941 O O . SER A 1 35 ? 12.506 -2.796 8.489 1.00 0.00 35 SER A O 15
ATOM 16949 N N . LYS A 1 36 ? 10.525 -3.210 9.471 1.00 0.00 36 LYS A N 15
ATOM 16950 C CA . LYS A 1 36 ? 9.975 -3.912 8.318 1.00 0.00 36 LYS A CA 15
ATOM 16951 C C . LYS A 1 36 ? 9.634 -2.935 7.198 1.00 0.00 36 LYS A C 15
ATOM 16952 O O . LYS A 1 36 ? 10.023 -3.134 6.046 1.00 0.00 36 LYS A O 15
ATOM 16971 N N . HIS A 1 37 ? 8.905 -1.878 7.542 1.00 0.00 37 HIS A N 15
ATOM 16972 C CA . HIS A 1 37 ? 8.513 -0.869 6.565 1.00 0.00 37 HIS A CA 15
ATOM 16973 C C . HIS A 1 37 ? 9.686 -0.502 5.662 1.00 0.00 37 HIS A C 15
ATOM 16974 O O . HIS A 1 37 ? 9.605 -0.629 4.440 1.00 0.00 37 HIS A O 15
ATOM 16988 N N . ARG A 1 38 ? 10.776 -0.047 6.271 1.00 0.00 38 ARG A N 15
ATOM 16989 C CA . ARG A 1 38 ? 11.965 0.340 5.521 1.00 0.00 38 ARG A CA 15
ATOM 16990 C C . ARG A 1 38 ? 12.173 -0.577 4.320 1.00 0.00 38 ARG A C 15
ATOM 16991 O O . ARG A 1 38 ? 12.688 -0.154 3.285 1.00 0.00 38 ARG A O 15
ATOM 17012 N N . ARG A 1 39 ? 11.770 -1.835 4.466 1.00 0.00 39 ARG A N 15
ATOM 17013 C CA . ARG A 1 39 ? 11.913 -2.813 3.394 1.00 0.00 39 ARG A CA 15
ATOM 17014 C C . ARG A 1 39 ? 11.356 -2.267 2.082 1.00 0.00 39 ARG A C 15
ATOM 17015 O O . ARG A 1 39 ? 12.015 -2.322 1.044 1.00 0.00 39 ARG A O 15
ATOM 17036 N N . THR A 1 40 ? 10.137 -1.740 2.137 1.00 0.00 40 THR A N 15
ATOM 17037 C CA . THR A 1 40 ? 9.490 -1.186 0.954 1.00 0.00 40 THR A CA 15
ATOM 17038 C C . THR A 1 40 ? 10.470 -0.363 0.126 1.00 0.00 40 THR A C 15
ATOM 17039 O O . THR A 1 40 ? 10.316 -0.233 -1.089 1.00 0.00 40 THR A O 15
ATOM 17050 N N . HIS A 1 41 ? 11.479 0.191 0.791 1.00 0.00 41 HIS A N 15
ATOM 17051 C CA . HIS A 1 41 ? 12.486 1.001 0.114 1.00 0.00 41 HIS A CA 15
ATOM 17052 C C . HIS A 1 41 ? 13.524 0.118 -0.571 1.00 0.00 41 HIS A C 15
ATOM 17053 O O . HIS A 1 41 ? 14.575 -0.180 -0.002 1.00 0.00 41 HIS A O 15
ATOM 17067 N N . THR A 1 42 ? 13.222 -0.301 -1.796 1.00 0.00 42 THR A N 15
ATOM 17068 C CA . THR A 1 42 ? 14.127 -1.152 -2.558 1.00 0.00 42 THR A CA 15
ATOM 17069 C C . THR A 1 42 ? 14.526 -0.492 -3.873 1.00 0.00 42 THR A C 15
ATOM 17070 O O . THR A 1 42 ? 15.700 -0.480 -4.242 1.00 0.00 42 THR A O 15
ATOM 17081 N N . GLY A 1 43 ? 13.541 0.058 -4.577 1.00 0.00 43 GLY A N 15
ATOM 17082 C CA . GLY A 1 43 ? 13.811 0.713 -5.843 1.00 0.00 43 GLY A CA 15
ATOM 17083 C C . GLY A 1 43 ? 13.366 -0.116 -7.032 1.00 0.00 43 GLY A C 15
ATOM 17084 O O . GLY A 1 43 ? 14.125 -0.310 -7.980 1.00 0.00 43 GLY A O 15
ATOM 17088 N N . GLU A 1 44 ? 12.132 -0.608 -6.979 1.00 0.00 44 GLU A N 15
ATOM 17089 C CA . GLU A 1 44 ? 11.589 -1.423 -8.059 1.00 0.00 44 GLU A CA 15
ATOM 17090 C C . GLU A 1 44 ? 10.200 -0.936 -8.464 1.00 0.00 44 GLU A C 15
ATOM 17091 O O . GLU A 1 44 ? 9.380 -1.707 -8.962 1.00 0.00 44 GLU A O 15
ATOM 17103 N N . LYS A 1 45 ? 9.944 0.349 -8.245 1.00 0.00 45 LYS A N 15
ATOM 17104 C CA . LYS A 1 45 ? 8.657 0.942 -8.587 1.00 0.00 45 LYS A CA 15
ATOM 17105 C C . LYS A 1 45 ? 8.841 2.323 -9.207 1.00 0.00 45 LYS A C 15
ATOM 17106 O O . LYS A 1 45 ? 9.383 3.240 -8.590 1.00 0.00 45 LYS A O 15
ATOM 17125 N N . PRO A 1 46 ? 8.379 2.478 -10.457 1.00 0.00 46 PRO A N 15
ATOM 17126 C CA . PRO A 1 46 ? 8.480 3.745 -11.187 1.00 0.00 46 PRO A CA 15
ATOM 17127 C C . PRO A 1 46 ? 7.565 4.821 -10.611 1.00 0.00 46 PRO A C 15
ATOM 17128 O O . PRO A 1 46 ? 7.592 5.971 -11.048 1.00 0.00 46 PRO A O 15
ATOM 17139 N N . TYR A 1 47 ? 6.757 4.439 -9.628 1.00 0.00 47 TYR A N 15
ATOM 17140 C CA . TYR A 1 47 ? 5.833 5.371 -8.993 1.00 0.00 47 TYR A CA 15
ATOM 17141 C C . TYR A 1 47 ? 6.192 5.579 -7.525 1.00 0.00 47 TYR A C 15
ATOM 17142 O O . TYR A 1 47 ? 6.800 4.715 -6.893 1.00 0.00 47 TYR A O 15
ATOM 17160 N N . LYS A 1 48 ? 5.810 6.733 -6.988 1.00 0.00 48 LYS A N 15
ATOM 17161 C CA . LYS A 1 48 ? 6.088 7.057 -5.594 1.00 0.00 48 LYS A CA 15
ATOM 17162 C C . LYS A 1 48 ? 5.359 8.330 -5.175 1.00 0.00 48 LYS A C 15
ATOM 17163 O O . LYS A 1 48 ? 5.156 9.236 -5.984 1.00 0.00 48 LYS A O 15
ATOM 17182 N N . CYS A 1 49 ? 4.968 8.392 -3.906 1.00 0.00 49 CYS A N 15
ATOM 17183 C CA . CYS A 1 49 ? 4.262 9.554 -3.380 1.00 0.00 49 CYS A CA 15
ATOM 17184 C C . CYS A 1 49 ? 5.200 10.433 -2.556 1.00 0.00 49 CYS A C 15
ATOM 17185 O O . CYS A 1 49 ? 6.266 9.990 -2.129 1.00 0.00 49 CYS A O 15
ATOM 17192 N N . ASP A 1 50 ? 4.795 11.679 -2.339 1.00 0.00 50 ASP A N 15
ATOM 17193 C CA . ASP A 1 50 ? 5.597 12.620 -1.566 1.00 0.00 50 ASP A CA 15
ATOM 17194 C C . ASP A 1 50 ? 5.003 12.827 -0.176 1.00 0.00 50 ASP A C 15
ATOM 17195 O O . ASP A 1 50 ? 5.717 12.785 0.826 1.00 0.00 50 ASP A O 15
ATOM 17204 N N . GLU A 1 51 ? 3.694 13.051 -0.124 1.00 0.00 51 GLU A N 15
ATOM 17205 C CA . GLU A 1 51 ? 3.006 13.265 1.143 1.00 0.00 51 GLU A CA 15
ATOM 17206 C C . GLU A 1 51 ? 3.262 12.108 2.104 1.00 0.00 51 GLU A C 15
ATOM 17207 O O . GLU A 1 51 ? 3.808 12.298 3.191 1.00 0.00 51 GLU A O 15
ATOM 17219 N N . CYS A 1 52 ? 2.862 10.908 1.696 1.00 0.00 52 CYS A N 15
ATOM 17220 C CA . CYS A 1 52 ? 3.046 9.719 2.519 1.00 0.00 52 CYS A CA 15
ATOM 17221 C C . CYS A 1 52 ? 4.450 9.147 2.343 1.00 0.00 52 CYS A C 15
ATOM 17222 O O . CYS A 1 52 ? 5.077 8.706 3.304 1.00 0.00 52 CYS A O 15
ATOM 17229 N N . GLY A 1 53 ? 4.937 9.159 1.105 1.00 0.00 53 GLY A N 15
ATOM 17230 C CA . GLY A 1 53 ? 6.262 8.640 0.825 1.00 0.00 53 GLY A CA 15
ATOM 17231 C C . GLY A 1 53 ? 6.263 7.139 0.611 1.00 0.00 53 GLY A C 15
ATOM 17232 O O . GLY A 1 53 ? 7.150 6.436 1.096 1.00 0.00 53 GLY A O 15
ATOM 17236 N N . LYS A 1 54 ? 5.266 6.645 -0.115 1.00 0.00 54 LYS A N 15
ATOM 17237 C CA . LYS A 1 54 ? 5.154 5.218 -0.392 1.00 0.00 54 LYS A CA 15
ATOM 17238 C C . LYS A 1 54 ? 5.268 4.944 -1.888 1.00 0.00 54 LYS A C 15
ATOM 17239 O O . LYS A 1 54 ? 4.935 5.795 -2.712 1.00 0.00 54 LYS A O 15
ATOM 17258 N N . ALA A 1 55 ? 5.738 3.749 -2.232 1.00 0.00 55 ALA A N 15
ATOM 17259 C CA . ALA A 1 55 ? 5.892 3.362 -3.629 1.00 0.00 55 ALA A CA 15
ATOM 17260 C C . ALA A 1 55 ? 4.822 2.357 -4.041 1.00 0.00 55 ALA A C 15
ATOM 17261 O O . ALA A 1 55 ? 4.337 1.579 -3.219 1.00 0.00 55 ALA A O 15
ATOM 17268 N N . PHE A 1 56 ? 4.456 2.378 -5.318 1.00 0.00 56 PHE A N 15
ATOM 17269 C CA . PHE A 1 56 ? 3.442 1.470 -5.839 1.00 0.00 56 PHE A CA 15
ATOM 17270 C C . PHE A 1 56 ? 3.870 0.889 -7.184 1.00 0.00 56 PHE A C 15
ATOM 17271 O O . PHE A 1 56 ? 4.568 1.543 -7.959 1.00 0.00 56 PHE A O 15
ATOM 17288 N N . ILE A 1 57 ? 3.446 -0.341 -7.452 1.00 0.00 57 ILE A N 15
ATOM 17289 C CA . ILE A 1 57 ? 3.785 -1.009 -8.703 1.00 0.00 57 ILE A CA 15
ATOM 17290 C C . ILE A 1 57 ? 2.981 -0.439 -9.866 1.00 0.00 57 ILE A C 15
ATOM 17291 O O . ILE A 1 57 ? 3.547 0.060 -10.838 1.00 0.00 57 ILE A O 15
ATOM 17307 N N . GLN A 1 58 ? 1.659 -0.514 -9.758 1.00 0.00 58 GLN A N 15
ATOM 17308 C CA . GLN A 1 58 ? 0.777 -0.004 -10.801 1.00 0.00 58 GLN A CA 15
ATOM 17309 C C . GLN A 1 58 ? 0.424 1.458 -10.548 1.00 0.00 58 GLN A C 15
ATOM 17310 O O . GLN A 1 58 ? 0.182 1.861 -9.410 1.00 0.00 58 GLN A O 15
ATOM 17324 N N . ARG A 1 59 ? 0.397 2.248 -11.616 1.00 0.00 59 ARG A N 15
ATOM 17325 C CA . ARG A 1 59 ? 0.075 3.666 -11.510 1.00 0.00 59 ARG A CA 15
ATOM 17326 C C . ARG A 1 59 ? -1.276 3.867 -10.828 1.00 0.00 59 ARG A C 15
ATOM 17327 O O . ARG A 1 59 ? -1.411 4.698 -9.930 1.00 0.00 59 ARG A O 15
ATOM 17348 N N . SER A 1 60 ? -2.272 3.102 -11.263 1.00 0.00 60 SER A N 15
ATOM 17349 C CA . SER A 1 60 ? -3.613 3.199 -10.698 1.00 0.00 60 SER A CA 15
ATOM 17350 C C . SER A 1 60 ? -3.561 3.203 -9.173 1.00 0.00 60 SER A C 15
ATOM 17351 O O . SER A 1 60 ? -4.170 4.053 -8.522 1.00 0.00 60 SER A O 15
ATOM 17359 N N . HIS A 1 61 ? -2.829 2.248 -8.610 1.00 0.00 61 HIS A N 15
ATOM 17360 C CA . HIS A 1 61 ? -2.696 2.140 -7.161 1.00 0.00 61 HIS A CA 15
ATOM 17361 C C . HIS A 1 61 ? -2.469 3.512 -6.533 1.00 0.00 61 HIS A C 15
ATOM 17362 O O . HIS A 1 61 ? -2.976 3.802 -5.449 1.00 0.00 61 HIS A O 15
ATOM 17376 N N . LEU A 1 62 ? -1.704 4.353 -7.221 1.00 0.00 62 LEU A N 15
ATOM 17377 C CA . LEU A 1 62 ? -1.408 5.694 -6.730 1.00 0.00 62 LEU A CA 15
ATOM 17378 C C . LEU A 1 62 ? -2.513 6.672 -7.119 1.00 0.00 62 LEU A C 15
ATOM 17379 O O . LEU A 1 62 ? -2.894 7.538 -6.331 1.00 0.00 62 LEU A O 15
ATOM 17395 N N . ILE A 1 63 ? -3.024 6.525 -8.337 1.00 0.00 63 ILE A N 15
ATOM 17396 C CA . ILE A 1 63 ? -4.087 7.393 -8.829 1.00 0.00 63 ILE A CA 15
ATOM 17397 C C . ILE A 1 63 ? -5.170 7.587 -7.773 1.00 0.00 63 ILE A C 15
ATOM 17398 O O . ILE A 1 63 ? -5.469 8.713 -7.376 1.00 0.00 63 ILE A O 15
ATOM 17414 N N . GLY A 1 64 ? -5.753 6.482 -7.320 1.00 0.00 64 GLY A N 15
ATOM 17415 C CA . GLY A 1 64 ? -6.796 6.552 -6.313 1.00 0.00 64 GLY A CA 15
ATOM 17416 C C . GLY A 1 64 ? -6.269 7.000 -4.964 1.00 0.00 64 GLY A C 15
ATOM 17417 O O . GLY A 1 64 ? -6.946 7.726 -4.235 1.00 0.00 64 GLY A O 15
ATOM 17421 N N . HIS A 1 65 ? -5.058 6.566 -4.629 1.00 0.00 65 HIS A N 15
ATOM 17422 C CA . HIS A 1 65 ? -4.442 6.926 -3.357 1.00 0.00 65 HIS A CA 15
ATOM 17423 C C . HIS A 1 65 ? -4.494 8.435 -3.136 1.00 0.00 65 HIS A C 15
ATOM 17424 O O . HIS A 1 65 ? -4.656 8.902 -2.008 1.00 0.00 65 HIS A O 15
ATOM 17438 N N . HIS A 1 66 ? -4.356 9.192 -4.220 1.00 0.00 66 HIS A N 15
ATOM 17439 C CA . HIS A 1 66 ? -4.387 10.649 -4.144 1.00 0.00 66 HIS A CA 15
ATOM 17440 C C . HIS A 1 66 ? -5.619 11.126 -3.381 1.00 0.00 66 HIS A C 15
ATOM 17441 O O . HIS A 1 66 ? -5.583 12.156 -2.707 1.00 0.00 66 HIS A O 15
ATOM 17455 N N . ARG A 1 67 ? -6.708 10.372 -3.493 1.00 0.00 67 ARG A N 15
ATOM 17456 C CA . ARG A 1 67 ? -7.951 10.719 -2.815 1.00 0.00 67 ARG A CA 15
ATOM 17457 C C . ARG A 1 67 ? -7.948 10.209 -1.377 1.00 0.00 67 ARG A C 15
ATOM 17458 O O . ARG A 1 67 ? -9.001 9.933 -0.803 1.00 0.00 67 ARG A O 15
ATOM 17479 N N . VAL A 1 68 ? -6.756 10.085 -0.801 1.00 0.00 68 VAL A N 15
ATOM 17480 C CA . VAL A 1 68 ? -6.615 9.608 0.569 1.00 0.00 68 VAL A CA 15
ATOM 17481 C C . VAL A 1 68 ? -6.166 10.730 1.498 1.00 0.00 68 VAL A C 15
ATOM 17482 O O . VAL A 1 68 ? -6.814 11.012 2.507 1.00 0.00 68 VAL A O 15
ATOM 17495 N N . HIS A 1 69 ? -5.053 11.368 1.151 1.00 0.00 69 HIS A N 15
ATOM 17496 C CA . HIS A 1 69 ? -4.517 12.462 1.954 1.00 0.00 69 HIS A CA 15
ATOM 17497 C C . HIS A 1 69 ? -5.538 13.587 2.089 1.00 0.00 69 HIS A C 15
ATOM 17498 O O . HIS A 1 69 ? -5.602 14.486 1.249 1.00 0.00 69 HIS A O 15
ATOM 17512 N N . THR A 1 70 ? -6.335 13.533 3.151 1.00 0.00 70 THR A N 15
ATOM 17513 C CA . THR A 1 70 ? -7.354 14.546 3.395 1.00 0.00 70 THR A CA 15
ATOM 17514 C C . THR A 1 70 ? -6.858 15.598 4.380 1.00 0.00 70 THR A C 15
ATOM 17515 O O . THR A 1 70 ? -6.963 16.798 4.127 1.00 0.00 70 THR A O 15
ATOM 17526 N N . GLY A 1 71 ? -6.316 15.141 5.505 1.00 0.00 71 GLY A N 15
ATOM 17527 C CA . GLY A 1 71 ? -5.811 16.057 6.511 1.00 0.00 71 GLY A CA 15
ATOM 17528 C C . GLY A 1 71 ? -4.299 16.034 6.610 1.00 0.00 71 GLY A C 15
ATOM 17529 O O . GLY A 1 71 ? -3.665 15.029 6.289 1.00 0.00 71 GLY A O 15
ATOM 17533 N N . SER A 1 72 ? -3.719 17.145 7.053 1.00 0.00 72 SER A N 15
ATOM 17534 C CA . SER A 1 72 ? -2.271 17.250 7.187 1.00 0.00 72 SER A CA 15
ATOM 17535 C C . SER A 1 72 ? -1.830 16.900 8.605 1.00 0.00 72 SER A C 15
ATOM 17536 O O . SER A 1 72 ? -0.932 16.083 8.804 1.00 0.00 72 SER A O 15
ATOM 17544 N N . GLY A 1 73 ? -2.470 17.525 9.589 1.00 0.00 73 GLY A N 15
ATOM 17545 C CA . GLY A 1 73 ? -2.131 17.267 10.976 1.00 0.00 73 GLY A CA 15
ATOM 17546 C C . GLY A 1 73 ? -1.009 18.157 11.474 1.00 0.00 73 GLY A C 15
ATOM 17547 O O . GLY A 1 73 ? -1.122 19.383 11.492 1.00 0.00 73 GLY A O 15
ATOM 17551 N N . PRO A 1 74 ? 0.103 17.535 11.891 1.00 0.00 74 PRO A N 15
ATOM 17552 C CA . PRO A 1 74 ? 1.271 18.260 12.401 1.00 0.00 74 PRO A CA 15
ATOM 17553 C C . PRO A 1 74 ? 1.997 19.033 11.305 1.00 0.00 74 PRO A C 15
ATOM 17554 O O . PRO A 1 74 ? 2.827 18.477 10.586 1.00 0.00 74 PRO A O 15
ATOM 17565 N N . SER A 1 75 ? 1.679 20.318 11.183 1.00 0.00 75 SER A N 15
ATOM 17566 C CA . SER A 1 75 ? 2.299 21.166 10.172 1.00 0.00 75 SER A CA 15
ATOM 17567 C C . SER A 1 75 ? 3.790 21.336 10.446 1.00 0.00 75 SER A C 15
ATOM 17568 O O . SER A 1 75 ? 4.288 20.941 11.500 1.00 0.00 75 SER A O 15
ATOM 17576 N N . SER A 1 76 ? 4.497 21.927 9.488 1.00 0.00 76 SER A N 15
ATOM 17577 C CA . SER A 1 76 ? 5.933 22.146 9.622 1.00 0.00 76 SER A CA 15
ATOM 17578 C C . SER A 1 76 ? 6.220 23.271 10.612 1.00 0.00 76 SER A C 15
ATOM 17579 O O . SER A 1 76 ? 6.889 23.067 11.624 1.00 0.00 76 SER A O 15
ATOM 17587 N N . GLY A 1 77 ? 5.707 24.461 10.311 1.00 0.00 77 GLY A N 15
ATOM 17588 C CA . GLY A 1 77 ? 5.919 25.602 11.183 1.00 0.00 77 GLY A CA 15
ATOM 17589 C C . GLY A 1 77 ? 4.747 25.846 12.113 1.00 0.00 77 GLY A C 15
ATOM 17590 O O . GLY A 1 77 ? 3.719 25.186 11.967 1.00 0.00 77 GLY A O 15
ATOM 17596 N N . GLY A 1 1 ? -15.594 31.953 -15.872 1.00 0.00 1 GLY A N 16
ATOM 17597 C CA . GLY A 1 1 ? -14.980 31.257 -14.756 1.00 0.00 1 GLY A CA 16
ATOM 17598 C C . GLY A 1 1 ? -14.836 32.138 -13.531 1.00 0.00 1 GLY A C 16
ATOM 17599 O O . GLY A 1 1 ? -14.668 33.352 -13.648 1.00 0.00 1 GLY A O 16
ATOM 17603 N N . SER A 1 2 ? -14.902 31.527 -12.353 1.00 0.00 2 SER A N 16
ATOM 17604 C CA . SER A 1 2 ? -14.783 32.265 -11.101 1.00 0.00 2 SER A CA 16
ATOM 17605 C C . SER A 1 2 ? -14.673 31.310 -9.916 1.00 0.00 2 SER A C 16
ATOM 17606 O O . SER A 1 2 ? -15.382 30.306 -9.846 1.00 0.00 2 SER A O 16
ATOM 17614 N N . SER A 1 3 ? -13.779 31.631 -8.986 1.00 0.00 3 SER A N 16
ATOM 17615 C CA . SER A 1 3 ? -13.572 30.801 -7.805 1.00 0.00 3 SER A CA 16
ATOM 17616 C C . SER A 1 3 ? -12.913 31.602 -6.687 1.00 0.00 3 SER A C 16
ATOM 17617 O O . SER A 1 3 ? -12.218 32.586 -6.939 1.00 0.00 3 SER A O 16
ATOM 17625 N N . GLY A 1 4 ? -13.137 31.173 -5.448 1.00 0.00 4 GLY A N 16
ATOM 17626 C CA . GLY A 1 4 ? -12.559 31.861 -4.309 1.00 0.00 4 GLY A CA 16
ATOM 17627 C C . GLY A 1 4 ? -13.154 31.403 -2.992 1.00 0.00 4 GLY A C 16
ATOM 17628 O O . GLY A 1 4 ? -14.347 31.111 -2.910 1.00 0.00 4 GLY A O 16
ATOM 17632 N N . SER A 1 5 ? -12.320 31.338 -1.959 1.00 0.00 5 SER A N 16
ATOM 17633 C CA . SER A 1 5 ? -12.770 30.906 -0.640 1.00 0.00 5 SER A CA 16
ATOM 17634 C C . SER A 1 5 ? -11.812 31.389 0.445 1.00 0.00 5 SER A C 16
ATOM 17635 O O . SER A 1 5 ? -10.690 31.805 0.158 1.00 0.00 5 SER A O 16
ATOM 17643 N N . SER A 1 6 ? -12.265 31.330 1.693 1.00 0.00 6 SER A N 16
ATOM 17644 C CA . SER A 1 6 ? -11.451 31.764 2.823 1.00 0.00 6 SER A CA 16
ATOM 17645 C C . SER A 1 6 ? -12.027 31.248 4.138 1.00 0.00 6 SER A C 16
ATOM 17646 O O . SER A 1 6 ? -13.233 31.319 4.370 1.00 0.00 6 SER A O 16
ATOM 17654 N N . GLY A 1 7 ? -11.154 30.729 4.996 1.00 0.00 7 GLY A N 16
ATOM 17655 C CA . GLY A 1 7 ? -11.593 30.208 6.277 1.00 0.00 7 GLY A CA 16
ATOM 17656 C C . GLY A 1 7 ? -10.434 29.839 7.181 1.00 0.00 7 GLY A C 16
ATOM 17657 O O . GLY A 1 7 ? -9.613 28.990 6.834 1.00 0.00 7 GLY A O 16
ATOM 17661 N N . ARG A 1 8 ? -10.365 30.479 8.344 1.00 0.00 8 ARG A N 16
ATOM 17662 C CA . ARG A 1 8 ? -9.296 30.214 9.300 1.00 0.00 8 ARG A CA 16
ATOM 17663 C C . ARG A 1 8 ? -9.459 28.834 9.930 1.00 0.00 8 ARG A C 16
ATOM 17664 O O . ARG A 1 8 ? -10.235 28.657 10.868 1.00 0.00 8 ARG A O 16
ATOM 17685 N N . SER A 1 9 ? -8.721 27.860 9.406 1.00 0.00 9 SER A N 16
ATOM 17686 C CA . SER A 1 9 ? -8.786 26.495 9.914 1.00 0.00 9 SER A CA 16
ATOM 17687 C C . SER A 1 9 ? -7.437 25.798 9.774 1.00 0.00 9 SER A C 16
ATOM 17688 O O . SER A 1 9 ? -6.555 26.269 9.056 1.00 0.00 9 SER A O 16
ATOM 17696 N N . GLU A 1 10 ? -7.284 24.672 10.464 1.00 0.00 10 GLU A N 16
ATOM 17697 C CA . GLU A 1 10 ? -6.042 23.910 10.417 1.00 0.00 10 GLU A CA 16
ATOM 17698 C C . GLU A 1 10 ? -5.404 23.994 9.033 1.00 0.00 10 GLU A C 16
ATOM 17699 O O . GLU A 1 10 ? -5.944 23.474 8.057 1.00 0.00 10 GLU A O 16
ATOM 17711 N N . TRP A 1 11 ? -4.253 24.652 8.958 1.00 0.00 11 TRP A N 16
ATOM 17712 C CA . TRP A 1 11 ? -3.542 24.806 7.694 1.00 0.00 11 TRP A CA 16
ATOM 17713 C C . TRP A 1 11 ? -2.034 24.728 7.905 1.00 0.00 11 TRP A C 16
ATOM 17714 O O . TRP A 1 11 ? -1.503 25.299 8.858 1.00 0.00 11 TRP A O 16
ATOM 17735 N N . GLN A 1 12 ? -1.351 24.021 7.012 1.00 0.00 12 GLN A N 16
ATOM 17736 C CA . GLN A 1 12 ? 0.097 23.870 7.102 1.00 0.00 12 GLN A CA 16
ATOM 17737 C C . GLN A 1 12 ? 0.488 23.125 8.374 1.00 0.00 12 GLN A C 16
ATOM 17738 O O . GLN A 1 12 ? 1.448 23.493 9.049 1.00 0.00 12 GLN A O 16
ATOM 17752 N N . GLN A 1 13 ? -0.264 22.076 8.695 1.00 0.00 13 GLN A N 16
ATOM 17753 C CA . GLN A 1 13 ? 0.005 21.281 9.887 1.00 0.00 13 GLN A CA 16
ATOM 17754 C C . GLN A 1 13 ? 1.119 20.272 9.629 1.00 0.00 13 GLN A C 16
ATOM 17755 O O . GLN A 1 13 ? 0.878 19.190 9.095 1.00 0.00 13 GLN A O 16
ATOM 17769 N N . ARG A 1 14 ? 2.339 20.635 10.012 1.00 0.00 14 ARG A N 16
ATOM 17770 C CA . ARG A 1 14 ? 3.491 19.762 9.820 1.00 0.00 14 ARG A CA 16
ATOM 17771 C C . ARG A 1 14 ? 3.631 18.783 10.982 1.00 0.00 14 ARG A C 16
ATOM 17772 O O . ARG A 1 14 ? 3.811 19.190 12.130 1.00 0.00 14 ARG A O 16
ATOM 17793 N N . GLU A 1 15 ? 3.546 17.493 10.676 1.00 0.00 15 GLU A N 16
ATOM 17794 C CA . GLU A 1 15 ? 3.662 16.457 11.696 1.00 0.00 15 GLU A CA 16
ATOM 17795 C C . GLU A 1 15 ? 5.074 15.878 11.726 1.00 0.00 15 GLU A C 16
ATOM 17796 O O . GLU A 1 15 ? 5.470 15.135 10.828 1.00 0.00 15 GLU A O 16
ATOM 17808 N N . ARG A 1 16 ? 5.827 16.225 12.764 1.00 0.00 16 ARG A N 16
ATOM 17809 C CA . ARG A 1 16 ? 7.195 15.743 12.911 1.00 0.00 16 ARG A CA 16
ATOM 17810 C C . ARG A 1 16 ? 7.262 14.598 13.917 1.00 0.00 16 ARG A C 16
ATOM 17811 O O . ARG A 1 16 ? 6.602 14.632 14.956 1.00 0.00 16 ARG A O 16
ATOM 17832 N N . ARG A 1 17 ? 8.064 13.586 13.602 1.00 0.00 17 ARG A N 16
ATOM 17833 C CA . ARG A 1 17 ? 8.216 12.430 14.477 1.00 0.00 17 ARG A CA 16
ATOM 17834 C C . ARG A 1 17 ? 9.688 12.172 14.786 1.00 0.00 17 ARG A C 16
ATOM 17835 O O . ARG A 1 17 ? 10.572 12.835 14.243 1.00 0.00 17 ARG A O 16
ATOM 17856 N N . ARG A 1 18 ? 9.943 11.206 15.663 1.00 0.00 18 ARG A N 16
ATOM 17857 C CA . ARG A 1 18 ? 11.307 10.862 16.045 1.00 0.00 18 ARG A CA 16
ATOM 17858 C C . ARG A 1 18 ? 12.011 10.103 14.925 1.00 0.00 18 ARG A C 16
ATOM 17859 O O . ARG A 1 18 ? 13.155 10.402 14.582 1.00 0.00 18 ARG A O 16
ATOM 17880 N N . TYR A 1 19 ? 11.320 9.119 14.359 1.00 0.00 19 TYR A N 16
ATOM 17881 C CA . TYR A 1 19 ? 11.880 8.315 13.279 1.00 0.00 19 TYR A CA 16
ATOM 17882 C C . TYR A 1 19 ? 11.288 8.723 11.933 1.00 0.00 19 TYR A C 16
ATOM 17883 O O . TYR A 1 19 ? 10.149 9.184 11.855 1.00 0.00 19 TYR A O 16
ATOM 17901 N N . LYS A 1 20 ? 12.071 8.549 10.873 1.00 0.00 20 LYS A N 16
ATOM 17902 C CA . LYS A 1 20 ? 11.627 8.896 9.529 1.00 0.00 20 LYS A CA 16
ATOM 17903 C C . LYS A 1 20 ? 12.508 8.230 8.476 1.00 0.00 20 LYS A C 16
ATOM 17904 O O . LYS A 1 20 ? 13.721 8.437 8.446 1.00 0.00 20 LYS A O 16
ATOM 17923 N N . CYS A 1 21 ? 11.889 7.431 7.614 1.00 0.00 21 CYS A N 16
ATOM 17924 C CA . CYS A 1 21 ? 12.616 6.735 6.559 1.00 0.00 21 CYS A CA 16
ATOM 17925 C C . CYS A 1 21 ? 13.051 7.707 5.466 1.00 0.00 21 CYS A C 16
ATOM 17926 O O . CYS A 1 21 ? 12.369 7.865 4.453 1.00 0.00 21 CYS A O 16
ATOM 17933 N N . ASP A 1 22 ? 14.192 8.354 5.678 1.00 0.00 22 ASP A N 16
ATOM 17934 C CA . ASP A 1 22 ? 14.720 9.310 4.711 1.00 0.00 22 ASP A CA 16
ATOM 17935 C C . ASP A 1 22 ? 14.674 8.735 3.299 1.00 0.00 22 ASP A C 16
ATOM 17936 O O . ASP A 1 22 ? 14.564 9.474 2.321 1.00 0.00 22 ASP A O 16
ATOM 17945 N N . GLU A 1 23 ? 14.762 7.412 3.200 1.00 0.00 23 GLU A N 16
ATOM 17946 C CA . GLU A 1 23 ? 14.733 6.739 1.907 1.00 0.00 23 GLU A CA 16
ATOM 17947 C C . GLU A 1 23 ? 13.563 7.236 1.062 1.00 0.00 23 GLU A C 16
ATOM 17948 O O . GLU A 1 23 ? 13.735 7.606 -0.100 1.00 0.00 23 GLU A O 16
ATOM 17960 N N . CYS A 1 24 ? 12.373 7.241 1.653 1.00 0.00 24 CYS A N 16
ATOM 17961 C CA . CYS A 1 24 ? 11.174 7.690 0.956 1.00 0.00 24 CYS A CA 16
ATOM 17962 C C . CYS A 1 24 ? 10.642 8.983 1.568 1.00 0.00 24 CYS A C 16
ATOM 17963 O O . CYS A 1 24 ? 10.276 9.916 0.854 1.00 0.00 24 CYS A O 16
ATOM 17970 N N . GLY A 1 25 ? 10.601 9.029 2.896 1.00 0.00 25 GLY A N 16
ATOM 17971 C CA . GLY A 1 25 ? 10.112 10.211 3.582 1.00 0.00 25 GLY A CA 16
ATOM 17972 C C . GLY A 1 25 ? 8.952 9.904 4.510 1.00 0.00 25 GLY A C 16
ATOM 17973 O O . GLY A 1 25 ? 8.167 10.790 4.848 1.00 0.00 25 GLY A O 16
ATOM 17977 N N . LYS A 1 26 ? 8.843 8.646 4.921 1.00 0.00 26 LYS A N 16
ATOM 17978 C CA . LYS A 1 26 ? 7.771 8.223 5.815 1.00 0.00 26 LYS A CA 16
ATOM 17979 C C . LYS A 1 26 ? 8.212 8.308 7.272 1.00 0.00 26 LYS A C 16
ATOM 17980 O O . LYS A 1 26 ? 9.403 8.422 7.564 1.00 0.00 26 LYS A O 16
ATOM 17999 N N . SER A 1 27 ? 7.246 8.248 8.183 1.00 0.00 27 SER A N 16
ATOM 18000 C CA . SER A 1 27 ? 7.536 8.320 9.610 1.00 0.00 27 SER A CA 16
ATOM 18001 C C . SER A 1 27 ? 6.724 7.284 10.382 1.00 0.00 27 SER A C 16
ATOM 18002 O O . SER A 1 27 ? 5.722 6.768 9.886 1.00 0.00 27 SER A O 16
ATOM 18010 N N . PHE A 1 28 ? 7.164 6.985 11.600 1.00 0.00 28 PHE A N 16
ATOM 18011 C CA . PHE A 1 28 ? 6.480 6.010 12.442 1.00 0.00 28 PHE A CA 16
ATOM 18012 C C . PHE A 1 28 ? 6.632 6.365 13.918 1.00 0.00 28 PHE A C 16
ATOM 18013 O O . PHE A 1 28 ? 7.651 6.917 14.333 1.00 0.00 28 PHE A O 16
ATOM 18030 N N . SER A 1 29 ? 5.610 6.044 14.706 1.00 0.00 29 SER A N 16
ATOM 18031 C CA . SER A 1 29 ? 5.627 6.332 16.135 1.00 0.00 29 SER A CA 16
ATOM 18032 C C . SER A 1 29 ? 6.476 5.310 16.885 1.00 0.00 29 SER A C 16
ATOM 18033 O O . SER A 1 29 ? 7.121 5.634 17.883 1.00 0.00 29 SER A O 16
ATOM 18041 N N . HIS A 1 30 ? 6.470 4.073 16.398 1.00 0.00 30 HIS A N 16
ATOM 18042 C CA . HIS A 1 30 ? 7.239 3.002 17.021 1.00 0.00 30 HIS A CA 16
ATOM 18043 C C . HIS A 1 30 ? 8.407 2.584 16.133 1.00 0.00 30 HIS A C 16
ATOM 18044 O O . HIS A 1 30 ? 8.210 2.098 15.019 1.00 0.00 30 HIS A O 16
ATOM 18058 N N . SER A 1 31 ? 9.623 2.777 16.633 1.00 0.00 31 SER A N 16
ATOM 18059 C CA . SER A 1 31 ? 10.823 2.424 15.882 1.00 0.00 31 SER A CA 16
ATOM 18060 C C . SER A 1 31 ? 10.681 1.044 15.248 1.00 0.00 31 SER A C 16
ATOM 18061 O O . SER A 1 31 ? 10.960 0.862 14.063 1.00 0.00 31 SER A O 16
ATOM 18069 N N . SER A 1 32 ? 10.245 0.075 16.046 1.00 0.00 32 SER A N 16
ATOM 18070 C CA . SER A 1 32 ? 10.069 -1.291 15.565 1.00 0.00 32 SER A CA 16
ATOM 18071 C C . SER A 1 32 ? 9.380 -1.302 14.203 1.00 0.00 32 SER A C 16
ATOM 18072 O O . SER A 1 32 ? 9.916 -1.831 13.229 1.00 0.00 32 SER A O 16
ATOM 18080 N N . ASP A 1 33 ? 8.190 -0.715 14.144 1.00 0.00 33 ASP A N 16
ATOM 18081 C CA . ASP A 1 33 ? 7.427 -0.656 12.903 1.00 0.00 33 ASP A CA 16
ATOM 18082 C C . ASP A 1 33 ? 8.327 -0.281 11.729 1.00 0.00 33 ASP A C 16
ATOM 18083 O O . ASP A 1 33 ? 8.516 -1.068 10.801 1.00 0.00 33 ASP A O 16
ATOM 18092 N N . LEU A 1 34 ? 8.880 0.926 11.777 1.00 0.00 34 LEU A N 16
ATOM 18093 C CA . LEU A 1 34 ? 9.760 1.407 10.717 1.00 0.00 34 LEU A CA 16
ATOM 18094 C C . LEU A 1 34 ? 10.667 0.289 10.214 1.00 0.00 34 LEU A C 16
ATOM 18095 O O . LEU A 1 34 ? 10.610 -0.091 9.044 1.00 0.00 34 LEU A O 16
ATOM 18111 N N . SER A 1 35 ? 11.502 -0.235 11.105 1.00 0.00 35 SER A N 16
ATOM 18112 C CA . SER A 1 35 ? 12.423 -1.309 10.751 1.00 0.00 35 SER A CA 16
ATOM 18113 C C . SER A 1 35 ? 11.787 -2.258 9.739 1.00 0.00 35 SER A C 16
ATOM 18114 O O . SER A 1 35 ? 12.392 -2.593 8.720 1.00 0.00 35 SER A O 16
ATOM 18122 N N . LYS A 1 36 ? 10.564 -2.687 10.027 1.00 0.00 36 LYS A N 16
ATOM 18123 C CA . LYS A 1 36 ? 9.843 -3.596 9.144 1.00 0.00 36 LYS A CA 16
ATOM 18124 C C . LYS A 1 36 ? 9.527 -2.924 7.812 1.00 0.00 36 LYS A C 16
ATOM 18125 O O . LYS A 1 36 ? 9.621 -3.546 6.753 1.00 0.00 36 LYS A O 16
ATOM 18144 N N . HIS A 1 37 ? 9.154 -1.649 7.871 1.00 0.00 37 HIS A N 16
ATOM 18145 C CA . HIS A 1 37 ? 8.826 -0.892 6.668 1.00 0.00 37 HIS A CA 16
ATOM 18146 C C . HIS A 1 37 ? 10.048 -0.747 5.767 1.00 0.00 37 HIS A C 16
ATOM 18147 O O . HIS A 1 37 ? 9.973 -0.979 4.561 1.00 0.00 37 HIS A O 16
ATOM 18161 N N . ARG A 1 38 ? 11.173 -0.362 6.362 1.00 0.00 38 ARG A N 16
ATOM 18162 C CA . ARG A 1 38 ? 12.411 -0.184 5.612 1.00 0.00 38 ARG A CA 16
ATOM 18163 C C . ARG A 1 38 ? 12.612 -1.323 4.617 1.00 0.00 38 ARG A C 16
ATOM 18164 O O . ARG A 1 38 ? 13.232 -1.143 3.569 1.00 0.00 38 ARG A O 16
ATOM 18185 N N . ARG A 1 39 ? 12.085 -2.496 4.953 1.00 0.00 39 ARG A N 16
ATOM 18186 C CA . ARG A 1 39 ? 12.209 -3.665 4.091 1.00 0.00 39 ARG A CA 16
ATOM 18187 C C . ARG A 1 39 ? 11.633 -3.381 2.706 1.00 0.00 39 ARG A C 16
ATOM 18188 O O . ARG A 1 39 ? 12.218 -3.756 1.689 1.00 0.00 39 ARG A O 16
ATOM 18209 N N . THR A 1 40 ? 10.482 -2.718 2.674 1.00 0.00 40 THR A N 16
ATOM 18210 C CA . THR A 1 40 ? 9.826 -2.385 1.415 1.00 0.00 40 THR A CA 16
ATOM 18211 C C . THR A 1 40 ? 10.828 -1.857 0.396 1.00 0.00 40 THR A C 16
ATOM 18212 O O . THR A 1 40 ? 10.590 -1.912 -0.811 1.00 0.00 40 THR A O 16
ATOM 18223 N N . HIS A 1 41 ? 11.952 -1.345 0.888 1.00 0.00 41 HIS A N 16
ATOM 18224 C CA . HIS A 1 41 ? 12.992 -0.807 0.019 1.00 0.00 41 HIS A CA 16
ATOM 18225 C C . HIS A 1 41 ? 14.011 -1.884 -0.340 1.00 0.00 41 HIS A C 16
ATOM 18226 O O . HIS A 1 41 ? 15.213 -1.712 -0.134 1.00 0.00 41 HIS A O 16
ATOM 18240 N N . THR A 1 42 ? 13.523 -2.998 -0.878 1.00 0.00 42 THR A N 16
ATOM 18241 C CA . THR A 1 42 ? 14.390 -4.104 -1.264 1.00 0.00 42 THR A CA 16
ATOM 18242 C C . THR A 1 42 ? 14.041 -4.617 -2.656 1.00 0.00 42 THR A C 16
ATOM 18243 O O . THR A 1 42 ? 14.900 -4.697 -3.533 1.00 0.00 42 THR A O 16
ATOM 18254 N N . GLY A 1 43 ? 12.772 -4.964 -2.853 1.00 0.00 43 GLY A N 16
ATOM 18255 C CA . GLY A 1 43 ? 12.331 -5.465 -4.142 1.00 0.00 43 GLY A CA 16
ATOM 18256 C C . GLY A 1 43 ? 10.879 -5.135 -4.426 1.00 0.00 43 GLY A C 16
ATOM 18257 O O . GLY A 1 43 ? 10.122 -5.988 -4.887 1.00 0.00 43 GLY A O 16
ATOM 18261 N N . GLU A 1 44 ? 10.490 -3.895 -4.148 1.00 0.00 44 GLU A N 16
ATOM 18262 C CA . GLU A 1 44 ? 9.118 -3.457 -4.374 1.00 0.00 44 GLU A CA 16
ATOM 18263 C C . GLU A 1 44 ? 9.074 -1.981 -4.759 1.00 0.00 44 GLU A C 16
ATOM 18264 O O . GLU A 1 44 ? 10.061 -1.259 -4.610 1.00 0.00 44 GLU A O 16
ATOM 18276 N N . LYS A 1 45 ? 7.924 -1.538 -5.255 1.00 0.00 45 LYS A N 16
ATOM 18277 C CA . LYS A 1 45 ? 7.749 -0.149 -5.662 1.00 0.00 45 LYS A CA 16
ATOM 18278 C C . LYS A 1 45 ? 8.202 0.802 -4.558 1.00 0.00 45 LYS A C 16
ATOM 18279 O O . LYS A 1 45 ? 7.962 0.574 -3.372 1.00 0.00 45 LYS A O 16
ATOM 18298 N N . PRO A 1 46 ? 8.872 1.894 -4.954 1.00 0.00 46 PRO A N 16
ATOM 18299 C CA . PRO A 1 46 ? 9.370 2.902 -4.013 1.00 0.00 46 PRO A CA 16
ATOM 18300 C C . PRO A 1 46 ? 8.243 3.705 -3.374 1.00 0.00 46 PRO A C 16
ATOM 18301 O O . PRO A 1 46 ? 8.484 4.569 -2.530 1.00 0.00 46 PRO A O 16
ATOM 18312 N N . TYR A 1 47 ? 7.012 3.416 -3.781 1.00 0.00 47 TYR A N 16
ATOM 18313 C CA . TYR A 1 47 ? 5.847 4.113 -3.248 1.00 0.00 47 TYR A CA 16
ATOM 18314 C C . TYR A 1 47 ? 4.694 3.143 -3.008 1.00 0.00 47 TYR A C 16
ATOM 18315 O O . TYR A 1 47 ? 4.230 2.471 -3.929 1.00 0.00 47 TYR A O 16
ATOM 18333 N N . LYS A 1 48 ? 4.236 3.076 -1.763 1.00 0.00 48 LYS A N 16
ATOM 18334 C CA . LYS A 1 48 ? 3.136 2.191 -1.398 1.00 0.00 48 LYS A CA 16
ATOM 18335 C C . LYS A 1 48 ? 2.192 2.873 -0.414 1.00 0.00 48 LYS A C 16
ATOM 18336 O O . LYS A 1 48 ? 2.576 3.189 0.713 1.00 0.00 48 LYS A O 16
ATOM 18355 N N . CYS A 1 49 ? 0.955 3.096 -0.845 1.00 0.00 49 CYS A N 16
ATOM 18356 C CA . CYS A 1 49 ? -0.045 3.740 -0.002 1.00 0.00 49 CYS A CA 16
ATOM 18357 C C . CYS A 1 49 ? -0.645 2.745 0.987 1.00 0.00 49 CYS A C 16
ATOM 18358 O O . CYS A 1 49 ? -1.259 1.754 0.592 1.00 0.00 49 CYS A O 16
ATOM 18365 N N . ASP A 1 50 ? -0.462 3.016 2.275 1.00 0.00 50 ASP A N 16
ATOM 18366 C CA . ASP A 1 50 ? -0.986 2.146 3.321 1.00 0.00 50 ASP A CA 16
ATOM 18367 C C . ASP A 1 50 ? -2.491 2.332 3.480 1.00 0.00 50 ASP A C 16
ATOM 18368 O O . ASP A 1 50 ? -3.228 1.366 3.677 1.00 0.00 50 ASP A O 16
ATOM 18377 N N . GLU A 1 51 ? -2.940 3.580 3.394 1.00 0.00 51 GLU A N 16
ATOM 18378 C CA . GLU A 1 51 ? -4.358 3.892 3.531 1.00 0.00 51 GLU A CA 16
ATOM 18379 C C . GLU A 1 51 ? -5.213 2.880 2.774 1.00 0.00 51 GLU A C 16
ATOM 18380 O O . GLU A 1 51 ? -6.113 2.261 3.343 1.00 0.00 51 GLU A O 16
ATOM 18392 N N . CYS A 1 52 ? -4.927 2.717 1.487 1.00 0.00 52 CYS A N 16
ATOM 18393 C CA . CYS A 1 52 ? -5.668 1.782 0.650 1.00 0.00 52 CYS A CA 16
ATOM 18394 C C . CYS A 1 52 ? -4.876 0.495 0.438 1.00 0.00 52 CYS A C 16
ATOM 18395 O O . CYS A 1 52 ? -5.418 -0.605 0.543 1.00 0.00 52 CYS A O 16
ATOM 18402 N N . GLY A 1 53 ? -3.588 0.642 0.140 1.00 0.00 53 GLY A N 16
ATOM 18403 C CA . GLY A 1 53 ? -2.742 -0.516 -0.082 1.00 0.00 53 GLY A CA 16
ATOM 18404 C C . GLY A 1 53 ? -2.347 -0.675 -1.537 1.00 0.00 53 GLY A C 16
ATOM 18405 O O . GLY A 1 53 ? -2.163 -1.793 -2.020 1.00 0.00 53 GLY A O 16
ATOM 18409 N N . LYS A 1 54 ? -2.217 0.445 -2.239 1.00 0.00 54 LYS A N 16
ATOM 18410 C CA . LYS A 1 54 ? -1.842 0.427 -3.648 1.00 0.00 54 LYS A CA 16
ATOM 18411 C C . LYS A 1 54 ? -0.368 0.778 -3.823 1.00 0.00 54 LYS A C 16
ATOM 18412 O O . LYS A 1 54 ? 0.196 1.540 -3.038 1.00 0.00 54 LYS A O 16
ATOM 18431 N N . ALA A 1 55 ? 0.250 0.218 -4.858 1.00 0.00 55 ALA A N 16
ATOM 18432 C CA . ALA A 1 55 ? 1.657 0.476 -5.138 1.00 0.00 55 ALA A CA 16
ATOM 18433 C C . ALA A 1 55 ? 1.831 1.173 -6.483 1.00 0.00 55 ALA A C 16
ATOM 18434 O O . ALA A 1 55 ? 1.118 0.879 -7.442 1.00 0.00 55 ALA A O 16
ATOM 18441 N N . PHE A 1 56 ? 2.782 2.099 -6.545 1.00 0.00 56 PHE A N 16
ATOM 18442 C CA . PHE A 1 56 ? 3.048 2.840 -7.773 1.00 0.00 56 PHE A CA 16
ATOM 18443 C C . PHE A 1 56 ? 4.548 3.026 -7.982 1.00 0.00 56 PHE A C 16
ATOM 18444 O O . PHE A 1 56 ? 5.314 3.110 -7.021 1.00 0.00 56 PHE A O 16
ATOM 18461 N N . ILE A 1 57 ? 4.961 3.087 -9.243 1.00 0.00 57 ILE A N 16
ATOM 18462 C CA . ILE A 1 57 ? 6.368 3.263 -9.579 1.00 0.00 57 ILE A CA 16
ATOM 18463 C C . ILE A 1 57 ? 6.762 4.736 -9.543 1.00 0.00 57 ILE A C 16
ATOM 18464 O O . ILE A 1 57 ? 7.628 5.138 -8.767 1.00 0.00 57 ILE A O 16
ATOM 18480 N N . GLN A 1 58 ? 6.118 5.536 -10.387 1.00 0.00 58 GLN A N 16
ATOM 18481 C CA . GLN A 1 58 ? 6.401 6.965 -10.451 1.00 0.00 58 GLN A CA 16
ATOM 18482 C C . GLN A 1 58 ? 6.020 7.654 -9.145 1.00 0.00 58 GLN A C 16
ATOM 18483 O O . GLN A 1 58 ? 5.445 7.034 -8.250 1.00 0.00 58 GLN A O 16
ATOM 18497 N N . ARG A 1 59 ? 6.346 8.938 -9.042 1.00 0.00 59 ARG A N 16
ATOM 18498 C CA . ARG A 1 59 ? 6.039 9.711 -7.844 1.00 0.00 59 ARG A CA 16
ATOM 18499 C C . ARG A 1 59 ? 4.633 10.298 -7.921 1.00 0.00 59 ARG A C 16
ATOM 18500 O O . ARG A 1 59 ? 3.794 10.040 -7.058 1.00 0.00 59 ARG A O 16
ATOM 18521 N N . SER A 1 60 ? 4.383 11.088 -8.960 1.00 0.00 60 SER A N 16
ATOM 18522 C CA . SER A 1 60 ? 3.080 11.715 -9.147 1.00 0.00 60 SER A CA 16
ATOM 18523 C C . SER A 1 60 ? 1.962 10.680 -9.066 1.00 0.00 60 SER A C 16
ATOM 18524 O O . SER A 1 60 ? 0.960 10.885 -8.380 1.00 0.00 60 SER A O 16
ATOM 18532 N N . HIS A 1 61 ? 2.142 9.567 -9.770 1.00 0.00 61 HIS A N 16
ATOM 18533 C CA . HIS A 1 61 ? 1.149 8.498 -9.778 1.00 0.00 61 HIS A CA 16
ATOM 18534 C C . HIS A 1 61 ? 0.464 8.384 -8.419 1.00 0.00 61 HIS A C 16
ATOM 18535 O O . HIS A 1 61 ? -0.722 8.060 -8.336 1.00 0.00 61 HIS A O 16
ATOM 18549 N N . LEU A 1 62 ? 1.216 8.652 -7.358 1.00 0.00 62 LEU A N 16
ATOM 18550 C CA . LEU A 1 62 ? 0.681 8.578 -6.003 1.00 0.00 62 LEU A CA 16
ATOM 18551 C C . LEU A 1 62 ? 0.186 9.944 -5.538 1.00 0.00 62 LEU A C 16
ATOM 18552 O O . LEU A 1 62 ? -0.844 10.048 -4.872 1.00 0.00 62 LEU A O 16
ATOM 18568 N N . ILE A 1 63 ? 0.925 10.989 -5.896 1.00 0.00 63 ILE A N 16
ATOM 18569 C CA . ILE A 1 63 ? 0.559 12.348 -5.518 1.00 0.00 63 ILE A CA 16
ATOM 18570 C C . ILE A 1 63 ? -0.904 12.632 -5.838 1.00 0.00 63 ILE A C 16
ATOM 18571 O O . ILE A 1 63 ? -1.589 13.332 -5.094 1.00 0.00 63 ILE A O 16
ATOM 18587 N N . GLY A 1 64 ? -1.378 12.082 -6.952 1.00 0.00 64 GLY A N 16
ATOM 18588 C CA . GLY A 1 64 ? -2.759 12.286 -7.351 1.00 0.00 64 GLY A CA 16
ATOM 18589 C C . GLY A 1 64 ? -3.709 11.323 -6.667 1.00 0.00 64 GLY A C 16
ATOM 18590 O O . GLY A 1 64 ? -4.776 11.720 -6.198 1.00 0.00 64 GLY A O 16
ATOM 18594 N N . HIS A 1 65 ? -3.322 10.053 -6.610 1.00 0.00 65 HIS A N 16
ATOM 18595 C CA . HIS A 1 65 ? -4.148 9.030 -5.979 1.00 0.00 65 HIS A CA 16
ATOM 18596 C C . HIS A 1 65 ? -4.611 9.482 -4.597 1.00 0.00 65 HIS A C 16
ATOM 18597 O O . HIS A 1 65 ? -5.770 9.289 -4.226 1.00 0.00 65 HIS A O 16
ATOM 18611 N N . HIS A 1 66 ? -3.700 10.084 -3.840 1.00 0.00 66 HIS A N 16
ATOM 18612 C CA . HIS A 1 66 ? -4.015 10.563 -2.499 1.00 0.00 66 HIS A CA 16
ATOM 18613 C C . HIS A 1 66 ? -5.422 11.151 -2.449 1.00 0.00 66 HIS A C 16
ATOM 18614 O O . HIS A 1 66 ? -6.127 11.016 -1.449 1.00 0.00 66 HIS A O 16
ATOM 18628 N N . ARG A 1 67 ? -5.824 11.804 -3.535 1.00 0.00 67 ARG A N 16
ATOM 18629 C CA . ARG A 1 67 ? -7.145 12.415 -3.614 1.00 0.00 67 ARG A CA 16
ATOM 18630 C C . ARG A 1 67 ? -8.189 11.544 -2.919 1.00 0.00 67 ARG A C 16
ATOM 18631 O O . ARG A 1 67 ? -9.007 12.038 -2.143 1.00 0.00 67 ARG A O 16
ATOM 18652 N N . VAL A 1 68 ? -8.153 10.246 -3.203 1.00 0.00 68 VAL A N 16
ATOM 18653 C CA . VAL A 1 68 ? -9.095 9.307 -2.606 1.00 0.00 68 VAL A CA 16
ATOM 18654 C C . VAL A 1 68 ? -9.245 9.556 -1.110 1.00 0.00 68 VAL A C 16
ATOM 18655 O O . VAL A 1 68 ? -10.359 9.669 -0.597 1.00 0.00 68 VAL A O 16
ATOM 18668 N N . HIS A 1 69 ? -8.116 9.642 -0.413 1.00 0.00 69 HIS A N 16
ATOM 18669 C CA . HIS A 1 69 ? -8.122 9.879 1.026 1.00 0.00 69 HIS A CA 16
ATOM 18670 C C . HIS A 1 69 ? -8.062 11.373 1.330 1.00 0.00 69 HIS A C 16
ATOM 18671 O O . HIS A 1 69 ? -7.835 12.191 0.438 1.00 0.00 69 HIS A O 16
ATOM 18685 N N . THR A 1 70 ? -8.268 11.723 2.596 1.00 0.00 70 THR A N 16
ATOM 18686 C CA . THR A 1 70 ? -8.240 13.118 3.018 1.00 0.00 70 THR A CA 16
ATOM 18687 C C . THR A 1 70 ? -7.870 13.239 4.492 1.00 0.00 70 THR A C 16
ATOM 18688 O O . THR A 1 70 ? -8.487 12.612 5.351 1.00 0.00 70 THR A O 16
ATOM 18699 N N . GLY A 1 71 ? -6.857 14.052 4.778 1.00 0.00 71 GLY A N 16
ATOM 18700 C CA . GLY A 1 71 ? -6.423 14.241 6.150 1.00 0.00 71 GLY A CA 16
ATOM 18701 C C . GLY A 1 71 ? -5.792 15.601 6.376 1.00 0.00 71 GLY A C 16
ATOM 18702 O O . GLY A 1 71 ? -5.898 16.490 5.531 1.00 0.00 71 GLY A O 16
ATOM 18706 N N . SER A 1 72 ? -5.135 15.764 7.520 1.00 0.00 72 SER A N 16
ATOM 18707 C CA . SER A 1 72 ? -4.490 17.027 7.857 1.00 0.00 72 SER A CA 16
ATOM 18708 C C . SER A 1 72 ? -2.997 16.975 7.547 1.00 0.00 72 SER A C 16
ATOM 18709 O O . SER A 1 72 ? -2.296 16.054 7.965 1.00 0.00 72 SER A O 16
ATOM 18717 N N . GLY A 1 73 ? -2.517 17.971 6.809 1.00 0.00 73 GLY A N 16
ATOM 18718 C CA . GLY A 1 73 ? -1.110 18.020 6.454 1.00 0.00 73 GLY A CA 16
ATOM 18719 C C . GLY A 1 73 ? -0.893 18.354 4.991 1.00 0.00 73 GLY A C 16
ATOM 18720 O O . GLY A 1 73 ? -1.750 18.945 4.333 1.00 0.00 73 GLY A O 16
ATOM 18724 N N . PRO A 1 74 ? 0.278 17.972 4.461 1.00 0.00 74 PRO A N 16
ATOM 18725 C CA . PRO A 1 74 ? 0.633 18.225 3.061 1.00 0.00 74 PRO A CA 16
ATOM 18726 C C . PRO A 1 74 ? -0.191 17.384 2.093 1.00 0.00 74 PRO A C 16
ATOM 18727 O O . PRO A 1 74 ? 0.205 16.278 1.725 1.00 0.00 74 PRO A O 16
ATOM 18738 N N . SER A 1 75 ? -1.338 17.915 1.683 1.00 0.00 75 SER A N 16
ATOM 18739 C CA . SER A 1 75 ? -2.220 17.211 0.759 1.00 0.00 75 SER A CA 16
ATOM 18740 C C . SER A 1 75 ? -3.318 18.137 0.244 1.00 0.00 75 SER A C 16
ATOM 18741 O O . SER A 1 75 ? -3.856 18.955 0.990 1.00 0.00 75 SER A O 16
ATOM 18749 N N . SER A 1 76 ? -3.645 18.001 -1.037 1.00 0.00 76 SER A N 16
ATOM 18750 C CA . SER A 1 76 ? -4.676 18.827 -1.654 1.00 0.00 76 SER A CA 16
ATOM 18751 C C . SER A 1 76 ? -5.817 17.964 -2.187 1.00 0.00 76 SER A C 16
ATOM 18752 O O . SER A 1 76 ? -5.595 17.023 -2.948 1.00 0.00 76 SER A O 16
ATOM 18760 N N . GLY A 1 77 ? -7.039 18.293 -1.780 1.00 0.00 77 GLY A N 16
ATOM 18761 C CA . GLY A 1 77 ? -8.197 17.540 -2.225 1.00 0.00 77 GLY A CA 16
ATOM 18762 C C . GLY A 1 77 ? -8.974 16.936 -1.073 1.00 0.00 77 GLY A C 16
ATOM 18763 O O . GLY A 1 77 ? -8.760 17.338 0.070 1.00 0.00 77 GLY A O 16
ATOM 18769 N N . GLY A 1 1 ? -15.292 23.053 3.802 1.00 0.00 1 GLY A N 17
ATOM 18770 C CA . GLY A 1 1 ? -16.365 22.916 2.835 1.00 0.00 1 GLY A CA 17
ATOM 18771 C C . GLY A 1 1 ? -17.383 21.869 3.244 1.00 0.00 1 GLY A C 17
ATOM 18772 O O . GLY A 1 1 ? -17.235 20.690 2.920 1.00 0.00 1 GLY A O 17
ATOM 18776 N N . SER A 1 2 ? -18.418 22.299 3.957 1.00 0.00 2 SER A N 17
ATOM 18777 C CA . SER A 1 2 ? -19.462 21.389 4.415 1.00 0.00 2 SER A CA 17
ATOM 18778 C C . SER A 1 2 ? -20.607 21.325 3.409 1.00 0.00 2 SER A C 17
ATOM 18779 O O . SER A 1 2 ? -21.779 21.325 3.784 1.00 0.00 2 SER A O 17
ATOM 18787 N N . SER A 1 3 ? -20.257 21.270 2.127 1.00 0.00 3 SER A N 17
ATOM 18788 C CA . SER A 1 3 ? -21.255 21.210 1.065 1.00 0.00 3 SER A CA 17
ATOM 18789 C C . SER A 1 3 ? -21.222 19.854 0.365 1.00 0.00 3 SER A C 17
ATOM 18790 O O . SER A 1 3 ? -20.380 19.609 -0.498 1.00 0.00 3 SER A O 17
ATOM 18798 N N . GLY A 1 4 ? -22.145 18.976 0.746 1.00 0.00 4 GLY A N 17
ATOM 18799 C CA . GLY A 1 4 ? -22.205 17.656 0.146 1.00 0.00 4 GLY A CA 17
ATOM 18800 C C . GLY A 1 4 ? -22.387 16.559 1.176 1.00 0.00 4 GLY A C 17
ATOM 18801 O O . GLY A 1 4 ? -23.478 16.008 1.320 1.00 0.00 4 GLY A O 17
ATOM 18805 N N . SER A 1 5 ? -21.314 16.239 1.893 1.00 0.00 5 SER A N 17
ATOM 18806 C CA . SER A 1 5 ? -21.359 15.196 2.911 1.00 0.00 5 SER A CA 17
ATOM 18807 C C . SER A 1 5 ? -21.133 15.784 4.301 1.00 0.00 5 SER A C 17
ATOM 18808 O O . SER A 1 5 ? -20.108 16.414 4.562 1.00 0.00 5 SER A O 17
ATOM 18816 N N . SER A 1 6 ? -22.099 15.573 5.189 1.00 0.00 6 SER A N 17
ATOM 18817 C CA . SER A 1 6 ? -22.009 16.085 6.552 1.00 0.00 6 SER A CA 17
ATOM 18818 C C . SER A 1 6 ? -20.828 15.462 7.289 1.00 0.00 6 SER A C 17
ATOM 18819 O O . SER A 1 6 ? -20.632 14.248 7.259 1.00 0.00 6 SER A O 17
ATOM 18827 N N . GLY A 1 7 ? -20.041 16.305 7.951 1.00 0.00 7 GLY A N 17
ATOM 18828 C CA . GLY A 1 7 ? -18.887 15.820 8.687 1.00 0.00 7 GLY A CA 17
ATOM 18829 C C . GLY A 1 7 ? -18.071 16.945 9.292 1.00 0.00 7 GLY A C 17
ATOM 18830 O O . GLY A 1 7 ? -18.158 18.091 8.850 1.00 0.00 7 GLY A O 17
ATOM 18834 N N . ARG A 1 8 ? -17.277 16.619 10.307 1.00 0.00 8 ARG A N 17
ATOM 18835 C CA . ARG A 1 8 ? -16.444 17.611 10.975 1.00 0.00 8 ARG A CA 17
ATOM 18836 C C . ARG A 1 8 ? -14.965 17.268 10.827 1.00 0.00 8 ARG A C 17
ATOM 18837 O O . ARG A 1 8 ? -14.482 16.295 11.405 1.00 0.00 8 ARG A O 17
ATOM 18858 N N . SER A 1 9 ? -14.251 18.075 10.047 1.00 0.00 9 SER A N 17
ATOM 18859 C CA . SER A 1 9 ? -12.828 17.854 9.819 1.00 0.00 9 SER A CA 17
ATOM 18860 C C . SER A 1 9 ? -11.999 18.977 10.435 1.00 0.00 9 SER A C 17
ATOM 18861 O O . SER A 1 9 ? -11.767 20.008 9.804 1.00 0.00 9 SER A O 17
ATOM 18869 N N . GLU A 1 10 ? -11.555 18.768 11.670 1.00 0.00 10 GLU A N 17
ATOM 18870 C CA . GLU A 1 10 ? -10.753 19.763 12.372 1.00 0.00 10 GLU A CA 17
ATOM 18871 C C . GLU A 1 10 ? -9.280 19.642 11.990 1.00 0.00 10 GLU A C 17
ATOM 18872 O O . GLU A 1 10 ? -8.548 18.827 12.552 1.00 0.00 10 GLU A O 17
ATOM 18884 N N . TRP A 1 11 ? -8.854 20.457 11.033 1.00 0.00 11 TRP A N 17
ATOM 18885 C CA . TRP A 1 11 ? -7.469 20.441 10.575 1.00 0.00 11 TRP A CA 17
ATOM 18886 C C . TRP A 1 11 ? -6.536 20.997 11.646 1.00 0.00 11 TRP A C 17
ATOM 18887 O O . TRP A 1 11 ? -5.435 20.484 11.847 1.00 0.00 11 TRP A O 17
ATOM 18908 N N . GLN A 1 12 ? -6.983 22.046 12.328 1.00 0.00 12 GLN A N 17
ATOM 18909 C CA . GLN A 1 12 ? -6.186 22.670 13.377 1.00 0.00 12 GLN A CA 17
ATOM 18910 C C . GLN A 1 12 ? -5.367 21.628 14.132 1.00 0.00 12 GLN A C 17
ATOM 18911 O O . GLN A 1 12 ? -4.165 21.796 14.330 1.00 0.00 12 GLN A O 17
ATOM 18925 N N . GLN A 1 13 ? -6.028 20.553 14.549 1.00 0.00 13 GLN A N 17
ATOM 18926 C CA . GLN A 1 13 ? -5.360 19.484 15.283 1.00 0.00 13 GLN A CA 17
ATOM 18927 C C . GLN A 1 13 ? -4.725 18.481 14.326 1.00 0.00 13 GLN A C 17
ATOM 18928 O O . GLN A 1 13 ? -5.373 17.530 13.889 1.00 0.00 13 GLN A O 17
ATOM 18942 N N . ARG A 1 14 ? -3.454 18.700 14.005 1.00 0.00 14 ARG A N 17
ATOM 18943 C CA . ARG A 1 14 ? -2.732 17.816 13.098 1.00 0.00 14 ARG A CA 17
ATOM 18944 C C . ARG A 1 14 ? -1.987 16.734 13.873 1.00 0.00 14 ARG A C 17
ATOM 18945 O O . ARG A 1 14 ? -1.202 17.031 14.774 1.00 0.00 14 ARG A O 17
ATOM 18966 N N . GLU A 1 15 ? -2.238 15.478 13.517 1.00 0.00 15 GLU A N 17
ATOM 18967 C CA . GLU A 1 15 ? -1.592 14.352 14.180 1.00 0.00 15 GLU A CA 17
ATOM 18968 C C . GLU A 1 15 ? -0.081 14.556 14.250 1.00 0.00 15 GLU A C 17
ATOM 18969 O O . GLU A 1 15 ? 0.466 15.449 13.602 1.00 0.00 15 GLU A O 17
ATOM 18981 N N . ARG A 1 16 ? 0.587 13.722 15.040 1.00 0.00 16 ARG A N 17
ATOM 18982 C CA . ARG A 1 16 ? 2.034 13.811 15.196 1.00 0.00 16 ARG A CA 17
ATOM 18983 C C . ARG A 1 16 ? 2.712 12.531 14.717 1.00 0.00 16 ARG A C 17
ATOM 18984 O O . ARG A 1 16 ? 2.047 11.585 14.295 1.00 0.00 16 ARG A O 17
ATOM 19005 N N . ARG A 1 17 ? 4.039 12.509 14.786 1.00 0.00 17 ARG A N 17
ATOM 19006 C CA . ARG A 1 17 ? 4.808 11.346 14.358 1.00 0.00 17 ARG A CA 17
ATOM 19007 C C . ARG A 1 17 ? 5.933 11.046 15.344 1.00 0.00 17 ARG A C 17
ATOM 19008 O O . ARG A 1 17 ? 6.480 11.952 15.973 1.00 0.00 17 ARG A O 17
ATOM 19029 N N . ARG A 1 18 ? 6.273 9.767 15.474 1.00 0.00 18 ARG A N 17
ATOM 19030 C CA . ARG A 1 18 ? 7.331 9.347 16.384 1.00 0.00 18 ARG A CA 17
ATOM 19031 C C . ARG A 1 18 ? 8.562 8.884 15.610 1.00 0.00 18 ARG A C 17
ATOM 19032 O O . ARG A 1 18 ? 9.672 9.363 15.844 1.00 0.00 18 ARG A O 17
ATOM 19053 N N . TYR A 1 19 ? 8.358 7.950 14.688 1.00 0.00 19 TYR A N 17
ATOM 19054 C CA . TYR A 1 19 ? 9.451 7.420 13.882 1.00 0.00 19 TYR A CA 17
ATOM 19055 C C . TYR A 1 19 ? 9.408 7.987 12.466 1.00 0.00 19 TYR A C 17
ATOM 19056 O O . TYR A 1 19 ? 8.368 8.455 12.002 1.00 0.00 19 TYR A O 17
ATOM 19074 N N . LYS A 1 20 ? 10.547 7.942 11.783 1.00 0.00 20 LYS A N 17
ATOM 19075 C CA . LYS A 1 20 ? 10.642 8.449 10.419 1.00 0.00 20 LYS A CA 17
ATOM 19076 C C . LYS A 1 20 ? 11.752 7.738 9.651 1.00 0.00 20 LYS A C 17
ATOM 19077 O O . LYS A 1 20 ? 12.775 7.362 10.224 1.00 0.00 20 LYS A O 17
ATOM 19096 N N . CYS A 1 21 ? 11.544 7.558 8.351 1.00 0.00 21 CYS A N 17
ATOM 19097 C CA . CYS A 1 21 ? 12.527 6.894 7.504 1.00 0.00 21 CYS A CA 17
ATOM 19098 C C . CYS A 1 21 ? 13.310 7.911 6.678 1.00 0.00 21 CYS A C 17
ATOM 19099 O O . CYS A 1 21 ? 13.049 8.094 5.489 1.00 0.00 21 CYS A O 17
ATOM 19106 N N . ASP A 1 22 ? 14.270 8.570 7.318 1.00 0.00 22 ASP A N 17
ATOM 19107 C CA . ASP A 1 22 ? 15.092 9.568 6.643 1.00 0.00 22 ASP A CA 17
ATOM 19108 C C . ASP A 1 22 ? 15.433 9.123 5.224 1.00 0.00 22 ASP A C 17
ATOM 19109 O O . ASP A 1 22 ? 15.609 9.949 4.330 1.00 0.00 22 ASP A O 17
ATOM 19118 N N . GLU A 1 23 ? 15.525 7.811 5.027 1.00 0.00 23 GLU A N 17
ATOM 19119 C CA . GLU A 1 23 ? 15.846 7.257 3.717 1.00 0.00 23 GLU A CA 17
ATOM 19120 C C . GLU A 1 23 ? 14.962 7.871 2.635 1.00 0.00 23 GLU A C 17
ATOM 19121 O O . GLU A 1 23 ? 15.446 8.277 1.578 1.00 0.00 23 GLU A O 17
ATOM 19133 N N . CYS A 1 24 ? 13.663 7.934 2.906 1.00 0.00 24 CYS A N 17
ATOM 19134 C CA . CYS A 1 24 ? 12.710 8.497 1.957 1.00 0.00 24 CYS A CA 17
ATOM 19135 C C . CYS A 1 24 ? 11.985 9.696 2.561 1.00 0.00 24 CYS A C 17
ATOM 19136 O O . CYS A 1 24 ? 11.854 10.741 1.924 1.00 0.00 24 CYS A O 17
ATOM 19143 N N . GLY A 1 25 ? 11.516 9.538 3.795 1.00 0.00 25 GLY A N 17
ATOM 19144 C CA . GLY A 1 25 ? 10.810 10.615 4.464 1.00 0.00 25 GLY A CA 17
ATOM 19145 C C . GLY A 1 25 ? 9.493 10.161 5.063 1.00 0.00 25 GLY A C 17
ATOM 19146 O O . GLY A 1 25 ? 8.677 10.982 5.482 1.00 0.00 25 GLY A O 17
ATOM 19150 N N . LYS A 1 26 ? 9.284 8.850 5.103 1.00 0.00 26 LYS A N 17
ATOM 19151 C CA . LYS A 1 26 ? 8.057 8.287 5.654 1.00 0.00 26 LYS A CA 17
ATOM 19152 C C . LYS A 1 26 ? 8.047 8.389 7.176 1.00 0.00 26 LYS A C 17
ATOM 19153 O O . LYS A 1 26 ? 9.083 8.627 7.799 1.00 0.00 26 LYS A O 17
ATOM 19172 N N . SER A 1 27 ? 6.872 8.208 7.770 1.00 0.00 27 SER A N 17
ATOM 19173 C CA . SER A 1 27 ? 6.728 8.282 9.219 1.00 0.00 27 SER A CA 17
ATOM 19174 C C . SER A 1 27 ? 5.704 7.266 9.716 1.00 0.00 27 SER A C 17
ATOM 19175 O O . SER A 1 27 ? 4.613 7.142 9.157 1.00 0.00 27 SER A O 17
ATOM 19183 N N . PHE A 1 28 ? 6.062 6.541 10.770 1.00 0.00 28 PHE A N 17
ATOM 19184 C CA . PHE A 1 28 ? 5.176 5.535 11.343 1.00 0.00 28 PHE A CA 17
ATOM 19185 C C . PHE A 1 28 ? 5.085 5.690 12.858 1.00 0.00 28 PHE A C 17
ATOM 19186 O O . PHE A 1 28 ? 6.064 6.039 13.517 1.00 0.00 28 PHE A O 17
ATOM 19203 N N . SER A 1 29 ? 3.901 5.428 13.403 1.00 0.00 29 SER A N 17
ATOM 19204 C CA . SER A 1 29 ? 3.680 5.542 14.840 1.00 0.00 29 SER A CA 17
ATOM 19205 C C . SER A 1 29 ? 4.459 4.471 15.597 1.00 0.00 29 SER A C 17
ATOM 19206 O O . SER A 1 29 ? 5.101 4.752 16.609 1.00 0.00 29 SER A O 17
ATOM 19214 N N . HIS A 1 30 ? 4.398 3.240 15.098 1.00 0.00 30 HIS A N 17
ATOM 19215 C CA . HIS A 1 30 ? 5.098 2.125 15.726 1.00 0.00 30 HIS A CA 17
ATOM 19216 C C . HIS A 1 30 ? 6.406 1.827 15.000 1.00 0.00 30 HIS A C 17
ATOM 19217 O O . HIS A 1 30 ? 6.497 1.969 13.781 1.00 0.00 30 HIS A O 17
ATOM 19231 N N . SER A 1 31 ? 7.417 1.414 15.758 1.00 0.00 31 SER A N 17
ATOM 19232 C CA . SER A 1 31 ? 8.722 1.101 15.187 1.00 0.00 31 SER A CA 17
ATOM 19233 C C . SER A 1 31 ? 8.650 -0.157 14.326 1.00 0.00 31 SER A C 17
ATOM 19234 O O . SER A 1 31 ? 9.053 -0.150 13.163 1.00 0.00 31 SER A O 17
ATOM 19242 N N . SER A 1 32 ? 8.134 -1.235 14.907 1.00 0.00 32 SER A N 17
ATOM 19243 C CA . SER A 1 32 ? 8.013 -2.502 14.195 1.00 0.00 32 SER A CA 17
ATOM 19244 C C . SER A 1 32 ? 7.562 -2.275 12.755 1.00 0.00 32 SER A C 17
ATOM 19245 O O . SER A 1 32 ? 8.178 -2.776 11.814 1.00 0.00 32 SER A O 17
ATOM 19253 N N . ASP A 1 33 ? 6.484 -1.517 12.592 1.00 0.00 33 ASP A N 17
ATOM 19254 C CA . ASP A 1 33 ? 5.950 -1.222 11.267 1.00 0.00 33 ASP A CA 17
ATOM 19255 C C . ASP A 1 33 ? 7.028 -0.628 10.367 1.00 0.00 33 ASP A C 17
ATOM 19256 O O . ASP A 1 33 ? 7.261 -1.110 9.258 1.00 0.00 33 ASP A O 17
ATOM 19265 N N . LEU A 1 34 ? 7.683 0.423 10.850 1.00 0.00 34 LEU A N 17
ATOM 19266 C CA . LEU A 1 34 ? 8.736 1.084 10.089 1.00 0.00 34 LEU A CA 17
ATOM 19267 C C . LEU A 1 34 ? 9.748 0.070 9.564 1.00 0.00 34 LEU A C 17
ATOM 19268 O O . LEU A 1 34 ? 10.222 0.180 8.433 1.00 0.00 34 LEU A O 17
ATOM 19284 N N . SER A 1 35 ? 10.072 -0.918 10.392 1.00 0.00 35 SER A N 17
ATOM 19285 C CA . SER A 1 35 ? 11.028 -1.951 10.012 1.00 0.00 35 SER A CA 17
ATOM 19286 C C . SER A 1 35 ? 10.562 -2.689 8.761 1.00 0.00 35 SER A C 17
ATOM 19287 O O . SER A 1 35 ? 11.361 -3.013 7.882 1.00 0.00 35 SER A O 17
ATOM 19295 N N . LYS A 1 36 ? 9.261 -2.952 8.687 1.00 0.00 36 LYS A N 17
ATOM 19296 C CA . LYS A 1 36 ? 8.686 -3.650 7.544 1.00 0.00 36 LYS A CA 17
ATOM 19297 C C . LYS A 1 36 ? 8.659 -2.750 6.313 1.00 0.00 36 LYS A C 17
ATOM 19298 O O . LYS A 1 36 ? 8.651 -3.231 5.179 1.00 0.00 36 LYS A O 17
ATOM 19317 N N . HIS A 1 37 ? 8.646 -1.441 6.543 1.00 0.00 37 HIS A N 17
ATOM 19318 C CA . HIS A 1 37 ? 8.622 -0.473 5.452 1.00 0.00 37 HIS A CA 17
ATOM 19319 C C . HIS A 1 37 ? 9.974 -0.416 4.747 1.00 0.00 37 HIS A C 17
ATOM 19320 O O . HIS A 1 37 ? 10.074 -0.697 3.553 1.00 0.00 37 HIS A O 17
ATOM 19334 N N . ARG A 1 38 ? 11.010 -0.049 5.494 1.00 0.00 38 ARG A N 17
ATOM 19335 C CA . ARG A 1 38 ? 12.355 0.047 4.940 1.00 0.00 38 ARG A CA 17
ATOM 19336 C C . ARG A 1 38 ? 12.601 -1.057 3.915 1.00 0.00 38 ARG A C 17
ATOM 19337 O O . ARG A 1 38 ? 13.402 -0.895 2.994 1.00 0.00 38 ARG A O 17
ATOM 19358 N N . ARG A 1 39 ? 11.906 -2.177 4.081 1.00 0.00 39 ARG A N 17
ATOM 19359 C CA . ARG A 1 39 ? 12.050 -3.308 3.172 1.00 0.00 39 ARG A CA 17
ATOM 19360 C C . ARG A 1 39 ? 11.599 -2.933 1.763 1.00 0.00 39 ARG A C 17
ATOM 19361 O O . ARG A 1 39 ? 12.293 -3.207 0.783 1.00 0.00 39 ARG A O 17
ATOM 19382 N N . THR A 1 40 ? 10.431 -2.305 1.668 1.00 0.00 40 THR A N 17
ATOM 19383 C CA . THR A 1 40 ? 9.886 -1.894 0.381 1.00 0.00 40 THR A CA 17
ATOM 19384 C C . THR A 1 40 ? 10.963 -1.265 -0.496 1.00 0.00 40 THR A C 17
ATOM 19385 O O . THR A 1 40 ? 10.896 -1.332 -1.724 1.00 0.00 40 THR A O 17
ATOM 19396 N N . HIS A 1 41 ? 11.956 -0.653 0.141 1.00 0.00 41 HIS A N 17
ATOM 19397 C CA . HIS A 1 41 ? 13.049 -0.012 -0.582 1.00 0.00 41 HIS A CA 17
ATOM 19398 C C . HIS A 1 41 ? 13.679 -0.977 -1.581 1.00 0.00 41 HIS A C 17
ATOM 19399 O O . HIS A 1 41 ? 13.861 -0.644 -2.753 1.00 0.00 41 HIS A O 17
ATOM 19413 N N . THR A 1 42 ? 14.011 -2.176 -1.111 1.00 0.00 42 THR A N 17
ATOM 19414 C CA . THR A 1 42 ? 14.622 -3.188 -1.962 1.00 0.00 42 THR A CA 17
ATOM 19415 C C . THR A 1 42 ? 13.613 -4.264 -2.348 1.00 0.00 42 THR A C 17
ATOM 19416 O O . THR A 1 42 ? 12.807 -4.696 -1.525 1.00 0.00 42 THR A O 17
ATOM 19427 N N . GLY A 1 43 ? 13.664 -4.694 -3.605 1.00 0.00 43 GLY A N 17
ATOM 19428 C CA . GLY A 1 43 ? 12.750 -5.716 -4.078 1.00 0.00 43 GLY A CA 17
ATOM 19429 C C . GLY A 1 43 ? 11.305 -5.260 -4.049 1.00 0.00 43 GLY A C 17
ATOM 19430 O O . GLY A 1 43 ? 10.404 -6.048 -3.763 1.00 0.00 43 GLY A O 17
ATOM 19434 N N . GLU A 1 44 ? 11.083 -3.983 -4.344 1.00 0.00 44 GLU A N 17
ATOM 19435 C CA . GLU A 1 44 ? 9.737 -3.423 -4.347 1.00 0.00 44 GLU A CA 17
ATOM 19436 C C . GLU A 1 44 ? 9.736 -2.012 -4.929 1.00 0.00 44 GLU A C 17
ATOM 19437 O O . GLU A 1 44 ? 10.788 -1.459 -5.248 1.00 0.00 44 GLU A O 17
ATOM 19449 N N . LYS A 1 45 ? 8.546 -1.435 -5.063 1.00 0.00 45 LYS A N 17
ATOM 19450 C CA . LYS A 1 45 ? 8.406 -0.088 -5.605 1.00 0.00 45 LYS A CA 17
ATOM 19451 C C . LYS A 1 45 ? 8.973 0.948 -4.640 1.00 0.00 45 LYS A C 17
ATOM 19452 O O . LYS A 1 45 ? 8.862 0.823 -3.420 1.00 0.00 45 LYS A O 17
ATOM 19471 N N . PRO A 1 46 ? 9.595 1.998 -5.197 1.00 0.00 46 PRO A N 17
ATOM 19472 C CA . PRO A 1 46 ? 10.190 3.078 -4.403 1.00 0.00 46 PRO A CA 17
ATOM 19473 C C . PRO A 1 46 ? 9.136 3.941 -3.717 1.00 0.00 46 PRO A C 17
ATOM 19474 O O . PRO A 1 46 ? 9.464 4.904 -3.024 1.00 0.00 46 PRO A O 17
ATOM 19485 N N . TYR A 1 47 ? 7.870 3.589 -3.913 1.00 0.00 47 TYR A N 17
ATOM 19486 C CA . TYR A 1 47 ? 6.769 4.333 -3.314 1.00 0.00 47 TYR A CA 17
ATOM 19487 C C . TYR A 1 47 ? 5.688 3.387 -2.800 1.00 0.00 47 TYR A C 17
ATOM 19488 O O . TYR A 1 47 ? 5.342 2.405 -3.457 1.00 0.00 47 TYR A O 17
ATOM 19506 N N . LYS A 1 48 ? 5.159 3.690 -1.620 1.00 0.00 48 LYS A N 17
ATOM 19507 C CA . LYS A 1 48 ? 4.116 2.869 -1.015 1.00 0.00 48 LYS A CA 17
ATOM 19508 C C . LYS A 1 48 ? 3.258 3.695 -0.062 1.00 0.00 48 LYS A C 17
ATOM 19509 O O . LYS A 1 48 ? 3.734 4.657 0.543 1.00 0.00 48 LYS A O 17
ATOM 19528 N N . CYS A 1 49 ? 1.992 3.313 0.070 1.00 0.00 49 CYS A N 17
ATOM 19529 C CA . CYS A 1 49 ? 1.068 4.017 0.951 1.00 0.00 49 CYS A CA 17
ATOM 19530 C C . CYS A 1 49 ? 0.714 3.161 2.164 1.00 0.00 49 CYS A C 17
ATOM 19531 O O . CYS A 1 49 ? 0.912 1.946 2.158 1.00 0.00 49 CYS A O 17
ATOM 19538 N N . ASP A 1 50 ? 0.189 3.804 3.201 1.00 0.00 50 ASP A N 17
ATOM 19539 C CA . ASP A 1 50 ? -0.194 3.102 4.421 1.00 0.00 50 ASP A CA 17
ATOM 19540 C C . ASP A 1 50 ? -1.710 3.094 4.589 1.00 0.00 50 ASP A C 17
ATOM 19541 O O . ASP A 1 50 ? -2.283 2.124 5.083 1.00 0.00 50 ASP A O 17
ATOM 19550 N N . GLU A 1 51 ? -2.352 4.183 4.176 1.00 0.00 51 GLU A N 17
ATOM 19551 C CA . GLU A 1 51 ? -3.802 4.301 4.284 1.00 0.00 51 GLU A CA 17
ATOM 19552 C C . GLU A 1 51 ? -4.498 3.210 3.475 1.00 0.00 51 GLU A C 17
ATOM 19553 O O . GLU A 1 51 ? -5.400 2.534 3.970 1.00 0.00 51 GLU A O 17
ATOM 19565 N N . CYS A 1 52 ? -4.072 3.044 2.227 1.00 0.00 52 CYS A N 17
ATOM 19566 C CA . CYS A 1 52 ? -4.653 2.037 1.348 1.00 0.00 52 CYS A CA 17
ATOM 19567 C C . CYS A 1 52 ? -3.754 0.807 1.259 1.00 0.00 52 CYS A C 17
ATOM 19568 O O . CYS A 1 52 ? -4.234 -0.325 1.230 1.00 0.00 52 CYS A O 17
ATOM 19575 N N . GLY A 1 53 ? -2.446 1.040 1.218 1.00 0.00 53 GLY A N 17
ATOM 19576 C CA . GLY A 1 53 ? -1.500 -0.058 1.134 1.00 0.00 53 GLY A CA 17
ATOM 19577 C C . GLY A 1 53 ? -1.210 -0.465 -0.297 1.00 0.00 53 GLY A C 17
ATOM 19578 O O . GLY A 1 53 ? -1.164 -1.653 -0.616 1.00 0.00 53 GLY A O 17
ATOM 19582 N N . LYS A 1 54 ? -1.016 0.523 -1.164 1.00 0.00 54 LYS A N 17
ATOM 19583 C CA . LYS A 1 54 ? -0.730 0.263 -2.570 1.00 0.00 54 LYS A CA 17
ATOM 19584 C C . LYS A 1 54 ? 0.663 0.760 -2.942 1.00 0.00 54 LYS A C 17
ATOM 19585 O O . LYS A 1 54 ? 1.162 1.726 -2.367 1.00 0.00 54 LYS A O 17
ATOM 19604 N N . ALA A 1 55 ? 1.286 0.093 -3.909 1.00 0.00 55 ALA A N 17
ATOM 19605 C CA . ALA A 1 55 ? 2.619 0.469 -4.360 1.00 0.00 55 ALA A CA 17
ATOM 19606 C C . ALA A 1 55 ? 2.555 1.275 -5.653 1.00 0.00 55 ALA A C 17
ATOM 19607 O O . ALA A 1 55 ? 1.555 1.236 -6.371 1.00 0.00 55 ALA A O 17
ATOM 19614 N N . PHE A 1 56 ? 3.626 2.006 -5.943 1.00 0.00 56 PHE A N 17
ATOM 19615 C CA . PHE A 1 56 ? 3.690 2.823 -7.149 1.00 0.00 56 PHE A CA 17
ATOM 19616 C C . PHE A 1 56 ? 5.123 2.923 -7.664 1.00 0.00 56 PHE A C 17
ATOM 19617 O O . PHE A 1 56 ? 6.063 3.087 -6.885 1.00 0.00 56 PHE A O 17
ATOM 19634 N N . ILE A 1 57 ? 5.281 2.822 -8.979 1.00 0.00 57 ILE A N 17
ATOM 19635 C CA . ILE A 1 57 ? 6.599 2.902 -9.597 1.00 0.00 57 ILE A CA 17
ATOM 19636 C C . ILE A 1 57 ? 7.037 4.352 -9.774 1.00 0.00 57 ILE A C 17
ATOM 19637 O O . ILE A 1 57 ? 8.102 4.750 -9.303 1.00 0.00 57 ILE A O 17
ATOM 19653 N N . GLN A 1 58 ? 6.207 5.136 -10.455 1.00 0.00 58 GLN A N 17
ATOM 19654 C CA . GLN A 1 58 ? 6.509 6.542 -10.693 1.00 0.00 58 GLN A CA 17
ATOM 19655 C C . GLN A 1 58 ? 5.987 7.411 -9.554 1.00 0.00 58 GLN A C 17
ATOM 19656 O O . GLN A 1 58 ? 5.364 6.913 -8.616 1.00 0.00 58 GLN A O 17
ATOM 19670 N N . ARG A 1 59 ? 6.246 8.712 -9.642 1.00 0.00 59 ARG A N 17
ATOM 19671 C CA . ARG A 1 59 ? 5.803 9.650 -8.617 1.00 0.00 59 ARG A CA 17
ATOM 19672 C C . ARG A 1 59 ? 4.341 10.035 -8.827 1.00 0.00 59 ARG A C 17
ATOM 19673 O O . ARG A 1 59 ? 3.502 9.823 -7.952 1.00 0.00 59 ARG A O 17
ATOM 19694 N N . SER A 1 60 ? 4.046 10.601 -9.992 1.00 0.00 60 SER A N 17
ATOM 19695 C CA . SER A 1 60 ? 2.687 11.020 -10.316 1.00 0.00 60 SER A CA 17
ATOM 19696 C C . SER A 1 60 ? 1.671 9.987 -9.835 1.00 0.00 60 SER A C 17
ATOM 19697 O O . SER A 1 60 ? 0.544 10.329 -9.476 1.00 0.00 60 SER A O 17
ATOM 19705 N N . HIS A 1 61 ? 2.080 8.722 -9.831 1.00 0.00 61 HIS A N 17
ATOM 19706 C CA . HIS A 1 61 ? 1.207 7.639 -9.395 1.00 0.00 61 HIS A CA 17
ATOM 19707 C C . HIS A 1 61 ? 0.760 7.849 -7.951 1.00 0.00 61 HIS A C 17
ATOM 19708 O O . HIS A 1 61 ? -0.418 7.694 -7.626 1.00 0.00 61 HIS A O 17
ATOM 19722 N N . LEU A 1 62 ? 1.707 8.202 -7.089 1.00 0.00 62 LEU A N 17
ATOM 19723 C CA . LEU A 1 62 ? 1.411 8.434 -5.680 1.00 0.00 62 LEU A CA 17
ATOM 19724 C C . LEU A 1 62 ? 0.999 9.882 -5.440 1.00 0.00 62 LEU A C 17
ATOM 19725 O O . LEU A 1 62 ? 0.080 10.157 -4.668 1.00 0.00 62 LEU A O 17
ATOM 19741 N N . ILE A 1 63 ? 1.684 10.805 -6.109 1.00 0.00 63 ILE A N 17
ATOM 19742 C CA . ILE A 1 63 ? 1.386 12.225 -5.971 1.00 0.00 63 ILE A CA 17
ATOM 19743 C C . ILE A 1 63 ? -0.118 12.470 -5.928 1.00 0.00 63 ILE A C 17
ATOM 19744 O O . ILE A 1 63 ? -0.660 12.894 -4.909 1.00 0.00 63 ILE A O 17
ATOM 19760 N N . GLY A 1 64 ? -0.789 12.198 -7.044 1.00 0.00 64 GLY A N 17
ATOM 19761 C CA . GLY A 1 64 ? -2.225 12.393 -7.113 1.00 0.00 64 GLY A CA 17
ATOM 19762 C C . GLY A 1 64 ? -2.973 11.559 -6.092 1.00 0.00 64 GLY A C 17
ATOM 19763 O O . GLY A 1 64 ? -3.925 12.032 -5.470 1.00 0.00 64 GLY A O 17
ATOM 19767 N N . HIS A 1 65 ? -2.543 10.313 -5.918 1.00 0.00 65 HIS A N 17
ATOM 19768 C CA . HIS A 1 65 ? -3.180 9.410 -4.966 1.00 0.00 65 HIS A CA 17
ATOM 19769 C C . HIS A 1 65 ? -3.444 10.118 -3.640 1.00 0.00 65 HIS A C 17
ATOM 19770 O O . HIS A 1 65 ? -4.545 10.044 -3.093 1.00 0.00 65 HIS A O 17
ATOM 19784 N N . HIS A 1 66 ? -2.426 10.802 -3.127 1.00 0.00 66 HIS A N 17
ATOM 19785 C CA . HIS A 1 66 ? -2.548 11.522 -1.865 1.00 0.00 66 HIS A CA 17
ATOM 19786 C C . HIS A 1 66 ? -3.916 12.186 -1.748 1.00 0.00 66 HIS A C 17
ATOM 19787 O O . HIS A 1 66 ? -4.504 12.233 -0.667 1.00 0.00 66 HIS A O 17
ATOM 19801 N N . ARG A 1 67 ? -4.417 12.699 -2.867 1.00 0.00 67 ARG A N 17
ATOM 19802 C CA . ARG A 1 67 ? -5.715 13.362 -2.890 1.00 0.00 67 ARG A CA 17
ATOM 19803 C C . ARG A 1 67 ? -6.825 12.400 -2.476 1.00 0.00 67 ARG A C 17
ATOM 19804 O O . ARG A 1 67 ? -7.619 12.698 -1.583 1.00 0.00 67 ARG A O 17
ATOM 19825 N N . VAL A 1 68 ? -6.874 11.244 -3.131 1.00 0.00 68 VAL A N 17
ATOM 19826 C CA . VAL A 1 68 ? -7.885 10.238 -2.831 1.00 0.00 68 VAL A CA 17
ATOM 19827 C C . VAL A 1 68 ? -8.031 10.036 -1.327 1.00 0.00 68 VAL A C 17
ATOM 19828 O O . VAL A 1 68 ? -9.088 9.628 -0.844 1.00 0.00 68 VAL A O 17
ATOM 19841 N N . HIS A 1 69 ? -6.963 10.326 -0.590 1.00 0.00 69 HIS A N 17
ATOM 19842 C CA . HIS A 1 69 ? -6.973 10.178 0.861 1.00 0.00 69 HIS A CA 17
ATOM 19843 C C . HIS A 1 69 ? -7.288 11.507 1.540 1.00 0.00 69 HIS A C 17
ATOM 19844 O O . HIS A 1 69 ? -7.036 12.576 0.985 1.00 0.00 69 HIS A O 17
ATOM 19858 N N . THR A 1 70 ? -7.843 11.432 2.746 1.00 0.00 70 THR A N 17
ATOM 19859 C CA . THR A 1 70 ? -8.195 12.628 3.501 1.00 0.00 70 THR A CA 17
ATOM 19860 C C . THR A 1 70 ? -6.952 13.428 3.875 1.00 0.00 70 THR A C 17
ATOM 19861 O O . THR A 1 70 ? -5.983 12.879 4.398 1.00 0.00 70 THR A O 17
ATOM 19872 N N . GLY A 1 71 ? -6.988 14.729 3.605 1.00 0.00 71 GLY A N 17
ATOM 19873 C CA . GLY A 1 71 ? -5.858 15.584 3.921 1.00 0.00 71 GLY A CA 17
ATOM 19874 C C . GLY A 1 71 ? -5.405 15.436 5.360 1.00 0.00 71 GLY A C 17
ATOM 19875 O O . GLY A 1 71 ? -5.904 14.581 6.091 1.00 0.00 71 GLY A O 17
ATOM 19879 N N . SER A 1 72 ? -4.454 16.271 5.768 1.00 0.00 72 SER A N 17
ATOM 19880 C CA . SER A 1 72 ? -3.929 16.226 7.127 1.00 0.00 72 SER A CA 17
ATOM 19881 C C . SER A 1 72 ? -4.963 16.734 8.127 1.00 0.00 72 SER A C 17
ATOM 19882 O O . SER A 1 72 ? -6.044 17.183 7.745 1.00 0.00 72 SER A O 17
ATOM 19890 N N . GLY A 1 73 ? -4.624 16.660 9.410 1.00 0.00 73 GLY A N 17
ATOM 19891 C CA . GLY A 1 73 ? -5.533 17.116 10.445 1.00 0.00 73 GLY A CA 17
ATOM 19892 C C . GLY A 1 73 ? -6.095 15.973 11.268 1.00 0.00 73 GLY A C 17
ATOM 19893 O O . GLY A 1 73 ? -5.373 15.293 11.998 1.00 0.00 73 GLY A O 17
ATOM 19897 N N . PRO A 1 74 ? -7.412 15.749 11.155 1.00 0.00 74 PRO A N 17
ATOM 19898 C CA . PRO A 1 74 ? -8.099 14.681 11.888 1.00 0.00 74 PRO A CA 17
ATOM 19899 C C . PRO A 1 74 ? -7.721 13.294 11.381 1.00 0.00 74 PRO A C 17
ATOM 19900 O O . PRO A 1 74 ? -7.662 13.058 10.175 1.00 0.00 74 PRO A O 17
ATOM 19911 N N . SER A 1 75 ? -7.466 12.378 12.311 1.00 0.00 75 SER A N 17
ATOM 19912 C CA . SER A 1 75 ? -7.090 11.015 11.958 1.00 0.00 75 SER A CA 17
ATOM 19913 C C . SER A 1 75 ? -8.183 10.029 12.359 1.00 0.00 75 SER A C 17
ATOM 19914 O O . SER A 1 75 ? -8.460 9.839 13.543 1.00 0.00 75 SER A O 17
ATOM 19922 N N . SER A 1 76 ? -8.801 9.402 11.362 1.00 0.00 76 SER A N 17
ATOM 19923 C CA . SER A 1 76 ? -9.866 8.438 11.609 1.00 0.00 76 SER A CA 17
ATOM 19924 C C . SER A 1 76 ? -9.290 7.074 11.975 1.00 0.00 76 SER A C 17
ATOM 19925 O O . SER A 1 76 ? -8.641 6.422 11.158 1.00 0.00 76 SER A O 17
ATOM 19933 N N . GLY A 1 77 ? -9.534 6.647 13.210 1.00 0.00 77 GLY A N 17
ATOM 19934 C CA . GLY A 1 77 ? -9.033 5.363 13.664 1.00 0.00 77 GLY A CA 17
ATOM 19935 C C . GLY A 1 77 ? -7.519 5.298 13.661 1.00 0.00 77 GLY A C 17
ATOM 19936 O O . GLY A 1 77 ? -6.963 4.303 13.197 1.00 0.00 77 GLY A O 17
ATOM 19942 N N . GLY A 1 1 ? -25.667 -13.377 6.189 1.00 0.00 1 GLY A N 18
ATOM 19943 C CA . GLY A 1 1 ? -24.731 -12.275 6.313 1.00 0.00 1 GLY A CA 18
ATOM 19944 C C . GLY A 1 1 ? -25.383 -10.930 6.061 1.00 0.00 1 GLY A C 18
ATOM 19945 O O . GLY A 1 1 ? -26.544 -10.861 5.657 1.00 0.00 1 GLY A O 18
ATOM 19949 N N . SER A 1 2 ? -24.636 -9.857 6.302 1.00 0.00 2 SER A N 18
ATOM 19950 C CA . SER A 1 2 ? -25.151 -8.507 6.104 1.00 0.00 2 SER A CA 18
ATOM 19951 C C . SER A 1 2 ? -24.021 -7.539 5.765 1.00 0.00 2 SER A C 18
ATOM 19952 O O . SER A 1 2 ? -22.845 -7.901 5.810 1.00 0.00 2 SER A O 18
ATOM 19960 N N . SER A 1 3 ? -24.387 -6.307 5.427 1.00 0.00 3 SER A N 18
ATOM 19961 C CA . SER A 1 3 ? -23.405 -5.287 5.076 1.00 0.00 3 SER A CA 18
ATOM 19962 C C . SER A 1 3 ? -23.808 -3.929 5.642 1.00 0.00 3 SER A C 18
ATOM 19963 O O . SER A 1 3 ? -24.982 -3.679 5.910 1.00 0.00 3 SER A O 18
ATOM 19971 N N . GLY A 1 4 ? -22.823 -3.054 5.822 1.00 0.00 4 GLY A N 18
ATOM 19972 C CA . GLY A 1 4 ? -23.093 -1.732 6.355 1.00 0.00 4 GLY A CA 18
ATOM 19973 C C . GLY A 1 4 ? -22.270 -0.654 5.678 1.00 0.00 4 GLY A C 18
ATOM 19974 O O . GLY A 1 4 ? -21.723 -0.869 4.596 1.00 0.00 4 GLY A O 18
ATOM 19978 N N . SER A 1 5 ? -22.182 0.509 6.315 1.00 0.00 5 SER A N 18
ATOM 19979 C CA . SER A 1 5 ? -21.424 1.627 5.765 1.00 0.00 5 SER A CA 18
ATOM 19980 C C . SER A 1 5 ? -20.080 1.155 5.218 1.00 0.00 5 SER A C 18
ATOM 19981 O O . SER A 1 5 ? -19.520 0.164 5.688 1.00 0.00 5 SER A O 18
ATOM 19989 N N . SER A 1 6 ? -19.568 1.872 4.223 1.00 0.00 6 SER A N 18
ATOM 19990 C CA . SER A 1 6 ? -18.291 1.525 3.609 1.00 0.00 6 SER A CA 18
ATOM 19991 C C . SER A 1 6 ? -17.180 2.443 4.111 1.00 0.00 6 SER A C 18
ATOM 19992 O O . SER A 1 6 ? -16.115 1.982 4.518 1.00 0.00 6 SER A O 18
ATOM 20000 N N . GLY A 1 7 ? -17.439 3.747 4.077 1.00 0.00 7 GLY A N 18
ATOM 20001 C CA . GLY A 1 7 ? -16.452 4.711 4.530 1.00 0.00 7 GLY A CA 18
ATOM 20002 C C . GLY A 1 7 ? -16.947 5.542 5.697 1.00 0.00 7 GLY A C 18
ATOM 20003 O O . GLY A 1 7 ? -18.149 5.762 5.846 1.00 0.00 7 GLY A O 18
ATOM 20007 N N . ARG A 1 8 ? -16.019 6.005 6.527 1.00 0.00 8 ARG A N 18
ATOM 20008 C CA . ARG A 1 8 ? -16.367 6.815 7.689 1.00 0.00 8 ARG A CA 18
ATOM 20009 C C . ARG A 1 8 ? -15.147 7.566 8.214 1.00 0.00 8 ARG A C 18
ATOM 20010 O O . ARG A 1 8 ? -14.012 7.250 7.860 1.00 0.00 8 ARG A O 18
ATOM 20031 N N . SER A 1 9 ? -15.391 8.561 9.061 1.00 0.00 9 SER A N 18
ATOM 20032 C CA . SER A 1 9 ? -14.313 9.359 9.632 1.00 0.00 9 SER A CA 18
ATOM 20033 C C . SER A 1 9 ? -13.072 8.505 9.872 1.00 0.00 9 SER A C 18
ATOM 20034 O O . SER A 1 9 ? -13.174 7.327 10.212 1.00 0.00 9 SER A O 18
ATOM 20042 N N . GLU A 1 10 ? -11.901 9.109 9.692 1.00 0.00 10 GLU A N 18
ATOM 20043 C CA . GLU A 1 10 ? -10.640 8.403 9.888 1.00 0.00 10 GLU A CA 18
ATOM 20044 C C . GLU A 1 10 ? -10.250 8.385 11.363 1.00 0.00 10 GLU A C 18
ATOM 20045 O O . GLU A 1 10 ? -10.618 9.281 12.124 1.00 0.00 10 GLU A O 18
ATOM 20057 N N . TRP A 1 11 ? -9.504 7.361 11.759 1.00 0.00 11 TRP A N 18
ATOM 20058 C CA . TRP A 1 11 ? -9.064 7.226 13.143 1.00 0.00 11 TRP A CA 18
ATOM 20059 C C . TRP A 1 11 ? -7.673 7.821 13.333 1.00 0.00 11 TRP A C 18
ATOM 20060 O O . TRP A 1 11 ? -6.707 7.097 13.573 1.00 0.00 11 TRP A O 18
ATOM 20081 N N . GLN A 1 12 ? -7.579 9.142 13.223 1.00 0.00 12 GLN A N 18
ATOM 20082 C CA . GLN A 1 12 ? -6.305 9.832 13.382 1.00 0.00 12 GLN A CA 18
ATOM 20083 C C . GLN A 1 12 ? -6.500 11.189 14.051 1.00 0.00 12 GLN A C 18
ATOM 20084 O O . GLN A 1 12 ? -7.005 12.127 13.436 1.00 0.00 12 GLN A O 18
ATOM 20098 N N . GLN A 1 13 ? -6.097 11.283 15.314 1.00 0.00 13 GLN A N 18
ATOM 20099 C CA . GLN A 1 13 ? -6.230 12.525 16.067 1.00 0.00 13 GLN A CA 18
ATOM 20100 C C . GLN A 1 13 ? -5.039 12.727 16.998 1.00 0.00 13 GLN A C 18
ATOM 20101 O O . GLN A 1 13 ? -4.700 11.845 17.788 1.00 0.00 13 GLN A O 18
ATOM 20115 N N . ARG A 1 14 ? -4.408 13.892 16.900 1.00 0.00 14 ARG A N 18
ATOM 20116 C CA . ARG A 1 14 ? -3.254 14.209 17.732 1.00 0.00 14 ARG A CA 18
ATOM 20117 C C . ARG A 1 14 ? -2.141 13.185 17.531 1.00 0.00 14 ARG A C 18
ATOM 20118 O O . ARG A 1 14 ? -1.611 12.633 18.495 1.00 0.00 14 ARG A O 18
ATOM 20139 N N . GLU A 1 15 ? -1.793 12.936 16.272 1.00 0.00 15 GLU A N 18
ATOM 20140 C CA . GLU A 1 15 ? -0.744 11.977 15.946 1.00 0.00 15 GLU A CA 18
ATOM 20141 C C . GLU A 1 15 ? 0.495 12.212 16.804 1.00 0.00 15 GLU A C 18
ATOM 20142 O O . GLU A 1 15 ? 0.921 13.351 16.999 1.00 0.00 15 GLU A O 18
ATOM 20154 N N . ARG A 1 16 ? 1.068 11.128 17.316 1.00 0.00 16 ARG A N 18
ATOM 20155 C CA . ARG A 1 16 ? 2.257 11.216 18.155 1.00 0.00 16 ARG A CA 18
ATOM 20156 C C . ARG A 1 16 ? 3.167 10.010 17.936 1.00 0.00 16 ARG A C 18
ATOM 20157 O O . ARG A 1 16 ? 2.766 8.868 18.158 1.00 0.00 16 ARG A O 18
ATOM 20178 N N . ARG A 1 17 ? 4.395 10.274 17.499 1.00 0.00 17 ARG A N 18
ATOM 20179 C CA . ARG A 1 17 ? 5.361 9.211 17.248 1.00 0.00 17 ARG A CA 18
ATOM 20180 C C . ARG A 1 17 ? 6.771 9.659 17.623 1.00 0.00 17 ARG A C 18
ATOM 20181 O O . ARG A 1 17 ? 6.986 10.809 18.006 1.00 0.00 17 ARG A O 18
ATOM 20202 N N . ARG A 1 18 ? 7.727 8.743 17.508 1.00 0.00 18 ARG A N 18
ATOM 20203 C CA . ARG A 1 18 ? 9.115 9.043 17.836 1.00 0.00 18 ARG A CA 18
ATOM 20204 C C . ARG A 1 18 ? 10.031 8.743 16.653 1.00 0.00 18 ARG A C 18
ATOM 20205 O O . ARG A 1 18 ? 10.698 9.635 16.129 1.00 0.00 18 ARG A O 18
ATOM 20226 N N . TYR A 1 19 ? 10.057 7.481 16.237 1.00 0.00 19 TYR A N 18
ATOM 20227 C CA . TYR A 1 19 ? 10.892 7.063 15.118 1.00 0.00 19 TYR A CA 18
ATOM 20228 C C . TYR A 1 19 ? 10.302 7.533 13.792 1.00 0.00 19 TYR A C 18
ATOM 20229 O O . TYR A 1 19 ? 9.086 7.525 13.602 1.00 0.00 19 TYR A O 18
ATOM 20247 N N . LYS A 1 20 ? 11.174 7.941 12.876 1.00 0.00 20 LYS A N 18
ATOM 20248 C CA . LYS A 1 20 ? 10.742 8.414 11.566 1.00 0.00 20 LYS A CA 18
ATOM 20249 C C . LYS A 1 20 ? 11.625 7.839 10.463 1.00 0.00 20 LYS A C 18
ATOM 20250 O O . LYS A 1 20 ? 12.844 7.747 10.614 1.00 0.00 20 LYS A O 18
ATOM 20269 N N . CYS A 1 21 ? 11.003 7.456 9.353 1.00 0.00 21 CYS A N 18
ATOM 20270 C CA . CYS A 1 21 ? 11.732 6.891 8.223 1.00 0.00 21 CYS A CA 18
ATOM 20271 C C . CYS A 1 21 ? 12.128 7.982 7.232 1.00 0.00 21 CYS A C 18
ATOM 20272 O O . CYS A 1 21 ? 11.542 8.099 6.155 1.00 0.00 21 CYS A O 18
ATOM 20279 N N . ASP A 1 22 ? 13.126 8.776 7.603 1.00 0.00 22 ASP A N 18
ATOM 20280 C CA . ASP A 1 22 ? 13.602 9.857 6.746 1.00 0.00 22 ASP A CA 18
ATOM 20281 C C . ASP A 1 22 ? 13.551 9.448 5.277 1.00 0.00 22 ASP A C 18
ATOM 20282 O O . ASP A 1 22 ? 13.320 10.279 4.400 1.00 0.00 22 ASP A O 18
ATOM 20291 N N . GLU A 1 23 ? 13.771 8.163 5.018 1.00 0.00 23 GLU A N 18
ATOM 20292 C CA . GLU A 1 23 ? 13.752 7.645 3.655 1.00 0.00 23 GLU A CA 18
ATOM 20293 C C . GLU A 1 23 ? 12.513 8.128 2.907 1.00 0.00 23 GLU A C 18
ATOM 20294 O O . GLU A 1 23 ? 12.613 8.704 1.823 1.00 0.00 23 GLU A O 18
ATOM 20306 N N . CYS A 1 24 ? 11.344 7.888 3.493 1.00 0.00 24 CYS A N 18
ATOM 20307 C CA . CYS A 1 24 ? 10.084 8.296 2.883 1.00 0.00 24 CYS A CA 18
ATOM 20308 C C . CYS A 1 24 ? 9.454 9.450 3.657 1.00 0.00 24 CYS A C 18
ATOM 20309 O O . CYS A 1 24 ? 9.044 10.452 3.074 1.00 0.00 24 CYS A O 18
ATOM 20316 N N . GLY A 1 25 ? 9.381 9.300 4.977 1.00 0.00 25 GLY A N 18
ATOM 20317 C CA . GLY A 1 25 ? 8.799 10.336 5.810 1.00 0.00 25 GLY A CA 18
ATOM 20318 C C . GLY A 1 25 ? 7.681 9.814 6.689 1.00 0.00 25 GLY A C 18
ATOM 20319 O O . GLY A 1 25 ? 6.764 10.554 7.047 1.00 0.00 25 GLY A O 18
ATOM 20323 N N . LYS A 1 26 ? 7.753 8.534 7.038 1.00 0.00 26 LYS A N 18
ATOM 20324 C CA . LYS A 1 26 ? 6.739 7.911 7.881 1.00 0.00 26 LYS A CA 18
ATOM 20325 C C . LYS A 1 26 ? 7.208 7.835 9.330 1.00 0.00 26 LYS A C 18
ATOM 20326 O O . LYS A 1 26 ? 8.363 8.133 9.635 1.00 0.00 26 LYS A O 18
ATOM 20345 N N . SER A 1 27 ? 6.305 7.434 10.219 1.00 0.00 27 SER A N 18
ATOM 20346 C CA . SER A 1 27 ? 6.626 7.321 11.637 1.00 0.00 27 SER A CA 18
ATOM 20347 C C . SER A 1 27 ? 5.838 6.186 12.284 1.00 0.00 27 SER A C 18
ATOM 20348 O O . SER A 1 27 ? 4.710 5.893 11.888 1.00 0.00 27 SER A O 18
ATOM 20356 N N . PHE A 1 28 ? 6.442 5.548 13.281 1.00 0.00 28 PHE A N 18
ATOM 20357 C CA . PHE A 1 28 ? 5.799 4.444 13.984 1.00 0.00 28 PHE A CA 18
ATOM 20358 C C . PHE A 1 28 ? 6.098 4.502 15.479 1.00 0.00 28 PHE A C 18
ATOM 20359 O O . PHE A 1 28 ? 7.044 5.162 15.908 1.00 0.00 28 PHE A O 18
ATOM 20376 N N . SER A 1 29 ? 5.282 3.808 16.267 1.00 0.00 29 SER A N 18
ATOM 20377 C CA . SER A 1 29 ? 5.456 3.784 17.714 1.00 0.00 29 SER A CA 18
ATOM 20378 C C . SER A 1 29 ? 6.535 2.783 18.116 1.00 0.00 29 SER A C 18
ATOM 20379 O O . SER A 1 29 ? 7.397 3.081 18.943 1.00 0.00 29 SER A O 18
ATOM 20387 N N . HIS A 1 30 ? 6.479 1.594 17.524 1.00 0.00 30 HIS A N 18
ATOM 20388 C CA . HIS A 1 30 ? 7.452 0.548 17.819 1.00 0.00 30 HIS A CA 18
ATOM 20389 C C . HIS A 1 30 ? 8.531 0.491 16.742 1.00 0.00 30 HIS A C 18
ATOM 20390 O O . HIS A 1 30 ? 8.248 0.654 15.556 1.00 0.00 30 HIS A O 18
ATOM 20404 N N . SER A 1 31 ? 9.770 0.258 17.165 1.00 0.00 31 SER A N 18
ATOM 20405 C CA . SER A 1 31 ? 10.893 0.184 16.237 1.00 0.00 31 SER A CA 18
ATOM 20406 C C . SER A 1 31 ? 10.780 -1.048 15.344 1.00 0.00 31 SER A C 18
ATOM 20407 O O . SER A 1 31 ? 10.946 -0.963 14.128 1.00 0.00 31 SER A O 18
ATOM 20415 N N . SER A 1 32 ? 10.495 -2.192 15.958 1.00 0.00 32 SER A N 18
ATOM 20416 C CA . SER A 1 32 ? 10.363 -3.443 15.221 1.00 0.00 32 SER A CA 18
ATOM 20417 C C . SER A 1 32 ? 9.528 -3.244 13.959 1.00 0.00 32 SER A C 18
ATOM 20418 O O . SER A 1 32 ? 9.903 -3.694 12.876 1.00 0.00 32 SER A O 18
ATOM 20426 N N . ASP A 1 33 ? 8.395 -2.568 14.109 1.00 0.00 33 ASP A N 18
ATOM 20427 C CA . ASP A 1 33 ? 7.505 -2.308 12.982 1.00 0.00 33 ASP A CA 18
ATOM 20428 C C . ASP A 1 33 ? 8.231 -1.538 11.883 1.00 0.00 33 ASP A C 18
ATOM 20429 O O . ASP A 1 33 ? 8.310 -1.991 10.741 1.00 0.00 33 ASP A O 18
ATOM 20438 N N . LEU A 1 34 ? 8.759 -0.371 12.236 1.00 0.00 34 LEU A N 18
ATOM 20439 C CA . LEU A 1 34 ? 9.478 0.464 11.279 1.00 0.00 34 LEU A CA 18
ATOM 20440 C C . LEU A 1 34 ? 10.516 -0.352 10.516 1.00 0.00 34 LEU A C 18
ATOM 20441 O O . LEU A 1 34 ? 10.603 -0.274 9.291 1.00 0.00 34 LEU A O 18
ATOM 20457 N N . SER A 1 35 ? 11.299 -1.137 11.249 1.00 0.00 35 SER A N 18
ATOM 20458 C CA . SER A 1 35 ? 12.333 -1.968 10.642 1.00 0.00 35 SER A CA 18
ATOM 20459 C C . SER A 1 35 ? 11.765 -2.779 9.482 1.00 0.00 35 SER A C 18
ATOM 20460 O O . SER A 1 35 ? 12.329 -2.799 8.388 1.00 0.00 35 SER A O 18
ATOM 20468 N N . LYS A 1 36 ? 10.644 -3.448 9.728 1.00 0.00 36 LYS A N 18
ATOM 20469 C CA . LYS A 1 36 ? 9.996 -4.261 8.706 1.00 0.00 36 LYS A CA 18
ATOM 20470 C C . LYS A 1 36 ? 9.531 -3.398 7.538 1.00 0.00 36 LYS A C 18
ATOM 20471 O O . LYS A 1 36 ? 9.689 -3.771 6.375 1.00 0.00 36 LYS A O 18
ATOM 20490 N N . HIS A 1 37 ? 8.958 -2.241 7.855 1.00 0.00 37 HIS A N 18
ATOM 20491 C CA . HIS A 1 37 ? 8.471 -1.323 6.831 1.00 0.00 37 HIS A CA 18
ATOM 20492 C C . HIS A 1 37 ? 9.587 -0.953 5.858 1.00 0.00 37 HIS A C 18
ATOM 20493 O O . HIS A 1 37 ? 9.442 -1.104 4.645 1.00 0.00 37 HIS A O 18
ATOM 20507 N N . ARG A 1 38 ? 10.700 -0.467 6.399 1.00 0.00 38 ARG A N 18
ATOM 20508 C CA . ARG A 1 38 ? 11.839 -0.074 5.579 1.00 0.00 38 ARG A CA 18
ATOM 20509 C C . ARG A 1 38 ? 12.042 -1.051 4.425 1.00 0.00 38 ARG A C 18
ATOM 20510 O O . ARG A 1 38 ? 12.546 -0.680 3.365 1.00 0.00 38 ARG A O 18
ATOM 20531 N N . ARG A 1 39 ? 11.647 -2.302 4.639 1.00 0.00 39 ARG A N 18
ATOM 20532 C CA . ARG A 1 39 ? 11.786 -3.333 3.618 1.00 0.00 39 ARG A CA 18
ATOM 20533 C C . ARG A 1 39 ? 11.149 -2.888 2.305 1.00 0.00 39 ARG A C 18
ATOM 20534 O O . ARG A 1 39 ? 11.744 -3.024 1.235 1.00 0.00 39 ARG A O 18
ATOM 20555 N N . THR A 1 40 ? 9.935 -2.354 2.394 1.00 0.00 40 THR A N 18
ATOM 20556 C CA . THR A 1 40 ? 9.216 -1.890 1.214 1.00 0.00 40 THR A CA 18
ATOM 20557 C C . THR A 1 40 ? 10.130 -1.093 0.291 1.00 0.00 40 THR A C 18
ATOM 20558 O O . THR A 1 40 ? 9.924 -1.055 -0.923 1.00 0.00 40 THR A O 18
ATOM 20569 N N . HIS A 1 41 ? 11.142 -0.457 0.873 1.00 0.00 41 HIS A N 18
ATOM 20570 C CA . HIS A 1 41 ? 12.090 0.339 0.101 1.00 0.00 41 HIS A CA 18
ATOM 20571 C C . HIS A 1 41 ? 13.052 -0.560 -0.671 1.00 0.00 41 HIS A C 18
ATOM 20572 O O . HIS A 1 41 ? 14.191 -0.773 -0.254 1.00 0.00 41 HIS A O 18
ATOM 20586 N N . THR A 1 42 ? 12.586 -1.086 -1.800 1.00 0.00 42 THR A N 18
ATOM 20587 C CA . THR A 1 42 ? 13.403 -1.962 -2.629 1.00 0.00 42 THR A CA 18
ATOM 20588 C C . THR A 1 42 ? 12.714 -2.264 -3.955 1.00 0.00 42 THR A C 18
ATOM 20589 O O . THR A 1 42 ? 11.559 -2.685 -3.984 1.00 0.00 42 THR A O 18
ATOM 20600 N N . GLY A 1 43 ? 13.433 -2.046 -5.053 1.00 0.00 43 GLY A N 18
ATOM 20601 C CA . GLY A 1 43 ? 12.874 -2.301 -6.368 1.00 0.00 43 GLY A CA 18
ATOM 20602 C C . GLY A 1 43 ? 12.817 -1.052 -7.225 1.00 0.00 43 GLY A C 18
ATOM 20603 O O . GLY A 1 43 ? 13.446 -0.044 -6.907 1.00 0.00 43 GLY A O 18
ATOM 20607 N N . GLU A 1 44 ? 12.062 -1.120 -8.317 1.00 0.00 44 GLU A N 18
ATOM 20608 C CA . GLU A 1 44 ? 11.928 0.014 -9.224 1.00 0.00 44 GLU A CA 18
ATOM 20609 C C . GLU A 1 44 ? 10.623 0.763 -8.971 1.00 0.00 44 GLU A C 18
ATOM 20610 O O . GLU A 1 44 ? 9.907 1.122 -9.906 1.00 0.00 44 GLU A O 18
ATOM 20622 N N . LYS A 1 45 ? 10.318 0.994 -7.698 1.00 0.00 45 LYS A N 18
ATOM 20623 C CA . LYS A 1 45 ? 9.100 1.700 -7.319 1.00 0.00 45 LYS A CA 18
ATOM 20624 C C . LYS A 1 45 ? 9.424 3.080 -6.754 1.00 0.00 45 LYS A C 18
ATOM 20625 O O . LYS A 1 45 ? 9.429 3.295 -5.542 1.00 0.00 45 LYS A O 18
ATOM 20644 N N . PRO A 1 46 ? 9.701 4.038 -7.651 1.00 0.00 46 PRO A N 18
ATOM 20645 C CA . PRO A 1 46 ? 10.029 5.413 -7.265 1.00 0.00 46 PRO A CA 18
ATOM 20646 C C . PRO A 1 46 ? 8.827 6.158 -6.695 1.00 0.00 46 PRO A C 18
ATOM 20647 O O . PRO A 1 46 ? 8.944 7.303 -6.257 1.00 0.00 46 PRO A O 18
ATOM 20658 N N . TYR A 1 47 ? 7.672 5.501 -6.702 1.00 0.00 47 TYR A N 18
ATOM 20659 C CA . TYR A 1 47 ? 6.448 6.102 -6.188 1.00 0.00 47 TYR A CA 18
ATOM 20660 C C . TYR A 1 47 ? 5.832 5.233 -5.095 1.00 0.00 47 TYR A C 18
ATOM 20661 O O . TYR A 1 47 ? 5.694 4.020 -5.253 1.00 0.00 47 TYR A O 18
ATOM 20679 N N . LYS A 1 48 ? 5.463 5.864 -3.985 1.00 0.00 48 LYS A N 18
ATOM 20680 C CA . LYS A 1 48 ? 4.859 5.151 -2.865 1.00 0.00 48 LYS A CA 18
ATOM 20681 C C . LYS A 1 48 ? 4.142 6.118 -1.929 1.00 0.00 48 LYS A C 18
ATOM 20682 O O . LYS A 1 48 ? 4.630 7.216 -1.659 1.00 0.00 48 LYS A O 18
ATOM 20701 N N . CYS A 1 49 ? 2.980 5.703 -1.434 1.00 0.00 49 CYS A N 18
ATOM 20702 C CA . CYS A 1 49 ? 2.195 6.532 -0.526 1.00 0.00 49 CYS A CA 18
ATOM 20703 C C . CYS A 1 49 ? 2.592 6.275 0.925 1.00 0.00 49 CYS A C 18
ATOM 20704 O O . CYS A 1 49 ? 3.154 5.229 1.250 1.00 0.00 49 CYS A O 18
ATOM 20711 N N . ASP A 1 50 ? 2.295 7.237 1.792 1.00 0.00 50 ASP A N 18
ATOM 20712 C CA . ASP A 1 50 ? 2.619 7.116 3.208 1.00 0.00 50 ASP A CA 18
ATOM 20713 C C . ASP A 1 50 ? 1.392 6.700 4.013 1.00 0.00 50 ASP A C 18
ATOM 20714 O O . ASP A 1 50 ? 1.438 5.741 4.782 1.00 0.00 50 ASP A O 18
ATOM 20723 N N . GLU A 1 51 ? 0.295 7.429 3.830 1.00 0.00 51 GLU A N 18
ATOM 20724 C CA . GLU A 1 51 ? -0.944 7.136 4.541 1.00 0.00 51 GLU A CA 18
ATOM 20725 C C . GLU A 1 51 ? -1.230 5.638 4.540 1.00 0.00 51 GLU A C 18
ATOM 20726 O O . GLU A 1 51 ? -1.258 4.999 5.592 1.00 0.00 51 GLU A O 18
ATOM 20738 N N . CYS A 1 52 ? -1.443 5.083 3.351 1.00 0.00 52 CYS A N 18
ATOM 20739 C CA . CYS A 1 52 ? -1.729 3.660 3.211 1.00 0.00 52 CYS A CA 18
ATOM 20740 C C . CYS A 1 52 ? -0.442 2.841 3.246 1.00 0.00 52 CYS A C 18
ATOM 20741 O O . CYS A 1 52 ? -0.393 1.766 3.843 1.00 0.00 52 CYS A O 18
ATOM 20748 N N . GLY A 1 53 ? 0.600 3.358 2.600 1.00 0.00 53 GLY A N 18
ATOM 20749 C CA . GLY A 1 53 ? 1.873 2.662 2.569 1.00 0.00 53 GLY A CA 18
ATOM 20750 C C . GLY A 1 53 ? 1.957 1.658 1.436 1.00 0.00 53 GLY A C 18
ATOM 20751 O O . GLY A 1 53 ? 2.326 0.502 1.647 1.00 0.00 53 GLY A O 18
ATOM 20755 N N . LYS A 1 54 ? 1.614 2.098 0.230 1.00 0.00 54 LYS A N 18
ATOM 20756 C CA . LYS A 1 54 ? 1.652 1.231 -0.941 1.00 0.00 54 LYS A CA 18
ATOM 20757 C C . LYS A 1 54 ? 2.574 1.804 -2.012 1.00 0.00 54 LYS A C 18
ATOM 20758 O O . LYS A 1 54 ? 2.728 3.019 -2.127 1.00 0.00 54 LYS A O 18
ATOM 20777 N N . ALA A 1 55 ? 3.183 0.920 -2.796 1.00 0.00 55 ALA A N 18
ATOM 20778 C CA . ALA A 1 55 ? 4.087 1.338 -3.860 1.00 0.00 55 ALA A CA 18
ATOM 20779 C C . ALA A 1 55 ? 3.451 1.137 -5.231 1.00 0.00 55 ALA A C 18
ATOM 20780 O O . ALA A 1 55 ? 2.616 0.251 -5.416 1.00 0.00 55 ALA A O 18
ATOM 20787 N N . PHE A 1 56 ? 3.850 1.965 -6.191 1.00 0.00 56 PHE A N 18
ATOM 20788 C CA . PHE A 1 56 ? 3.317 1.879 -7.546 1.00 0.00 56 PHE A CA 18
ATOM 20789 C C . PHE A 1 56 ? 4.426 2.057 -8.579 1.00 0.00 56 PHE A C 18
ATOM 20790 O O . PHE A 1 56 ? 5.511 2.545 -8.262 1.00 0.00 56 PHE A O 18
ATOM 20807 N N . ILE A 1 57 ? 4.145 1.657 -9.814 1.00 0.00 57 ILE A N 18
ATOM 20808 C CA . ILE A 1 57 ? 5.118 1.773 -10.894 1.00 0.00 57 ILE A CA 18
ATOM 20809 C C . ILE A 1 57 ? 5.018 3.131 -11.580 1.00 0.00 57 ILE A C 18
ATOM 20810 O O . ILE A 1 57 ? 5.995 3.876 -11.647 1.00 0.00 57 ILE A O 18
ATOM 20826 N N . GLN A 1 58 ? 3.831 3.445 -12.088 1.00 0.00 58 GLN A N 18
ATOM 20827 C CA . GLN A 1 58 ? 3.604 4.715 -12.769 1.00 0.00 58 GLN A CA 18
ATOM 20828 C C . GLN A 1 58 ? 3.123 5.780 -11.789 1.00 0.00 58 GLN A C 18
ATOM 20829 O O . GLN A 1 58 ? 2.306 5.505 -10.910 1.00 0.00 58 GLN A O 18
ATOM 20843 N N . ARG A 1 59 ? 3.636 6.996 -11.945 1.00 0.00 59 ARG A N 18
ATOM 20844 C CA . ARG A 1 59 ? 3.260 8.102 -11.073 1.00 0.00 59 ARG A CA 18
ATOM 20845 C C . ARG A 1 59 ? 1.743 8.262 -11.022 1.00 0.00 59 ARG A C 18
ATOM 20846 O O . ARG A 1 59 ? 1.159 8.401 -9.947 1.00 0.00 59 ARG A O 18
ATOM 20867 N N . SER A 1 60 ? 1.112 8.244 -12.191 1.00 0.00 60 SER A N 18
ATOM 20868 C CA . SER A 1 60 ? -0.336 8.392 -12.281 1.00 0.00 60 SER A CA 18
ATOM 20869 C C . SER A 1 60 ? -1.033 7.580 -11.193 1.00 0.00 60 SER A C 18
ATOM 20870 O O . SER A 1 60 ? -1.991 8.045 -10.573 1.00 0.00 60 SER A O 18
ATOM 20878 N N . HIS A 1 61 ? -0.546 6.365 -10.965 1.00 0.00 61 HIS A N 18
ATOM 20879 C CA . HIS A 1 61 ? -1.121 5.488 -9.952 1.00 0.00 61 HIS A CA 18
ATOM 20880 C C . HIS A 1 61 ? -1.190 6.191 -8.600 1.00 0.00 61 HIS A C 18
ATOM 20881 O O . HIS A 1 61 ? -2.180 6.073 -7.876 1.00 0.00 61 HIS A O 18
ATOM 20895 N N . LEU A 1 62 ? -0.132 6.923 -8.265 1.00 0.00 62 LEU A N 18
ATOM 20896 C CA . LEU A 1 62 ? -0.072 7.645 -6.999 1.00 0.00 62 LEU A CA 18
ATOM 20897 C C . LEU A 1 62 ? -0.789 8.988 -7.104 1.00 0.00 62 LEU A C 18
ATOM 20898 O O . LEU A 1 62 ? -1.576 9.353 -6.230 1.00 0.00 62 LEU A O 18
ATOM 20914 N N . ILE A 1 63 ? -0.512 9.718 -8.179 1.00 0.00 63 ILE A N 18
ATOM 20915 C CA . ILE A 1 63 ? -1.133 11.018 -8.400 1.00 0.00 63 ILE A CA 18
ATOM 20916 C C . ILE A 1 63 ? -2.625 10.975 -8.086 1.00 0.00 63 ILE A C 18
ATOM 20917 O O . ILE A 1 63 ? -3.118 11.741 -7.259 1.00 0.00 63 ILE A O 18
ATOM 20933 N N . GLY A 1 64 ? -3.339 10.072 -8.752 1.00 0.00 64 GLY A N 18
ATOM 20934 C CA . GLY A 1 64 ? -4.767 9.945 -8.529 1.00 0.00 64 GLY A CA 18
ATOM 20935 C C . GLY A 1 64 ? -5.092 9.377 -7.161 1.00 0.00 64 GLY A C 18
ATOM 20936 O O . GLY A 1 64 ? -5.968 9.886 -6.462 1.00 0.00 64 GLY A O 18
ATOM 20940 N N . HIS A 1 65 ? -4.385 8.318 -6.779 1.00 0.00 65 HIS A N 18
ATOM 20941 C CA . HIS A 1 65 ? -4.604 7.679 -5.486 1.00 0.00 65 HIS A CA 18
ATOM 20942 C C . HIS A 1 65 ? -4.564 8.706 -4.359 1.00 0.00 65 HIS A C 18
ATOM 20943 O O . HIS A 1 65 ? -5.347 8.633 -3.411 1.00 0.00 65 HIS A O 18
ATOM 20957 N N . HIS A 1 66 ? -3.647 9.662 -4.468 1.00 0.00 66 HIS A N 18
ATOM 20958 C CA . HIS A 1 66 ? -3.505 10.704 -3.457 1.00 0.00 66 HIS A CA 18
ATOM 20959 C C . HIS A 1 66 ? -4.868 11.259 -3.055 1.00 0.00 66 HIS A C 18
ATOM 20960 O O . HIS A 1 66 ? -5.029 11.804 -1.962 1.00 0.00 66 HIS A O 18
ATOM 20974 N N . ARG A 1 67 ? -5.845 11.119 -3.944 1.00 0.00 67 ARG A N 18
ATOM 20975 C CA . ARG A 1 67 ? -7.193 11.609 -3.682 1.00 0.00 67 ARG A CA 18
ATOM 20976 C C . ARG A 1 67 ? -8.080 10.494 -3.135 1.00 0.00 67 ARG A C 18
ATOM 20977 O O . ARG A 1 67 ? -9.298 10.514 -3.308 1.00 0.00 67 ARG A O 18
ATOM 20998 N N . VAL A 1 68 ? -7.459 9.521 -2.475 1.00 0.00 68 VAL A N 18
ATOM 20999 C CA . VAL A 1 68 ? -8.191 8.398 -1.902 1.00 0.00 68 VAL A CA 18
ATOM 21000 C C . VAL A 1 68 ? -8.493 8.634 -0.427 1.00 0.00 68 VAL A C 18
ATOM 21001 O O . VAL A 1 68 ? -9.539 8.222 0.078 1.00 0.00 68 VAL A O 18
ATOM 21014 N N . HIS A 1 69 ? -7.571 9.300 0.261 1.00 0.00 69 HIS A N 18
ATOM 21015 C CA . HIS A 1 69 ? -7.739 9.592 1.680 1.00 0.00 69 HIS A CA 18
ATOM 21016 C C . HIS A 1 69 ? -8.354 10.974 1.882 1.00 0.00 69 HIS A C 18
ATOM 21017 O O . HIS A 1 69 ? -7.906 11.957 1.290 1.00 0.00 69 HIS A O 18
ATOM 21031 N N . THR A 1 70 ? -9.384 11.042 2.720 1.00 0.00 70 THR A N 18
ATOM 21032 C CA . THR A 1 70 ? -10.061 12.302 2.997 1.00 0.00 70 THR A CA 18
ATOM 21033 C C . THR A 1 70 ? -10.075 12.601 4.492 1.00 0.00 70 THR A C 18
ATOM 21034 O O . THR A 1 70 ? -10.261 11.704 5.313 1.00 0.00 70 THR A O 18
ATOM 21045 N N . GLY A 1 71 ? -9.878 13.869 4.839 1.00 0.00 71 GLY A N 18
ATOM 21046 C CA . GLY A 1 71 ? -9.873 14.264 6.236 1.00 0.00 71 GLY A CA 18
ATOM 21047 C C . GLY A 1 71 ? -8.612 13.829 6.956 1.00 0.00 71 GLY A C 18
ATOM 21048 O O . GLY A 1 71 ? -8.640 12.903 7.767 1.00 0.00 71 GLY A O 18
ATOM 21052 N N . SER A 1 72 ? -7.502 14.497 6.659 1.00 0.00 72 SER A N 18
ATOM 21053 C CA . SER A 1 72 ? -6.224 14.171 7.281 1.00 0.00 72 SER A CA 18
ATOM 21054 C C . SER A 1 72 ? -6.187 14.646 8.730 1.00 0.00 72 SER A C 18
ATOM 21055 O O . SER A 1 72 ? -6.224 15.845 9.003 1.00 0.00 72 SER A O 18
ATOM 21063 N N . GLY A 1 73 ? -6.115 13.695 9.657 1.00 0.00 73 GLY A N 18
ATOM 21064 C CA . GLY A 1 73 ? -6.074 14.035 11.067 1.00 0.00 73 GLY A CA 18
ATOM 21065 C C . GLY A 1 73 ? -7.222 14.935 11.479 1.00 0.00 73 GLY A C 18
ATOM 21066 O O . GLY A 1 73 ? -8.315 14.882 10.915 1.00 0.00 73 GLY A O 18
ATOM 21070 N N . PRO A 1 74 ? -6.979 15.785 12.488 1.00 0.00 74 PRO A N 18
ATOM 21071 C CA . PRO A 1 74 ? -7.990 16.716 12.999 1.00 0.00 74 PRO A CA 18
ATOM 21072 C C . PRO A 1 74 ? -8.306 17.830 12.006 1.00 0.00 74 PRO A C 18
ATOM 21073 O O . PRO A 1 74 ? -7.559 18.056 11.054 1.00 0.00 74 PRO A O 18
ATOM 21084 N N . SER A 1 75 ? -9.416 18.524 12.236 1.00 0.00 75 SER A N 18
ATOM 21085 C CA . SER A 1 75 ? -9.833 19.612 11.360 1.00 0.00 75 SER A CA 18
ATOM 21086 C C . SER A 1 75 ? -8.637 20.465 10.948 1.00 0.00 75 SER A C 18
ATOM 21087 O O . SER A 1 75 ? -7.951 21.042 11.792 1.00 0.00 75 SER A O 18
ATOM 21095 N N . SER A 1 76 ? -8.393 20.540 9.643 1.00 0.00 76 SER A N 18
ATOM 21096 C CA . SER A 1 76 ? -7.279 21.320 9.117 1.00 0.00 76 SER A CA 18
ATOM 21097 C C . SER A 1 76 ? -7.125 22.632 9.880 1.00 0.00 76 SER A C 18
ATOM 21098 O O . SER A 1 76 ? -6.075 22.907 10.459 1.00 0.00 76 SER A O 18
ATOM 21106 N N . GLY A 1 77 ? -8.182 23.439 9.877 1.00 0.00 77 GLY A N 18
ATOM 21107 C CA . GLY A 1 77 ? -8.145 24.712 10.571 1.00 0.00 77 GLY A CA 18
ATOM 21108 C C . GLY A 1 77 ? -7.357 24.645 11.864 1.00 0.00 77 GLY A C 18
ATOM 21109 O O . GLY A 1 77 ? -7.914 24.248 12.886 1.00 0.00 77 GLY A O 18
ATOM 21115 N N . GLY A 1 1 ? -2.514 2.986 32.128 1.00 0.00 1 GLY A N 19
ATOM 21116 C CA . GLY A 1 1 ? -2.735 3.796 30.945 1.00 0.00 1 GLY A CA 19
ATOM 21117 C C . GLY A 1 1 ? -3.136 2.967 29.741 1.00 0.00 1 GLY A C 19
ATOM 21118 O O . GLY A 1 1 ? -3.293 1.750 29.841 1.00 0.00 1 GLY A O 19
ATOM 21122 N N . SER A 1 2 ? -3.304 3.627 28.599 1.00 0.00 2 SER A N 19
ATOM 21123 C CA . SER A 1 2 ? -3.694 2.944 27.372 1.00 0.00 2 SER A CA 19
ATOM 21124 C C . SER A 1 2 ? -3.546 3.866 26.166 1.00 0.00 2 SER A C 19
ATOM 21125 O O . SER A 1 2 ? -3.290 5.061 26.312 1.00 0.00 2 SER A O 19
ATOM 21133 N N . SER A 1 3 ? -3.708 3.302 24.973 1.00 0.00 3 SER A N 19
ATOM 21134 C CA . SER A 1 3 ? -3.589 4.071 23.741 1.00 0.00 3 SER A CA 19
ATOM 21135 C C . SER A 1 3 ? -4.652 3.649 22.731 1.00 0.00 3 SER A C 19
ATOM 21136 O O . SER A 1 3 ? -5.015 2.476 22.650 1.00 0.00 3 SER A O 19
ATOM 21144 N N . GLY A 1 4 ? -5.147 4.615 21.963 1.00 0.00 4 GLY A N 19
ATOM 21145 C CA . GLY A 1 4 ? -6.163 4.324 20.968 1.00 0.00 4 GLY A CA 19
ATOM 21146 C C . GLY A 1 4 ? -5.622 3.518 19.804 1.00 0.00 4 GLY A C 19
ATOM 21147 O O . GLY A 1 4 ? -4.564 3.835 19.260 1.00 0.00 4 GLY A O 19
ATOM 21151 N N . SER A 1 5 ? -6.348 2.473 19.421 1.00 0.00 5 SER A N 19
ATOM 21152 C CA . SER A 1 5 ? -5.932 1.617 18.317 1.00 0.00 5 SER A CA 19
ATOM 21153 C C . SER A 1 5 ? -6.313 2.235 16.975 1.00 0.00 5 SER A C 19
ATOM 21154 O O . SER A 1 5 ? -6.942 3.292 16.923 1.00 0.00 5 SER A O 19
ATOM 21162 N N . SER A 1 6 ? -5.928 1.568 15.892 1.00 0.00 6 SER A N 19
ATOM 21163 C CA . SER A 1 6 ? -6.225 2.053 14.550 1.00 0.00 6 SER A CA 19
ATOM 21164 C C . SER A 1 6 ? -7.705 1.874 14.223 1.00 0.00 6 SER A C 19
ATOM 21165 O O . SER A 1 6 ? -8.148 0.778 13.881 1.00 0.00 6 SER A O 19
ATOM 21173 N N . GLY A 1 7 ? -8.464 2.960 14.330 1.00 0.00 7 GLY A N 19
ATOM 21174 C CA . GLY A 1 7 ? -9.886 2.902 14.043 1.00 0.00 7 GLY A CA 19
ATOM 21175 C C . GLY A 1 7 ? -10.294 3.861 12.942 1.00 0.00 7 GLY A C 19
ATOM 21176 O O . GLY A 1 7 ? -9.987 3.637 11.771 1.00 0.00 7 GLY A O 19
ATOM 21180 N N . ARG A 1 8 ? -10.988 4.930 13.317 1.00 0.00 8 ARG A N 19
ATOM 21181 C CA . ARG A 1 8 ? -11.441 5.924 12.352 1.00 0.00 8 ARG A CA 19
ATOM 21182 C C . ARG A 1 8 ? -10.266 6.482 11.554 1.00 0.00 8 ARG A C 19
ATOM 21183 O O . ARG A 1 8 ? -9.237 6.850 12.120 1.00 0.00 8 ARG A O 19
ATOM 21204 N N . SER A 1 9 ? -10.428 6.541 10.236 1.00 0.00 9 SER A N 19
ATOM 21205 C CA . SER A 1 9 ? -9.380 7.049 9.359 1.00 0.00 9 SER A CA 19
ATOM 21206 C C . SER A 1 9 ? -9.555 8.545 9.113 1.00 0.00 9 SER A C 19
ATOM 21207 O O . SER A 1 9 ? -9.393 9.023 7.991 1.00 0.00 9 SER A O 19
ATOM 21215 N N . GLU A 1 10 ? -9.888 9.277 10.171 1.00 0.00 10 GLU A N 19
ATOM 21216 C CA . GLU A 1 10 ? -10.087 10.718 10.070 1.00 0.00 10 GLU A CA 19
ATOM 21217 C C . GLU A 1 10 ? -9.049 11.470 10.899 1.00 0.00 10 GLU A C 19
ATOM 21218 O O . GLU A 1 10 ? -9.194 11.613 12.113 1.00 0.00 10 GLU A O 19
ATOM 21230 N N . TRP A 1 11 ? -8.003 11.947 10.234 1.00 0.00 11 TRP A N 19
ATOM 21231 C CA . TRP A 1 11 ? -6.940 12.684 10.909 1.00 0.00 11 TRP A CA 19
ATOM 21232 C C . TRP A 1 11 ? -6.492 13.879 10.075 1.00 0.00 11 TRP A C 19
ATOM 21233 O O . TRP A 1 11 ? -6.269 13.757 8.871 1.00 0.00 11 TRP A O 19
ATOM 21254 N N . GLN A 1 12 ? -6.363 15.032 10.723 1.00 0.00 12 GLN A N 19
ATOM 21255 C CA . GLN A 1 12 ? -5.942 16.249 10.040 1.00 0.00 12 GLN A CA 19
ATOM 21256 C C . GLN A 1 12 ? -4.886 16.992 10.851 1.00 0.00 12 GLN A C 19
ATOM 21257 O O . GLN A 1 12 ? -4.919 18.218 10.956 1.00 0.00 12 GLN A O 19
ATOM 21271 N N . GLN A 1 13 ? -3.951 16.241 11.424 1.00 0.00 13 GLN A N 19
ATOM 21272 C CA 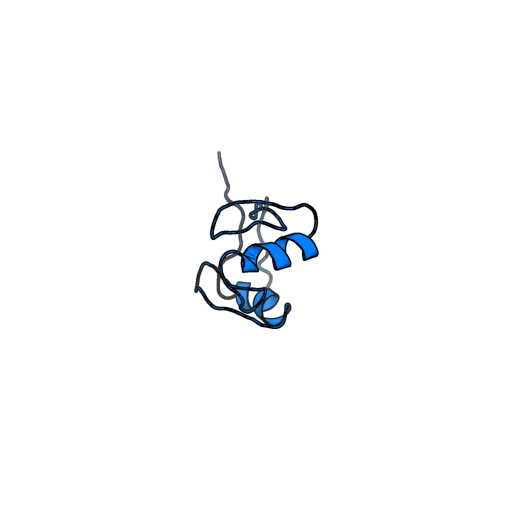. GLN A 1 13 ? -2.886 16.829 12.228 1.00 0.00 13 GLN A CA 19
ATOM 21273 C C . GLN A 1 13 ? -1.609 16.000 12.130 1.00 0.00 13 GLN A C 19
ATOM 21274 O O . GLN A 1 13 ? -1.634 14.856 11.677 1.00 0.00 13 GLN A O 19
ATOM 21288 N N . ARG A 1 14 ? -0.495 16.586 12.558 1.00 0.00 14 ARG A N 19
ATOM 21289 C CA . ARG A 1 14 ? 0.791 15.901 12.517 1.00 0.00 14 ARG A CA 19
ATOM 21290 C C . ARG A 1 14 ? 0.764 14.641 13.377 1.00 0.00 14 ARG A C 19
ATOM 21291 O O . ARG A 1 14 ? 0.389 14.685 14.548 1.00 0.00 14 ARG A O 19
ATOM 21312 N N . GLU A 1 15 ? 1.164 13.519 12.786 1.00 0.00 15 GLU A N 19
ATOM 21313 C CA . GLU A 1 15 ? 1.184 12.247 13.498 1.00 0.00 15 GLU A CA 19
ATOM 21314 C C . GLU A 1 15 ? 1.921 12.378 14.827 1.00 0.00 15 GLU A C 19
ATOM 21315 O O . GLU A 1 15 ? 2.822 13.205 14.970 1.00 0.00 15 GLU A O 19
ATOM 21327 N N . ARG A 1 16 ? 1.531 11.558 15.797 1.00 0.00 16 ARG A N 19
ATOM 21328 C CA . ARG A 1 16 ? 2.153 11.584 17.116 1.00 0.00 16 ARG A CA 19
ATOM 21329 C C . ARG A 1 16 ? 3.674 11.559 17.000 1.00 0.00 16 ARG A C 19
ATOM 21330 O O . ARG A 1 16 ? 4.371 12.312 17.681 1.00 0.00 16 ARG A O 19
ATOM 21351 N N . ARG A 1 17 ? 4.183 10.690 16.133 1.00 0.00 17 ARG A N 19
ATOM 21352 C CA . ARG A 1 17 ? 5.621 10.566 15.929 1.00 0.00 17 ARG A CA 19
ATOM 21353 C C . ARG A 1 17 ? 6.083 11.444 14.769 1.00 0.00 17 ARG A C 19
ATOM 21354 O O . ARG A 1 17 ? 5.304 11.765 13.872 1.00 0.00 17 ARG A O 19
ATOM 21375 N N . ARG A 1 18 ? 7.355 11.828 14.795 1.00 0.00 18 ARG A N 19
ATOM 21376 C CA . ARG A 1 18 ? 7.920 12.669 13.747 1.00 0.00 18 ARG A CA 19
ATOM 21377 C C . ARG A 1 18 ? 7.889 11.954 12.400 1.00 0.00 18 ARG A C 19
ATOM 21378 O O . ARG A 1 18 ? 7.613 12.566 11.367 1.00 0.00 18 ARG A O 19
ATOM 21399 N N . TYR A 1 19 ? 8.173 10.657 12.418 1.00 0.00 19 TYR A N 19
ATOM 21400 C CA . TYR A 1 19 ? 8.180 9.859 11.197 1.00 0.00 19 TYR A CA 19
ATOM 21401 C C . TYR A 1 19 ? 7.764 8.419 11.485 1.00 0.00 19 TYR A C 19
ATOM 21402 O O . TYR A 1 19 ? 8.153 7.839 12.498 1.00 0.00 19 TYR A O 19
ATOM 21420 N N . LYS A 1 20 ? 6.971 7.849 10.585 1.00 0.00 20 LYS A N 19
ATOM 21421 C CA . LYS A 1 20 ? 6.502 6.477 10.738 1.00 0.00 20 LYS A CA 19
ATOM 21422 C C . LYS A 1 20 ? 6.475 5.757 9.394 1.00 0.00 20 LYS A C 19
ATOM 21423 O O . LYS A 1 20 ? 6.140 6.350 8.368 1.00 0.00 20 LYS A O 19
ATOM 21442 N N . CYS A 1 21 ? 6.830 4.477 9.406 1.00 0.00 21 CYS A N 19
ATOM 21443 C CA . CYS A 1 21 ? 6.846 3.676 8.188 1.00 0.00 21 CYS A CA 19
ATOM 21444 C C . CYS A 1 21 ? 5.521 2.942 8.002 1.00 0.00 21 CYS A C 19
ATOM 21445 O O . CYS A 1 21 ? 5.421 1.744 8.265 1.00 0.00 21 CYS A O 19
ATOM 21452 N N . ASP A 1 22 ? 4.508 3.670 7.546 1.00 0.00 22 ASP A N 19
ATOM 21453 C CA . ASP A 1 22 ? 3.189 3.089 7.323 1.00 0.00 22 ASP A CA 19
ATOM 21454 C C . ASP A 1 22 ? 3.305 1.645 6.844 1.00 0.00 22 ASP A C 19
ATOM 21455 O O . ASP A 1 22 ? 2.491 0.795 7.202 1.00 0.00 22 ASP A O 19
ATOM 21464 N N . GLU A 1 23 ? 4.322 1.377 6.030 1.00 0.00 23 GLU A N 19
ATOM 21465 C CA . GLU A 1 23 ? 4.543 0.036 5.501 1.00 0.00 23 GLU A CA 19
ATOM 21466 C C . GLU A 1 23 ? 4.451 -1.009 6.609 1.00 0.00 23 GLU A C 19
ATOM 21467 O O . GLU A 1 23 ? 3.652 -1.943 6.532 1.00 0.00 23 GLU A O 19
ATOM 21479 N N . CYS A 1 24 ? 5.274 -0.844 7.639 1.00 0.00 24 CYS A N 19
ATOM 21480 C CA . CYS A 1 24 ? 5.288 -1.772 8.763 1.00 0.00 24 CYS A CA 19
ATOM 21481 C C . CYS A 1 24 ? 4.579 -1.170 9.974 1.00 0.00 24 CYS A C 19
ATOM 21482 O O . CYS A 1 24 ? 3.763 -1.827 10.618 1.00 0.00 24 CYS A O 19
ATOM 21489 N N . GLY A 1 25 ? 4.899 0.084 10.276 1.00 0.00 25 GLY A N 19
ATOM 21490 C CA . GLY A 1 25 ? 4.284 0.754 11.408 1.00 0.00 25 GLY A CA 19
ATOM 21491 C C . GLY A 1 25 ? 5.284 1.084 12.498 1.00 0.00 25 GLY A C 19
ATOM 21492 O O . GLY A 1 25 ? 4.955 1.049 13.684 1.00 0.00 25 GLY A O 19
ATOM 21496 N N . LYS A 1 26 ? 6.509 1.406 12.098 1.00 0.00 26 LYS A N 19
ATOM 21497 C CA . LYS A 1 26 ? 7.562 1.744 13.049 1.00 0.00 26 LYS A CA 19
ATOM 21498 C C . LYS A 1 26 ? 7.914 3.225 12.967 1.00 0.00 26 LYS A C 19
ATOM 21499 O O . LYS A 1 26 ? 7.744 3.857 11.924 1.00 0.00 26 LYS A O 19
ATOM 21518 N N . SER A 1 27 ? 8.408 3.774 14.073 1.00 0.00 27 SER A N 19
ATOM 21519 C CA . SER A 1 27 ? 8.782 5.182 14.126 1.00 0.00 27 SER A CA 19
ATOM 21520 C C . SER A 1 27 ? 10.245 5.341 14.527 1.00 0.00 27 SER A C 19
ATOM 21521 O O . SER A 1 27 ? 10.745 4.622 15.393 1.00 0.00 27 SER A O 19
ATOM 21529 N N . PHE A 1 28 ? 10.927 6.287 13.891 1.00 0.00 28 PHE A N 19
ATOM 21530 C CA . PHE A 1 28 ? 12.334 6.540 14.179 1.00 0.00 28 PHE A CA 19
ATOM 21531 C C . PHE A 1 28 ? 12.544 7.980 14.638 1.00 0.00 28 PHE A C 19
ATOM 21532 O O . PHE A 1 28 ? 11.832 8.889 14.212 1.00 0.00 28 PHE A O 19
ATOM 21549 N N . SER A 1 29 ? 13.527 8.179 15.511 1.00 0.00 29 SER A N 19
ATOM 21550 C CA . SER A 1 29 ? 13.830 9.507 16.032 1.00 0.00 29 SER A CA 19
ATOM 21551 C C . SER A 1 29 ? 14.548 10.352 14.984 1.00 0.00 29 SER A C 19
ATOM 21552 O O . SER A 1 29 ? 14.280 11.546 14.842 1.00 0.00 29 SER A O 19
ATOM 21560 N N . HIS A 1 30 ? 15.461 9.723 14.251 1.00 0.00 30 HIS A N 19
ATOM 21561 C CA . HIS A 1 30 ? 16.219 10.416 13.215 1.00 0.00 30 HIS A CA 19
ATOM 21562 C C . HIS A 1 30 ? 15.741 10.003 11.825 1.00 0.00 30 HIS A C 19
ATOM 21563 O O . HIS A 1 30 ? 15.909 8.854 11.417 1.00 0.00 30 HIS A O 19
ATOM 21577 N N . SER A 1 31 ? 15.146 10.948 11.105 1.00 0.00 31 SER A N 19
ATOM 21578 C CA . SER A 1 31 ? 14.640 10.681 9.763 1.00 0.00 31 SER A CA 19
ATOM 21579 C C . SER A 1 31 ? 15.612 9.804 8.980 1.00 0.00 31 SER A C 19
ATOM 21580 O O . SER A 1 31 ? 15.217 9.089 8.060 1.00 0.00 31 SER A O 19
ATOM 21588 N N . SER A 1 32 ? 16.887 9.865 9.354 1.00 0.00 32 SER A N 19
ATOM 21589 C CA . SER A 1 32 ? 17.918 9.080 8.685 1.00 0.00 32 SER A CA 19
ATOM 21590 C C . SER A 1 32 ? 17.650 7.586 8.843 1.00 0.00 32 SER A C 19
ATOM 21591 O O . SER A 1 32 ? 17.508 6.863 7.857 1.00 0.00 32 SER A O 19
ATOM 21599 N N . ASP A 1 33 ? 17.583 7.132 10.089 1.00 0.00 33 ASP A N 19
ATOM 21600 C CA . ASP A 1 33 ? 17.332 5.725 10.377 1.00 0.00 33 ASP A CA 19
ATOM 21601 C C . ASP A 1 33 ? 16.212 5.181 9.496 1.00 0.00 33 ASP A C 19
ATOM 21602 O O . ASP A 1 33 ? 16.399 4.205 8.768 1.00 0.00 33 ASP A O 19
ATOM 21611 N N . LEU A 1 34 ? 15.048 5.817 9.568 1.00 0.00 34 LEU A N 19
ATOM 21612 C CA . LEU A 1 34 ? 13.897 5.397 8.777 1.00 0.00 34 LEU A CA 19
ATOM 21613 C C . LEU A 1 34 ? 14.300 5.121 7.332 1.00 0.00 34 LEU A C 19
ATOM 21614 O O . LEU A 1 34 ? 14.162 4.000 6.842 1.00 0.00 34 LEU A O 19
ATOM 21630 N N . SER A 1 35 ? 14.800 6.150 6.656 1.00 0.00 35 SER A N 19
ATOM 21631 C CA . SER A 1 35 ? 15.222 6.019 5.266 1.00 0.00 35 SER A CA 19
ATOM 21632 C C . SER A 1 35 ? 15.928 4.686 5.036 1.00 0.00 35 SER A C 19
ATOM 21633 O O . SER A 1 35 ? 15.620 3.962 4.089 1.00 0.00 35 SER A O 19
ATOM 21641 N N . LYS A 1 36 ? 16.877 4.368 5.910 1.00 0.00 36 LYS A N 19
ATOM 21642 C CA . LYS A 1 36 ? 17.628 3.122 5.805 1.00 0.00 36 LYS A CA 19
ATOM 21643 C C . LYS A 1 36 ? 16.718 1.918 6.030 1.00 0.00 36 LYS A C 19
ATOM 21644 O O . LYS A 1 36 ? 16.732 0.963 5.253 1.00 0.00 36 LYS A O 19
ATOM 21663 N N . HIS A 1 37 ? 15.927 1.971 7.098 1.00 0.00 37 HIS A N 19
ATOM 21664 C CA . HIS A 1 37 ? 15.009 0.886 7.423 1.00 0.00 37 HIS A CA 19
ATOM 21665 C C . HIS A 1 37 ? 14.122 0.548 6.229 1.00 0.00 37 HIS A C 19
ATOM 21666 O O . HIS A 1 37 ? 14.065 -0.602 5.792 1.00 0.00 37 HIS A O 19
ATOM 21680 N N . ARG A 1 38 ? 13.431 1.556 5.707 1.00 0.00 38 ARG A N 19
ATOM 21681 C CA . ARG A 1 38 ? 12.545 1.365 4.565 1.00 0.00 38 ARG A CA 19
ATOM 21682 C C . ARG A 1 38 ? 13.135 0.358 3.582 1.00 0.00 38 ARG A C 19
ATOM 21683 O O . ARG A 1 38 ? 12.406 -0.393 2.934 1.00 0.00 38 ARG A O 19
ATOM 21704 N N . ARG A 1 39 ? 14.460 0.349 3.476 1.00 0.00 39 ARG A N 19
ATOM 21705 C CA . ARG A 1 39 ? 15.148 -0.564 2.571 1.00 0.00 39 ARG A CA 19
ATOM 21706 C C . ARG A 1 39 ? 14.637 -1.991 2.745 1.00 0.00 39 ARG A C 19
ATOM 21707 O O . ARG A 1 39 ? 14.292 -2.663 1.772 1.00 0.00 39 ARG A O 19
ATOM 21728 N N . THR A 1 40 ? 14.590 -2.449 3.993 1.00 0.00 40 THR A N 19
ATOM 21729 C CA . THR A 1 40 ? 14.123 -3.796 4.295 1.00 0.00 40 THR A CA 19
ATOM 21730 C C . THR A 1 40 ? 12.871 -4.136 3.495 1.00 0.00 40 THR A C 19
ATOM 21731 O O . THR A 1 40 ? 12.570 -5.307 3.262 1.00 0.00 40 THR A O 19
ATOM 21742 N N . HIS A 1 41 ? 12.143 -3.105 3.077 1.00 0.00 41 HIS A N 19
ATOM 21743 C CA . HIS A 1 41 ? 10.923 -3.296 2.301 1.00 0.00 41 HIS A CA 19
ATOM 21744 C C . HIS A 1 41 ? 11.239 -3.426 0.814 1.00 0.00 41 HIS A C 19
ATOM 21745 O O . HIS A 1 41 ? 11.250 -2.436 0.081 1.00 0.00 41 HIS A O 19
ATOM 21759 N N . THR A 1 42 ? 11.497 -4.653 0.374 1.00 0.00 42 THR A N 19
ATOM 21760 C CA . THR A 1 42 ? 11.816 -4.912 -1.025 1.00 0.00 42 THR A CA 19
ATOM 21761 C C . THR A 1 42 ? 10.770 -5.815 -1.669 1.00 0.00 42 THR A C 19
ATOM 21762 O O . THR A 1 42 ? 9.862 -6.306 -0.999 1.00 0.00 42 THR A O 19
ATOM 21773 N N . GLY A 1 43 ? 10.903 -6.030 -2.974 1.00 0.00 43 GLY A N 19
ATOM 21774 C CA . GLY A 1 43 ? 9.962 -6.875 -3.687 1.00 0.00 43 GLY A CA 19
ATOM 21775 C C . GLY A 1 43 ? 9.020 -6.079 -4.567 1.00 0.00 43 GLY A C 19
ATOM 21776 O O . GLY A 1 43 ? 9.409 -5.605 -5.634 1.00 0.00 43 GLY A O 19
ATOM 21780 N N . GLU A 1 44 ? 7.776 -5.933 -4.120 1.00 0.00 44 GLU A N 19
ATOM 21781 C CA . GLU A 1 44 ? 6.776 -5.190 -4.878 1.00 0.00 44 GLU A CA 19
ATOM 21782 C C . GLU A 1 44 ? 6.918 -3.689 -4.642 1.00 0.00 44 GLU A C 19
ATOM 21783 O O . GLU A 1 44 ? 7.549 -3.258 -3.677 1.00 0.00 44 GLU A O 19
ATOM 21795 N N . LYS A 1 45 ? 6.327 -2.898 -5.531 1.00 0.00 45 LYS A N 19
ATOM 21796 C CA . LYS A 1 45 ? 6.386 -1.445 -5.421 1.00 0.00 45 LYS A CA 19
ATOM 21797 C C . LYS A 1 45 ? 6.355 -1.008 -3.960 1.00 0.00 45 LYS A C 19
ATOM 21798 O O . LYS A 1 45 ? 5.492 -1.416 -3.183 1.00 0.00 45 LYS A O 19
ATOM 21817 N N . PRO A 1 46 ? 7.318 -0.157 -3.575 1.00 0.00 46 PRO A N 19
ATOM 21818 C CA . PRO A 1 46 ? 7.421 0.355 -2.206 1.00 0.00 46 PRO A CA 19
ATOM 21819 C C . PRO A 1 46 ? 6.293 1.322 -1.862 1.00 0.00 46 PRO A C 19
ATOM 21820 O O . PRO A 1 46 ? 6.247 1.871 -0.761 1.00 0.00 46 PRO A O 19
ATOM 21831 N N . TYR A 1 47 ? 5.386 1.526 -2.811 1.00 0.00 47 TYR A N 19
ATOM 21832 C CA . TYR A 1 47 ? 4.259 2.429 -2.609 1.00 0.00 47 TYR A CA 19
ATOM 21833 C C . TYR A 1 47 ? 2.981 1.847 -3.205 1.00 0.00 47 TYR A C 19
ATOM 21834 O O . TYR A 1 47 ? 2.977 1.349 -4.331 1.00 0.00 47 TYR A O 19
ATOM 21852 N N . LYS A 1 48 ? 1.895 1.914 -2.442 1.00 0.00 48 LYS A N 19
ATOM 21853 C CA . LYS A 1 48 ? 0.609 1.397 -2.892 1.00 0.00 48 LYS A CA 19
ATOM 21854 C C . LYS A 1 48 ? -0.527 1.931 -2.025 1.00 0.00 48 LYS A C 19
ATOM 21855 O O . LYS A 1 48 ? -0.354 2.154 -0.827 1.00 0.00 48 LYS A O 19
ATOM 21874 N N . CYS A 1 49 ? -1.688 2.133 -2.638 1.00 0.00 49 CYS A N 19
ATOM 21875 C CA . CYS A 1 49 ? -2.853 2.640 -1.923 1.00 0.00 49 CYS A CA 19
ATOM 21876 C C . CYS A 1 49 ? -3.827 1.511 -1.600 1.00 0.00 49 CYS A C 19
ATOM 21877 O O . CYS A 1 49 ? -4.200 0.730 -2.476 1.00 0.00 49 CYS A O 19
ATOM 21884 N N . ASP A 1 50 ? -4.235 1.432 -0.338 1.00 0.00 50 ASP A N 19
ATOM 21885 C CA . ASP A 1 50 ? -5.167 0.399 0.100 1.00 0.00 50 ASP A CA 19
ATOM 21886 C C . ASP A 1 50 ? -6.597 0.756 -0.293 1.00 0.00 50 ASP A C 19
ATOM 21887 O O . ASP A 1 50 ? -7.364 -0.104 -0.727 1.00 0.00 50 ASP A O 19
ATOM 21896 N N . GLU A 1 51 ? -6.949 2.028 -0.136 1.00 0.00 51 GLU A N 19
ATOM 21897 C CA . GLU A 1 51 ? -8.288 2.497 -0.474 1.00 0.00 51 GLU A CA 19
ATOM 21898 C C . GLU A 1 51 ? -8.721 1.971 -1.840 1.00 0.00 51 GLU A C 19
ATOM 21899 O O . GLU A 1 51 ? -9.732 1.280 -1.960 1.00 0.00 51 GLU A O 19
ATOM 21911 N N . CYS A 1 52 ? -7.947 2.305 -2.867 1.00 0.00 52 CYS A N 19
ATOM 21912 C CA . CYS A 1 52 ? -8.248 1.870 -4.225 1.00 0.00 52 CYS A CA 19
ATOM 21913 C C . CYS A 1 52 ? -7.573 0.536 -4.531 1.00 0.00 52 CYS A C 19
ATOM 21914 O O . CYS A 1 52 ? -8.199 -0.381 -5.062 1.00 0.00 52 CYS A O 19
ATOM 21921 N N . GLY A 1 53 ? -6.292 0.435 -4.191 1.00 0.00 53 GLY A N 19
ATOM 21922 C CA . GLY A 1 53 ? -5.553 -0.790 -4.436 1.00 0.00 53 GLY A CA 19
ATOM 21923 C C . GLY A 1 53 ? -4.625 -0.678 -5.630 1.00 0.00 53 GLY A C 19
ATOM 21924 O O . GLY A 1 53 ? -4.513 -1.608 -6.428 1.00 0.00 53 GLY A O 19
ATOM 21928 N N . LYS A 1 54 ? -3.959 0.465 -5.754 1.00 0.00 54 LYS A N 19
ATOM 21929 C CA . LYS A 1 54 ? -3.036 0.697 -6.859 1.00 0.00 54 LYS A CA 19
ATOM 21930 C C . LYS A 1 54 ? -1.608 0.859 -6.350 1.00 0.00 54 LYS A C 19
ATOM 21931 O O . LYS A 1 54 ? -1.379 1.444 -5.291 1.00 0.00 54 LYS A O 19
ATOM 21950 N N . ALA A 1 55 ? -0.650 0.339 -7.111 1.00 0.00 55 ALA A N 19
ATOM 21951 C CA . ALA A 1 55 ? 0.756 0.429 -6.737 1.00 0.00 55 ALA A CA 19
ATOM 21952 C C . ALA A 1 55 ? 1.497 1.423 -7.626 1.00 0.00 55 ALA A C 19
ATOM 21953 O O . ALA A 1 55 ? 1.199 1.550 -8.814 1.00 0.00 55 ALA A O 19
ATOM 21960 N N . PHE A 1 56 ? 2.462 2.125 -7.043 1.00 0.00 56 PHE A N 19
ATOM 21961 C CA . PHE A 1 56 ? 3.245 3.109 -7.783 1.00 0.00 56 PHE A CA 19
ATOM 21962 C C . PHE A 1 56 ? 4.735 2.940 -7.503 1.00 0.00 56 PHE A C 19
ATOM 21963 O O . PHE A 1 56 ? 5.134 2.607 -6.386 1.00 0.00 56 PHE A O 19
ATOM 21980 N N . ILE A 1 57 ? 5.553 3.171 -8.525 1.00 0.00 57 ILE A N 19
ATOM 21981 C CA . ILE A 1 57 ? 6.999 3.045 -8.389 1.00 0.00 57 ILE A CA 19
ATOM 21982 C C . ILE A 1 57 ? 7.570 4.170 -7.532 1.00 0.00 57 ILE A C 19
ATOM 21983 O O . ILE A 1 57 ? 8.131 3.925 -6.465 1.00 0.00 57 ILE A O 19
ATOM 21999 N N . GLN A 1 58 ? 7.422 5.402 -8.008 1.00 0.00 58 GLN A N 19
ATOM 22000 C CA . GLN A 1 58 ? 7.923 6.565 -7.284 1.00 0.00 58 GLN A CA 19
ATOM 22001 C C . GLN A 1 58 ? 6.911 7.038 -6.246 1.00 0.00 58 GLN A C 19
ATOM 22002 O O . GLN A 1 58 ? 5.704 7.022 -6.490 1.00 0.00 58 GLN A O 19
ATOM 22016 N N . ARG A 1 59 ? 7.411 7.457 -5.088 1.00 0.00 59 ARG A N 19
ATOM 22017 C CA . ARG A 1 59 ? 6.549 7.933 -4.012 1.00 0.00 59 ARG A CA 19
ATOM 22018 C C . ARG A 1 59 ? 5.615 9.032 -4.509 1.00 0.00 59 ARG A C 19
ATOM 22019 O O . ARG A 1 59 ? 4.405 8.977 -4.293 1.00 0.00 59 ARG A O 19
ATOM 22040 N N . SER A 1 60 ? 6.186 10.030 -5.176 1.00 0.00 60 SER A N 19
ATOM 22041 C CA . SER A 1 60 ? 5.406 11.145 -5.700 1.00 0.00 60 SER A CA 19
ATOM 22042 C C . SER A 1 60 ? 4.112 10.649 -6.340 1.00 0.00 60 SER A C 19
ATOM 22043 O O . SER A 1 60 ? 3.026 11.142 -6.035 1.00 0.00 60 SER A O 19
ATOM 22051 N N . HIS A 1 61 ? 4.238 9.669 -7.230 1.00 0.00 61 HIS A N 19
ATOM 22052 C CA . HIS A 1 61 ? 3.079 9.105 -7.914 1.00 0.00 61 HIS A CA 19
ATOM 22053 C C . HIS A 1 61 ? 1.905 8.946 -6.952 1.00 0.00 61 HIS A C 19
ATOM 22054 O O . HIS A 1 61 ? 0.754 9.188 -7.317 1.00 0.00 61 HIS A O 19
ATOM 22068 N N . LEU A 1 62 ? 2.204 8.538 -5.724 1.00 0.00 62 LEU A N 19
ATOM 22069 C CA . LEU A 1 62 ? 1.173 8.346 -4.710 1.00 0.00 62 LEU A CA 19
ATOM 22070 C C . LEU A 1 62 ? 0.742 9.681 -4.112 1.00 0.00 62 LEU A C 19
ATOM 22071 O O . LEU A 1 62 ? -0.445 9.917 -3.886 1.00 0.00 62 LEU A O 19
ATOM 22087 N N . ILE A 1 63 ? 1.714 10.552 -3.859 1.00 0.00 63 ILE A N 19
ATOM 22088 C CA . ILE A 1 63 ? 1.434 11.864 -3.291 1.00 0.00 63 ILE A CA 19
ATOM 22089 C C . ILE A 1 63 ? 0.252 12.526 -3.991 1.00 0.00 63 ILE A C 19
ATOM 22090 O O . ILE A 1 63 ? -0.684 12.993 -3.343 1.00 0.00 63 ILE A O 19
ATOM 22106 N N . GLY A 1 64 ? 0.301 12.560 -5.319 1.00 0.00 64 GLY A N 19
ATOM 22107 C CA . GLY A 1 64 ? -0.773 13.165 -6.086 1.00 0.00 64 GLY A CA 19
ATOM 22108 C C . GLY A 1 64 ? -2.037 12.330 -6.071 1.00 0.00 64 GLY A C 19
ATOM 22109 O O . GLY A 1 64 ? -3.128 12.845 -5.823 1.00 0.00 64 GLY A O 19
ATOM 22113 N N . HIS A 1 65 ? -1.893 11.036 -6.340 1.00 0.00 65 HIS A N 19
ATOM 22114 C CA . HIS A 1 65 ? -3.033 10.127 -6.358 1.00 0.00 65 HIS A CA 19
ATOM 22115 C C . HIS A 1 65 ? -3.908 10.328 -5.124 1.00 0.00 65 HIS A C 19
ATOM 22116 O O . HIS A 1 65 ? -5.133 10.402 -5.225 1.00 0.00 65 HIS A O 19
ATOM 22130 N N . HIS A 1 66 ? -3.271 10.414 -3.960 1.00 0.00 66 HIS A N 19
ATOM 22131 C CA . HIS A 1 66 ? -3.992 10.606 -2.707 1.00 0.00 66 HIS A CA 19
ATOM 22132 C C . HIS A 1 66 ? -5.159 11.571 -2.894 1.00 0.00 66 HIS A C 19
ATOM 22133 O O . HIS A 1 66 ? -6.223 11.395 -2.300 1.00 0.00 66 HIS A O 19
ATOM 22147 N N . ARG A 1 67 ? -4.951 12.590 -3.721 1.00 0.00 67 ARG A N 19
ATOM 22148 C CA . ARG A 1 67 ? -5.985 13.584 -3.984 1.00 0.00 67 ARG A CA 19
ATOM 22149 C C . ARG A 1 67 ? -7.334 12.914 -4.228 1.00 0.00 67 ARG A C 19
ATOM 22150 O O . ARG A 1 67 ? -8.324 13.227 -3.567 1.00 0.00 67 ARG A O 19
ATOM 22171 N N . VAL A 1 68 ? -7.365 11.989 -5.183 1.00 0.00 68 VAL A N 19
ATOM 22172 C CA . VAL A 1 68 ? -8.592 11.274 -5.514 1.00 0.00 68 VAL A CA 19
ATOM 22173 C C . VAL A 1 68 ? -9.393 10.946 -4.260 1.00 0.00 68 VAL A C 19
ATOM 22174 O O . VAL A 1 68 ? -10.618 10.831 -4.305 1.00 0.00 68 VAL A O 19
ATOM 22187 N N . HIS A 1 69 ? -8.693 10.797 -3.139 1.00 0.00 69 HIS A N 19
ATOM 22188 C CA . HIS A 1 69 ? -9.339 10.483 -1.870 1.00 0.00 69 HIS A CA 19
ATOM 22189 C C . HIS A 1 69 ? -9.175 11.630 -0.878 1.00 0.00 69 HIS A C 19
ATOM 22190 O O . HIS A 1 69 ? -8.477 12.607 -1.152 1.00 0.00 69 HIS A O 19
ATOM 22204 N N . THR A 1 70 ? -9.824 11.507 0.275 1.00 0.00 70 THR A N 19
ATOM 22205 C CA . THR A 1 70 ? -9.752 12.534 1.307 1.00 0.00 70 THR A CA 19
ATOM 22206 C C . THR A 1 70 ? -8.849 12.098 2.455 1.00 0.00 70 THR A C 19
ATOM 22207 O O . THR A 1 70 ? -9.300 11.462 3.406 1.00 0.00 70 THR A O 19
ATOM 22218 N N . GLY A 1 71 ? -7.568 12.444 2.359 1.00 0.00 71 GLY A N 19
ATOM 22219 C CA . GLY A 1 71 ? -6.622 12.080 3.396 1.00 0.00 71 GLY A CA 19
ATOM 22220 C C . GLY A 1 71 ? -5.551 13.134 3.600 1.00 0.00 71 GLY A C 19
ATOM 22221 O O . GLY A 1 71 ? -5.018 13.681 2.635 1.00 0.00 71 GLY A O 19
ATOM 22225 N N . SER A 1 72 ? -5.237 13.420 4.859 1.00 0.00 72 SER A N 19
ATOM 22226 C CA . SER A 1 72 ? -4.227 14.420 5.187 1.00 0.00 72 SER A CA 19
ATOM 22227 C C . SER A 1 72 ? -3.706 14.221 6.607 1.00 0.00 72 SER A C 19
ATOM 22228 O O . SER A 1 72 ? -4.160 13.333 7.328 1.00 0.00 72 SER A O 19
ATOM 22236 N N . GLY A 1 73 ? -2.749 15.055 7.002 1.00 0.00 73 GLY A N 19
ATOM 22237 C CA . GLY A 1 73 ? -2.181 14.955 8.334 1.00 0.00 73 GLY A CA 19
ATOM 22238 C C . GLY A 1 73 ? -1.403 16.195 8.727 1.00 0.00 73 GLY A C 19
ATOM 22239 O O . GLY A 1 73 ? -1.783 16.931 9.638 1.00 0.00 73 GLY A O 19
ATOM 22243 N N . PRO A 1 74 ? -0.283 16.441 8.030 1.00 0.00 74 PRO A N 19
ATOM 22244 C CA . PRO A 1 74 ? 0.575 17.600 8.294 1.00 0.00 74 PRO A CA 19
ATOM 22245 C C . PRO A 1 74 ? -0.083 18.914 7.887 1.00 0.00 74 PRO A C 19
ATOM 22246 O O . PRO A 1 74 ? -1.175 18.922 7.319 1.00 0.00 74 PRO A O 19
ATOM 22257 N N . SER A 1 75 ? 0.588 20.022 8.181 1.00 0.00 75 SER A N 19
ATOM 22258 C CA . SER A 1 75 ? 0.066 21.343 7.849 1.00 0.00 75 SER A CA 19
ATOM 22259 C C . SER A 1 75 ? 0.414 21.718 6.411 1.00 0.00 75 SER A C 19
ATOM 22260 O O . SER A 1 75 ? 1.392 21.226 5.849 1.00 0.00 75 SER A O 19
ATOM 22268 N N . SER A 1 76 ? -0.395 22.594 5.823 1.00 0.00 76 SER A N 19
ATOM 22269 C CA . SER A 1 76 ? -0.176 23.034 4.450 1.00 0.00 76 SER A CA 19
ATOM 22270 C C . SER A 1 76 ? 0.548 24.377 4.418 1.00 0.00 76 SER A C 19
ATOM 22271 O O . SER A 1 76 ? 1.572 24.528 3.753 1.00 0.00 76 SER A O 19
ATOM 22279 N N . GLY A 1 77 ? 0.006 25.351 5.143 1.00 0.00 77 GLY A N 19
ATOM 22280 C CA . GLY A 1 77 ? 0.611 26.669 5.186 1.00 0.00 77 GLY A CA 19
ATOM 22281 C C . GLY A 1 77 ? -0.306 27.709 5.796 1.00 0.00 77 GLY A C 19
ATOM 22282 O O . GLY A 1 77 ? -0.831 27.480 6.884 1.00 0.00 77 GLY A O 19
ATOM 22288 N N . GLY A 1 1 ? -16.620 -16.293 2.188 1.00 0.00 1 GLY A N 20
ATOM 22289 C CA . GLY A 1 1 ? -17.384 -15.820 3.328 1.00 0.00 1 GLY A CA 20
ATOM 22290 C C . GLY A 1 1 ? -17.029 -14.397 3.712 1.00 0.00 1 GLY A C 20
ATOM 22291 O O . GLY A 1 1 ? -15.975 -13.889 3.332 1.00 0.00 1 GLY A O 20
ATOM 22295 N N . SER A 1 2 ? -17.913 -13.752 4.467 1.00 0.00 2 SER A N 20
ATOM 22296 C CA . SER A 1 2 ? -17.690 -12.377 4.899 1.00 0.00 2 SER A CA 20
ATOM 22297 C C . SER A 1 2 ? -17.542 -12.302 6.416 1.00 0.00 2 SER A C 20
ATOM 22298 O O . SER A 1 2 ? -18.459 -12.653 7.158 1.00 0.00 2 SER A O 20
ATOM 22306 N N . SER A 1 3 ? -16.381 -11.840 6.868 1.00 0.00 3 SER A N 20
ATOM 22307 C CA . SER A 1 3 ? -16.109 -11.721 8.296 1.00 0.00 3 SER A CA 20
ATOM 22308 C C . SER A 1 3 ? -15.325 -10.447 8.596 1.00 0.00 3 SER A C 20
ATOM 22309 O O . SER A 1 3 ? -14.235 -10.236 8.065 1.00 0.00 3 SER A O 20
ATOM 22317 N N . GLY A 1 4 ? -15.889 -9.600 9.451 1.00 0.00 4 GLY A N 20
ATOM 22318 C CA . GLY A 1 4 ? -15.230 -8.357 9.807 1.00 0.00 4 GLY A CA 20
ATOM 22319 C C . GLY A 1 4 ? -14.549 -8.428 11.160 1.00 0.00 4 GLY A C 20
ATOM 22320 O O . GLY A 1 4 ? -14.723 -9.397 11.899 1.00 0.00 4 GLY A O 20
ATOM 22324 N N . SER A 1 5 ? -13.772 -7.400 11.485 1.00 0.00 5 SER A N 20
ATOM 22325 C CA . SER A 1 5 ? -13.058 -7.353 12.756 1.00 0.00 5 SER A CA 20
ATOM 22326 C C . SER A 1 5 ? -13.412 -6.087 13.531 1.00 0.00 5 SER A C 20
ATOM 22327 O O . SER A 1 5 ? -14.155 -5.235 13.043 1.00 0.00 5 SER A O 20
ATOM 22335 N N . SER A 1 6 ? -12.875 -5.973 14.741 1.00 0.00 6 SER A N 20
ATOM 22336 C CA . SER A 1 6 ? -13.137 -4.814 15.586 1.00 0.00 6 SER A CA 20
ATOM 22337 C C . SER A 1 6 ? -12.233 -3.646 15.202 1.00 0.00 6 SER A C 20
ATOM 22338 O O . SER A 1 6 ? -12.541 -2.489 15.484 1.00 0.00 6 SER A O 20
ATOM 22346 N N . GLY A 1 7 ? -11.114 -3.959 14.556 1.00 0.00 7 GLY A N 20
ATOM 22347 C CA . GLY A 1 7 ? -10.182 -2.927 14.143 1.00 0.00 7 GLY A CA 20
ATOM 22348 C C . GLY A 1 7 ? -9.422 -2.330 15.311 1.00 0.00 7 GLY A C 20
ATOM 22349 O O . GLY A 1 7 ? -8.231 -2.589 15.483 1.00 0.00 7 GLY A O 20
ATOM 22353 N N . ARG A 1 8 ? -10.112 -1.528 16.115 1.00 0.00 8 ARG A N 20
ATOM 22354 C CA . ARG A 1 8 ? -9.494 -0.890 17.271 1.00 0.00 8 ARG A CA 20
ATOM 22355 C C . ARG A 1 8 ? -8.361 0.036 16.840 1.00 0.00 8 ARG A C 20
ATOM 22356 O O . ARG A 1 8 ? -7.298 0.063 17.461 1.00 0.00 8 ARG A O 20
ATOM 22377 N N . SER A 1 9 ? -8.595 0.793 15.773 1.00 0.00 9 SER A N 20
ATOM 22378 C CA . SER A 1 9 ? -7.592 1.717 15.256 1.00 0.00 9 SER A CA 20
ATOM 22379 C C . SER A 1 9 ? -8.028 3.164 15.465 1.00 0.00 9 SER A C 20
ATOM 22380 O O . SER A 1 9 ? -9.211 3.446 15.650 1.00 0.00 9 SER A O 20
ATOM 22388 N N . GLU A 1 10 ? -7.062 4.077 15.433 1.00 0.00 10 GLU A N 20
ATOM 22389 C CA . GLU A 1 10 ? -7.345 5.495 15.620 1.00 0.00 10 GLU A CA 20
ATOM 22390 C C . GLU A 1 10 ? -7.011 6.287 14.359 1.00 0.00 10 GLU A C 20
ATOM 22391 O O . GLU A 1 10 ? -6.007 6.025 13.697 1.00 0.00 10 GLU A O 20
ATOM 22403 N N . TRP A 1 11 ? -7.859 7.256 14.034 1.00 0.00 11 TRP A N 20
ATOM 22404 C CA . TRP A 1 11 ? -7.655 8.086 12.853 1.00 0.00 11 TRP A CA 20
ATOM 22405 C C . TRP A 1 11 ? -8.114 9.517 13.107 1.00 0.00 11 TRP A C 20
ATOM 22406 O O . TRP A 1 11 ? -8.600 9.838 14.191 1.00 0.00 11 TRP A O 20
ATOM 22427 N N . GLN A 1 12 ? -7.958 10.372 12.101 1.00 0.00 12 GLN A N 20
ATOM 22428 C CA . GLN A 1 12 ? -8.357 11.770 12.218 1.00 0.00 12 GLN A CA 20
ATOM 22429 C C . GLN A 1 12 ? -8.131 12.284 13.636 1.00 0.00 12 GLN A C 20
ATOM 22430 O O . GLN A 1 12 ? -8.954 13.021 14.177 1.00 0.00 12 GLN A O 20
ATOM 22444 N N . GLN A 1 13 ? -7.010 11.889 14.231 1.00 0.00 13 GLN A N 20
ATOM 22445 C CA . GLN A 1 13 ? -6.676 12.309 15.587 1.00 0.00 13 GLN A CA 20
ATOM 22446 C C . GLN A 1 13 ? -5.177 12.188 15.841 1.00 0.00 13 GLN A C 20
ATOM 22447 O O . GLN A 1 13 ? -4.576 11.146 15.580 1.00 0.00 13 GLN A O 20
ATOM 22461 N N . ARG A 1 14 ? -4.580 13.259 16.352 1.00 0.00 14 ARG A N 20
ATOM 22462 C CA . ARG A 1 14 ? -3.151 13.273 16.640 1.00 0.00 14 ARG A CA 20
ATOM 22463 C C . ARG A 1 14 ? -2.719 11.972 17.309 1.00 0.00 14 ARG A C 20
ATOM 22464 O O . ARG A 1 14 ? -3.463 11.393 18.100 1.00 0.00 14 ARG A O 20
ATOM 22485 N N . GLU A 1 15 ? -1.512 11.518 16.985 1.00 0.00 15 GLU A N 20
ATOM 22486 C CA . GLU A 1 15 ? -0.982 10.284 17.554 1.00 0.00 15 GLU A CA 20
ATOM 22487 C C . GLU A 1 15 ? 0.434 10.493 18.082 1.00 0.00 15 GLU A C 20
ATOM 22488 O O . GLU A 1 15 ? 1.163 11.364 17.608 1.00 0.00 15 GLU A O 20
ATOM 22500 N N . ARG A 1 16 ? 0.816 9.687 19.068 1.00 0.00 16 ARG A N 20
ATOM 22501 C CA . ARG A 1 16 ? 2.144 9.784 19.663 1.00 0.00 16 ARG A CA 20
ATOM 22502 C C . ARG A 1 16 ? 2.837 8.425 19.668 1.00 0.00 16 ARG A C 20
ATOM 22503 O O . ARG A 1 16 ? 2.219 7.403 19.967 1.00 0.00 16 ARG A O 20
ATOM 22524 N N . ARG A 1 17 ? 4.124 8.421 19.335 1.00 0.00 17 ARG A N 20
ATOM 22525 C CA . ARG A 1 17 ? 4.901 7.188 19.300 1.00 0.00 17 ARG A CA 20
ATOM 22526 C C . ARG A 1 17 ? 6.364 7.458 19.639 1.00 0.00 17 ARG A C 20
ATOM 22527 O O . ARG A 1 17 ? 6.823 8.599 19.587 1.00 0.00 17 ARG A O 20
ATOM 22548 N N . ARG A 1 18 ? 7.091 6.400 19.985 1.00 0.00 18 ARG A N 20
ATOM 22549 C CA . ARG A 1 18 ? 8.501 6.523 20.333 1.00 0.00 18 ARG A CA 20
ATOM 22550 C C . ARG A 1 18 ? 9.346 6.797 19.092 1.00 0.00 18 ARG A C 20
ATOM 22551 O O . ARG A 1 18 ? 10.156 7.724 19.073 1.00 0.00 18 ARG A O 20
ATOM 22572 N N . TYR A 1 19 ? 9.151 5.985 18.060 1.00 0.00 19 TYR A N 20
ATOM 22573 C CA . TYR A 1 19 ? 9.897 6.138 16.816 1.00 0.00 19 TYR A CA 20
ATOM 22574 C C . TYR A 1 19 ? 8.964 6.494 15.662 1.00 0.00 19 TYR A C 20
ATOM 22575 O O . TYR A 1 19 ? 7.806 6.076 15.632 1.00 0.00 19 TYR A O 20
ATOM 22593 N N . LYS A 1 20 ? 9.478 7.268 14.712 1.00 0.00 20 LYS A N 20
ATOM 22594 C CA . LYS A 1 20 ? 8.695 7.680 13.554 1.00 0.00 20 LYS A CA 20
ATOM 22595 C C . LYS A 1 20 ? 9.591 7.885 12.336 1.00 0.00 20 LYS A C 20
ATOM 22596 O O . LYS A 1 20 ? 10.579 8.618 12.396 1.00 0.00 20 LYS A O 20
ATOM 22615 N N . CYS A 1 21 ? 9.240 7.235 11.232 1.00 0.00 21 CYS A N 20
ATOM 22616 C CA . CYS A 1 21 ? 10.011 7.347 10.000 1.00 0.00 21 CYS A CA 20
ATOM 22617 C C . CYS A 1 21 ? 9.733 8.676 9.303 1.00 0.00 21 CYS A C 20
ATOM 22618 O O . CYS A 1 21 ? 8.985 8.733 8.327 1.00 0.00 21 CYS A O 20
ATOM 22625 N N . ASP A 1 22 ? 10.342 9.742 9.811 1.00 0.00 22 ASP A N 20
ATOM 22626 C CA . ASP A 1 22 ? 10.162 11.071 9.238 1.00 0.00 22 ASP A CA 20
ATOM 22627 C C . ASP A 1 22 ? 10.231 11.019 7.715 1.00 0.00 22 ASP A C 20
ATOM 22628 O O . ASP A 1 22 ? 9.585 11.810 7.028 1.00 0.00 22 ASP A O 20
ATOM 22637 N N . GLU A 1 23 ? 11.019 10.083 7.194 1.00 0.00 23 GLU A N 20
ATOM 22638 C CA . GLU A 1 23 ? 11.173 9.930 5.752 1.00 0.00 23 GLU A CA 20
ATOM 22639 C C . GLU A 1 23 ? 9.815 9.949 5.055 1.00 0.00 23 GLU A C 20
ATOM 22640 O O . GLU A 1 23 ? 9.612 10.683 4.088 1.00 0.00 23 GLU A O 20
ATOM 22652 N N . CYS A 1 24 ? 8.890 9.136 5.553 1.00 0.00 24 CYS A N 20
ATOM 22653 C CA . CYS A 1 24 ? 7.552 9.057 4.980 1.00 0.00 24 CYS A CA 20
ATOM 22654 C C . CYS A 1 24 ? 6.513 9.624 5.943 1.00 0.00 24 CYS A C 20
ATOM 22655 O O . CYS A 1 24 ? 5.643 10.400 5.548 1.00 0.00 24 CYS A O 20
ATOM 22662 N N . GLY A 1 25 ? 6.610 9.230 7.209 1.00 0.00 25 GLY A N 20
ATOM 22663 C CA . GLY A 1 25 ? 5.673 9.708 8.209 1.00 0.00 25 GLY A CA 20
ATOM 22664 C C . GLY A 1 25 ? 4.985 8.576 8.947 1.00 0.00 25 GLY A C 20
ATOM 22665 O O . GLY A 1 25 ? 3.835 8.706 9.364 1.00 0.00 25 GLY A O 20
ATOM 22669 N N . LYS A 1 26 ? 5.691 7.462 9.107 1.00 0.00 26 LYS A N 20
ATOM 22670 C CA . LYS A 1 26 ? 5.142 6.301 9.798 1.00 0.00 26 LYS A CA 20
ATOM 22671 C C . LYS A 1 26 ? 5.676 6.215 11.224 1.00 0.00 26 LYS A C 20
ATOM 22672 O O . LYS A 1 26 ? 6.677 6.847 11.562 1.00 0.00 26 LYS A O 20
ATOM 22691 N N . SER A 1 27 ? 5.003 5.428 12.057 1.00 0.00 27 SER A N 20
ATOM 22692 C CA . SER A 1 27 ? 5.409 5.261 13.448 1.00 0.00 27 SER A CA 20
ATOM 22693 C C . SER A 1 27 ? 5.451 3.784 13.828 1.00 0.00 27 SER A C 20
ATOM 22694 O O . SER A 1 27 ? 4.622 2.992 13.379 1.00 0.00 27 SER A O 20
ATOM 22702 N N . PHE A 1 28 ? 6.422 3.420 14.659 1.00 0.00 28 PHE A N 20
ATOM 22703 C CA . PHE A 1 28 ? 6.574 2.039 15.100 1.00 0.00 28 PHE A CA 20
ATOM 22704 C C . PHE A 1 28 ? 6.765 1.968 16.612 1.00 0.00 28 PHE A C 20
ATOM 22705 O O . PHE A 1 28 ? 6.983 2.986 17.269 1.00 0.00 28 PHE A O 20
ATOM 22722 N N . SER A 1 29 ? 6.680 0.759 17.157 1.00 0.00 29 SER A N 20
ATOM 22723 C CA . SER A 1 29 ? 6.838 0.555 18.592 1.00 0.00 29 SER A CA 20
ATOM 22724 C C . SER A 1 29 ? 8.250 0.078 18.921 1.00 0.00 29 SER A C 20
ATOM 22725 O O . SER A 1 29 ? 8.834 0.478 19.929 1.00 0.00 29 SER A O 20
ATOM 22733 N N . HIS A 1 30 ? 8.793 -0.780 18.063 1.00 0.00 30 HIS A N 20
ATOM 22734 C CA . HIS A 1 30 ? 10.136 -1.311 18.260 1.00 0.00 30 HIS A CA 20
ATOM 22735 C C . HIS A 1 30 ? 11.098 -0.761 17.211 1.00 0.00 30 HIS A C 20
ATOM 22736 O O . HIS A 1 30 ? 10.978 -1.065 16.025 1.00 0.00 30 HIS A O 20
ATOM 22750 N N . SER A 1 31 ? 12.051 0.052 17.658 1.00 0.00 31 SER A N 20
ATOM 22751 C CA . SER A 1 31 ? 13.030 0.649 16.757 1.00 0.00 31 SER A CA 20
ATOM 22752 C C . SER A 1 31 ? 13.479 -0.356 15.700 1.00 0.00 31 SER A C 20
ATOM 22753 O O . SER A 1 31 ? 13.539 -0.038 14.512 1.00 0.00 31 SER A O 20
ATOM 22761 N N . SER A 1 32 ? 13.793 -1.570 16.141 1.00 0.00 32 SER A N 20
ATOM 22762 C CA . SER A 1 32 ? 14.240 -2.621 15.234 1.00 0.00 32 SER A CA 20
ATOM 22763 C C . SER A 1 32 ? 13.370 -2.664 13.982 1.00 0.00 32 SER A C 20
ATOM 22764 O O . SER A 1 32 ? 13.875 -2.780 12.865 1.00 0.00 32 SER A O 20
ATOM 22772 N N . ASP A 1 33 ? 12.059 -2.569 14.176 1.00 0.00 33 ASP A N 20
ATOM 22773 C CA . ASP A 1 33 ? 11.117 -2.596 13.063 1.00 0.00 33 ASP A CA 20
ATOM 22774 C C . ASP A 1 33 ? 11.381 -1.442 12.100 1.00 0.00 33 ASP A C 20
ATOM 22775 O O . ASP A 1 33 ? 11.747 -1.656 10.944 1.00 0.00 33 ASP A O 20
ATOM 22784 N N . LEU A 1 34 ? 11.191 -0.220 12.583 1.00 0.00 34 LEU A N 20
ATOM 22785 C CA . LEU A 1 34 ? 11.407 0.969 11.765 1.00 0.00 34 LEU A CA 20
ATOM 22786 C C . LEU A 1 34 ? 12.558 0.754 10.787 1.00 0.00 34 LEU A C 20
ATOM 22787 O O . LEU A 1 34 ? 12.498 1.190 9.637 1.00 0.00 34 LEU A O 20
ATOM 22803 N N . SER A 1 35 ? 13.604 0.079 11.251 1.00 0.00 35 SER A N 20
ATOM 22804 C CA . SER A 1 35 ? 14.770 -0.192 10.418 1.00 0.00 35 SER A CA 20
ATOM 22805 C C . SER A 1 35 ? 14.390 -1.050 9.215 1.00 0.00 35 SER A C 20
ATOM 22806 O O . SER A 1 35 ? 14.621 -0.668 8.067 1.00 0.00 35 SER A O 20
ATOM 22814 N N . LYS A 1 36 ? 13.806 -2.212 9.485 1.00 0.00 36 LYS A N 20
ATOM 22815 C CA . LYS A 1 36 ? 13.391 -3.125 8.427 1.00 0.00 36 LYS A CA 20
ATOM 22816 C C . LYS A 1 36 ? 12.410 -2.447 7.476 1.00 0.00 36 LYS A C 20
ATOM 22817 O O . LYS A 1 36 ? 12.425 -2.697 6.270 1.00 0.00 36 LYS A O 20
ATOM 22836 N N . HIS A 1 37 ? 11.559 -1.586 8.026 1.00 0.00 37 HIS A N 20
ATOM 22837 C CA . HIS A 1 37 ? 10.572 -0.870 7.225 1.00 0.00 37 HIS A CA 20
ATOM 22838 C C . HIS A 1 37 ? 11.252 -0.041 6.139 1.00 0.00 37 HIS A C 20
ATOM 22839 O O . HIS A 1 37 ? 11.025 -0.256 4.948 1.00 0.00 37 HIS A O 20
ATOM 22853 N N . ARG A 1 38 ? 12.085 0.906 6.558 1.00 0.00 38 ARG A N 20
ATOM 22854 C CA . ARG A 1 38 ? 12.795 1.768 5.622 1.00 0.00 38 ARG A CA 20
ATOM 22855 C C . ARG A 1 38 ? 13.082 1.032 4.316 1.00 0.00 38 ARG A C 20
ATOM 22856 O O . ARG A 1 38 ? 12.868 1.569 3.229 1.00 0.00 38 ARG A O 20
ATOM 22877 N N . ARG A 1 39 ? 13.570 -0.199 4.432 1.00 0.00 39 ARG A N 20
ATOM 22878 C CA . ARG A 1 39 ? 13.888 -1.008 3.262 1.00 0.00 39 ARG A CA 20
ATOM 22879 C C . ARG A 1 39 ? 12.834 -0.829 2.174 1.00 0.00 39 ARG A C 20
ATOM 22880 O O . ARG A 1 39 ? 13.158 -0.551 1.019 1.00 0.00 39 ARG A O 20
ATOM 22901 N N . THR A 1 40 ? 11.569 -0.991 2.550 1.00 0.00 40 THR A N 20
ATOM 22902 C CA . THR A 1 40 ? 10.467 -0.849 1.607 1.00 0.00 40 THR A CA 20
ATOM 22903 C C . THR A 1 40 ? 10.682 0.346 0.686 1.00 0.00 40 THR A C 20
ATOM 22904 O O . THR A 1 40 ? 10.381 0.286 -0.507 1.00 0.00 40 THR A O 20
ATOM 22915 N N . HIS A 1 41 ? 11.205 1.433 1.245 1.00 0.00 41 HIS A N 20
ATOM 22916 C CA . HIS A 1 41 ? 11.462 2.643 0.473 1.00 0.00 41 HIS A CA 20
ATOM 22917 C C . HIS A 1 41 ? 12.065 2.302 -0.886 1.00 0.00 41 HIS A C 20
ATOM 22918 O O . HIS A 1 41 ? 11.723 2.910 -1.901 1.00 0.00 41 HIS A O 20
ATOM 22932 N N . THR A 1 42 ? 12.967 1.325 -0.900 1.00 0.00 42 THR A N 20
ATOM 22933 C CA . THR A 1 42 ? 13.620 0.904 -2.133 1.00 0.00 42 THR A CA 20
ATOM 22934 C C . THR A 1 42 ? 12.661 0.980 -3.316 1.00 0.00 42 THR A C 20
ATOM 22935 O O . THR A 1 42 ? 12.933 1.661 -4.304 1.00 0.00 42 THR A O 20
ATOM 22946 N N . GLY A 1 43 ? 11.538 0.277 -3.208 1.00 0.00 43 GLY A N 20
ATOM 22947 C CA . GLY A 1 43 ? 10.556 0.280 -4.277 1.00 0.00 43 GLY A CA 20
ATOM 22948 C C . GLY A 1 43 ? 11.141 -0.163 -5.603 1.00 0.00 43 GLY A C 20
ATOM 22949 O O . GLY A 1 43 ? 12.357 -0.141 -5.790 1.00 0.00 43 GLY A O 20
ATOM 22953 N N . GLU A 1 44 ? 10.273 -0.569 -6.525 1.00 0.00 44 GLU A N 20
ATOM 22954 C CA . GLU A 1 44 ? 10.712 -1.022 -7.840 1.00 0.00 44 GLU A CA 20
ATOM 22955 C C . GLU A 1 44 ? 9.952 -0.297 -8.947 1.00 0.00 44 GLU A C 20
ATOM 22956 O O . GLU A 1 44 ? 10.527 0.079 -9.968 1.00 0.00 44 GLU A O 20
ATOM 22968 N N . LYS A 1 45 ? 8.654 -0.107 -8.737 1.00 0.00 45 LYS A N 20
ATOM 22969 C CA . LYS A 1 45 ? 7.812 0.572 -9.715 1.00 0.00 45 LYS A CA 20
ATOM 22970 C C . LYS A 1 45 ? 8.259 2.018 -9.907 1.00 0.00 45 LYS A C 20
ATOM 22971 O O . LYS A 1 45 ? 8.887 2.620 -9.036 1.00 0.00 45 LYS A O 20
ATOM 22990 N N . PRO A 1 46 ? 7.927 2.591 -11.074 1.00 0.00 46 PRO A N 20
ATOM 22991 C CA . PRO A 1 46 ? 8.283 3.974 -11.406 1.00 0.00 46 PRO A CA 20
ATOM 22992 C C . PRO A 1 46 ? 7.505 4.988 -10.575 1.00 0.00 46 PRO A C 20
ATOM 22993 O O . PRO A 1 46 ? 7.637 6.197 -10.769 1.00 0.00 46 PRO A O 20
ATOM 23004 N N . TYR A 1 47 ? 6.695 4.489 -9.648 1.00 0.00 47 TYR A N 20
ATOM 23005 C CA . TYR A 1 47 ? 5.895 5.353 -8.787 1.00 0.00 47 TYR A CA 20
ATOM 23006 C C . TYR A 1 47 ? 5.625 4.684 -7.443 1.00 0.00 47 TYR A C 20
ATOM 23007 O O . TYR A 1 47 ? 5.332 3.490 -7.377 1.00 0.00 47 TYR A O 20
ATOM 23025 N N . LYS A 1 48 ? 5.727 5.462 -6.371 1.00 0.00 48 LYS A N 20
ATOM 23026 C CA . LYS A 1 48 ? 5.493 4.949 -5.027 1.00 0.00 48 LYS A CA 20
ATOM 23027 C C . LYS A 1 48 ? 5.043 6.064 -4.089 1.00 0.00 48 LYS A C 20
ATOM 23028 O O . LYS A 1 48 ? 5.638 7.142 -4.059 1.00 0.00 48 LYS A O 20
ATOM 23047 N N . CYS A 1 49 ? 3.989 5.799 -3.324 1.00 0.00 49 CYS A N 20
ATOM 23048 C CA . CYS A 1 49 ? 3.459 6.779 -2.384 1.00 0.00 49 CYS A CA 20
ATOM 23049 C C . CYS A 1 49 ? 4.046 6.570 -0.991 1.00 0.00 49 CYS A C 20
ATOM 23050 O O . CYS A 1 49 ? 3.634 5.667 -0.262 1.00 0.00 49 CYS A O 20
ATOM 23057 N N . ASP A 1 50 ? 5.009 7.409 -0.629 1.00 0.00 50 ASP A N 20
ATOM 23058 C CA . ASP A 1 50 ? 5.652 7.318 0.677 1.00 0.00 50 ASP A CA 20
ATOM 23059 C C . ASP A 1 50 ? 4.616 7.359 1.797 1.00 0.00 50 ASP A C 20
ATOM 23060 O O . ASP A 1 50 ? 4.675 6.569 2.738 1.00 0.00 50 ASP A O 20
ATOM 23069 N N . GLU A 1 51 ? 3.670 8.286 1.687 1.00 0.00 51 GLU A N 20
ATOM 23070 C CA . GLU A 1 51 ? 2.623 8.430 2.691 1.00 0.00 51 GLU A CA 20
ATOM 23071 C C . GLU A 1 51 ? 2.166 7.067 3.201 1.00 0.00 51 GLU A C 20
ATOM 23072 O O . GLU A 1 51 ? 2.309 6.753 4.384 1.00 0.00 51 GLU A O 20
ATOM 23084 N N . CYS A 1 52 ? 1.615 6.259 2.301 1.00 0.00 52 CYS A N 20
ATOM 23085 C CA . CYS A 1 52 ? 1.136 4.929 2.658 1.00 0.00 52 CYS A CA 20
ATOM 23086 C C . CYS A 1 52 ? 2.236 3.887 2.474 1.00 0.00 52 CYS A C 20
ATOM 23087 O O . CYS A 1 52 ? 2.539 3.122 3.388 1.00 0.00 52 CYS A O 20
ATOM 23094 N N . GLY A 1 53 ? 2.830 3.865 1.284 1.00 0.00 53 GLY A N 20
ATOM 23095 C CA . GLY A 1 53 ? 3.889 2.914 1.002 1.00 0.00 53 GLY A CA 20
ATOM 23096 C C . GLY A 1 53 ? 3.501 1.915 -0.069 1.00 0.00 53 GLY A C 20
ATOM 23097 O O . GLY A 1 53 ? 3.960 0.772 -0.060 1.00 0.00 53 GLY A O 20
ATOM 23101 N N . LYS A 1 54 ? 2.650 2.343 -0.995 1.00 0.00 54 LYS A N 20
ATOM 23102 C CA . LYS A 1 54 ? 2.198 1.478 -2.079 1.00 0.00 54 LYS A CA 20
ATOM 23103 C C . LYS A 1 54 ? 2.803 1.913 -3.410 1.00 0.00 54 LYS A C 20
ATOM 23104 O O . LYS A 1 54 ? 3.048 3.098 -3.634 1.00 0.00 54 LYS A O 20
ATOM 23123 N N . ALA A 1 55 ? 3.039 0.946 -4.291 1.00 0.00 55 ALA A N 20
ATOM 23124 C CA . ALA A 1 55 ? 3.611 1.230 -5.601 1.00 0.00 55 ALA A CA 20
ATOM 23125 C C . ALA A 1 55 ? 2.558 1.113 -6.698 1.00 0.00 55 ALA A C 20
ATOM 23126 O O . ALA A 1 55 ? 1.644 0.293 -6.610 1.00 0.00 55 ALA A O 20
ATOM 23133 N N . PHE A 1 56 ? 2.691 1.939 -7.730 1.00 0.00 56 PHE A N 20
ATOM 23134 C CA . PHE A 1 56 ? 1.749 1.930 -8.843 1.00 0.00 56 PHE A CA 20
ATOM 23135 C C . PHE A 1 56 ? 2.485 1.951 -10.179 1.00 0.00 56 PHE A C 20
ATOM 23136 O O . PHE A 1 56 ? 2.946 3.000 -10.629 1.00 0.00 56 PHE A O 20
ATOM 23153 N N . ILE A 1 57 ? 2.593 0.785 -10.807 1.00 0.00 57 ILE A N 20
ATOM 23154 C CA . ILE A 1 57 ? 3.273 0.669 -12.091 1.00 0.00 57 ILE A CA 20
ATOM 23155 C C . ILE A 1 57 ? 3.001 1.886 -12.968 1.00 0.00 57 ILE A C 20
ATOM 23156 O O . ILE A 1 57 ? 3.922 2.469 -13.539 1.00 0.00 57 ILE A O 20
ATOM 23172 N N . GLN A 1 58 ? 1.731 2.265 -13.069 1.00 0.00 58 GLN A N 20
ATOM 23173 C CA . GLN A 1 58 ? 1.339 3.414 -13.876 1.00 0.00 58 GLN A CA 20
ATOM 23174 C C . GLN A 1 58 ? 1.400 4.700 -13.059 1.00 0.00 58 GLN A C 20
ATOM 23175 O O . GLN A 1 58 ? 1.577 4.665 -11.841 1.00 0.00 58 GLN A O 20
ATOM 23189 N N . ARG A 1 59 ? 1.251 5.834 -13.736 1.00 0.00 59 ARG A N 20
ATOM 23190 C CA . ARG A 1 59 ? 1.291 7.131 -13.072 1.00 0.00 59 ARG A CA 20
ATOM 23191 C C . ARG A 1 59 ? -0.098 7.537 -12.589 1.00 0.00 59 ARG A C 20
ATOM 23192 O O . ARG A 1 59 ? -0.287 7.867 -11.418 1.00 0.00 59 ARG A O 20
ATOM 23213 N N . SER A 1 60 ? -1.066 7.512 -13.499 1.00 0.00 60 SER A N 20
ATOM 23214 C CA . SER A 1 60 ? -2.437 7.882 -13.167 1.00 0.00 60 SER A CA 20
ATOM 23215 C C . SER A 1 60 ? -2.905 7.160 -11.907 1.00 0.00 60 SER A C 20
ATOM 23216 O O . SER A 1 60 ? -3.375 7.786 -10.957 1.00 0.00 60 SER A O 20
ATOM 23224 N N . HIS A 1 61 ? -2.773 5.837 -11.907 1.00 0.00 61 HIS A N 20
ATOM 23225 C CA . HIS A 1 61 ? -3.181 5.028 -10.764 1.00 0.00 61 HIS A CA 20
ATOM 23226 C C . HIS A 1 61 ? -2.848 5.734 -9.453 1.00 0.00 61 HIS A C 20
ATOM 23227 O O . HIS A 1 61 ? -3.590 5.631 -8.475 1.00 0.00 61 HIS A O 20
ATOM 23241 N N . LEU A 1 62 ? -1.729 6.449 -9.439 1.00 0.00 62 LEU A N 20
ATOM 23242 C CA . LEU A 1 62 ? -1.297 7.171 -8.247 1.00 0.00 62 LEU A CA 20
ATOM 23243 C C . LEU A 1 62 ? -2.041 8.496 -8.114 1.00 0.00 62 LEU A C 20
ATOM 23244 O O . LEU A 1 62 ? -2.463 8.875 -7.022 1.00 0.00 62 LEU A O 20
ATOM 23260 N N . ILE A 1 63 ? -2.198 9.195 -9.233 1.00 0.00 63 ILE A N 20
ATOM 23261 C CA . ILE A 1 63 ? -2.894 10.476 -9.242 1.00 0.00 63 ILE A CA 20
ATOM 23262 C C . ILE A 1 63 ? -4.196 10.400 -8.452 1.00 0.00 63 ILE A C 20
ATOM 23263 O O . ILE A 1 63 ? -4.507 11.289 -7.661 1.00 0.00 63 ILE A O 20
ATOM 23279 N N . GLY A 1 64 ? -4.952 9.328 -8.670 1.00 0.00 64 GLY A N 20
ATOM 23280 C CA . GLY A 1 64 ? -6.211 9.154 -7.969 1.00 0.00 64 GLY A CA 20
ATOM 23281 C C . GLY A 1 64 ? -6.018 8.837 -6.500 1.00 0.00 64 GLY A C 20
ATOM 23282 O O . GLY A 1 64 ? -6.592 9.499 -5.634 1.00 0.00 64 GLY A O 20
ATOM 23286 N N . HIS A 1 65 ? -5.209 7.822 -6.216 1.00 0.00 65 HIS A N 20
ATOM 23287 C CA . HIS A 1 65 ? -4.942 7.417 -4.840 1.00 0.00 65 HIS A CA 20
ATOM 23288 C C . HIS A 1 65 ? -4.607 8.628 -3.974 1.00 0.00 65 HIS A C 20
ATOM 23289 O O . HIS A 1 65 ? -5.103 8.760 -2.855 1.00 0.00 65 HIS A O 20
ATOM 23303 N N . HIS A 1 66 ? -3.761 9.508 -4.498 1.00 0.00 66 HIS A N 20
ATOM 23304 C CA . HIS A 1 66 ? -3.359 10.708 -3.772 1.00 0.00 66 HIS A CA 20
ATOM 23305 C C . HIS A 1 66 ? -4.539 11.304 -3.012 1.00 0.00 66 HIS A C 20
ATOM 23306 O O . HIS A 1 66 ? -4.363 11.941 -1.973 1.00 0.00 66 HIS A O 20
ATOM 23320 N N . ARG A 1 67 ? -5.742 11.094 -3.537 1.00 0.00 67 ARG A N 20
ATOM 23321 C CA . ARG A 1 67 ? -6.951 11.613 -2.909 1.00 0.00 67 ARG A CA 20
ATOM 23322 C C . ARG A 1 67 ? -7.473 10.644 -1.852 1.00 0.00 67 ARG A C 20
ATOM 23323 O O . ARG A 1 67 ? -8.676 10.566 -1.605 1.00 0.00 67 ARG A O 20
ATOM 23344 N N . VAL A 1 68 ? -6.558 9.907 -1.230 1.00 0.00 68 VAL A N 20
ATOM 23345 C CA . VAL A 1 68 ? -6.925 8.943 -0.199 1.00 0.00 68 VAL A CA 20
ATOM 23346 C C . VAL A 1 68 ? -6.613 9.482 1.193 1.00 0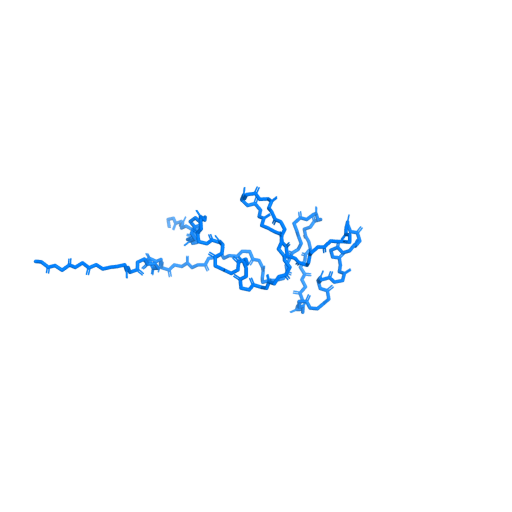.00 68 VAL A C 20
ATOM 23347 O O . VAL A 1 68 ? -7.297 9.157 2.164 1.00 0.00 68 VAL A O 20
ATOM 23360 N N . HIS A 1 69 ? -5.575 10.308 1.283 1.00 0.00 69 HIS A N 20
ATOM 23361 C CA . HIS A 1 69 ? -5.172 10.894 2.556 1.00 0.00 69 HIS A CA 20
ATOM 23362 C C . HIS A 1 69 ? -5.784 12.280 2.735 1.00 0.00 69 HIS A C 20
ATOM 23363 O O . HIS A 1 69 ? -5.108 13.296 2.569 1.00 0.00 69 HIS A O 20
ATOM 23377 N N . THR A 1 70 ? -7.070 12.315 3.073 1.00 0.00 70 THR A N 20
ATOM 23378 C CA . THR A 1 70 ? -7.773 13.576 3.273 1.00 0.00 70 THR A CA 20
ATOM 23379 C C . THR A 1 70 ? -7.261 14.302 4.511 1.00 0.00 70 THR A C 20
ATOM 23380 O O . THR A 1 70 ? -7.059 15.515 4.493 1.00 0.00 70 THR A O 20
ATOM 23391 N N . GLY A 1 71 ? -7.053 13.550 5.588 1.00 0.00 71 GLY A N 20
ATOM 23392 C CA . GLY A 1 71 ? -6.565 14.140 6.821 1.00 0.00 71 GLY A CA 20
ATOM 23393 C C . GLY A 1 71 ? -5.595 13.234 7.553 1.00 0.00 71 GLY A C 20
ATOM 23394 O O . GLY A 1 71 ? -5.935 12.105 7.907 1.00 0.00 71 GLY A O 20
ATOM 23398 N N . SER A 1 72 ? -4.382 13.729 7.780 1.00 0.00 72 SER A N 20
ATOM 23399 C CA . SER A 1 72 ? -3.357 12.954 8.469 1.00 0.00 72 SER A CA 20
ATOM 23400 C C . SER A 1 72 ? -3.589 12.968 9.977 1.00 0.00 72 SER A C 20
ATOM 23401 O O . SER A 1 72 ? -3.566 11.925 10.630 1.00 0.00 72 SER A O 20
ATOM 23409 N N . GLY A 1 73 ? -3.812 14.159 10.525 1.00 0.00 73 GLY A N 20
ATOM 23410 C CA . GLY A 1 73 ? -4.044 14.288 11.951 1.00 0.00 73 GLY A CA 20
ATOM 23411 C C . GLY A 1 73 ? -5.444 14.774 12.269 1.00 0.00 73 GLY A C 20
ATOM 23412 O O . GLY A 1 73 ? -6.398 14.507 11.538 1.00 0.00 73 GLY A O 20
ATOM 23416 N N . PRO A 1 74 ? -5.582 15.504 13.386 1.00 0.00 74 PRO A N 20
ATOM 23417 C CA . PRO A 1 74 ? -6.872 16.043 13.825 1.00 0.00 74 PRO A CA 20
ATOM 23418 C C . PRO A 1 74 ? -7.374 17.159 12.916 1.00 0.00 74 PRO A C 20
ATOM 23419 O O . PRO A 1 74 ? -6.858 18.276 12.946 1.00 0.00 74 PRO A O 20
ATOM 23430 N N . SER A 1 75 ? -8.384 16.850 12.108 1.00 0.00 75 SER A N 20
ATOM 23431 C CA . SER A 1 75 ? -8.953 17.827 11.188 1.00 0.00 75 SER A CA 20
ATOM 23432 C C . SER A 1 75 ? -9.509 19.028 11.946 1.00 0.00 75 SER A C 20
ATOM 23433 O O . SER A 1 75 ? -9.284 20.176 11.563 1.00 0.00 75 SER A O 20
ATOM 23441 N N . SER A 1 76 ? -10.236 18.755 13.024 1.00 0.00 76 SER A N 20
ATOM 23442 C CA . SER A 1 76 ? -10.828 19.812 13.836 1.00 0.00 76 SER A CA 20
ATOM 23443 C C . SER A 1 76 ? -11.599 20.799 12.964 1.00 0.00 76 SER A C 20
ATOM 23444 O O . SER A 1 76 ? -11.518 22.011 13.157 1.00 0.00 76 SER A O 20
ATOM 23452 N N . GLY A 1 77 ? -12.349 20.268 12.002 1.00 0.00 77 GLY A N 20
ATOM 23453 C CA . GLY A 1 77 ? -13.124 21.115 11.114 1.00 0.00 77 GLY A CA 20
ATOM 23454 C C . GLY A 1 77 ? -12.648 21.037 9.677 1.00 0.00 77 GLY A C 20
ATOM 23455 O O . GLY A 1 77 ? -13.470 21.139 8.767 1.00 0.00 77 GLY A O 20
#

Secondary structure (DSSP, 8-state):
----------S----S-SSB-SSS--B-S-HHHHHHHHTTT--S-SEE-SSS--EESSHHHHHHHGGGS---PPP--